Protein AF-A0A8H3CZQ3-F1 (afdb_monomer_lite)

Sequence (768 aa):
MENTSLINVFPQEILVRTLHYCDYVTIIRFSLTCKKAQRVVSCSVSLQLHIELEINGLEIADGSSGGNPNYSLALKELRDHQDAWYNLRLGPMVQQSVGASDIDVPDWDLRNGTYHGEFRASEPDDDDDFHVDHTQIAVLGSSTIPPPTNFEKEFSSCVVDPTQDLAVLVEDEQEVYVTIIRFSLTCKKAYEIVSFSVSLQLHIELEINGLEIANGSSKGSINYSSTLKELKEYQNAWFNMKFSPMIQQPIGDPKVEVPNWDLRSGTYFGDFRVSELEHEEDFLVDHTQIAVLGSSNLPPPINFGKKFNHNAVDPNQDLVILVEDEIEGSEFARFHLRSGTTGQAHPLAEYPVLTVSFDSTFLRKNNLLDASVGAWPEIMGNYFTVKIYWPETSCEISEILLWDWKTGILLSRIYLEHRSARCTFLDKERLLVYSVLPENDTQSTRIALLVYRIPIATIDHEVPPDANSCVPLYPKHDPILIFELPELHPSWEVTGQHFMLGSEPLPGDVVYTKSATLLCSHVTTFCLGFRIWNNPRRQRYVYGSRKGTPTDFHVLVSVHHLLPYLLGRQSDGVTTRIIPWSQWGTVATRWFIEDHSIEHLTDRIYRSQYIRSTTTKSGQAQLISIVDFNAPLIKRYQYTATATSRAKRASADKSEKNAVLEGNGMTEGRLFQTRIGSTRLPVPTIGKALNHEVLTETIGSDMKTIIRAGFKDPVVSCLPYRVVTKVQLMPTHGHWRIHGEYLVGIPRRDWSENIPFSLYKLELSSQE

Structure (mmCIF, N/CA/C/O backbone):
data_AF-A0A8H3CZQ3-F1
#
_entry.id   AF-A0A8H3CZQ3-F1
#
loop_
_atom_site.group_PDB
_atom_site.id
_atom_site.type_symbol
_atom_site.label_atom_id
_atom_site.label_alt_id
_atom_site.label_comp_id
_atom_site.label_asym_id
_atom_site.label_entity_id
_atom_site.label_seq_id
_atom_site.pdbx_PDB_ins_code
_atom_site.Cartn_x
_atom_site.Cartn_y
_atom_site.Cartn_z
_atom_site.occupancy
_atom_site.B_iso_or_equiv
_atom_site.auth_seq_id
_atom_site.auth_comp_id
_atom_site.auth_asym_id
_atom_site.auth_atom_id
_atom_site.pdbx_PDB_model_num
ATOM 1 N N . MET A 1 1 ? -38.952 15.272 69.228 1.00 39.88 1 MET A N 1
ATOM 2 C CA . MET A 1 1 ? -38.883 13.980 68.517 1.00 39.88 1 MET A CA 1
ATOM 3 C C . MET A 1 1 ? -37.447 13.811 68.069 1.00 39.88 1 MET A C 1
ATOM 5 O O . MET A 1 1 ? -36.997 14.577 67.228 1.00 39.88 1 MET A O 1
ATOM 9 N N . GLU A 1 2 ? -36.697 12.934 68.733 1.00 44.03 2 GLU A N 1
ATOM 10 C CA . GLU A 1 2 ? -35.304 12.652 68.376 1.00 44.03 2 GLU A CA 1
ATOM 11 C C . GLU A 1 2 ? -35.256 12.022 66.980 1.00 44.03 2 GLU A C 1
ATOM 13 O O . GLU A 1 2 ? -35.912 11.009 66.733 1.00 44.03 2 GLU A O 1
ATOM 18 N N . ASN A 1 3 ? -34.492 12.638 66.072 1.00 45.66 3 ASN A N 1
ATOM 19 C CA . ASN A 1 3 ? -34.164 12.091 64.757 1.00 45.66 3 ASN A CA 1
ATOM 20 C C . ASN A 1 3 ? -33.323 10.823 64.958 1.00 45.66 3 ASN A C 1
ATOM 22 O O . ASN A 1 3 ? -32.092 10.852 64.985 1.00 45.66 3 ASN A O 1
ATOM 26 N N . THR A 1 4 ? -33.994 9.693 65.148 1.00 53.75 4 THR A N 1
ATOM 27 C CA . THR A 1 4 ? -33.364 8.379 65.135 1.00 53.75 4 THR A CA 1
ATOM 28 C C . THR A 1 4 ? -32.914 8.112 63.703 1.00 53.75 4 THR A C 1
ATOM 30 O O . THR A 1 4 ? -33.721 7.854 62.816 1.00 53.75 4 THR A O 1
ATOM 33 N N . SER A 1 5 ? -31.605 8.239 63.460 1.00 61.78 5 SER A N 1
ATOM 34 C CA . SER A 1 5 ? -30.979 7.856 62.190 1.00 61.78 5 SER A CA 1
ATOM 35 C C . SER A 1 5 ? -31.467 6.464 61.775 1.00 61.78 5 SER A C 1
ATOM 37 O O . SER A 1 5 ? -31.383 5.530 62.572 1.00 61.78 5 SER A O 1
ATOM 39 N N . LEU A 1 6 ? -31.965 6.320 60.541 1.00 64.12 6 LEU A N 1
ATOM 40 C CA . LEU A 1 6 ? -32.483 5.065 59.969 1.00 64.12 6 LEU A CA 1
ATOM 41 C C . LEU A 1 6 ? -31.512 3.882 60.143 1.00 64.12 6 LEU A C 1
ATOM 43 O O . LEU A 1 6 ? -31.937 2.752 60.365 1.00 64.12 6 LEU A O 1
ATOM 47 N N . ILE A 1 7 ? -30.202 4.148 60.151 1.00 68.94 7 ILE A N 1
ATOM 48 C CA . ILE A 1 7 ? -29.140 3.164 60.417 1.00 68.94 7 ILE A CA 1
ATOM 49 C C . ILE A 1 7 ? -29.257 2.515 61.807 1.00 68.94 7 ILE A C 1
ATOM 51 O O . ILE A 1 7 ? -28.788 1.395 62.007 1.00 68.94 7 ILE A O 1
ATOM 55 N N . ASN A 1 8 ? -29.880 3.173 62.787 1.00 70.62 8 ASN A N 1
ATOM 56 C CA . ASN A 1 8 ? -30.071 2.634 64.135 1.00 70.62 8 ASN A CA 1
ATOM 57 C C . ASN A 1 8 ? -31.190 1.591 64.216 1.00 70.62 8 ASN A C 1
ATOM 59 O O . ASN A 1 8 ? -31.192 0.812 65.163 1.00 70.62 8 ASN A O 1
ATOM 63 N N . VAL A 1 9 ? -32.078 1.542 63.220 1.00 78.44 9 VAL A N 1
ATOM 64 C CA . VAL A 1 9 ? -33.231 0.629 63.177 1.00 78.44 9 VAL A CA 1
ATOM 65 C C . VAL A 1 9 ? -32.863 -0.728 62.565 1.00 78.44 9 VAL A C 1
ATOM 67 O O . VAL A 1 9 ? -33.463 -1.741 62.912 1.00 78.44 9 VAL A O 1
ATOM 70 N N . PHE A 1 10 ? -31.854 -0.778 61.688 1.00 78.38 10 PHE A N 1
ATOM 71 C CA . PHE A 1 10 ? -31.468 -2.018 61.010 1.00 78.38 10 PHE A CA 1
ATOM 72 C C . PHE A 1 10 ? -30.529 -2.903 61.855 1.00 78.38 10 PHE A C 1
ATOM 74 O O . PHE A 1 10 ? -29.547 -2.391 62.417 1.00 78.38 10 PHE A O 1
ATOM 81 N N . PRO A 1 11 ? -30.779 -4.231 61.897 1.00 85.75 11 PRO A N 1
ATOM 82 C CA . PRO A 1 11 ? -29.829 -5.217 62.409 1.00 85.75 11 PRO A CA 1
ATOM 83 C C . PRO A 1 11 ? -28.504 -5.185 61.638 1.00 85.75 11 PRO A C 1
ATOM 85 O O . PRO A 1 11 ? -28.474 -4.906 60.435 1.00 85.75 11 PRO A O 1
ATOM 88 N N . GLN A 1 12 ? -27.401 -5.480 62.325 1.00 84.50 12 GLN A N 1
ATOM 89 C CA . GLN A 1 12 ? -26.055 -5.423 61.746 1.00 84.50 12 GLN A CA 1
ATOM 90 C C . GLN A 1 12 ? -25.891 -6.405 60.580 1.00 84.50 12 GLN A C 1
ATOM 92 O O . GLN A 1 12 ? -25.248 -6.079 59.589 1.00 84.50 12 GLN A O 1
ATOM 97 N N . GLU A 1 13 ? -26.518 -7.572 60.665 1.00 85.44 13 GLU A N 1
ATOM 98 C CA . GLU A 1 13 ? -26.483 -8.631 59.659 1.00 85.44 13 GLU A CA 1
ATOM 99 C C . GLU A 1 13 ? -27.101 -8.167 58.336 1.00 85.44 13 GLU A C 1
ATOM 101 O O . GLU A 1 13 ? -26.575 -8.454 57.262 1.00 85.44 13 GLU A O 1
ATOM 106 N N . ILE A 1 14 ? -28.192 -7.397 58.410 1.00 86.38 14 ILE A N 1
ATOM 107 C CA . ILE A 1 14 ? -28.860 -6.833 57.232 1.00 86.38 14 ILE A CA 1
ATOM 108 C C . ILE A 1 14 ? -27.991 -5.751 56.595 1.00 86.38 14 ILE A C 1
ATOM 110 O O . ILE A 1 14 ? -27.865 -5.717 55.372 1.00 86.38 14 ILE A O 1
ATOM 114 N N . LEU A 1 15 ? -27.346 -4.907 57.406 1.00 85.44 15 LEU A N 1
ATOM 115 C CA . LEU A 1 15 ? -26.416 -3.891 56.909 1.00 85.44 15 LEU A CA 1
ATOM 116 C C . LEU A 1 15 ? -25.220 -4.536 56.204 1.00 85.44 15 LEU A C 1
ATOM 118 O O . LEU A 1 15 ? -24.903 -4.153 55.084 1.00 85.44 15 LEU A O 1
ATOM 122 N N . VAL A 1 16 ? -24.608 -5.555 56.813 1.00 87.25 16 VAL A N 1
ATOM 123 C CA . VAL A 1 16 ? -23.496 -6.303 56.212 1.00 87.25 16 VAL A CA 1
ATOM 124 C C . VAL A 1 16 ? -23.917 -6.945 54.893 1.00 87.25 16 VAL A C 1
ATOM 126 O O . VAL A 1 16 ? -23.239 -6.774 53.885 1.00 87.25 16 VAL A O 1
ATOM 129 N N . ARG A 1 17 ? -25.068 -7.624 54.861 1.00 86.56 17 ARG A N 1
ATOM 130 C CA . ARG A 1 17 ? -25.559 -8.276 53.642 1.00 86.56 17 ARG A CA 1
ATOM 131 C C . ARG A 1 17 ? -25.923 -7.281 52.541 1.00 86.56 17 ARG A C 1
ATOM 133 O O . ARG A 1 17 ? -25.702 -7.581 51.379 1.00 86.56 17 ARG A O 1
ATOM 140 N N . THR A 1 18 ? -26.447 -6.109 52.897 1.00 86.31 18 THR A N 1
ATOM 141 C CA . THR A 1 18 ? -26.737 -5.033 51.934 1.00 86.31 18 THR A CA 1
ATOM 142 C C . THR A 1 18 ? -25.447 -4.480 51.335 1.00 86.31 18 THR A C 1
ATOM 144 O O . THR A 1 18 ? -25.366 -4.292 50.128 1.00 86.31 18 THR A O 1
ATOM 147 N N . LEU A 1 19 ? -24.421 -4.274 52.163 1.00 86.50 19 LEU A N 1
ATOM 148 C CA . LEU A 1 19 ? -23.128 -3.751 51.724 1.00 86.50 19 LEU A CA 1
ATOM 149 C C . LEU A 1 19 ? -22.357 -4.721 50.823 1.00 86.50 19 LEU A C 1
ATOM 151 O O . LEU A 1 19 ? -21.559 -4.265 50.022 1.00 86.50 19 LEU A O 1
ATOM 155 N N . HIS A 1 20 ? -22.618 -6.028 50.892 1.00 86.56 20 HIS A N 1
ATOM 156 C CA . HIS A 1 20 ? -22.058 -6.990 49.936 1.00 86.56 20 HIS A CA 1
ATOM 157 C C . HIS A 1 20 ? -22.563 -6.816 48.494 1.00 86.56 20 HIS A C 1
ATOM 159 O O . HIS A 1 20 ? -21.963 -7.381 47.591 1.00 86.56 20 HIS A O 1
ATOM 165 N N . TYR A 1 21 ? -23.627 -6.039 48.265 1.00 87.38 21 TYR A N 1
ATOM 166 C CA . TYR A 1 21 ? -24.091 -5.673 46.919 1.00 87.38 21 TYR A CA 1
ATOM 167 C C . TYR A 1 21 ? -23.529 -4.330 46.429 1.00 87.38 21 TYR A C 1
ATOM 169 O O . TYR A 1 21 ? -23.948 -3.836 45.384 1.00 87.38 21 TYR A O 1
ATOM 177 N N . CYS A 1 22 ? -22.635 -3.712 47.199 1.00 84.88 22 CYS A N 1
ATOM 178 C CA . CYS A 1 22 ? -22.007 -2.440 46.874 1.00 84.88 22 CYS A CA 1
ATOM 179 C C . CYS A 1 22 ? -20.524 -2.650 46.562 1.00 84.88 22 CYS A C 1
ATOM 181 O O . CYS A 1 22 ? -19.898 -3.511 47.174 1.00 84.88 22 CYS A O 1
ATOM 183 N N . ASP A 1 23 ? -19.965 -1.793 45.707 1.00 83.38 23 ASP A N 1
ATOM 184 C CA . ASP A 1 23 ? -18.517 -1.721 45.489 1.00 83.38 23 ASP A CA 1
ATOM 185 C C . ASP A 1 23 ? -17.762 -1.215 46.737 1.00 83.38 23 ASP A C 1
ATOM 187 O O . ASP A 1 23 ? -18.316 -0.535 47.616 1.00 83.38 23 ASP A O 1
ATOM 191 N N . TYR A 1 24 ? -16.464 -1.509 46.812 1.00 87.00 24 TYR A N 1
ATOM 192 C CA . TYR A 1 24 ? -15.598 -1.176 47.940 1.00 87.00 24 TYR A CA 1
ATOM 193 C C . TYR A 1 24 ? -15.544 0.332 48.197 1.00 87.00 24 TYR A C 1
ATOM 195 O O . TYR A 1 24 ? -15.494 0.760 49.353 1.00 87.00 24 TYR A O 1
ATOM 203 N N . VAL A 1 25 ? -15.624 1.159 47.147 1.00 88.44 25 VAL A N 1
ATOM 204 C CA . VAL A 1 25 ? -15.656 2.625 47.258 1.00 88.44 25 VAL A CA 1
ATOM 205 C C . VAL A 1 25 ? -16.894 3.066 48.035 1.00 88.44 25 VAL A C 1
ATOM 207 O O . VAL A 1 25 ? -16.816 3.916 48.926 1.00 88.44 25 VAL A O 1
ATOM 210 N N . THR A 1 26 ? -18.041 2.470 47.739 1.00 89.19 26 THR A N 1
ATOM 211 C CA . THR A 1 26 ? -19.325 2.725 48.384 1.00 89.19 26 THR A CA 1
ATOM 212 C C . THR A 1 26 ? -19.329 2.204 49.816 1.00 89.19 26 THR A C 1
ATOM 214 O O . THR A 1 26 ? -19.799 2.912 50.710 1.00 89.19 26 THR A O 1
ATOM 217 N N . ILE A 1 27 ? -18.741 1.034 50.080 1.00 88.00 27 ILE A N 1
ATOM 218 C CA . ILE A 1 27 ? -18.590 0.491 51.440 1.00 88.00 27 ILE A CA 1
ATOM 219 C C . ILE A 1 27 ? -17.681 1.396 52.292 1.00 88.00 27 ILE A C 1
ATOM 221 O O . ILE A 1 27 ? -18.023 1.724 53.434 1.00 88.00 27 ILE A O 1
ATOM 225 N N . ILE A 1 28 ? -16.555 1.869 51.745 1.00 87.50 28 ILE A N 1
ATOM 226 C CA . ILE A 1 28 ? -15.648 2.802 52.429 1.00 87.50 28 ILE A CA 1
ATOM 227 C C . ILE A 1 28 ? -16.356 4.133 52.682 1.00 87.50 28 ILE A C 1
ATOM 229 O O . ILE A 1 28 ? -16.355 4.613 53.816 1.00 87.50 28 ILE A O 1
ATOM 233 N N . ARG A 1 29 ? -17.030 4.712 51.680 1.00 90.56 29 ARG A N 1
ATOM 234 C CA . ARG A 1 29 ? -17.814 5.948 51.849 1.00 90.56 29 ARG A CA 1
ATOM 235 C C . ARG A 1 29 ? -18.886 5.791 52.920 1.00 90.56 29 ARG A C 1
ATOM 237 O O . ARG A 1 29 ? -19.023 6.675 53.762 1.00 90.56 29 ARG A O 1
ATOM 244 N N . PHE A 1 30 ? -19.589 4.658 52.945 1.00 88.69 30 PHE A N 1
ATOM 245 C CA . PHE A 1 30 ? -20.538 4.324 54.003 1.00 88.69 30 PHE A CA 1
ATOM 246 C C . PHE A 1 30 ? -19.857 4.314 55.378 1.00 88.69 30 PHE A C 1
ATOM 248 O O . PHE A 1 30 ? -20.363 4.944 56.309 1.00 88.69 30 PHE A O 1
ATOM 255 N N . SER A 1 31 ? -18.682 3.688 55.504 1.00 90.62 31 SER A N 1
ATOM 256 C CA . SER A 1 31 ? -17.917 3.629 56.759 1.00 90.62 31 SER A CA 1
ATOM 257 C C . SER A 1 31 ? -17.535 5.013 57.307 1.00 90.62 31 SER A C 1
ATOM 259 O O . SER A 1 31 ? -17.475 5.196 58.522 1.00 90.62 31 SER A O 1
ATOM 261 N N . LEU A 1 32 ? -17.357 6.007 56.429 1.00 91.00 32 LEU A N 1
ATOM 262 C CA . LEU A 1 32 ? -16.999 7.382 56.790 1.00 91.00 32 LEU A CA 1
ATOM 263 C C . LEU A 1 32 ? -18.195 8.223 57.275 1.00 91.00 32 LEU A C 1
ATOM 265 O O . LEU A 1 32 ? -17.996 9.302 57.828 1.00 91.00 32 LEU A O 1
ATOM 269 N N . THR A 1 33 ? -19.436 7.752 57.107 1.00 88.19 33 THR A N 1
ATOM 270 C CA . THR A 1 33 ? -20.638 8.546 57.433 1.00 88.19 33 THR A CA 1
ATOM 271 C C . THR A 1 33 ? -20.889 8.704 58.934 1.00 88.19 33 THR A C 1
ATOM 273 O O . THR A 1 33 ? -21.340 9.758 59.381 1.00 88.19 33 THR A O 1
ATOM 276 N N . CYS A 1 34 ? -20.643 7.660 59.734 1.00 87.06 34 CYS A N 1
ATOM 277 C CA . CYS A 1 34 ? -20.826 7.693 61.186 1.00 87.06 34 CYS A CA 1
ATOM 278 C C . CYS A 1 34 ? -20.082 6.551 61.898 1.00 87.06 34 CYS A C 1
ATOM 280 O O . CYS A 1 34 ? -19.753 5.529 61.301 1.00 87.06 34 CYS A O 1
ATOM 282 N N . LYS A 1 35 ? -19.904 6.670 63.224 1.00 85.81 35 LYS A N 1
ATOM 283 C CA . LYS A 1 35 ? -19.213 5.658 64.053 1.00 85.81 35 LYS A CA 1
ATOM 284 C C . LYS A 1 35 ? -19.846 4.262 63.983 1.00 85.81 35 LYS A C 1
ATOM 286 O O . LYS A 1 35 ? -19.127 3.270 64.057 1.00 85.81 35 LYS A O 1
ATOM 291 N N . LYS A 1 36 ? -21.179 4.163 63.855 1.00 85.88 36 LYS A N 1
ATOM 292 C CA . LYS A 1 36 ? -21.863 2.863 63.716 1.00 85.88 36 LYS A CA 1
ATOM 293 C C . LYS A 1 36 ? -21.519 2.216 62.374 1.00 85.88 36 LYS A C 1
ATOM 295 O O . LYS A 1 36 ? -21.147 1.051 62.366 1.00 85.88 36 LYS A O 1
ATOM 300 N N . ALA A 1 37 ? -21.581 2.968 61.275 1.00 86.06 37 ALA A N 1
ATOM 301 C CA . ALA A 1 37 ? -21.203 2.483 59.949 1.00 86.06 37 ALA A CA 1
ATOM 302 C C . ALA A 1 37 ? -19.727 2.062 59.895 1.00 86.06 37 ALA A C 1
ATOM 304 O O . ALA A 1 37 ? -19.422 0.966 59.430 1.00 86.06 37 ALA A O 1
ATOM 305 N N . GLN A 1 38 ? -18.833 2.871 60.474 1.00 89.38 38 GLN A N 1
ATOM 306 C CA . GLN A 1 38 ? -17.420 2.526 60.615 1.00 89.38 38 GLN A CA 1
ATOM 307 C C . GLN A 1 38 ? -17.238 1.189 61.341 1.00 89.38 38 GLN A C 1
ATOM 309 O O . GLN A 1 38 ? -16.498 0.336 60.868 1.00 89.38 38 GLN A O 1
ATOM 314 N N . ARG A 1 39 ? -17.952 0.984 62.457 1.00 89.88 39 ARG A N 1
ATOM 315 C CA . ARG A 1 39 ? -17.891 -0.254 63.247 1.00 89.88 39 ARG A CA 1
ATOM 316 C C . ARG A 1 39 ? -18.467 -1.461 62.509 1.00 89.88 39 ARG A C 1
ATOM 318 O O . ARG A 1 39 ? -17.934 -2.553 62.641 1.00 89.88 39 ARG A O 1
ATOM 325 N N . VAL A 1 40 ? -19.537 -1.284 61.733 1.00 90.94 40 VAL A N 1
ATOM 326 C CA . VAL A 1 40 ? -20.126 -2.364 60.919 1.00 90.94 40 VAL A CA 1
ATOM 327 C C . VAL A 1 40 ? -19.120 -2.867 59.885 1.00 90.94 40 VAL A C 1
ATOM 329 O O . VAL A 1 40 ? -18.949 -4.075 59.749 1.00 90.94 40 VAL A O 1
ATOM 332 N N . VAL A 1 41 ? -18.422 -1.955 59.204 1.00 89.62 41 VAL A N 1
ATOM 333 C CA . VAL A 1 41 ? -17.401 -2.314 58.210 1.00 89.62 41 VAL A CA 1
ATOM 334 C C . VAL A 1 41 ? -16.146 -2.872 58.889 1.00 89.62 41 VAL A C 1
ATOM 336 O O . VAL A 1 41 ? -15.669 -3.937 58.511 1.00 89.62 41 VAL A O 1
ATOM 339 N N . SER A 1 42 ? -15.641 -2.224 59.943 1.00 87.50 42 SER A N 1
ATOM 340 C CA . SER A 1 42 ? -14.393 -2.633 60.602 1.00 87.50 42 SER A CA 1
ATOM 341 C C . SER A 1 42 ? -14.515 -3.877 61.483 1.00 87.50 42 SER A C 1
ATOM 343 O O . SER A 1 42 ? -13.508 -4.523 61.745 1.00 87.50 42 SER A O 1
ATOM 345 N N . CYS A 1 43 ? -15.708 -4.258 61.940 1.00 89.06 43 CYS A N 1
ATOM 346 C CA . CYS A 1 43 ? -15.906 -5.503 62.690 1.00 89.06 43 CYS A CA 1
ATOM 347 C C . CYS A 1 43 ? -16.369 -6.676 61.812 1.00 89.06 43 CYS A C 1
ATOM 349 O O . CYS A 1 43 ? -16.437 -7.799 62.306 1.00 89.06 43 CYS A O 1
ATOM 351 N N . SER A 1 44 ? -16.695 -6.444 60.536 1.00 91.50 44 SER A N 1
ATOM 352 C CA . SER A 1 44 ? -17.117 -7.501 59.617 1.00 91.50 44 SER A CA 1
ATOM 353 C C . SER A 1 44 ? -15.937 -8.028 58.805 1.00 91.50 44 SER A C 1
ATOM 355 O O . SER A 1 44 ? -15.454 -7.370 57.887 1.00 91.50 44 SER A O 1
ATOM 357 N N . VAL A 1 45 ? -15.504 -9.251 59.114 1.00 89.19 45 VAL A N 1
ATOM 358 C CA . VAL A 1 45 ? -14.447 -9.950 58.363 1.00 89.19 45 VAL A CA 1
ATOM 359 C C . VAL A 1 45 ? -14.839 -10.135 56.895 1.00 89.19 45 VAL A C 1
ATOM 361 O O . VAL A 1 45 ? -13.996 -9.982 56.020 1.00 89.19 45 VAL A O 1
ATOM 364 N N . SER A 1 46 ? -16.118 -10.405 56.613 1.00 88.25 46 SER A N 1
ATOM 365 C CA . SER A 1 46 ? -16.590 -10.598 55.240 1.00 88.25 46 SER A CA 1
ATOM 366 C C . SER A 1 46 ? -16.539 -9.304 54.425 1.00 88.25 46 SER A C 1
ATOM 368 O O . SER A 1 46 ? -16.146 -9.343 53.265 1.00 88.25 46 SER A O 1
ATOM 370 N N . LEU A 1 47 ? -16.877 -8.152 55.020 1.00 88.75 47 LEU A N 1
ATOM 371 C CA . LEU A 1 47 ? -16.764 -6.858 54.334 1.00 88.75 47 LEU A CA 1
ATOM 372 C C . LEU A 1 47 ? -15.311 -6.428 54.166 1.00 88.75 47 LEU A C 1
ATOM 374 O O . LEU A 1 47 ? -14.974 -5.870 53.131 1.00 88.75 47 LEU A O 1
ATOM 378 N N . GLN A 1 48 ? -14.451 -6.691 55.154 1.00 90.25 48 GLN A N 1
ATOM 379 C CA . GLN A 1 48 ? -13.021 -6.425 55.006 1.00 90.25 48 GLN A CA 1
ATOM 380 C C . GLN A 1 48 ? -12.419 -7.249 53.872 1.00 90.25 48 GLN A C 1
ATOM 382 O O . GLN A 1 48 ? -11.736 -6.688 53.029 1.00 90.25 48 GLN A O 1
ATOM 387 N N . LEU A 1 49 ? -12.715 -8.549 53.812 1.00 87.75 49 LEU A N 1
ATOM 388 C CA . LEU A 1 49 ? -12.259 -9.397 52.715 1.00 87.75 49 LEU A CA 1
ATOM 389 C C . LEU A 1 49 ? -12.807 -8.928 51.367 1.00 87.75 49 LEU A C 1
ATOM 391 O O . LEU A 1 49 ? -12.051 -8.868 50.411 1.00 87.75 49 LEU A O 1
ATOM 395 N N . HIS A 1 50 ? -14.085 -8.550 51.298 1.00 84.69 50 HIS A N 1
ATOM 396 C CA . HIS A 1 50 ? -14.684 -8.007 50.079 1.00 84.69 50 HIS A CA 1
ATOM 397 C C . HIS A 1 50 ? -13.942 -6.752 49.588 1.00 84.69 50 HIS A C 1
ATOM 399 O O . HIS A 1 50 ? -13.557 -6.685 48.426 1.00 84.69 50 HIS A O 1
ATOM 405 N N . ILE A 1 51 ? -13.675 -5.796 50.484 1.00 85.19 51 ILE A N 1
ATOM 406 C CA . ILE A 1 51 ? -12.913 -4.583 50.159 1.00 85.19 51 ILE A CA 1
ATOM 407 C C . ILE A 1 51 ? -11.507 -4.936 49.656 1.00 85.19 51 ILE A C 1
ATOM 409 O O . ILE A 1 51 ? -11.068 -4.395 48.649 1.00 85.19 51 ILE A O 1
ATOM 413 N N . GLU A 1 52 ? -10.799 -5.824 50.353 1.00 84.69 52 GLU A N 1
ATOM 414 C CA . GLU A 1 52 ? -9.416 -6.184 50.016 1.00 84.69 52 GLU A CA 1
ATOM 415 C C . GLU A 1 52 ? -9.342 -6.940 48.684 1.00 84.69 52 GLU A C 1
ATOM 417 O O . GLU A 1 52 ? -8.454 -6.675 47.882 1.00 84.69 52 GLU A O 1
ATOM 422 N N . LEU A 1 53 ? -10.297 -7.827 48.400 1.00 84.31 53 LEU A N 1
ATOM 423 C CA . LEU A 1 53 ? -10.391 -8.514 47.113 1.00 84.31 53 LEU A CA 1
ATOM 424 C C . LEU A 1 53 ? -10.642 -7.523 45.970 1.00 84.31 53 LEU A C 1
ATOM 426 O O . LEU A 1 53 ? -9.872 -7.503 45.013 1.00 84.31 53 LEU A O 1
ATOM 430 N N . GLU A 1 54 ? -11.639 -6.642 46.095 1.00 83.75 54 GLU A N 1
ATOM 431 C CA . GLU A 1 54 ? -11.957 -5.669 45.042 1.00 83.75 54 GLU A CA 1
ATOM 432 C C . GLU A 1 54 ? -10.841 -4.640 44.812 1.00 83.75 54 GLU A C 1
ATOM 434 O O . GLU A 1 54 ? -10.531 -4.337 43.661 1.00 83.75 54 GLU A O 1
ATOM 439 N N . ILE A 1 55 ? -10.190 -4.135 45.870 1.00 79.81 55 ILE A N 1
ATOM 440 C CA . ILE A 1 55 ? -9.053 -3.201 45.740 1.00 79.81 55 ILE A CA 1
ATOM 441 C C . ILE A 1 55 ? -7.913 -3.824 44.929 1.00 79.81 55 ILE A C 1
ATOM 443 O O . ILE A 1 55 ? -7.216 -3.116 44.204 1.00 79.81 55 ILE A O 1
ATOM 447 N N . ASN A 1 56 ? -7.719 -5.137 45.054 1.00 75.56 56 ASN A N 1
ATOM 448 C CA . ASN A 1 56 ? -6.638 -5.864 44.396 1.00 75.56 56 ASN A CA 1
ATOM 449 C C . ASN A 1 56 ? -7.085 -6.549 43.092 1.00 75.56 56 ASN A C 1
ATOM 451 O O . ASN A 1 56 ? -6.274 -7.224 42.464 1.00 75.56 56 ASN A O 1
ATOM 455 N N . GLY A 1 57 ? -8.348 -6.384 42.676 1.00 76.31 57 GLY A N 1
ATOM 456 C CA . GLY A 1 57 ? -8.897 -7.030 41.480 1.00 76.31 57 GLY A CA 1
ATOM 457 C C . GLY A 1 57 ? -8.936 -8.560 41.565 1.00 76.31 57 GLY A C 1
ATOM 458 O O . GLY A 1 57 ? -8.772 -9.230 40.549 1.00 76.31 57 GLY A O 1
ATOM 459 N N . LEU A 1 58 ? -9.100 -9.113 42.768 1.00 80.50 58 LEU A N 1
ATOM 460 C CA . LEU A 1 58 ? -9.119 -10.550 43.037 1.00 80.50 58 LEU A CA 1
ATOM 461 C C . LEU A 1 58 ? -10.546 -11.045 43.288 1.00 80.50 58 LEU A C 1
ATOM 463 O O . LEU A 1 58 ? -11.383 -10.325 43.827 1.00 80.50 58 LEU A O 1
ATOM 467 N N . GLU A 1 59 ? -10.797 -12.314 42.983 1.00 81.00 59 GLU A N 1
ATOM 468 C CA . GLU A 1 59 ? -12.036 -13.010 43.330 1.00 81.00 59 GLU A CA 1
ATOM 469 C C . GLU A 1 59 ? -11.741 -14.381 43.947 1.00 81.00 59 GLU A C 1
ATOM 471 O O . GLU A 1 59 ? -10.672 -14.963 43.753 1.00 81.00 59 GLU A O 1
ATOM 476 N N . ILE A 1 60 ? -12.684 -14.899 44.735 1.00 74.31 60 ILE A N 1
ATOM 477 C CA . ILE A 1 60 ? -12.587 -16.256 45.278 1.00 74.31 60 ILE A CA 1
ATOM 478 C C . ILE A 1 60 ? -13.099 -17.211 44.200 1.00 74.31 60 ILE A C 1
ATOM 480 O O . ILE A 1 60 ? -14.282 -17.175 43.876 1.00 74.31 60 ILE A O 1
ATOM 484 N N . ALA A 1 61 ? -12.227 -18.075 43.679 1.00 69.81 61 ALA A N 1
ATOM 485 C CA . ALA A 1 61 ? -12.592 -19.047 42.652 1.00 69.81 61 ALA A CA 1
ATOM 486 C C . ALA A 1 61 ? -13.733 -19.982 43.102 1.00 69.81 61 ALA A C 1
ATOM 488 O O . ALA A 1 61 ? -13.732 -20.495 44.234 1.00 69.81 61 ALA A O 1
ATOM 489 N N . ASP A 1 62 ? -14.674 -20.247 42.192 1.00 55.53 62 ASP A N 1
ATOM 490 C CA . ASP A 1 62 ? -15.776 -21.186 42.397 1.00 55.53 62 ASP A CA 1
ATOM 491 C C . ASP A 1 62 ? -15.243 -22.601 42.687 1.00 55.53 62 ASP A C 1
ATOM 493 O O . ASP A 1 62 ? -14.422 -23.147 41.955 1.00 55.53 62 ASP A O 1
ATOM 497 N N . GLY A 1 63 ? -15.700 -23.207 43.788 1.00 57.09 63 GLY A N 1
ATOM 498 C CA . GLY A 1 63 ? -15.269 -24.548 44.214 1.00 57.09 63 GLY A CA 1
ATOM 499 C C . GLY A 1 63 ? -14.036 -24.594 45.129 1.00 57.09 63 GLY A C 1
ATOM 500 O O . GLY A 1 63 ? -13.701 -25.666 45.627 1.00 57.09 63 GLY A O 1
ATOM 501 N N . SER A 1 64 ? -13.418 -23.451 45.450 1.00 53.91 64 SER A N 1
ATOM 502 C CA . SER A 1 64 ? -12.269 -23.351 46.378 1.00 53.91 64 SER A CA 1
ATOM 503 C C . SER A 1 64 ? -12.560 -23.772 47.828 1.00 53.91 64 SER A C 1
ATOM 505 O O . SER A 1 64 ? -11.639 -23.938 48.626 1.00 53.91 64 SER A O 1
ATOM 507 N N . SER A 1 65 ? -13.828 -23.992 48.190 1.00 46.41 65 SER A N 1
ATOM 508 C CA . SER A 1 65 ? -14.207 -24.510 49.503 1.00 46.41 65 SER A CA 1
ATOM 509 C C . SER A 1 65 ? -15.169 -25.687 49.366 1.00 46.41 65 SER A C 1
ATOM 511 O O . SER A 1 65 ? -16.358 -25.537 49.083 1.00 46.41 65 SER A O 1
ATOM 513 N N . GLY A 1 66 ? -14.662 -26.893 49.621 1.00 47.34 66 GLY A N 1
ATOM 514 C CA . GLY A 1 66 ? -15.498 -28.010 50.051 1.00 47.34 66 GLY A CA 1
ATOM 515 C C . GLY A 1 66 ? -16.090 -27.691 51.428 1.00 47.34 66 GLY A C 1
ATOM 516 O O . GLY A 1 66 ? -15.621 -28.204 52.436 1.00 47.34 66 GLY A O 1
ATOM 517 N N . GLY A 1 67 ? -17.082 -26.798 51.474 1.00 48.16 67 GLY A N 1
ATOM 518 C CA . GLY A 1 67 ? -17.727 -26.307 52.694 1.00 48.16 67 GLY A CA 1
ATOM 519 C C . GLY A 1 67 ? -17.274 -24.905 53.123 1.00 48.16 67 GLY A C 1
ATOM 520 O O . GLY A 1 67 ? -16.090 -24.653 53.282 1.00 48.16 67 GLY A O 1
ATOM 521 N N . ASN A 1 68 ? -18.265 -24.026 53.322 1.00 55.47 68 ASN A N 1
ATOM 522 C CA . ASN A 1 68 ? -18.246 -22.679 53.920 1.00 55.47 68 ASN A CA 1
ATOM 523 C C . ASN A 1 68 ? -16.860 -21.971 53.990 1.00 55.47 68 ASN A C 1
ATOM 525 O O . ASN A 1 68 ? -16.082 -22.258 54.905 1.00 55.47 68 ASN A O 1
ATOM 529 N N . PRO A 1 69 ? -16.550 -21.018 53.088 1.00 62.84 69 PRO A N 1
ATOM 530 C CA . PRO A 1 69 ? -15.235 -20.382 53.025 1.00 62.84 69 PRO A CA 1
ATOM 531 C C . PRO A 1 69 ? -14.908 -19.646 54.330 1.00 62.84 69 PRO A C 1
ATOM 533 O O . PRO A 1 69 ? -15.665 -18.797 54.807 1.00 62.84 69 PRO A O 1
ATOM 536 N N . ASN A 1 70 ? -13.756 -19.963 54.925 1.00 80.19 70 ASN A N 1
ATOM 537 C CA . ASN A 1 70 ? -13.287 -19.295 56.133 1.00 80.19 70 ASN A CA 1
ATOM 538 C C . ASN A 1 70 ? -12.725 -17.910 55.780 1.00 80.19 70 ASN A C 1
ATOM 540 O O . ASN A 1 70 ? -11.520 -17.740 55.597 1.00 80.19 70 ASN A O 1
ATOM 544 N N . TYR A 1 71 ? -13.604 -16.909 55.712 1.00 82.38 71 TYR A N 1
ATOM 545 C CA . TYR A 1 71 ? -13.237 -15.532 55.368 1.00 82.38 71 TYR A CA 1
ATOM 546 C C . TYR A 1 71 ? -12.134 -14.943 56.258 1.00 82.38 71 TYR A C 1
ATOM 548 O O . TYR A 1 71 ? -11.370 -14.097 55.804 1.00 82.38 71 TYR A O 1
ATOM 556 N N . SER A 1 72 ? -12.017 -15.393 57.513 1.00 83.56 72 SER A N 1
ATOM 557 C CA . SER A 1 72 ? -10.954 -14.927 58.409 1.00 83.56 72 SER A CA 1
ATOM 558 C C . SER A 1 72 ? -9.583 -15.454 58.011 1.00 83.56 72 SER A C 1
ATOM 560 O O . SER A 1 72 ? -8.597 -14.745 58.198 1.00 83.56 72 SER A O 1
ATOM 562 N N . LEU A 1 73 ? -9.515 -16.690 57.516 1.00 84.12 73 LEU A N 1
ATOM 563 C CA . LEU A 1 73 ? -8.268 -17.283 57.052 1.00 84.12 73 LEU A CA 1
ATOM 564 C C . LEU A 1 73 ? -7.851 -16.655 55.720 1.00 84.12 73 LEU A C 1
ATOM 566 O O . LEU A 1 73 ? -6.737 -16.160 55.629 1.00 84.12 73 LEU A O 1
ATOM 570 N N . ALA A 1 74 ? -8.776 -16.556 54.760 1.00 84.06 74 ALA A N 1
ATOM 571 C CA . ALA A 1 74 ? -8.512 -15.951 53.453 1.00 84.06 74 ALA A CA 1
ATOM 572 C C . ALA A 1 74 ? -8.037 -14.491 53.564 1.00 84.06 74 ALA A C 1
ATOM 574 O O . ALA A 1 74 ? -7.066 -14.097 52.926 1.00 84.06 74 ALA A O 1
ATOM 575 N N . LEU A 1 75 ? -8.675 -13.689 54.429 1.00 86.12 75 LEU A N 1
ATOM 576 C CA . LEU A 1 75 ? -8.255 -12.306 54.675 1.00 86.12 75 LEU A CA 1
ATOM 577 C C . LEU A 1 75 ? -6.853 -12.228 55.286 1.00 86.12 75 LEU A C 1
ATOM 579 O O . LEU A 1 75 ? -6.085 -11.323 54.964 1.00 86.12 75 LEU A O 1
ATOM 583 N N . LYS A 1 76 ? -6.526 -13.155 56.189 1.00 88.38 76 LYS A N 1
ATOM 584 C CA . LYS A 1 76 ? -5.199 -13.218 56.795 1.00 88.38 76 LYS A CA 1
ATOM 585 C C . LYS A 1 76 ? -4.147 -13.612 55.757 1.00 88.38 76 LYS A C 1
ATOM 587 O O . LYS A 1 76 ? -3.140 -12.928 55.659 1.00 88.38 76 LYS A O 1
ATOM 592 N N . GLU A 1 77 ? -4.398 -14.654 54.971 1.00 86.38 77 GLU A N 1
ATOM 593 C CA . GLU A 1 77 ? -3.487 -15.123 53.921 1.00 86.38 77 GLU A CA 1
ATOM 594 C C . GLU A 1 77 ? -3.233 -14.049 52.862 1.00 86.38 77 GLU A C 1
ATOM 596 O O . GLU A 1 77 ? -2.085 -13.831 52.488 1.00 86.38 77 GLU A O 1
ATOM 601 N N . LEU A 1 78 ? -4.271 -13.318 52.443 1.00 85.38 78 LEU A N 1
ATOM 602 C CA . LEU A 1 78 ? -4.131 -12.198 51.513 1.00 85.38 78 LEU A CA 1
ATOM 603 C C . LEU A 1 78 ? -3.237 -11.089 52.085 1.00 85.38 78 LEU A C 1
ATOM 605 O O . LEU A 1 78 ? -2.346 -10.598 51.396 1.00 85.38 78 LEU A O 1
ATOM 609 N N . ARG A 1 79 ? -3.432 -10.723 53.357 1.00 86.81 79 ARG A N 1
ATOM 610 C CA . ARG A 1 79 ? -2.607 -9.708 54.032 1.00 86.81 79 ARG A CA 1
ATOM 611 C C . ARG A 1 79 ? -1.173 -10.169 54.247 1.00 86.81 79 ARG A C 1
ATOM 613 O O . ARG A 1 79 ? -0.256 -9.385 54.031 1.00 86.81 79 ARG A O 1
ATOM 620 N N . ASP A 1 80 ? -0.974 -11.421 54.643 1.00 86.25 80 ASP A N 1
ATOM 621 C CA . ASP A 1 80 ? 0.354 -12.012 54.814 1.00 86.25 80 ASP A CA 1
ATOM 622 C C . ASP A 1 80 ? 1.086 -12.078 53.457 1.00 86.25 80 ASP A C 1
ATOM 624 O O . ASP A 1 80 ? 2.276 -11.770 53.381 1.00 86.25 80 ASP A O 1
ATOM 628 N N . HIS A 1 81 ? 0.373 -12.400 52.371 1.00 83.50 81 HIS A N 1
ATOM 629 C CA . HIS A 1 81 ? 0.889 -12.379 51.000 1.00 83.50 81 HIS A CA 1
ATOM 630 C C . HIS A 1 81 ? 1.296 -10.968 50.557 1.00 83.50 81 HIS A C 1
ATOM 632 O O . HIS A 1 81 ? 2.398 -10.771 50.043 1.00 83.50 81 HIS A O 1
ATOM 638 N N . GLN A 1 82 ? 0.439 -9.972 50.794 1.00 81.50 82 GLN A N 1
ATOM 639 C CA . GLN A 1 82 ? 0.748 -8.569 50.515 1.00 81.50 82 GLN A CA 1
ATOM 640 C C . GLN A 1 82 ? 1.954 -8.091 51.332 1.00 81.50 82 GLN A C 1
ATOM 642 O O . GLN A 1 82 ? 2.874 -7.506 50.767 1.00 81.50 82 GLN A O 1
ATOM 647 N N . ASP A 1 83 ? 1.992 -8.365 52.639 1.00 83.62 83 ASP A N 1
ATOM 648 C CA . ASP A 1 83 ? 3.111 -8.002 53.519 1.00 83.62 83 ASP A CA 1
ATOM 649 C C . ASP A 1 83 ? 4.420 -8.658 53.062 1.00 83.62 83 ASP A C 1
ATOM 651 O O . ASP A 1 83 ? 5.476 -8.022 53.082 1.00 83.62 83 ASP A O 1
ATOM 655 N N . ALA A 1 84 ? 4.364 -9.910 52.599 1.00 83.81 84 ALA A N 1
ATOM 656 C CA . ALA A 1 84 ? 5.522 -10.599 52.050 1.00 83.81 84 ALA A CA 1
ATOM 657 C C . ALA A 1 84 ? 6.052 -9.914 50.782 1.00 83.81 84 ALA A C 1
ATOM 659 O O . ALA A 1 84 ? 7.260 -9.705 50.683 1.00 83.81 84 ALA A O 1
ATOM 660 N N . TRP A 1 85 ? 5.180 -9.499 49.858 1.00 78.25 85 TRP A N 1
ATOM 661 C CA . TRP A 1 85 ? 5.588 -8.761 48.657 1.00 78.25 85 TRP A CA 1
ATOM 662 C C . TRP A 1 85 ? 6.083 -7.346 48.962 1.00 78.25 85 TRP A C 1
ATOM 664 O O . TRP A 1 85 ? 7.143 -6.960 48.470 1.00 78.25 85 TRP A O 1
ATOM 674 N N . TYR A 1 86 ? 5.385 -6.593 49.818 1.00 75.12 86 TYR A N 1
ATOM 675 C CA . TYR A 1 86 ? 5.789 -5.237 50.210 1.00 75.12 86 TYR A CA 1
ATOM 676 C C . TYR A 1 86 ? 7.154 -5.202 50.901 1.00 75.12 86 TYR A C 1
ATOM 678 O O . TYR A 1 86 ? 7.904 -4.243 50.729 1.00 75.12 86 TYR A O 1
ATOM 686 N N . ASN A 1 87 ? 7.489 -6.245 51.664 1.00 82.81 87 ASN A N 1
ATOM 687 C CA . ASN A 1 87 ? 8.753 -6.337 52.392 1.00 82.81 87 ASN A CA 1
ATOM 688 C C . ASN A 1 87 ? 9.769 -7.288 51.742 1.00 82.81 87 ASN A C 1
ATOM 690 O O . ASN A 1 87 ? 10.777 -7.600 52.377 1.00 82.81 87 ASN A O 1
ATOM 694 N N . LEU A 1 88 ? 9.509 -7.771 50.520 1.00 75.50 88 LEU A N 1
ATOM 695 C CA . LEU A 1 88 ? 10.356 -8.729 49.796 1.00 75.50 88 LEU A CA 1
ATOM 696 C C . LEU A 1 88 ? 10.788 -9.931 50.661 1.00 75.50 88 LEU A C 1
ATOM 698 O O . LEU A 1 88 ? 11.941 -10.366 50.628 1.00 75.50 88 LEU A O 1
ATOM 702 N N . ARG A 1 89 ? 9.864 -10.486 51.453 1.00 81.00 89 ARG A N 1
ATOM 703 C CA . ARG A 1 89 ? 10.092 -11.709 52.238 1.00 81.00 89 ARG A CA 1
ATOM 704 C C . ARG A 1 89 ? 10.000 -12.927 51.325 1.00 81.00 89 ARG A C 1
ATOM 706 O O . ARG A 1 89 ? 9.015 -13.659 51.330 1.00 81.00 89 ARG A O 1
ATOM 713 N N . LEU A 1 90 ? 11.034 -13.106 50.515 1.00 74.06 90 LEU A N 1
ATOM 714 C CA . LEU A 1 90 ? 11.160 -14.234 49.605 1.00 74.06 90 LEU A CA 1
ATOM 715 C C . LEU A 1 90 ? 11.543 -15.502 50.380 1.00 74.06 90 LEU A C 1
ATOM 717 O O . LEU A 1 90 ? 12.335 -15.460 51.325 1.00 74.06 90 LEU A O 1
ATOM 721 N N . GLY A 1 91 ? 10.967 -16.634 49.977 1.00 76.00 91 GLY A N 1
ATOM 722 C CA . GLY A 1 91 ? 11.376 -17.950 50.462 1.00 76.00 91 GLY A CA 1
ATOM 723 C C . GLY A 1 91 ? 12.766 -18.356 49.946 1.00 76.00 91 GLY A C 1
ATOM 724 O O . GLY A 1 91 ? 13.386 -17.625 49.171 1.00 76.00 91 GLY A O 1
ATOM 725 N N . PRO A 1 92 ? 13.278 -19.528 50.357 1.00 74.25 92 PRO A N 1
ATOM 726 C CA . PRO A 1 92 ? 14.507 -20.074 49.790 1.00 74.25 92 PRO A CA 1
ATOM 727 C C . PRO A 1 92 ? 14.366 -20.282 48.276 1.00 74.25 92 PRO A C 1
ATOM 729 O O . PRO A 1 92 ? 13.280 -20.585 47.783 1.00 74.25 92 PRO A O 1
ATOM 732 N N . MET A 1 93 ? 15.477 -20.136 47.548 1.00 66.50 93 MET A N 1
ATOM 733 C CA . MET A 1 93 ? 15.516 -20.376 46.105 1.00 66.50 93 MET A CA 1
ATOM 734 C C . MET A 1 93 ? 15.052 -21.803 45.800 1.00 66.50 93 MET A C 1
ATOM 736 O O . MET A 1 93 ? 15.622 -22.769 46.311 1.00 66.50 93 MET A O 1
ATOM 740 N N . VAL A 1 94 ? 14.035 -21.924 44.951 1.00 67.88 94 VAL A N 1
ATOM 741 C CA . VAL A 1 94 ? 13.588 -23.204 44.404 1.00 67.88 94 VAL A CA 1
ATOM 742 C C . VAL A 1 94 ? 14.225 -23.356 43.031 1.00 67.88 94 VAL A C 1
ATOM 744 O O . VAL A 1 94 ? 13.958 -22.564 42.132 1.00 67.88 94 VAL A O 1
ATOM 747 N N . GLN A 1 95 ? 15.095 -24.352 42.883 1.00 65.00 95 GLN A N 1
ATOM 748 C CA . GLN A 1 95 ? 15.648 -24.732 41.589 1.00 65.00 95 GLN A CA 1
ATOM 749 C C . GLN A 1 95 ? 14.794 -25.856 41.002 1.00 65.00 95 GLN A C 1
ATOM 751 O O . GLN A 1 95 ? 14.641 -26.907 41.623 1.00 65.00 95 GLN A O 1
ATOM 756 N N . GLN A 1 96 ? 14.245 -25.626 39.812 1.00 64.88 96 GLN A N 1
ATOM 757 C CA . GLN A 1 96 ? 13.461 -26.599 39.058 1.00 64.88 96 GLN A CA 1
ATOM 758 C C . GLN A 1 96 ? 14.092 -26.725 37.672 1.00 64.88 96 GLN A C 1
ATOM 760 O O . GLN A 1 96 ? 14.274 -25.723 36.984 1.00 64.88 96 GLN A O 1
ATOM 765 N N . SER A 1 97 ? 14.488 -27.940 37.290 1.00 61.88 97 SER A N 1
ATOM 766 C CA . SER A 1 97 ? 14.867 -28.238 35.910 1.00 61.88 97 SER A CA 1
ATOM 767 C C . SER A 1 97 ? 13.615 -28.250 35.039 1.00 61.88 97 SER A C 1
ATOM 769 O O . SER A 1 97 ? 12.568 -28.730 35.468 1.00 61.88 97 SER A O 1
ATOM 771 N N . VAL A 1 98 ? 13.716 -27.716 33.827 1.00 56.34 98 VAL A N 1
ATOM 772 C CA . VAL A 1 98 ? 12.646 -27.735 32.827 1.00 56.34 98 VAL A CA 1
ATOM 773 C C . VAL A 1 98 ? 13.293 -28.095 31.488 1.00 56.34 98 VAL A C 1
ATOM 775 O O . VAL A 1 98 ? 14.369 -27.584 31.189 1.00 56.34 98 VAL A O 1
ATOM 778 N N . GLY A 1 99 ? 12.684 -29.010 30.730 1.00 55.97 99 GLY A N 1
ATOM 779 C CA . GLY A 1 99 ? 13.266 -29.582 29.509 1.00 55.97 99 GLY A CA 1
ATOM 780 C C . GLY A 1 99 ? 14.201 -30.782 29.741 1.00 55.97 99 GLY A C 1
ATOM 781 O O . GLY A 1 99 ? 14.661 -31.046 30.856 1.00 55.97 99 GLY A O 1
ATOM 782 N N . ALA A 1 100 ? 14.454 -31.544 28.672 1.00 58.00 100 ALA A N 1
ATOM 783 C CA . ALA A 1 100 ? 15.538 -32.526 28.623 1.00 58.00 100 ALA A CA 1
ATOM 784 C C . ALA A 1 100 ? 16.859 -31.807 28.304 1.00 58.00 100 ALA A C 1
ATOM 786 O O . ALA A 1 100 ? 16.858 -30.807 27.596 1.00 58.00 100 ALA A O 1
ATOM 787 N N . SER A 1 101 ? 17.985 -32.315 28.810 1.00 51.81 101 SER A N 1
ATOM 788 C CA . SER A 1 101 ? 19.312 -31.680 28.706 1.00 51.81 101 SER A CA 1
ATOM 789 C C . SER A 1 101 ? 19.842 -31.467 27.280 1.00 51.81 101 SER A C 1
ATOM 791 O O . SER A 1 101 ? 20.828 -30.754 27.130 1.00 51.81 101 SER A O 1
ATOM 793 N N . ASP A 1 102 ? 19.182 -32.045 26.272 1.00 54.97 102 ASP A N 1
ATOM 794 C CA . ASP A 1 102 ? 19.633 -32.081 24.876 1.00 54.97 102 ASP A CA 1
ATOM 795 C C . ASP A 1 102 ? 18.642 -31.424 23.887 1.00 54.97 102 ASP A C 1
ATOM 797 O O . ASP A 1 102 ? 18.788 -31.601 22.682 1.00 54.97 102 ASP A O 1
ATOM 801 N N . ILE A 1 103 ? 17.620 -30.696 24.364 1.00 56.50 103 ILE A N 1
ATOM 802 C CA . ILE A 1 103 ? 16.602 -30.058 23.506 1.00 56.50 103 ILE A CA 1
ATOM 803 C C . ILE A 1 103 ? 16.761 -28.538 23.572 1.00 56.50 103 ILE A C 1
ATOM 805 O O . ILE A 1 103 ? 16.681 -27.956 24.655 1.00 56.50 103 ILE A O 1
ATOM 809 N N . ASP A 1 104 ? 16.977 -27.907 22.417 1.00 50.84 104 ASP A N 1
ATOM 810 C CA . ASP A 1 104 ? 16.969 -26.451 22.280 1.00 50.84 104 ASP A CA 1
ATOM 811 C C . ASP A 1 104 ? 15.511 -25.972 22.326 1.00 50.84 104 ASP A C 1
ATOM 813 O O . ASP A 1 104 ? 14.671 -26.431 21.550 1.00 50.84 104 ASP A O 1
ATOM 817 N N . VAL A 1 105 ? 15.179 -25.117 23.294 1.00 53.19 105 VAL A N 1
ATOM 818 C CA . VAL A 1 105 ? 13.798 -24.672 23.537 1.00 53.19 105 VAL A CA 1
ATOM 819 C C . VAL A 1 105 ? 13.714 -23.179 23.219 1.00 53.19 105 VAL A C 1
ATOM 821 O O . VAL A 1 105 ? 14.167 -22.373 24.041 1.00 53.19 105 VAL A O 1
ATOM 824 N N . PRO A 1 106 ? 13.179 -22.800 22.043 1.00 50.38 106 PRO A N 1
ATOM 825 C CA . PRO A 1 106 ? 13.250 -21.427 21.554 1.00 50.38 106 PRO A CA 1
ATOM 826 C C . PRO A 1 106 ? 12.339 -20.463 22.323 1.00 50.38 106 PRO A C 1
ATOM 828 O O . PRO A 1 106 ? 12.724 -19.310 22.497 1.00 50.38 106 PRO A O 1
ATOM 831 N N . ASP A 1 107 ? 11.200 -20.925 22.857 1.00 56.34 107 ASP A N 1
ATOM 832 C CA . ASP A 1 107 ? 10.220 -20.055 23.515 1.00 56.34 107 ASP A CA 1
ATOM 833 C C . ASP A 1 107 ? 9.569 -20.675 24.763 1.00 56.34 107 ASP A C 1
ATOM 835 O O . ASP A 1 107 ? 9.199 -21.851 24.808 1.00 56.34 107 ASP A O 1
ATOM 839 N N . TRP A 1 108 ? 9.413 -19.842 25.799 1.00 65.19 108 TRP A N 1
ATOM 840 C CA . TRP A 1 108 ? 8.839 -20.217 27.095 1.00 65.19 108 TRP A CA 1
ATOM 841 C C . TRP A 1 108 ? 7.779 -19.207 27.541 1.00 65.19 108 TRP A C 1
ATOM 843 O O . TRP A 1 108 ? 8.012 -17.997 27.499 1.00 65.19 108 TRP A O 1
ATOM 853 N N . ASP A 1 109 ? 6.656 -19.700 28.074 1.00 63.81 109 ASP A N 1
ATOM 854 C CA . ASP A 1 109 ? 5.623 -18.873 28.714 1.00 63.81 109 ASP A CA 1
ATOM 855 C C . ASP A 1 109 ? 5.259 -19.430 30.104 1.00 63.81 109 ASP A C 1
ATOM 857 O O . ASP A 1 109 ? 5.172 -20.643 30.320 1.00 63.81 109 ASP A O 1
ATOM 861 N N . LEU A 1 110 ? 5.052 -18.538 31.076 1.00 60.28 110 LEU A N 1
ATOM 862 C CA . LEU A 1 110 ? 4.653 -18.878 32.442 1.00 60.28 110 LEU A CA 1
ATOM 863 C C . LEU A 1 110 ? 3.279 -18.272 32.731 1.00 60.28 110 LEU A C 1
ATOM 865 O O . LEU A 1 110 ? 3.151 -17.062 32.930 1.00 60.28 110 LEU A O 1
ATOM 869 N N . ARG A 1 111 ? 2.251 -19.120 32.837 1.00 60.06 111 ARG A N 1
ATOM 870 C CA . ARG A 1 111 ? 0.872 -18.688 33.115 1.00 60.06 111 ARG A CA 1
ATOM 871 C C . ARG A 1 111 ? 0.261 -19.470 34.264 1.00 60.06 111 ARG A C 1
ATOM 873 O O . ARG A 1 111 ? 0.347 -20.690 34.312 1.00 60.06 111 ARG A O 1
ATOM 880 N N . ASN A 1 112 ? -0.387 -18.767 35.195 1.00 63.03 112 ASN A N 1
ATOM 881 C CA . ASN A 1 112 ? -1.140 -19.364 36.308 1.00 63.03 112 ASN A CA 1
ATOM 882 C C . ASN A 1 112 ? -0.347 -20.415 37.114 1.00 63.03 112 ASN A C 1
ATOM 884 O O . ASN A 1 112 ? -0.876 -21.463 37.474 1.00 63.03 112 ASN A O 1
ATOM 888 N N . GLY A 1 113 ? 0.943 -20.162 37.364 1.00 62.78 113 GLY A N 1
ATOM 889 C CA . GLY A 1 113 ? 1.809 -21.113 38.070 1.00 62.78 113 GLY A CA 1
ATOM 890 C C . GLY A 1 113 ? 2.099 -22.391 37.279 1.00 62.78 113 GLY A C 1
ATOM 891 O O . GLY A 1 113 ? 2.471 -23.394 37.875 1.00 62.78 113 GLY A O 1
ATOM 892 N N . THR A 1 114 ? 1.926 -22.370 35.958 1.00 64.44 114 THR A N 1
ATOM 893 C CA . THR A 1 114 ? 2.214 -23.481 35.051 1.00 64.44 114 THR A CA 1
ATOM 894 C C . THR A 1 114 ? 3.158 -23.003 33.949 1.00 64.44 114 THR A C 1
ATOM 896 O O . THR A 1 114 ? 2.909 -21.998 33.286 1.00 64.44 114 THR A O 1
ATOM 899 N N . TYR A 1 115 ? 4.266 -23.713 33.794 1.00 68.81 115 TYR A N 1
ATOM 900 C CA . TYR A 1 115 ? 5.217 -23.609 32.701 1.00 68.81 115 TYR A CA 1
ATOM 901 C C . TYR A 1 115 ? 4.639 -24.236 31.439 1.00 68.81 115 TYR A C 1
ATOM 903 O O . TYR A 1 115 ? 4.122 -25.353 31.492 1.00 68.81 115 TYR A O 1
ATOM 911 N N . HIS A 1 116 ? 4.791 -23.539 30.321 1.00 69.69 116 HIS A N 1
ATOM 912 C CA . HIS A 1 116 ? 4.544 -24.050 28.984 1.00 69.69 116 HIS A CA 1
ATOM 913 C C . HIS A 1 116 ? 5.813 -23.879 28.145 1.00 69.69 116 HIS A C 1
ATOM 915 O O . HIS A 1 116 ? 6.350 -22.772 28.060 1.00 69.69 116 HIS A O 1
ATOM 921 N N . GLY A 1 117 ? 6.298 -24.978 27.570 1.00 67.06 117 GLY A N 1
ATOM 922 C CA . GLY A 1 117 ? 7.407 -24.984 26.619 1.00 67.06 117 GLY A CA 1
ATOM 923 C C . GLY A 1 117 ? 6.987 -25.659 25.320 1.00 67.06 117 GLY A C 1
ATOM 924 O O . GLY A 1 117 ? 6.386 -26.737 25.356 1.00 67.06 117 GLY A O 1
ATOM 925 N N . GLU A 1 118 ? 7.310 -25.024 24.200 1.00 68.88 118 GLU A N 1
ATOM 926 C CA . GLU A 1 118 ? 7.147 -25.560 22.848 1.00 68.88 118 GLU A CA 1
ATOM 927 C C . GLU A 1 118 ? 8.525 -25.975 22.332 1.00 68.88 118 GLU A C 1
ATOM 929 O O . GLU A 1 118 ? 9.497 -25.236 22.493 1.00 68.88 118 GLU A O 1
ATOM 934 N N . PHE A 1 119 ? 8.649 -27.174 21.769 1.00 70.06 119 PHE A N 1
ATOM 935 C CA . PHE A 1 119 ? 9.931 -27.640 21.244 1.00 70.06 119 PHE A CA 1
ATOM 936 C C . PHE A 1 119 ? 9.745 -28.598 20.082 1.00 70.06 119 PHE A C 1
ATOM 938 O O . PHE A 1 119 ? 8.710 -29.251 19.925 1.00 70.06 119 PHE A O 1
ATOM 945 N N . ARG A 1 120 ? 10.806 -28.670 19.284 1.00 65.81 120 ARG A N 1
ATOM 946 C CA . ARG A 1 120 ? 10.953 -29.573 18.155 1.00 65.81 120 ARG A CA 1
ATOM 947 C C . ARG A 1 120 ? 11.734 -30.800 18.618 1.00 65.81 120 ARG A C 1
ATOM 949 O O . ARG A 1 120 ? 12.838 -30.660 19.142 1.00 65.81 120 ARG A O 1
ATOM 956 N N . ALA A 1 121 ? 11.158 -31.992 18.492 1.00 62.00 121 ALA A N 1
ATOM 957 C CA . ALA A 1 121 ? 11.863 -33.245 18.793 1.00 62.00 121 ALA A CA 1
ATOM 958 C C . ALA A 1 121 ? 12.338 -33.986 17.530 1.00 62.00 121 ALA A C 1
ATOM 960 O O . ALA A 1 121 ? 13.119 -34.932 17.634 1.00 62.00 121 ALA A O 1
ATOM 961 N N . SER A 1 122 ? 11.858 -33.576 16.357 1.00 61.50 122 SER A N 1
ATOM 962 C CA . SER A 1 122 ? 12.252 -34.073 15.037 1.00 61.50 122 SER A CA 1
ATOM 963 C C . SER A 1 122 ? 13.561 -33.423 14.554 1.00 61.50 122 SER A C 1
ATOM 965 O O . SER A 1 122 ? 13.812 -32.248 14.822 1.00 61.50 122 SER A O 1
ATOM 967 N N . GLU A 1 123 ? 14.421 -34.192 13.869 1.00 57.72 123 GLU A N 1
ATOM 968 C CA . GLU A 1 123 ? 15.629 -33.645 13.225 1.00 57.72 123 GLU A CA 1
ATOM 969 C C . GLU A 1 123 ? 15.216 -32.620 12.150 1.00 57.72 123 GLU A C 1
ATOM 971 O O . GLU A 1 123 ? 14.213 -32.844 11.470 1.00 57.72 123 GLU A O 1
ATOM 976 N N . PRO A 1 124 ? 15.933 -31.491 12.009 1.00 54.56 124 PRO A N 1
ATOM 977 C CA . PRO A 1 124 ? 15.604 -30.493 11.001 1.00 54.56 124 PRO A CA 1
ATOM 978 C C . PRO A 1 124 ? 15.769 -31.095 9.602 1.00 54.56 124 PRO A C 1
ATOM 980 O O . PRO A 1 124 ? 16.880 -31.442 9.203 1.00 54.56 124 PRO A O 1
ATOM 983 N N . ASP A 1 125 ? 14.668 -31.203 8.860 1.00 49.78 125 ASP A N 1
ATOM 984 C CA . ASP A 1 125 ? 14.732 -31.205 7.400 1.00 49.78 125 ASP A CA 1
ATOM 985 C C . ASP A 1 125 ? 15.188 -29.796 6.968 1.00 49.78 125 ASP A C 1
ATOM 987 O O . ASP A 1 125 ? 14.814 -28.821 7.616 1.00 49.78 125 ASP A O 1
ATOM 991 N N . ASP A 1 126 ? 16.047 -29.713 5.945 1.00 51.03 126 ASP A N 1
ATOM 992 C CA . ASP A 1 126 ? 16.905 -28.582 5.512 1.00 51.03 126 ASP A CA 1
ATOM 993 C C . ASP A 1 126 ? 16.228 -27.210 5.192 1.00 51.03 126 ASP A C 1
ATOM 995 O O . ASP A 1 126 ? 16.773 -26.429 4.414 1.00 51.03 126 ASP A O 1
ATOM 999 N N . ASP A 1 127 ? 15.100 -26.848 5.802 1.00 49.94 127 ASP A N 1
ATOM 1000 C CA . ASP A 1 127 ? 14.423 -25.557 5.633 1.00 49.94 127 ASP A CA 1
ATOM 1001 C C . ASP A 1 127 ? 14.205 -24.838 6.986 1.00 49.94 127 ASP A C 1
ATOM 1003 O O . ASP A 1 127 ? 13.941 -25.462 8.017 1.00 49.94 127 ASP A O 1
ATOM 1007 N N . ASP A 1 128 ? 14.318 -23.503 6.966 1.00 46.50 128 ASP A N 1
ATOM 1008 C CA . ASP A 1 128 ? 14.128 -22.529 8.066 1.00 46.50 128 ASP A CA 1
ATOM 1009 C C . ASP A 1 128 ? 12.681 -22.500 8.643 1.00 46.50 128 ASP A C 1
ATOM 1011 O O . ASP A 1 128 ? 12.121 -21.437 8.921 1.00 46.50 128 ASP A O 1
ATOM 1015 N N . ASP A 1 129 ? 12.039 -23.654 8.833 1.00 53.97 129 ASP A N 1
ATOM 1016 C CA . ASP A 1 129 ? 10.697 -23.763 9.403 1.00 53.97 129 ASP A CA 1
ATOM 1017 C C . ASP A 1 129 ? 10.755 -23.805 10.941 1.00 53.97 129 ASP A C 1
ATOM 1019 O O . ASP A 1 129 ? 11.232 -24.764 11.559 1.00 53.97 129 ASP A O 1
ATOM 1023 N N . PHE A 1 130 ? 10.215 -22.759 11.577 1.00 58.03 130 PHE A N 1
ATOM 1024 C CA . PHE A 1 130 ? 10.056 -22.616 13.036 1.00 58.03 130 PHE A CA 1
ATOM 1025 C C . PHE A 1 130 ? 8.891 -23.451 13.605 1.00 58.03 130 PHE A C 1
ATOM 1027 O O . PHE A 1 130 ? 8.333 -23.123 14.652 1.00 58.03 130 PHE A O 1
ATOM 1034 N N . HIS A 1 131 ? 8.491 -24.521 12.922 1.00 59.81 131 HIS A N 1
ATOM 1035 C CA . HIS A 1 131 ? 7.412 -25.385 13.376 1.00 59.81 131 HIS A CA 1
ATOM 1036 C C . HIS A 1 131 ? 7.843 -26.256 14.566 1.00 59.81 131 HIS A C 1
ATOM 1038 O O . HIS A 1 131 ? 8.958 -26.781 14.629 1.00 59.81 131 HIS A O 1
ATOM 1044 N N . VAL A 1 132 ? 6.930 -26.416 15.522 1.00 66.62 132 VAL A N 1
ATOM 1045 C CA . VAL A 1 132 ? 7.084 -27.250 16.718 1.00 66.62 132 VAL A CA 1
ATOM 1046 C C . VAL A 1 132 ? 6.117 -28.431 16.645 1.00 66.62 132 VAL A C 1
ATOM 1048 O O . VAL A 1 132 ? 5.017 -28.321 16.107 1.00 66.62 132 VAL A O 1
ATOM 1051 N N . ASP A 1 133 ? 6.526 -29.582 17.174 1.00 67.38 133 ASP A N 1
ATOM 1052 C CA . ASP A 1 133 ? 5.748 -30.830 17.152 1.00 67.38 133 ASP A CA 1
ATOM 1053 C C . ASP A 1 133 ? 5.403 -31.342 18.565 1.00 67.38 133 ASP A C 1
ATOM 1055 O O . ASP A 1 133 ? 4.547 -32.222 18.729 1.00 67.38 133 ASP A O 1
ATOM 1059 N N . HIS A 1 134 ? 6.015 -30.763 19.606 1.00 72.69 134 HIS A N 1
ATOM 1060 C CA . HIS A 1 134 ? 5.787 -31.132 21.000 1.00 72.69 134 HIS A CA 1
ATOM 1061 C C . HIS A 1 134 ? 5.509 -29.925 21.899 1.00 72.69 134 HIS A C 1
ATOM 1063 O O . HIS A 1 134 ? 6.050 -28.832 21.732 1.00 72.69 134 HIS A O 1
ATOM 1069 N N . THR A 1 135 ? 4.701 -30.163 22.933 1.00 74.25 135 THR A N 1
ATOM 1070 C CA . THR A 1 135 ? 4.526 -29.227 24.054 1.00 74.25 135 THR A CA 1
ATOM 1071 C C . THR A 1 135 ? 4.812 -29.912 25.384 1.00 74.25 135 THR A C 1
ATOM 1073 O O . THR A 1 135 ? 4.596 -31.116 25.545 1.00 74.25 135 THR A O 1
ATOM 1076 N N . GLN A 1 136 ? 5.274 -29.155 26.374 1.00 73.69 136 GLN A N 1
ATOM 1077 C CA . GLN A 1 136 ? 5.406 -29.619 27.753 1.00 73.69 136 GLN A CA 1
ATOM 1078 C C . GLN A 1 136 ? 4.774 -28.613 28.704 1.00 73.69 136 GLN A C 1
ATOM 1080 O O . GLN A 1 136 ? 5.080 -27.423 28.682 1.00 73.69 136 GLN A O 1
ATOM 1085 N N . ILE A 1 137 ? 3.902 -29.125 29.569 1.00 72.19 137 ILE A N 1
ATOM 1086 C CA . ILE A 1 137 ? 3.180 -28.343 30.567 1.00 72.19 137 ILE A CA 1
ATOM 1087 C C . ILE A 1 137 ? 3.662 -28.797 31.944 1.00 72.19 137 ILE A C 1
ATOM 1089 O O . ILE A 1 137 ? 3.437 -29.943 32.316 1.00 72.19 137 ILE A O 1
ATOM 1093 N N . ALA A 1 138 ? 4.314 -27.939 32.724 1.00 70.25 138 ALA A N 1
ATOM 1094 C CA . ALA A 1 138 ? 4.805 -28.300 34.057 1.00 70.25 138 ALA A CA 1
ATOM 1095 C C . ALA A 1 138 ? 4.311 -27.319 35.119 1.00 70.25 138 ALA A C 1
ATOM 1097 O O . ALA A 1 138 ? 4.438 -26.115 34.969 1.00 70.25 138 ALA A O 1
ATOM 1098 N N . VAL A 1 139 ? 3.778 -27.801 36.239 1.00 70.25 139 VAL A N 1
ATOM 1099 C CA . VAL A 1 139 ? 3.354 -26.908 37.331 1.00 70.25 139 VAL A CA 1
ATOM 1100 C C . VAL A 1 139 ? 4.579 -26.391 38.097 1.00 70.25 139 VAL A C 1
ATOM 1102 O O . VAL A 1 139 ? 5.507 -27.140 38.417 1.00 70.25 139 VAL A O 1
ATOM 1105 N N . LEU A 1 140 ? 4.586 -25.097 38.401 1.00 62.50 140 LEU A N 1
ATOM 1106 C CA . LEU A 1 140 ? 5.665 -24.410 39.096 1.00 62.50 140 LEU A CA 1
ATOM 1107 C C . LEU A 1 140 ? 5.771 -24.901 40.543 1.00 62.50 140 LEU A C 1
ATOM 1109 O O . LEU A 1 140 ? 4.799 -24.888 41.295 1.00 62.50 140 LEU A O 1
ATOM 1113 N N . GLY A 1 141 ? 6.955 -25.390 40.919 1.00 64.25 141 GLY A N 1
ATOM 1114 C CA . GLY A 1 141 ? 7.203 -26.048 42.205 1.00 64.25 141 GLY A CA 1
ATOM 1115 C C . GLY A 1 141 ? 6.847 -27.542 42.258 1.00 64.25 141 GLY A C 1
ATOM 1116 O O . GLY A 1 141 ? 7.048 -28.168 43.299 1.00 64.25 141 GLY A O 1
ATOM 1117 N N . SER A 1 142 ? 6.352 -28.137 41.167 1.00 68.44 142 SER A N 1
ATOM 1118 C CA . SER A 1 142 ? 6.151 -29.589 41.067 1.00 68.44 142 SER A CA 1
ATOM 1119 C C . SER A 1 142 ? 7.489 -30.330 40.978 1.00 68.44 142 SER A C 1
ATOM 1121 O O . SER A 1 142 ? 8.344 -29.992 40.162 1.00 68.44 142 SER A O 1
ATOM 1123 N N . SER A 1 143 ? 7.660 -31.393 41.770 1.00 60.56 143 SER A N 1
ATOM 1124 C CA . SER A 1 143 ? 8.820 -32.295 41.668 1.00 60.56 143 SER A CA 1
ATOM 1125 C C . SER A 1 143 ? 8.746 -33.244 40.467 1.00 60.56 143 SER A C 1
ATOM 1127 O O . SER A 1 143 ? 9.729 -33.909 40.145 1.00 60.56 143 SER A O 1
ATOM 1129 N N . THR A 1 144 ? 7.588 -33.320 39.808 1.00 61.00 144 THR A N 1
ATOM 1130 C CA . THR A 1 144 ? 7.340 -34.170 38.643 1.00 61.00 144 THR A CA 1
ATOM 1131 C C . THR A 1 144 ? 7.109 -33.314 37.406 1.00 61.00 144 THR A C 1
ATOM 1133 O O . THR A 1 144 ? 6.180 -32.502 37.380 1.00 61.00 144 THR A O 1
ATOM 1136 N N . ILE A 1 145 ? 7.942 -33.525 36.388 1.00 64.94 145 ILE A N 1
ATOM 1137 C CA . ILE A 1 145 ? 7.794 -32.943 35.054 1.00 64.94 145 ILE A CA 1
ATOM 1138 C C . ILE A 1 145 ? 7.110 -34.008 34.186 1.00 64.94 145 ILE A C 1
ATOM 1140 O O . ILE A 1 145 ? 7.667 -35.101 34.042 1.00 64.94 145 ILE A O 1
ATOM 1144 N N . PRO A 1 146 ? 5.904 -33.760 33.655 1.00 67.75 146 PRO A N 1
ATOM 1145 C CA . PRO A 1 146 ? 5.267 -34.704 32.749 1.00 67.75 146 PRO A CA 1
ATOM 1146 C C . PRO A 1 146 ? 6.027 -34.766 31.414 1.00 67.75 146 PRO A C 1
ATOM 1148 O O . PRO A 1 146 ? 6.692 -33.798 31.027 1.00 67.75 146 PRO A O 1
ATOM 1151 N N . PRO A 1 147 ? 5.973 -35.908 30.712 1.00 70.62 147 PRO A N 1
ATOM 1152 C CA . PRO A 1 147 ? 6.637 -36.046 29.426 1.00 70.62 147 PRO A CA 1
ATOM 1153 C C . PRO A 1 147 ? 6.066 -35.055 28.394 1.00 70.62 147 PRO A C 1
ATOM 1155 O O . PRO A 1 147 ? 4.898 -34.671 28.501 1.00 70.62 147 PRO A O 1
ATOM 1158 N N . PRO A 1 148 ? 6.873 -34.667 27.391 1.00 72.06 148 PRO A N 1
ATOM 1159 C CA . PRO A 1 148 ? 6.398 -34.001 26.184 1.00 72.06 148 PRO A CA 1
ATOM 1160 C C . PRO A 1 148 ? 5.141 -34.658 25.613 1.00 72.06 148 PRO A C 1
ATOM 1162 O O . PRO A 1 148 ? 5.102 -35.878 25.447 1.00 72.06 148 PRO A O 1
ATOM 1165 N N . THR A 1 149 ? 4.133 -33.858 25.285 1.00 75.81 149 THR A N 1
ATOM 1166 C CA . THR A 1 149 ? 2.978 -34.312 24.510 1.00 75.81 149 THR A CA 1
ATOM 1167 C C . THR A 1 149 ? 3.271 -34.075 23.037 1.00 75.81 149 THR A C 1
ATOM 1169 O O . THR A 1 149 ? 3.442 -32.929 22.626 1.00 75.81 149 THR A O 1
ATOM 1172 N N . ASN A 1 150 ? 3.353 -35.163 22.272 1.00 77.81 150 ASN A N 1
ATOM 1173 C CA . ASN A 1 150 ? 3.422 -35.138 20.814 1.00 77.81 150 ASN A CA 1
ATOM 1174 C C . ASN A 1 150 ? 1.995 -35.067 20.259 1.00 77.81 150 ASN A C 1
ATOM 1176 O O . ASN A 1 150 ? 1.152 -35.881 20.645 1.00 77.81 150 ASN A O 1
ATOM 1180 N N . PHE A 1 151 ? 1.723 -34.117 19.368 1.00 70.25 151 PHE A N 1
ATOM 1181 C CA . PHE A 1 151 ? 0.410 -33.972 18.730 1.00 70.25 151 PHE A CA 1
ATOM 1182 C C . PHE A 1 151 ? 0.306 -34.649 17.352 1.00 70.25 151 PHE A C 1
ATOM 1184 O O . PHE A 1 151 ? -0.698 -34.485 16.663 1.00 70.25 151 PHE A O 1
ATOM 1191 N N . GLU A 1 152 ? 1.324 -35.425 16.965 1.00 73.00 152 GLU A N 1
ATOM 1192 C CA . GLU A 1 152 ? 1.481 -36.132 15.682 1.00 73.00 152 GLU A CA 1
ATOM 1193 C C . GLU A 1 152 ? 1.402 -35.211 14.451 1.00 73.00 152 GLU A C 1
ATOM 1195 O O . GLU A 1 152 ? 1.205 -35.669 13.323 1.00 73.00 152 GLU A O 1
ATOM 1200 N N . LYS A 1 153 ? 1.550 -33.902 14.673 1.00 67.44 153 LYS A N 1
ATOM 1201 C CA . LYS A 1 153 ? 1.505 -32.841 13.675 1.00 67.44 153 LYS A CA 1
ATOM 1202 C C . LYS A 1 153 ? 2.367 -31.664 14.107 1.00 67.44 153 LYS A C 1
ATOM 1204 O O . LYS A 1 153 ? 2.425 -31.341 15.291 1.00 67.44 153 LYS A O 1
ATOM 1209 N N . GLU A 1 154 ? 2.951 -31.009 13.116 1.00 67.31 154 GLU A N 1
ATOM 1210 C CA . GLU A 1 154 ? 3.654 -29.740 13.260 1.00 67.31 154 GLU A CA 1
ATOM 1211 C C . GLU A 1 154 ? 2.665 -28.568 13.326 1.00 67.31 154 GLU A C 1
ATOM 1213 O O . GLU A 1 154 ? 1.618 -28.572 12.670 1.00 67.31 154 GLU A O 1
ATOM 1218 N N . PHE A 1 155 ? 2.978 -27.572 14.151 1.00 63.31 155 PHE A N 1
ATOM 1219 C CA . PHE A 1 155 ? 2.201 -26.346 14.320 1.00 63.31 155 PHE A CA 1
ATOM 1220 C C . PHE A 1 155 ? 3.142 -25.146 14.508 1.00 63.31 155 PHE A C 1
ATOM 1222 O O . PHE A 1 155 ? 4.278 -25.297 14.946 1.00 63.31 155 PHE A O 1
ATOM 1229 N N . SER A 1 156 ? 2.699 -23.947 14.127 1.00 60.41 156 SER A N 1
ATOM 1230 C CA . SER A 1 156 ? 3.464 -22.697 14.278 1.00 60.41 156 SER A CA 1
ATOM 1231 C C . SER A 1 156 ? 3.296 -22.048 15.653 1.00 60.41 156 SER A C 1
ATOM 1233 O O . SER A 1 156 ? 4.133 -21.258 16.070 1.00 60.41 156 SER A O 1
ATOM 1235 N N . SER A 1 157 ? 2.207 -22.350 16.367 1.00 60.41 157 SER A N 1
ATOM 1236 C CA . SER A 1 157 ? 1.966 -21.836 17.719 1.00 60.41 157 SER A CA 1
ATOM 1237 C C . SER A 1 157 ? 0.962 -22.701 18.482 1.00 60.41 157 SER A C 1
ATOM 1239 O O . SER A 1 157 ? 0.017 -23.239 17.889 1.00 60.41 157 SER A O 1
ATOM 1241 N N . CYS A 1 158 ? 1.126 -22.804 19.804 1.00 66.06 158 CYS A N 1
ATOM 1242 C CA . CYS A 1 158 ? 0.169 -23.438 20.702 1.00 66.06 158 CYS A CA 1
ATOM 1243 C C . CYS A 1 158 ? -0.298 -22.476 21.810 1.00 66.06 158 CYS A C 1
ATOM 1245 O O . CYS A 1 158 ? 0.474 -21.765 22.449 1.00 66.06 158 CYS A O 1
ATOM 1247 N N . VAL A 1 159 ? -1.602 -22.475 22.100 1.00 65.62 159 VAL A N 1
ATOM 1248 C CA . VAL A 1 159 ? -2.154 -21.806 23.288 1.00 65.62 159 VAL A CA 1
ATOM 1249 C C . VAL A 1 159 ? -2.765 -22.839 24.219 1.00 65.62 159 VAL A C 1
ATOM 1251 O O . VAL A 1 159 ? -3.706 -23.536 23.841 1.00 65.62 159 VAL A O 1
ATOM 1254 N N . VAL A 1 160 ? -2.282 -22.878 25.462 1.00 63.31 160 VAL A N 1
ATOM 1255 C CA . VAL A 1 160 ? -2.750 -23.816 26.489 1.00 63.31 160 VAL A CA 1
ATOM 1256 C C . VAL A 1 160 ? -3.506 -23.093 27.604 1.00 63.31 160 VAL A C 1
ATOM 1258 O O . VAL A 1 160 ? -3.035 -22.098 28.155 1.00 63.31 160 VAL A O 1
ATOM 1261 N N . ASP A 1 161 ? -4.668 -23.630 27.976 1.00 59.41 161 ASP A N 1
ATOM 1262 C CA . ASP A 1 161 ? -5.359 -23.327 29.229 1.00 59.41 161 ASP A CA 1
ATOM 1263 C C . ASP A 1 161 ? -5.314 -24.562 30.152 1.00 59.41 161 ASP A C 1
ATOM 1265 O O . ASP A 1 161 ? -6.137 -25.477 30.010 1.00 59.41 161 ASP A O 1
ATOM 1269 N N . PRO A 1 162 ? -4.380 -24.601 31.122 1.00 59.19 162 PRO A N 1
ATOM 1270 C CA . PRO A 1 162 ? -4.219 -25.746 32.014 1.00 59.19 162 PRO A CA 1
ATOM 1271 C C . PRO A 1 162 ? -5.391 -25.912 32.991 1.00 59.19 162 PRO A C 1
ATOM 1273 O O . PRO A 1 162 ? -5.587 -26.998 33.527 1.00 59.19 162 PRO A O 1
ATOM 1276 N N . THR A 1 163 ? -6.203 -24.873 33.221 1.00 54.81 163 THR A N 1
ATOM 1277 C CA . THR A 1 163 ? -7.384 -24.982 34.097 1.00 54.81 163 THR A CA 1
ATOM 1278 C C . THR A 1 163 ? -8.530 -25.744 33.436 1.00 54.81 163 THR A C 1
ATOM 1280 O O . THR A 1 163 ? -9.398 -26.282 34.123 1.00 54.81 163 THR A O 1
ATOM 1283 N N . GLN A 1 164 ? -8.523 -25.812 32.102 1.00 55.12 164 GLN A N 1
ATOM 1284 C CA . GLN A 1 164 ? -9.565 -26.436 31.291 1.00 55.12 164 GLN A CA 1
ATOM 1285 C C . GLN A 1 164 ? -9.084 -27.659 30.508 1.00 55.12 164 GLN A C 1
ATOM 1287 O O . GLN A 1 164 ? -9.872 -28.185 29.717 1.00 55.12 164 GLN A O 1
ATOM 1292 N N . ASP A 1 165 ? -7.831 -28.077 30.717 1.00 63.69 165 ASP A N 1
ATOM 1293 C CA . ASP A 1 165 ? -7.170 -29.164 29.987 1.00 63.69 165 ASP A CA 1
ATOM 1294 C C . ASP A 1 165 ? -7.317 -29.005 28.461 1.00 63.69 165 ASP A C 1
ATOM 1296 O O . ASP A 1 165 ? -7.813 -29.883 27.755 1.00 63.69 165 ASP A O 1
ATOM 1300 N N . LEU A 1 166 ? -6.997 -27.808 27.955 1.00 60.75 166 LEU A N 1
ATOM 1301 C CA . LEU A 1 166 ? -7.179 -27.454 26.549 1.00 60.75 166 LEU A CA 1
ATOM 1302 C C . LEU A 1 166 ? -5.897 -26.888 25.944 1.00 60.75 166 LEU A C 1
ATOM 1304 O O . LEU A 1 166 ? -5.352 -25.917 26.461 1.00 60.75 166 LEU A O 1
ATOM 1308 N N . ALA A 1 167 ? -5.503 -27.431 24.794 1.00 67.31 167 ALA A N 1
ATOM 1309 C CA . ALA A 1 167 ? -4.488 -26.872 23.908 1.00 67.31 167 ALA A CA 1
ATOM 1310 C C . ALA A 1 167 ? -5.119 -26.541 22.544 1.00 67.31 167 ALA A C 1
ATOM 1312 O O . ALA A 1 167 ? -5.911 -27.324 22.014 1.00 67.31 167 ALA A O 1
ATOM 1313 N N . VAL A 1 168 ? -4.800 -25.372 21.990 1.00 67.25 168 VAL A N 1
ATOM 1314 C CA . VAL A 1 168 ? -5.195 -24.941 20.643 1.00 67.25 168 VAL A CA 1
ATOM 1315 C C . VAL A 1 168 ? -3.934 -24.833 19.799 1.00 67.25 168 VAL A C 1
ATOM 1317 O O . VAL A 1 168 ? -3.082 -24.003 20.099 1.00 67.25 168 VAL A O 1
ATOM 1320 N N . LEU A 1 169 ? -3.844 -25.664 18.760 1.00 67.62 169 LEU A N 1
ATOM 1321 C CA . LEU A 1 169 ? -2.701 -25.753 17.850 1.00 67.62 169 LEU A CA 1
ATOM 1322 C C . LEU A 1 169 ? -3.010 -24.998 16.556 1.00 67.62 169 LEU A C 1
ATOM 1324 O O . LEU A 1 169 ? -4.098 -25.160 15.993 1.00 67.62 169 LEU A O 1
ATOM 1328 N N . VAL A 1 170 ? -2.073 -24.177 16.089 1.00 60.59 170 VAL A N 1
ATOM 1329 C CA . VAL A 1 170 ? -2.186 -23.426 14.833 1.00 60.59 170 VAL A CA 1
ATOM 1330 C C . VAL A 1 170 ? -1.296 -24.094 13.785 1.00 60.59 170 VAL A C 1
ATOM 1332 O O . VAL A 1 170 ? -0.082 -23.999 13.865 1.00 60.59 170 VAL A O 1
ATOM 1335 N N . GLU A 1 171 ? -1.900 -24.806 12.831 1.00 55.91 171 GLU A N 1
ATOM 1336 C CA . GLU A 1 171 ? -1.176 -25.602 11.816 1.00 55.91 171 GLU A CA 1
ATOM 1337 C C . GLU A 1 171 ? -0.658 -24.767 10.621 1.00 55.91 171 GLU A C 1
ATOM 1339 O O . GLU A 1 171 ? 0.175 -25.256 9.872 1.00 55.91 171 GLU A O 1
ATOM 1344 N N . ASP A 1 172 ? -1.148 -23.538 10.407 1.00 50.19 172 ASP A N 1
ATOM 1345 C CA . ASP A 1 172 ? -0.829 -22.733 9.214 1.00 50.19 172 ASP A CA 1
ATOM 1346 C C . ASP A 1 172 ? -0.877 -21.226 9.534 1.00 50.19 172 ASP A C 1
ATOM 1348 O O . ASP A 1 172 ? -1.858 -20.735 10.106 1.00 50.19 172 ASP A O 1
ATOM 1352 N N . GLU A 1 173 ? 0.170 -20.482 9.164 1.00 47.44 173 GLU A N 1
ATOM 1353 C CA . GLU A 1 173 ? 0.232 -19.021 9.317 1.00 47.44 173 GLU A CA 1
ATOM 1354 C C . GLU A 1 173 ? -0.678 -18.276 8.324 1.00 47.44 173 GLU A C 1
ATOM 1356 O O . GLU A 1 173 ? -0.942 -17.085 8.499 1.00 47.44 173 GLU A O 1
ATOM 1361 N N . GLN A 1 174 ? -1.207 -18.944 7.292 1.00 47.28 174 GLN A N 1
ATOM 1362 C CA . GLN A 1 174 ? -1.873 -18.250 6.187 1.00 47.28 174 GLN A CA 1
ATOM 1363 C C . GLN A 1 174 ? -3.360 -17.891 6.395 1.00 47.28 174 GLN A C 1
ATOM 1365 O O . GLN A 1 174 ? -3.928 -17.187 5.564 1.00 47.28 174 GLN A O 1
ATOM 1370 N N . GLU A 1 175 ? -4.006 -18.250 7.509 1.00 55.72 175 GLU A N 1
ATOM 1371 C CA . GLU A 1 175 ? -5.331 -17.705 7.887 1.00 55.72 175 GLU A CA 1
ATOM 1372 C C . GLU A 1 175 ? -5.501 -17.639 9.417 1.00 55.72 175 GLU A C 1
ATOM 1374 O O . GLU A 1 175 ? -6.496 -18.150 9.954 1.00 55.72 175 GLU A O 1
ATOM 1379 N N . VAL A 1 176 ? -4.562 -17.043 10.157 1.00 60.50 176 VAL A N 1
ATOM 1380 C CA . VAL A 1 176 ? -4.608 -17.089 11.630 1.00 60.50 176 VAL A CA 1
ATOM 1381 C C . VAL A 1 176 ? -5.913 -16.458 12.143 1.00 60.50 176 VAL A C 1
ATOM 1383 O O . VAL A 1 176 ? -6.675 -17.110 12.860 1.00 60.50 176 VAL A O 1
ATOM 1386 N N . TYR A 1 177 ? -6.307 -15.262 11.696 1.00 75.75 177 TYR A N 1
ATOM 1387 C CA . TYR A 1 177 ? -7.492 -14.591 12.242 1.00 75.75 177 TYR A CA 1
ATOM 1388 C C . TYR A 1 177 ? -8.812 -15.182 11.750 1.00 75.75 177 TYR A C 1
ATOM 1390 O O . TYR A 1 177 ? -9.755 -15.284 12.536 1.00 75.75 177 TYR A O 1
ATOM 1398 N N . VAL A 1 178 ? -8.930 -15.558 10.469 1.00 71.31 178 VAL A N 1
ATOM 1399 C CA . VAL A 1 178 ? -10.184 -16.125 9.937 1.00 71.31 178 VAL A CA 1
ATOM 1400 C C . VAL A 1 178 ? -10.449 -17.471 10.595 1.00 71.31 178 VAL A C 1
ATOM 1402 O O . VAL A 1 178 ? -11.588 -17.743 10.987 1.00 71.31 178 VAL A O 1
ATOM 1405 N N . THR A 1 179 ? -9.408 -18.281 10.779 1.00 73.06 179 THR A N 1
ATOM 1406 C CA . THR A 1 179 ? -9.492 -19.564 11.476 1.00 73.06 179 THR A CA 1
ATOM 1407 C C . THR A 1 179 ? -9.815 -19.365 12.952 1.00 73.06 179 THR A C 1
ATOM 1409 O O . THR A 1 179 ? -10.764 -19.985 13.435 1.00 73.06 179 THR A O 1
ATOM 1412 N N . ILE A 1 180 ? -9.153 -18.432 13.649 1.00 75.38 180 ILE A N 1
ATOM 1413 C CA . ILE A 1 180 ? -9.476 -18.094 15.047 1.00 75.38 180 ILE A CA 1
ATOM 1414 C C . ILE A 1 180 ? -10.928 -17.604 15.177 1.00 75.38 180 ILE A C 1
ATOM 1416 O O . ILE A 1 180 ? -11.649 -18.019 16.089 1.00 75.38 180 ILE A O 1
ATOM 1420 N N . ILE A 1 181 ? -11.410 -16.754 14.265 1.00 75.25 181 ILE A N 1
ATOM 1421 C CA . ILE A 1 181 ? -12.800 -16.283 14.283 1.00 75.25 181 ILE A CA 1
ATOM 1422 C C . ILE A 1 181 ? -13.757 -17.445 14.009 1.00 75.25 181 ILE A C 1
ATOM 1424 O O . ILE A 1 181 ? -14.726 -17.605 14.749 1.00 75.25 181 ILE A O 1
ATOM 1428 N N . ARG A 1 182 ? -13.507 -18.284 12.998 1.00 74.44 182 ARG A N 1
ATOM 1429 C CA . ARG A 1 182 ? -14.334 -19.473 12.722 1.00 74.44 182 ARG A CA 1
ATOM 1430 C C . ARG A 1 182 ? -14.378 -20.403 13.932 1.00 74.44 182 ARG A C 1
ATOM 1432 O O . ARG A 1 182 ? -15.468 -20.836 14.297 1.00 74.44 182 ARG A O 1
ATOM 1439 N N . PHE A 1 183 ? -13.242 -20.632 14.590 1.00 74.75 183 PHE A N 1
ATOM 1440 C CA . PHE A 1 183 ? -13.154 -21.378 15.843 1.00 74.75 183 PHE A CA 1
ATOM 1441 C C . PHE A 1 183 ? -14.039 -20.750 16.925 1.00 74.75 183 PHE A C 1
ATOM 1443 O O . PHE A 1 183 ? -14.879 -21.445 17.498 1.00 74.75 183 PHE A O 1
ATOM 1450 N N . SER A 1 184 ? -13.960 -19.429 17.124 1.00 77.31 184 SER A N 1
ATOM 1451 C CA . SER A 1 184 ? -14.800 -18.708 18.093 1.00 77.31 184 SER A CA 1
ATOM 1452 C C . SER A 1 184 ? -16.306 -18.863 17.832 1.00 77.31 184 SER A C 1
ATOM 1454 O O . SER A 1 184 ? -17.104 -18.815 18.763 1.00 77.31 184 SER A O 1
ATOM 1456 N N . LEU A 1 185 ? -16.711 -19.092 16.577 1.00 74.31 185 LEU A N 1
ATOM 1457 C CA . LEU A 1 185 ? -18.113 -19.258 16.185 1.00 74.31 185 LEU A CA 1
ATOM 1458 C C . LEU A 1 185 ? -18.648 -20.684 16.390 1.00 74.31 185 LEU A C 1
ATOM 1460 O O . LEU A 1 185 ? -19.853 -20.897 16.257 1.00 74.31 185 LEU A O 1
ATOM 1464 N N . THR A 1 186 ? -17.796 -21.662 16.711 1.00 71.88 186 THR A N 1
ATOM 1465 C CA . THR A 1 186 ? -18.215 -23.070 16.840 1.00 71.88 186 THR A CA 1
ATOM 1466 C C . THR A 1 186 ? -19.051 -23.336 18.093 1.00 71.88 186 THR A C 1
ATOM 1468 O O . THR A 1 186 ? -20.025 -24.087 18.037 1.00 71.88 186 THR A O 1
ATOM 1471 N N . CYS A 1 187 ? -18.696 -22.732 19.232 1.00 68.69 187 CYS A N 1
ATOM 1472 C CA . CYS A 1 187 ? -19.418 -22.880 20.495 1.00 68.69 187 CYS A CA 1
ATOM 1473 C C . CYS A 1 187 ? -19.076 -21.763 21.494 1.00 68.69 187 CYS A C 1
ATOM 1475 O O . CYS A 1 187 ? -18.090 -21.046 21.339 1.00 68.69 187 CYS A O 1
ATOM 1477 N N . LYS A 1 188 ? -19.863 -21.657 22.576 1.00 66.94 188 LYS A N 1
ATOM 1478 C CA . LYS A 1 188 ? -19.653 -20.655 23.638 1.00 66.94 188 LYS A CA 1
ATOM 1479 C C . LYS A 1 188 ? -18.259 -20.748 24.275 1.00 66.94 188 LYS A C 1
ATOM 1481 O O . LYS A 1 188 ? -17.649 -19.718 24.517 1.00 66.94 188 LYS A O 1
ATOM 1486 N N . LYS A 1 189 ? -17.750 -21.965 24.500 1.00 66.50 189 LYS A N 1
ATOM 1487 C CA . LYS A 1 189 ? -16.424 -22.190 25.098 1.00 66.50 189 LYS A CA 1
ATOM 1488 C C . LYS A 1 189 ? -15.310 -21.634 24.203 1.00 66.50 189 LYS A C 1
ATOM 1490 O O . LYS A 1 189 ? -14.463 -20.882 24.667 1.00 66.50 189 LYS A O 1
ATOM 1495 N N . ALA A 1 190 ? -15.352 -21.954 22.909 1.00 64.44 190 ALA A N 1
ATOM 1496 C CA . ALA A 1 190 ? -14.403 -21.438 21.923 1.00 64.44 190 ALA A CA 1
ATOM 1497 C C . ALA A 1 190 ? -14.478 -19.909 21.799 1.00 64.44 190 ALA A C 1
ATOM 1499 O O . ALA A 1 190 ? -13.448 -19.240 21.739 1.00 64.44 190 ALA A O 1
ATOM 1500 N N . TYR A 1 191 ? -15.690 -19.348 21.830 1.00 72.88 191 TYR A N 1
ATOM 1501 C CA . TYR A 1 191 ? -15.883 -17.902 21.894 1.00 72.88 191 TYR A CA 1
ATOM 1502 C C . TYR A 1 191 ? -15.205 -17.289 23.125 1.00 72.88 191 TYR A C 1
ATOM 1504 O O . TYR A 1 191 ? -14.461 -16.321 22.988 1.00 72.88 191 TYR A O 1
ATOM 1512 N N . GLU A 1 192 ? -15.427 -17.859 24.312 1.00 72.62 192 GLU A N 1
ATOM 1513 C CA . GLU A 1 192 ? -14.844 -17.378 25.567 1.00 72.62 192 GLU A CA 1
ATOM 1514 C C . GLU A 1 192 ? -13.311 -17.378 25.498 1.00 72.62 192 GLU A C 1
ATOM 1516 O O . GLU A 1 192 ? -12.706 -16.333 25.736 1.00 72.62 192 GLU A O 1
ATOM 1521 N N . ILE A 1 193 ? -12.694 -18.475 25.045 1.00 76.38 193 ILE A N 1
ATOM 1522 C CA . ILE A 1 193 ? -11.233 -18.589 24.869 1.00 76.38 193 ILE A CA 1
ATOM 1523 C C . ILE A 1 193 ? -10.685 -17.465 23.992 1.00 76.38 193 ILE A C 1
ATOM 1525 O O . ILE A 1 193 ? -9.763 -16.753 24.389 1.00 76.38 193 ILE A O 1
ATOM 1529 N N . VAL A 1 194 ? -11.271 -17.271 22.809 1.00 71.94 194 VAL A N 1
ATOM 1530 C CA . VAL A 1 194 ? -10.818 -16.231 21.880 1.00 71.94 194 VAL A CA 1
ATOM 1531 C C . VAL A 1 194 ? -11.058 -14.840 22.460 1.00 71.94 194 VAL A C 1
ATOM 1533 O O . VAL A 1 194 ? -10.219 -13.959 22.297 1.00 71.94 194 VAL A O 1
ATOM 1536 N N . SER A 1 195 ? -12.182 -14.623 23.143 1.00 75.00 195 SER A N 1
ATOM 1537 C CA . SER A 1 195 ? -12.559 -13.312 23.684 1.00 75.00 195 SER A CA 1
ATOM 1538 C C . SER A 1 195 ? -11.717 -12.871 24.887 1.00 75.00 195 SER A C 1
ATOM 1540 O O . SER A 1 195 ? -11.449 -11.677 25.020 1.00 75.00 195 SER A O 1
ATOM 1542 N N . PHE A 1 196 ? -11.277 -13.810 25.731 1.00 78.44 196 PHE A N 1
ATOM 1543 C CA . PHE A 1 196 ? -10.489 -13.528 26.936 1.00 78.44 196 PHE A CA 1
ATOM 1544 C C . PHE A 1 196 ? -8.977 -13.643 26.714 1.00 78.44 196 PHE A C 1
ATOM 1546 O O . PHE A 1 196 ? -8.201 -13.080 27.486 1.00 78.44 196 PHE A O 1
ATOM 1553 N N . SER A 1 197 ? -8.536 -14.319 25.650 1.00 81.19 197 SER A N 1
ATOM 1554 C CA . SER A 1 197 ? -7.116 -14.422 25.320 1.00 81.19 197 SER A CA 1
ATOM 1555 C C . SER A 1 197 ? -6.588 -13.141 24.671 1.00 81.19 197 SER A C 1
ATOM 1557 O O . SER A 1 197 ? -6.877 -12.828 23.515 1.00 81.19 197 SER A O 1
ATOM 1559 N N . VAL A 1 198 ? -5.748 -12.412 25.407 1.00 79.44 198 VAL A N 1
ATOM 1560 C CA . VAL A 1 198 ? -5.068 -11.200 24.921 1.00 79.44 198 VAL A CA 1
ATOM 1561 C C . VAL A 1 198 ? -4.208 -11.487 23.687 1.00 79.44 198 VAL A C 1
ATOM 1563 O O . VAL A 1 198 ? -4.194 -10.673 22.767 1.00 79.44 198 VAL A O 1
ATOM 1566 N N . SER A 1 199 ? -3.520 -12.633 23.641 1.00 79.00 199 SER A N 1
ATOM 1567 C CA . SER A 1 199 ? -2.670 -12.998 22.502 1.00 79.00 199 SER A CA 1
ATOM 1568 C C . SER A 1 199 ? -3.494 -13.236 21.239 1.00 79.00 199 SER A C 1
ATOM 1570 O O . SER A 1 199 ? -3.170 -12.672 20.198 1.00 79.00 199 SER A O 1
ATOM 1572 N N . LEU A 1 200 ? -4.593 -13.995 21.328 1.00 79.81 200 LEU A N 1
ATOM 1573 C CA . LEU A 1 200 ? -5.471 -14.257 20.180 1.00 79.81 200 LEU A CA 1
ATOM 1574 C C . LEU A 1 200 ? -6.143 -12.970 19.694 1.00 79.81 200 LEU A C 1
ATOM 1576 O O . LEU A 1 200 ? -6.212 -12.721 18.495 1.00 79.81 200 LEU A O 1
ATOM 1580 N N . GLN A 1 201 ? -6.583 -12.112 20.618 1.00 82.38 201 GLN A N 1
ATOM 1581 C CA . GLN A 1 201 ? -7.113 -10.795 20.266 1.00 82.38 201 GLN A CA 1
ATOM 1582 C C . GLN A 1 201 ? -6.063 -9.929 19.560 1.00 82.38 201 GLN A C 1
ATOM 1584 O O . GLN A 1 201 ? -6.397 -9.260 18.588 1.00 82.38 201 GLN A O 1
ATOM 1589 N N . LEU A 1 202 ? -4.808 -9.945 20.015 1.00 84.62 202 LEU A N 1
ATOM 1590 C CA . LEU A 1 202 ? -3.723 -9.210 19.368 1.00 84.62 202 LEU A CA 1
ATOM 1591 C C . LEU A 1 202 ? -3.442 -9.719 17.953 1.00 84.62 202 LEU A C 1
ATOM 1593 O O . LEU A 1 202 ? -3.373 -8.895 17.048 1.00 84.62 202 LEU A O 1
ATOM 1597 N N . HIS A 1 203 ? -3.367 -11.034 17.743 1.00 82.81 203 HIS A N 1
ATOM 1598 C CA . HIS A 1 203 ? -3.175 -11.614 16.408 1.00 82.81 203 HIS A CA 1
ATOM 1599 C C . HIS A 1 203 ? -4.312 -11.231 15.456 1.00 82.81 203 HIS A C 1
ATOM 1601 O O . HIS A 1 203 ? -4.056 -10.742 14.359 1.00 82.81 203 HIS A O 1
ATOM 1607 N N . ILE A 1 204 ? -5.569 -11.335 15.910 1.00 83.12 204 ILE A N 1
ATOM 1608 C CA . ILE A 1 204 ? -6.729 -10.894 15.123 1.00 83.12 204 ILE A CA 1
ATOM 1609 C C . ILE A 1 204 ? -6.603 -9.414 14.744 1.00 83.12 204 ILE A C 1
ATOM 1611 O O . ILE A 1 204 ? -6.849 -9.049 13.595 1.00 83.12 204 ILE A O 1
ATOM 1615 N N . GLU A 1 205 ? -6.259 -8.546 15.702 1.00 87.75 205 GLU A N 1
ATOM 1616 C CA . GLU A 1 205 ? -6.121 -7.117 15.424 1.00 87.75 205 GLU A CA 1
ATOM 1617 C C . GLU A 1 205 ? -4.974 -6.820 14.463 1.00 87.75 205 GLU A C 1
ATOM 1619 O O . GLU A 1 205 ? -5.155 -5.993 13.575 1.00 87.75 205 GLU A O 1
ATOM 1624 N N . LEU A 1 206 ? -3.820 -7.465 14.613 1.00 88.81 206 LEU A N 1
ATOM 1625 C CA . LEU A 1 206 ? -2.675 -7.277 13.728 1.00 88.81 206 LEU A CA 1
ATOM 1626 C C . LEU A 1 206 ? -3.028 -7.682 12.291 1.00 88.81 206 LEU A C 1
ATOM 1628 O O . LEU A 1 206 ? -2.927 -6.859 11.380 1.00 88.81 206 LEU A O 1
ATOM 1632 N N . GLU A 1 207 ? -3.574 -8.879 12.096 1.00 85.75 207 GLU A N 1
ATOM 1633 C CA . GLU A 1 207 ? -3.841 -9.432 10.765 1.00 85.75 207 GLU A CA 1
ATOM 1634 C C . GLU A 1 207 ? -4.992 -8.719 10.037 1.00 85.75 207 GLU A C 1
ATOM 1636 O O . GLU A 1 207 ? -4.857 -8.361 8.868 1.00 85.75 207 GLU A O 1
ATOM 1641 N N . ILE A 1 208 ? -6.089 -8.366 10.728 1.00 85.06 208 ILE A N 1
ATOM 1642 C CA . ILE A 1 208 ? -7.171 -7.538 10.145 1.00 85.06 208 ILE A CA 1
ATOM 1643 C C . ILE A 1 208 ? -6.636 -6.197 9.618 1.00 85.06 208 ILE A C 1
ATOM 1645 O O . ILE A 1 208 ? -7.196 -5.597 8.690 1.00 85.06 208 ILE A O 1
ATOM 1649 N N . ASN A 1 209 ? -5.573 -5.698 10.244 1.00 88.19 209 ASN A N 1
ATOM 1650 C CA . ASN A 1 209 ? -4.962 -4.417 9.943 1.00 88.19 209 ASN A CA 1
ATOM 1651 C C . ASN A 1 209 ? -3.760 -4.518 8.994 1.00 88.19 209 ASN A C 1
ATOM 1653 O O . ASN A 1 209 ? -3.274 -3.451 8.600 1.00 88.19 209 ASN A O 1
ATOM 1657 N N . GLY A 1 210 ? -3.340 -5.732 8.616 1.00 89.00 210 GLY A N 1
ATOM 1658 C CA . GLY A 1 210 ? -2.148 -6.003 7.811 1.00 89.00 210 GLY A CA 1
ATOM 1659 C C . GLY A 1 210 ? -0.854 -5.622 8.515 1.00 89.00 210 GLY A C 1
ATOM 1660 O O . GLY A 1 210 ? 0.039 -5.066 7.886 1.00 89.00 210 GLY A O 1
ATOM 1661 N N . LEU A 1 211 ? -0.779 -5.826 9.830 1.00 91.94 211 LEU A N 1
ATOM 1662 C CA . LEU A 1 211 ? 0.356 -5.439 10.662 1.00 91.94 211 LEU A CA 1
ATOM 1663 C C . LEU A 1 211 ? 1.062 -6.663 11.247 1.00 91.94 211 LEU A C 1
ATOM 1665 O O . LEU A 1 211 ? 0.432 -7.683 11.493 1.00 91.94 211 LEU A O 1
ATOM 1669 N N . GLU A 1 212 ? 2.347 -6.516 11.540 1.00 89.94 212 GLU A N 1
ATOM 1670 C CA . GLU A 1 212 ? 3.160 -7.462 12.309 1.00 89.94 212 GLU A CA 1
ATOM 1671 C C . GLU A 1 212 ? 4.015 -6.706 13.335 1.00 89.94 212 GLU A C 1
ATOM 1673 O O . GLU A 1 212 ? 4.194 -5.489 13.240 1.00 89.94 212 GLU A O 1
ATOM 1678 N N . ILE A 1 213 ? 4.525 -7.409 14.346 1.00 88.00 213 ILE A N 1
ATOM 1679 C CA . ILE A 1 213 ? 5.451 -6.829 15.325 1.00 88.00 213 ILE A CA 1
ATOM 1680 C C . ILE A 1 213 ? 6.878 -7.034 14.813 1.00 88.00 213 ILE A C 1
ATOM 1682 O O . ILE A 1 213 ? 7.234 -8.136 14.415 1.00 88.00 213 ILE A O 1
ATOM 1686 N N . ALA A 1 214 ? 7.703 -5.986 14.835 1.00 84.50 214 ALA A N 1
ATOM 1687 C CA . ALA A 1 214 ? 9.088 -6.081 14.381 1.00 84.50 214 ALA A CA 1
ATOM 1688 C C . ALA A 1 214 ? 9.914 -7.068 15.232 1.00 84.50 214 ALA A C 1
ATOM 1690 O O . ALA A 1 214 ? 9.945 -6.964 16.467 1.00 84.50 214 ALA A O 1
ATOM 1691 N N . ASN A 1 215 ? 10.658 -7.955 14.566 1.00 69.31 215 ASN A N 1
ATOM 1692 C CA . ASN A 1 215 ? 11.623 -8.850 15.210 1.00 69.31 215 ASN A CA 1
ATOM 1693 C C . ASN A 1 215 ? 12.681 -8.032 15.971 1.00 69.31 215 ASN A C 1
ATOM 1695 O O . ASN A 1 215 ? 13.226 -7.058 15.452 1.00 69.31 215 ASN A O 1
ATOM 1699 N N . GLY A 1 216 ? 12.957 -8.397 17.226 1.00 55.00 216 GLY A N 1
ATOM 1700 C CA . GLY A 1 216 ? 13.924 -7.676 18.064 1.00 55.00 216 GLY A CA 1
ATOM 1701 C C . GLY A 1 216 ? 13.419 -6.355 18.664 1.00 55.00 216 GLY A C 1
ATOM 1702 O O . GLY A 1 216 ? 14.217 -5.601 19.219 1.00 55.00 216 GLY A O 1
ATOM 1703 N N . SER A 1 217 ? 12.106 -6.076 18.644 1.00 50.03 217 SER A N 1
ATOM 1704 C CA . SER A 1 217 ? 11.481 -4.917 19.324 1.00 50.03 217 SER A CA 1
ATOM 1705 C C . SER A 1 217 ? 11.688 -4.886 20.859 1.00 50.03 217 SER A C 1
ATOM 1707 O O . SER A 1 217 ? 11.161 -4.010 21.552 1.00 50.03 217 SER A O 1
ATOM 1709 N N . SER A 1 218 ? 12.460 -5.810 21.431 1.00 41.78 218 SER A N 1
ATOM 1710 C CA . SER A 1 218 ? 12.691 -5.948 22.861 1.00 41.78 218 SER A CA 1
ATOM 1711 C C . SER A 1 218 ? 13.717 -4.940 23.397 1.00 41.78 218 SER A C 1
ATOM 1713 O O . SER A 1 218 ? 14.884 -5.258 23.623 1.00 41.78 218 SER A O 1
ATOM 1715 N N . LYS A 1 219 ? 13.241 -3.742 23.752 1.00 44.56 219 LYS A N 1
ATOM 1716 C CA . LYS A 1 219 ? 13.754 -3.044 24.952 1.00 44.56 219 LYS A CA 1
ATOM 1717 C C . LYS A 1 219 ? 13.138 -3.585 26.262 1.00 44.56 219 LYS A C 1
ATOM 1719 O O . LYS A 1 219 ? 13.347 -3.015 27.326 1.00 44.56 219 LYS A O 1
ATOM 1724 N N . GLY A 1 220 ? 12.418 -4.703 26.191 1.00 48.69 220 GLY A N 1
ATOM 1725 C CA . GLY A 1 220 ? 11.822 -5.470 27.286 1.00 48.69 220 GLY A CA 1
ATOM 1726 C C . GLY A 1 220 ? 10.973 -6.603 26.698 1.00 48.69 220 GLY A C 1
ATOM 1727 O O . GLY A 1 220 ? 10.693 -6.577 25.500 1.00 48.69 220 GLY A O 1
ATOM 1728 N N . SER A 1 221 ? 10.580 -7.601 27.496 1.00 55.53 221 SER A N 1
ATOM 1729 C CA . SER A 1 221 ? 9.632 -8.639 27.057 1.00 55.53 221 SER A CA 1
ATOM 1730 C C . SER A 1 221 ? 8.373 -7.977 26.485 1.00 55.53 221 SER A C 1
ATOM 1732 O O . SER A 1 221 ? 7.767 -7.144 27.169 1.00 55.53 221 SER A O 1
ATOM 1734 N N . ILE A 1 222 ? 7.986 -8.306 25.250 1.00 64.19 222 ILE A N 1
ATOM 1735 C CA . ILE A 1 222 ? 6.816 -7.706 24.597 1.00 64.19 222 ILE A CA 1
ATOM 1736 C C . ILE A 1 222 ? 5.581 -8.004 25.452 1.00 64.19 222 ILE A C 1
ATOM 1738 O O . ILE A 1 222 ? 5.186 -9.152 25.629 1.00 64.19 222 ILE A O 1
ATOM 1742 N N . ASN A 1 223 ? 4.950 -6.962 25.989 1.00 79.69 223 ASN A N 1
ATOM 1743 C CA . ASN A 1 223 ? 3.703 -7.112 26.723 1.00 79.69 223 ASN A CA 1
ATOM 1744 C C . ASN A 1 223 ? 2.536 -7.044 25.725 1.00 79.69 223 ASN A C 1
ATOM 1746 O O . ASN A 1 223 ? 2.165 -5.973 25.233 1.00 79.69 223 ASN A O 1
ATOM 1750 N N . TYR A 1 224 ? 1.947 -8.198 25.406 1.00 82.00 224 TYR A N 1
ATOM 1751 C CA . TYR A 1 224 ? 0.813 -8.278 24.479 1.00 82.00 224 TYR A CA 1
ATOM 1752 C C . TYR A 1 224 ? -0.401 -7.473 24.949 1.00 82.00 224 TYR A C 1
ATOM 1754 O O . TYR A 1 224 ? -1.121 -6.923 24.119 1.00 82.00 224 TYR A O 1
ATOM 1762 N N . SER A 1 225 ? -0.611 -7.335 26.261 1.00 83.38 225 SER A N 1
ATOM 1763 C CA . SER A 1 225 ? -1.722 -6.548 26.808 1.00 83.38 225 SER A CA 1
ATOM 1764 C C . SER A 1 225 ? -1.543 -5.057 26.537 1.00 83.38 225 SER A C 1
ATOM 1766 O O . SER A 1 225 ? -2.466 -4.404 26.045 1.00 83.38 225 SER A O 1
ATOM 1768 N N . SER A 1 226 ? -0.341 -4.517 26.772 1.00 85.19 226 SER A N 1
ATOM 1769 C CA . SER A 1 226 ? -0.058 -3.113 26.455 1.00 85.19 226 SER A CA 1
ATOM 1770 C C . SER A 1 226 ? -0.087 -2.863 24.950 1.00 85.19 226 SER A C 1
ATOM 1772 O O . SER A 1 226 ? -0.689 -1.885 24.521 1.00 85.19 226 SER A O 1
ATOM 1774 N N . THR A 1 227 ? 0.471 -3.772 24.147 1.00 85.88 227 THR A N 1
ATOM 1775 C CA . THR A 1 227 ? 0.484 -3.660 22.678 1.00 85.88 227 THR A CA 1
ATOM 1776 C C . THR A 1 227 ? -0.933 -3.682 22.099 1.00 85.88 227 THR A C 1
ATOM 1778 O O . THR A 1 227 ? -1.288 -2.822 21.296 1.00 85.88 227 THR A O 1
ATOM 1781 N N . LEU A 1 228 ? -1.787 -4.604 22.558 1.00 87.81 228 LEU A N 1
ATOM 1782 C CA . LEU A 1 228 ? -3.193 -4.673 22.152 1.00 87.81 228 LEU A CA 1
ATOM 1783 C C . LEU A 1 228 ? -3.966 -3.417 22.558 1.00 87.81 228 LEU A C 1
ATOM 1785 O O . LEU A 1 228 ? -4.761 -2.897 21.771 1.00 87.81 228 LEU A O 1
ATOM 1789 N N . LYS A 1 229 ? -3.751 -2.927 23.785 1.00 89.12 229 LYS A N 1
ATOM 1790 C CA . LYS A 1 229 ? -4.369 -1.688 24.266 1.00 89.12 229 LYS A CA 1
ATOM 1791 C C . LYS A 1 229 ? -3.954 -0.502 23.393 1.00 89.12 229 LYS A C 1
ATOM 1793 O O . LYS A 1 229 ? -4.825 0.229 22.930 1.00 89.12 229 LYS A O 1
ATOM 1798 N N . GLU A 1 230 ? -2.663 -0.353 23.113 1.00 89.38 230 GLU A N 1
ATOM 1799 C CA . GLU A 1 230 ? -2.130 0.720 22.268 1.00 89.38 230 GLU A CA 1
ATOM 1800 C C . GLU A 1 230 ? -2.655 0.656 20.835 1.00 89.38 230 GLU A C 1
ATOM 1802 O O . GLU A 1 230 ? -3.079 1.679 20.302 1.00 89.38 230 GLU A O 1
ATOM 1807 N N . LEU A 1 231 ? -2.701 -0.530 20.223 1.00 89.81 231 LEU A N 1
ATOM 1808 C CA . LEU A 1 231 ? -3.248 -0.707 18.878 1.00 89.81 231 LEU A CA 1
ATOM 1809 C C . LEU A 1 231 ? -4.729 -0.306 18.819 1.00 89.81 231 LEU A C 1
ATOM 1811 O O . LEU A 1 231 ? -5.142 0.420 17.912 1.00 89.81 231 LEU A O 1
ATOM 1815 N N . LYS A 1 232 ? -5.527 -0.708 19.817 1.00 89.06 232 LYS A N 1
ATOM 1816 C CA . LYS A 1 232 ? -6.939 -0.307 19.930 1.00 89.06 232 LYS A CA 1
ATOM 1817 C C . LYS A 1 232 ? -7.091 1.200 20.134 1.00 89.06 232 LYS A C 1
ATOM 1819 O O . LYS A 1 232 ? -7.972 1.810 19.530 1.00 89.06 232 LYS A O 1
ATOM 1824 N N . GLU A 1 233 ? -6.248 1.817 20.958 1.00 89.38 233 GLU A N 1
ATOM 1825 C CA . GLU A 1 233 ? -6.234 3.270 21.163 1.00 89.38 233 GLU A CA 1
ATOM 1826 C C . GLU A 1 233 ? -5.856 4.020 19.882 1.00 89.38 233 GLU A C 1
ATOM 1828 O O . GLU A 1 233 ? -6.533 4.986 19.526 1.00 89.38 233 GLU A O 1
ATOM 1833 N N . TYR A 1 234 ? -4.841 3.544 19.158 1.00 89.81 234 TYR A N 1
ATOM 1834 C CA . TYR A 1 234 ? -4.395 4.084 17.874 1.00 89.81 234 TYR A CA 1
ATOM 1835 C C . TYR A 1 234 ? -5.506 4.031 16.822 1.00 89.81 234 TYR A C 1
ATOM 1837 O O . TYR A 1 234 ? -5.851 5.054 16.223 1.00 89.81 234 TYR A O 1
ATOM 1845 N N . GLN A 1 235 ? -6.144 2.870 16.653 1.00 87.56 235 GLN A N 1
ATOM 1846 C CA . GLN A 1 235 ? -7.302 2.718 15.771 1.00 87.56 235 GLN A CA 1
ATOM 1847 C C . GLN A 1 235 ? -8.433 3.670 16.182 1.00 87.56 235 GLN A C 1
ATOM 1849 O O . GLN A 1 235 ? -8.987 4.391 15.351 1.00 87.56 235 GLN A O 1
ATOM 1854 N N . ASN A 1 236 ? -8.767 3.713 17.474 1.00 86.06 236 ASN A N 1
ATOM 1855 C CA . ASN A 1 236 ? -9.835 4.560 17.997 1.00 86.06 236 ASN A CA 1
ATOM 1856 C C . ASN A 1 236 ? -9.553 6.058 17.787 1.00 86.06 236 ASN A C 1
ATOM 1858 O O . ASN A 1 236 ? -10.484 6.832 17.549 1.00 86.06 236 ASN A O 1
ATOM 1862 N N . ALA A 1 237 ? -8.290 6.481 17.859 1.00 89.50 237 ALA A N 1
ATOM 1863 C CA . ALA A 1 237 ? -7.886 7.859 17.613 1.00 89.50 237 ALA A CA 1
ATOM 1864 C C . ALA A 1 237 ? -8.113 8.256 16.145 1.00 89.50 237 ALA A C 1
ATOM 1866 O O . ALA A 1 237 ? -8.754 9.281 15.899 1.00 89.50 237 ALA A O 1
ATOM 1867 N N . TRP A 1 238 ? -7.720 7.412 15.180 1.00 88.75 238 TRP A N 1
ATOM 1868 C CA . TRP A 1 238 ? -8.049 7.611 13.760 1.00 88.75 238 TRP A CA 1
ATOM 1869 C C . TRP A 1 238 ? -9.560 7.617 13.515 1.00 88.75 238 TRP A C 1
ATOM 1871 O O . TRP A 1 238 ? -10.092 8.528 12.879 1.00 88.75 238 TRP A O 1
ATOM 1881 N N . PHE A 1 239 ? -10.277 6.656 14.099 1.00 83.19 239 PHE A N 1
ATOM 1882 C CA . PHE A 1 239 ? -11.725 6.508 13.939 1.00 83.19 239 PHE A CA 1
ATOM 1883 C C . PHE A 1 239 ? -12.557 7.676 14.466 1.00 83.19 239 PHE A C 1
ATOM 1885 O O . PHE A 1 239 ? -13.731 7.793 14.097 1.00 83.19 239 PHE A O 1
ATOM 1892 N N . ASN A 1 240 ? -11.975 8.509 15.326 1.00 84.12 240 ASN A N 1
ATOM 1893 C CA . ASN A 1 240 ? -12.604 9.702 15.879 1.00 84.12 240 ASN A CA 1
ATOM 1894 C C . ASN A 1 240 ? -11.828 10.985 15.540 1.00 84.12 240 ASN A C 1
ATOM 1896 O O . ASN A 1 240 ? -12.105 12.024 16.132 1.00 84.12 240 ASN A O 1
ATOM 1900 N N . MET A 1 241 ? -10.863 10.929 14.611 1.00 88.00 241 MET A N 1
ATOM 1901 C CA . MET A 1 241 ? -10.020 12.062 14.195 1.00 88.00 241 MET A CA 1
ATOM 1902 C C . MET A 1 241 ? -9.466 12.875 15.385 1.00 88.00 241 MET A C 1
ATOM 1904 O O . MET A 1 241 ? -9.493 14.120 15.387 1.00 88.00 241 MET A O 1
ATOM 1908 N N . LYS A 1 242 ? -8.999 12.155 16.418 1.00 89.06 242 LYS A N 1
ATOM 1909 C CA . LYS A 1 242 ? -8.423 12.734 17.635 1.00 89.06 242 LYS A CA 1
ATOM 1910 C C . LYS A 1 242 ? -7.004 13.188 17.350 1.00 89.06 242 LYS A C 1
ATOM 1912 O O . LYS A 1 242 ? -6.077 12.386 17.371 1.00 89.06 242 LYS A O 1
ATOM 1917 N N . PHE A 1 243 ? -6.862 14.474 17.066 1.00 89.06 243 PHE A N 1
ATOM 1918 C CA . PHE A 1 243 ? -5.591 15.071 16.691 1.00 89.06 243 PHE A CA 1
ATOM 1919 C C . PHE A 1 243 ? -5.147 16.100 17.720 1.00 89.06 243 PHE A C 1
ATOM 1921 O O . PHE A 1 243 ? -5.971 16.864 18.228 1.00 89.06 243 PHE A O 1
ATOM 1928 N N . SER A 1 244 ? -3.840 16.157 17.934 1.00 87.44 244 SER A N 1
ATOM 1929 C CA . SER A 1 244 ? -3.152 17.183 18.696 1.00 87.44 244 SER A CA 1
ATOM 1930 C C . SER A 1 244 ? -3.259 18.543 18.006 1.00 87.44 244 SER A C 1
ATOM 1932 O O . SER A 1 244 ? -3.569 18.620 16.809 1.00 87.44 244 SER A O 1
ATOM 1934 N N . PRO A 1 245 ? -2.938 19.638 18.716 1.00 86.38 245 PRO A N 1
ATOM 1935 C CA . PRO A 1 245 ? -2.710 20.927 18.081 1.00 86.38 245 PRO A CA 1
ATOM 1936 C C . PRO A 1 245 ? -1.735 20.823 16.902 1.00 86.38 245 PRO A C 1
ATOM 1938 O O . PRO A 1 245 ? -0.807 20.011 16.916 1.00 86.38 245 PRO A O 1
ATOM 1941 N N . MET A 1 246 ? -1.955 21.674 15.899 1.00 87.88 246 MET A N 1
ATOM 1942 C CA . MET A 1 246 ? -1.132 21.749 14.692 1.00 87.88 246 MET A CA 1
ATOM 1943 C C . MET A 1 246 ? 0.315 22.126 15.028 1.00 87.88 246 MET A C 1
ATOM 1945 O O . MET A 1 246 ? 0.548 23.126 15.718 1.00 87.88 246 MET A O 1
ATOM 1949 N N . ILE A 1 247 ? 1.259 21.376 14.466 1.00 88.94 247 ILE A N 1
ATOM 1950 C CA . ILE A 1 247 ? 2.699 21.646 14.492 1.00 88.94 247 ILE A CA 1
ATOM 1951 C C . ILE A 1 247 ? 3.135 22.012 13.075 1.00 88.94 247 ILE A C 1
ATOM 1953 O O . ILE A 1 247 ? 2.731 21.359 12.119 1.00 88.94 247 ILE A O 1
ATOM 1957 N N . GLN A 1 248 ? 3.953 23.051 12.931 1.00 87.69 248 GLN A N 1
ATOM 1958 C CA . GLN A 1 248 ? 4.571 23.376 11.648 1.00 87.69 248 GLN A CA 1
ATOM 1959 C C . GLN A 1 248 ? 5.974 22.780 11.582 1.00 87.69 248 GLN A C 1
ATOM 1961 O O . GLN A 1 248 ? 6.771 23.007 12.492 1.00 87.69 248 GLN A O 1
ATOM 1966 N N . GLN A 1 249 ? 6.272 22.045 10.511 1.00 86.62 249 GLN A N 1
ATOM 1967 C CA . GLN A 1 249 ? 7.600 21.488 10.259 1.00 86.62 249 GLN A CA 1
ATOM 1968 C C . GLN A 1 249 ? 8.200 22.080 8.973 1.00 86.62 249 GLN A C 1
ATOM 1970 O O . GLN A 1 249 ? 7.573 21.978 7.914 1.00 86.62 249 GLN A O 1
ATOM 1975 N N . PRO A 1 250 ? 9.397 22.694 9.036 1.00 82.19 250 PRO A N 1
ATOM 1976 C CA . PRO A 1 250 ? 10.119 23.109 7.840 1.00 82.19 250 PRO A CA 1
ATOM 1977 C C . PRO A 1 250 ? 10.613 21.884 7.058 1.00 82.19 250 PRO A C 1
ATOM 1979 O O . PRO A 1 250 ? 11.018 20.886 7.652 1.00 82.19 250 PRO A O 1
ATOM 1982 N N . ILE A 1 251 ? 10.591 21.978 5.728 1.00 75.94 251 ILE A N 1
ATOM 1983 C CA . ILE A 1 251 ? 10.889 20.865 4.807 1.00 75.94 251 ILE A CA 1
ATOM 1984 C C . ILE A 1 251 ? 12.097 21.120 3.890 1.00 75.94 251 ILE A C 1
ATOM 1986 O O . ILE A 1 251 ? 12.340 20.340 2.976 1.00 75.94 251 ILE A O 1
ATOM 1990 N N . GLY A 1 252 ? 12.858 22.195 4.121 1.00 75.44 252 GLY A N 1
ATOM 1991 C CA . GLY A 1 252 ? 14.017 22.572 3.303 1.00 75.44 252 GLY A CA 1
ATOM 1992 C C . GLY A 1 252 ? 14.246 24.086 3.243 1.00 75.44 252 GLY A C 1
ATOM 1993 O O . GLY A 1 252 ? 13.577 24.847 3.951 1.00 75.44 252 GLY A O 1
ATOM 1994 N N . ASP A 1 253 ? 15.189 24.518 2.395 1.00 71.19 253 ASP A N 1
ATOM 1995 C CA . ASP A 1 253 ? 15.400 25.938 2.075 1.00 71.19 253 ASP A CA 1
ATOM 1996 C C . ASP A 1 253 ? 14.209 26.472 1.254 1.00 71.19 253 ASP A C 1
ATOM 1998 O O . ASP A 1 253 ? 13.906 25.935 0.185 1.00 71.19 253 ASP A O 1
ATOM 2002 N N . PRO A 1 254 ? 13.539 27.548 1.705 1.00 64.50 254 PRO A N 1
ATOM 2003 C CA . PRO A 1 254 ? 12.369 28.094 1.034 1.00 64.50 254 PRO A CA 1
ATOM 2004 C C . PRO A 1 254 ? 12.637 28.658 -0.371 1.00 64.50 254 PRO A C 1
ATOM 2006 O O . PRO A 1 254 ? 11.680 28.957 -1.082 1.00 64.50 254 PRO A O 1
ATOM 2009 N N . LYS A 1 255 ? 13.892 28.843 -0.785 1.00 66.81 255 LYS A N 1
ATOM 2010 C CA . LYS A 1 255 ? 14.248 29.365 -2.114 1.00 66.81 255 LYS A CA 1
ATOM 2011 C C . LYS A 1 255 ? 14.436 28.282 -3.170 1.00 66.81 255 LYS A C 1
ATOM 2013 O O . LYS A 1 255 ? 14.693 28.620 -4.322 1.00 66.81 255 LYS A O 1
ATOM 2018 N N . VAL A 1 256 ? 14.347 27.014 -2.780 1.00 72.12 256 VAL A N 1
ATOM 2019 C CA . VAL A 1 256 ? 14.689 25.886 -3.638 1.00 72.12 256 VAL A CA 1
ATOM 2020 C C . VAL A 1 256 ? 13.428 25.133 -4.053 1.00 72.12 256 VAL A C 1
ATOM 2022 O O . VAL A 1 256 ? 12.550 24.857 -3.234 1.00 72.12 256 VAL A O 1
ATOM 2025 N N . GLU A 1 257 ? 13.326 24.825 -5.344 1.00 73.38 257 GLU A N 1
ATOM 2026 C CA . GLU A 1 257 ? 12.226 24.035 -5.891 1.00 73.38 257 GLU A CA 1
ATOM 2027 C C . GLU A 1 257 ? 12.448 22.547 -5.606 1.00 73.38 257 GLU A C 1
ATOM 2029 O O . GLU A 1 257 ? 13.516 22.007 -5.884 1.00 73.38 257 GLU A O 1
ATOM 2034 N N . VAL A 1 258 ? 11.419 21.890 -5.064 1.00 76.94 258 VAL A N 1
ATOM 2035 C CA . VAL A 1 258 ? 11.421 20.457 -4.738 1.00 76.94 258 VAL A CA 1
ATOM 2036 C C . VAL A 1 258 ? 10.480 19.737 -5.713 1.00 76.94 258 VAL A C 1
ATOM 2038 O O . VAL A 1 258 ? 9.283 19.591 -5.413 1.00 76.94 258 VAL A O 1
ATOM 2041 N N . PRO A 1 259 ? 10.954 19.360 -6.917 1.00 72.06 259 PRO A N 1
ATOM 2042 C CA . PRO A 1 259 ? 10.121 18.724 -7.936 1.00 72.06 259 PRO A CA 1
ATOM 2043 C C . PRO A 1 259 ? 9.549 17.384 -7.464 1.00 72.06 259 PRO A C 1
ATOM 2045 O O . PRO A 1 259 ? 8.345 17.156 -7.635 1.00 72.06 259 PRO A O 1
ATOM 2048 N N . ASN A 1 260 ? 10.368 16.568 -6.791 1.00 77.69 260 ASN A N 1
ATOM 2049 C CA . ASN A 1 260 ? 10.024 15.224 -6.334 1.00 77.69 260 ASN A CA 1
ATOM 2050 C C . ASN A 1 260 ? 10.055 15.150 -4.807 1.00 77.69 260 ASN A C 1
ATOM 2052 O O . ASN A 1 260 ? 10.978 15.656 -4.174 1.00 77.69 260 ASN A O 1
ATOM 2056 N N . TRP A 1 261 ? 9.050 14.518 -4.209 1.00 83.69 261 TRP A N 1
ATOM 2057 C CA . TRP A 1 261 ? 9.035 14.248 -2.776 1.00 83.69 261 TRP A CA 1
ATOM 2058 C C . TRP A 1 261 ? 8.202 13.006 -2.466 1.00 83.69 261 TRP A C 1
ATOM 2060 O O . TRP A 1 261 ? 7.273 12.679 -3.210 1.00 83.69 261 TRP A O 1
ATOM 2070 N N . ASP A 1 262 ? 8.499 12.352 -1.346 1.00 85.44 262 ASP A N 1
ATOM 2071 C CA . ASP A 1 262 ? 7.670 11.268 -0.819 1.00 85.44 262 ASP A CA 1
ATOM 2072 C C . ASP A 1 262 ? 7.719 11.183 0.716 1.00 85.44 262 ASP A C 1
ATOM 2074 O O . ASP A 1 262 ? 8.534 11.836 1.380 1.00 85.44 262 ASP A O 1
ATOM 2078 N N . LEU A 1 263 ? 6.815 10.385 1.288 1.00 87.88 263 LEU A N 1
ATOM 2079 C CA . LEU A 1 263 ? 6.768 10.056 2.712 1.00 87.88 263 LEU A CA 1
ATOM 2080 C C . LEU A 1 263 ? 6.844 8.540 2.889 1.00 87.88 263 LEU A C 1
ATOM 2082 O O . LEU A 1 263 ? 6.010 7.813 2.361 1.00 87.88 263 LEU A O 1
ATOM 2086 N N . ARG A 1 264 ? 7.789 8.054 3.696 1.00 89.25 264 ARG A N 1
ATOM 2087 C CA . ARG A 1 264 ? 7.916 6.622 4.008 1.00 89.25 264 ARG A CA 1
ATOM 2088 C C . ARG A 1 264 ? 8.389 6.411 5.438 1.00 89.25 264 ARG A C 1
ATOM 2090 O O . ARG A 1 264 ? 9.283 7.109 5.902 1.00 89.25 264 ARG A O 1
ATOM 2097 N N . SER A 1 265 ? 7.748 5.491 6.164 1.00 88.06 265 SER A N 1
ATOM 2098 C CA . SER A 1 265 ? 8.089 5.140 7.559 1.00 88.06 265 SER A CA 1
ATOM 2099 C C . SER A 1 265 ? 8.370 6.343 8.486 1.00 88.06 265 SER A C 1
ATOM 2101 O O . SER A 1 265 ? 9.365 6.381 9.201 1.00 88.06 265 SER A O 1
ATOM 2103 N N . GLY A 1 266 ? 7.515 7.374 8.454 1.00 88.94 266 GLY A N 1
ATOM 2104 C CA . GLY A 1 266 ? 7.653 8.566 9.297 1.00 88.94 266 GLY A CA 1
ATOM 2105 C C . GLY A 1 266 ? 8.719 9.558 8.831 1.00 88.94 266 GLY A C 1
ATOM 2106 O O . GLY A 1 266 ? 8.997 10.511 9.553 1.00 88.94 266 GLY A O 1
ATOM 2107 N N . THR A 1 267 ? 9.299 9.365 7.648 1.00 90.38 267 THR A N 1
ATOM 2108 C CA . THR A 1 267 ? 10.372 10.196 7.097 1.00 90.38 267 THR A CA 1
ATOM 2109 C C . THR A 1 267 ? 9.930 10.845 5.790 1.00 90.38 267 THR A C 1
ATOM 2111 O O . THR A 1 267 ? 9.299 10.211 4.948 1.00 90.38 267 THR A O 1
ATOM 2114 N N . TYR A 1 268 ? 10.244 12.128 5.650 1.00 90.62 268 TYR A N 1
ATOM 2115 C CA . TYR A 1 268 ? 10.100 12.922 4.440 1.00 90.62 268 TYR A CA 1
ATOM 2116 C C . TYR A 1 268 ? 11.385 12.912 3.628 1.00 90.62 268 TYR A C 1
ATOM 2118 O O . TYR A 1 268 ? 12.470 13.065 4.192 1.00 90.62 268 TYR A O 1
ATOM 2126 N N . PHE A 1 269 ? 11.218 12.806 2.313 1.00 88.81 269 PHE A N 1
ATOM 2127 C CA . PHE A 1 269 ? 12.267 12.911 1.310 1.00 88.81 269 PHE A CA 1
ATOM 2128 C C . PHE A 1 269 ? 11.834 13.962 0.298 1.00 88.81 269 PHE A C 1
ATOM 2130 O O . PHE A 1 269 ? 10.730 13.873 -0.234 1.00 88.81 269 PHE A O 1
ATOM 2137 N N . GLY A 1 270 ? 12.672 14.962 0.055 1.00 88.62 270 GLY A N 1
ATOM 2138 C CA . GLY A 1 270 ? 12.434 15.976 -0.965 1.00 88.62 270 GLY A CA 1
ATOM 2139 C C . GLY A 1 270 ? 13.674 16.160 -1.811 1.00 88.62 270 GLY A C 1
ATOM 2140 O O . GLY A 1 270 ? 14.698 16.598 -1.287 1.00 88.62 270 GLY A O 1
ATOM 2141 N N . ASP A 1 271 ? 13.580 15.848 -3.096 1.00 88.06 271 ASP A N 1
ATOM 2142 C CA . ASP A 1 271 ? 14.687 15.996 -4.028 1.00 88.06 271 ASP A CA 1
ATOM 2143 C C . ASP A 1 271 ? 14.633 17.347 -4.707 1.00 88.06 271 ASP A C 1
ATOM 2145 O O . ASP A 1 271 ? 13.567 17.824 -5.104 1.00 88.06 271 ASP A O 1
ATOM 2149 N N . PHE A 1 272 ? 15.799 17.951 -4.861 1.00 86.56 272 PHE A N 1
ATOM 2150 C CA . PHE A 1 272 ? 15.931 19.268 -5.441 1.00 86.56 272 PHE A CA 1
ATOM 2151 C C . PHE A 1 272 ? 17.294 19.471 -6.084 1.00 86.56 272 PHE A C 1
ATOM 2153 O O . PHE A 1 272 ? 18.214 18.657 -5.959 1.00 86.56 272 PHE A O 1
ATOM 2160 N N . ARG A 1 273 ? 17.409 20.595 -6.789 1.00 84.81 273 ARG A N 1
ATOM 2161 C CA . ARG A 1 273 ? 18.645 21.016 -7.432 1.00 84.81 273 ARG A CA 1
ATOM 2162 C C . ARG A 1 273 ? 19.319 22.147 -6.670 1.00 84.81 273 ARG A C 1
ATOM 2164 O O . ARG A 1 273 ? 18.670 23.129 -6.311 1.00 84.81 273 ARG A O 1
ATOM 2171 N N . VAL A 1 274 ? 20.636 22.039 -6.512 1.00 83.00 274 VAL A N 1
ATOM 2172 C CA . VAL A 1 274 ? 21.507 23.146 -6.080 1.00 83.00 274 VAL A CA 1
ATOM 2173 C C . VAL A 1 274 ? 22.487 23.567 -7.174 1.00 83.00 274 VAL A C 1
ATOM 2175 O O . VAL A 1 274 ? 22.820 24.748 -7.257 1.00 83.00 274 VAL A O 1
ATOM 2178 N N . SER A 1 275 ? 22.965 22.634 -8.002 1.00 77.56 275 SER A N 1
ATOM 2179 C CA . SER A 1 275 ? 23.920 22.945 -9.074 1.00 77.56 275 SER A CA 1
ATOM 2180 C C . SER A 1 275 ? 23.328 23.817 -10.193 1.00 77.56 275 SER A C 1
ATOM 2182 O O . SER A 1 275 ? 22.116 23.864 -10.407 1.00 77.56 275 SER A O 1
ATOM 2184 N N . GLU A 1 276 ? 24.204 24.547 -10.895 1.00 73.69 276 GLU A N 1
ATOM 2185 C CA . GLU A 1 276 ? 23.817 25.377 -12.041 1.00 73.69 276 GLU A CA 1
ATOM 2186 C C . GLU A 1 276 ? 23.273 24.518 -13.196 1.00 73.69 276 GLU A C 1
ATOM 2188 O O . GLU A 1 276 ? 23.638 23.349 -13.361 1.00 73.69 276 GLU A O 1
ATOM 2193 N N . LEU A 1 277 ? 22.388 25.116 -13.998 1.00 69.62 277 LEU A N 1
ATOM 2194 C CA . LEU A 1 277 ? 21.869 24.507 -15.220 1.00 69.62 277 LEU A CA 1
ATOM 2195 C C . LEU A 1 277 ? 23.021 24.259 -16.195 1.00 69.62 277 LEU A C 1
ATOM 2197 O O . LEU A 1 277 ? 23.689 25.205 -16.610 1.00 69.62 277 LEU A O 1
ATOM 2201 N N . GLU A 1 278 ? 23.219 23.006 -16.597 1.00 64.81 278 GLU A N 1
ATOM 2202 C CA . GLU A 1 278 ? 24.141 22.697 -17.696 1.00 64.81 278 GLU A CA 1
ATOM 2203 C C . GLU A 1 278 ? 23.534 23.115 -19.045 1.00 64.81 278 GLU A C 1
ATOM 2205 O O . GLU A 1 278 ? 24.241 23.628 -19.909 1.00 64.81 278 GLU A O 1
ATOM 2210 N N . HIS A 1 279 ? 22.212 22.967 -19.191 1.00 66.62 279 HIS A N 1
ATOM 2211 C CA . HIS A 1 279 ? 21.421 23.353 -20.363 1.00 66.62 279 HIS A CA 1
ATOM 2212 C C . HIS A 1 279 ? 20.022 23.830 -19.923 1.00 66.62 279 HIS A C 1
ATOM 2214 O O . HIS A 1 279 ? 19.588 23.518 -18.815 1.00 66.62 279 HIS A O 1
ATOM 2220 N N . GLU A 1 280 ? 19.297 24.570 -20.776 1.00 57.50 280 GLU A N 1
ATOM 2221 C CA . GLU A 1 280 ? 17.961 25.122 -20.447 1.00 57.50 280 GLU A CA 1
ATOM 2222 C C . GLU A 1 280 ? 16.906 24.050 -20.097 1.00 57.50 280 GLU A C 1
ATOM 2224 O O . GLU A 1 280 ? 15.941 24.356 -19.401 1.00 57.50 280 GLU A O 1
ATOM 2229 N N . GLU A 1 281 ? 17.107 22.801 -20.530 1.00 63.16 281 GLU A N 1
ATOM 2230 C CA . GLU A 1 281 ? 16.192 21.664 -20.328 1.00 63.16 281 GLU A CA 1
ATOM 2231 C C . GLU A 1 281 ? 16.707 20.634 -19.304 1.00 63.16 281 GLU A C 1
ATOM 2233 O O . GLU A 1 281 ? 16.195 19.521 -19.222 1.00 63.16 281 GLU A O 1
ATOM 2238 N N . ASP A 1 282 ? 17.725 20.969 -18.505 1.00 69.50 282 ASP A N 1
ATOM 2239 C CA . ASP A 1 282 ? 18.139 20.094 -17.407 1.00 69.50 282 ASP A CA 1
ATOM 2240 C C . ASP A 1 282 ? 17.042 20.108 -16.328 1.00 69.50 282 ASP A C 1
ATOM 2242 O O . ASP A 1 282 ? 16.818 21.136 -15.683 1.00 69.50 282 ASP A O 1
ATOM 2246 N N . PHE A 1 283 ? 16.363 18.976 -16.097 1.00 73.44 283 PHE A N 1
ATOM 2247 C CA . PHE A 1 283 ? 15.352 18.761 -15.038 1.00 73.44 283 PHE A CA 1
ATOM 2248 C C . PHE A 1 283 ? 15.826 17.805 -13.922 1.00 73.44 283 PHE A C 1
ATOM 2250 O O . PHE A 1 283 ? 15.062 17.485 -13.013 1.00 73.44 283 PHE A O 1
ATOM 2257 N N . LEU A 1 284 ? 17.101 17.398 -13.939 1.00 82.25 284 LEU A N 1
ATOM 2258 C CA . LEU A 1 284 ? 17.687 16.486 -12.960 1.00 82.25 284 LEU A CA 1
ATOM 2259 C C . LEU A 1 284 ? 17.968 17.139 -11.599 1.00 82.25 284 LEU A C 1
ATOM 2261 O O . LEU A 1 284 ? 18.377 18.297 -11.502 1.00 82.25 284 LEU A O 1
ATOM 2265 N N . VAL A 1 285 ? 17.799 16.370 -10.536 1.00 87.44 285 VAL A N 1
ATOM 2266 C CA . VAL A 1 285 ? 18.075 16.765 -9.149 1.00 87.44 285 VAL A CA 1
ATOM 2267 C C . VAL A 1 285 ? 19.418 16.193 -8.697 1.00 87.44 285 VAL A C 1
ATOM 2269 O O . VAL A 1 285 ? 19.887 15.201 -9.248 1.00 87.44 285 VAL A O 1
ATOM 2272 N N . ASP A 1 286 ? 20.067 16.828 -7.723 1.00 87.31 286 ASP A N 1
ATOM 2273 C CA . ASP A 1 286 ? 21.393 16.422 -7.222 1.00 87.31 286 ASP A CA 1
ATOM 2274 C C . ASP A 1 286 ? 21.478 16.351 -5.689 1.00 87.31 286 ASP A C 1
ATOM 2276 O O . ASP A 1 286 ? 22.453 15.823 -5.145 1.00 87.31 286 ASP A O 1
ATOM 2280 N N . HIS A 1 287 ? 20.450 16.843 -4.990 1.00 89.75 287 HIS A N 1
ATOM 2281 C CA . HIS A 1 287 ? 20.353 16.801 -3.537 1.00 89.75 287 HIS A CA 1
ATOM 2282 C C . HIS A 1 287 ? 19.014 16.233 -3.073 1.00 89.75 287 HIS A C 1
ATOM 2284 O O . HIS A 1 287 ? 17.982 16.441 -3.710 1.00 89.75 287 HIS A O 1
ATOM 2290 N N . THR A 1 288 ? 19.027 15.601 -1.899 1.00 91.00 288 THR A N 1
ATOM 2291 C CA . THR A 1 288 ? 17.813 15.163 -1.199 1.00 91.00 288 THR A CA 1
ATOM 2292 C C . THR A 1 288 ? 17.808 15.688 0.233 1.00 91.00 288 THR A C 1
ATOM 2294 O O . THR A 1 288 ? 18.764 15.508 0.992 1.00 91.00 288 THR A O 1
ATOM 2297 N N . GLN A 1 289 ? 16.709 16.329 0.629 1.00 90.12 289 GLN A N 1
ATOM 2298 C CA . GLN A 1 289 ? 16.401 16.640 2.020 1.00 90.12 289 GLN A CA 1
ATOM 2299 C C . GLN A 1 289 ? 15.710 15.439 2.655 1.00 90.12 289 GLN A C 1
ATOM 2301 O O . GLN A 1 289 ? 14.638 15.042 2.208 1.00 90.12 289 GLN A O 1
ATOM 2306 N N . ILE A 1 290 ? 16.279 14.927 3.745 1.00 90.12 290 ILE A N 1
ATOM 2307 C CA . ILE A 1 290 ? 15.670 13.867 4.553 1.00 90.12 290 ILE A CA 1
ATOM 2308 C C . ILE A 1 290 ? 15.293 14.441 5.914 1.00 90.12 290 ILE A C 1
ATOM 2310 O O . ILE A 1 290 ? 16.114 15.106 6.549 1.00 90.12 290 ILE A O 1
ATOM 2314 N N . ALA A 1 291 ? 14.053 14.237 6.360 1.00 88.88 291 ALA A N 1
ATOM 2315 C CA . ALA A 1 291 ? 13.579 14.754 7.643 1.00 88.88 291 ALA A CA 1
ATOM 2316 C C . ALA A 1 291 ? 12.539 13.837 8.292 1.00 88.88 291 ALA A C 1
ATOM 2318 O O . ALA A 1 291 ? 11.533 13.493 7.682 1.00 88.88 291 ALA A O 1
ATOM 2319 N N . VAL A 1 292 ? 12.729 13.492 9.565 1.00 90.62 292 VAL A N 1
ATOM 2320 C CA . VAL A 1 292 ? 11.733 12.724 10.330 1.00 90.62 292 VAL A CA 1
ATOM 2321 C C . VAL A 1 292 ? 10.542 13.623 10.678 1.00 90.62 292 VAL A C 1
ATOM 2323 O O . VAL A 1 292 ? 10.719 14.761 11.120 1.00 90.62 292 VAL A O 1
ATOM 2326 N N . LEU A 1 293 ? 9.320 13.132 10.489 1.00 89.44 293 LEU A N 1
ATOM 2327 C CA . LEU A 1 293 ? 8.096 13.858 10.823 1.00 89.44 293 LEU A CA 1
ATOM 2328 C C . LEU A 1 293 ? 7.985 14.099 12.333 1.00 89.44 293 LEU A C 1
ATOM 2330 O O . LEU A 1 293 ? 8.247 13.224 13.155 1.00 89.44 293 LEU A O 1
ATOM 2334 N N . GLY A 1 294 ? 7.578 15.309 12.706 1.00 86.06 294 GLY A N 1
ATOM 2335 C CA . GLY A 1 294 ? 7.492 15.761 14.092 1.00 86.06 294 GLY A CA 1
ATOM 2336 C C . GLY A 1 294 ? 8.838 16.122 14.728 1.00 86.06 294 GLY A C 1
ATOM 2337 O O . GLY A 1 294 ? 8.847 16.588 15.867 1.00 86.06 294 GLY A O 1
ATOM 2338 N N . SER A 1 295 ? 9.961 15.947 14.023 1.00 85.81 295 SER A N 1
ATOM 2339 C CA . SER A 1 295 ? 11.274 16.402 14.481 1.00 85.81 295 SER A CA 1
ATOM 2340 C C . SER A 1 295 ? 11.426 17.910 14.281 1.00 85.81 295 SER A C 1
ATOM 2342 O O . SER A 1 295 ? 11.120 18.445 13.217 1.00 85.81 295 SER A O 1
ATOM 2344 N N . SER A 1 296 ? 11.960 18.603 15.289 1.00 77.38 296 SER A N 1
ATOM 2345 C CA . SER A 1 296 ? 12.380 20.005 15.158 1.00 77.38 296 SER A CA 1
ATOM 2346 C C . SER A 1 296 ? 13.708 20.165 14.415 1.00 77.38 296 SER A C 1
ATOM 2348 O O . SER A 1 296 ? 14.058 21.272 14.015 1.00 77.38 296 SER A O 1
ATOM 2350 N N . ASN A 1 297 ? 14.468 19.077 14.274 1.00 81.31 297 ASN A N 1
ATOM 2351 C CA . ASN A 1 297 ? 15.782 19.087 13.649 1.00 81.31 297 ASN A CA 1
ATOM 2352 C C . ASN A 1 297 ? 15.638 18.777 12.162 1.00 81.31 297 ASN A C 1
ATOM 2354 O O . ASN A 1 297 ? 15.165 17.695 11.811 1.00 81.31 297 ASN A O 1
ATOM 2358 N N . LEU A 1 298 ? 16.089 19.711 11.323 1.00 84.25 298 LEU A N 1
ATOM 2359 C CA . LEU A 1 298 ? 16.239 19.531 9.884 1.00 84.25 298 LEU A CA 1
ATOM 2360 C C . LEU A 1 298 ? 17.717 19.218 9.581 1.00 84.25 298 LEU A C 1
ATOM 2362 O O . LEU A 1 298 ? 18.556 20.111 9.737 1.00 84.25 298 LEU A O 1
ATOM 2366 N N . PRO A 1 299 ? 18.065 17.969 9.220 1.00 86.75 299 PRO A N 1
ATOM 2367 C CA . PRO A 1 299 ? 19.422 17.605 8.820 1.00 86.75 299 PRO A CA 1
ATOM 2368 C C . PRO A 1 299 ? 19.880 18.386 7.580 1.00 86.75 299 PRO A C 1
ATOM 2370 O O . PRO A 1 299 ? 19.032 18.821 6.798 1.00 86.75 299 PRO A O 1
ATOM 2373 N N . PRO A 1 300 ? 21.196 18.552 7.357 1.00 88.38 300 PRO A N 1
ATOM 2374 C CA . PRO A 1 300 ? 21.682 19.096 6.096 1.00 88.38 300 PRO A CA 1
ATOM 2375 C C . PRO A 1 300 ? 21.258 18.192 4.921 1.00 88.38 300 PRO A C 1
ATOM 2377 O O . PRO A 1 300 ? 21.251 16.968 5.077 1.00 88.38 300 PRO A O 1
ATOM 2380 N N . PRO A 1 301 ? 20.927 18.768 3.753 1.00 89.88 301 PRO A N 1
ATOM 2381 C CA . PRO A 1 301 ? 20.662 17.993 2.549 1.00 89.88 301 PRO A CA 1
ATOM 2382 C C . PRO A 1 301 ? 21.867 17.161 2.123 1.00 89.88 301 PRO A C 1
ATOM 2384 O O . PRO A 1 301 ? 23.017 17.574 2.294 1.00 89.88 301 PRO A O 1
ATOM 2387 N N . ILE A 1 302 ? 21.596 16.011 1.519 1.00 91.31 302 ILE A N 1
ATOM 2388 C CA . ILE A 1 302 ? 22.625 15.077 1.071 1.00 91.31 302 ILE A CA 1
ATOM 2389 C C . ILE A 1 302 ? 22.893 15.308 -0.403 1.00 91.31 302 ILE A C 1
ATOM 2391 O O . ILE A 1 302 ? 21.964 15.320 -1.202 1.00 91.31 302 ILE A O 1
ATOM 2395 N N . ASN A 1 303 ? 24.170 15.465 -0.741 1.00 90.75 303 ASN A N 1
ATOM 2396 C CA . ASN A 1 303 ? 24.657 15.488 -2.111 1.00 90.75 303 ASN A CA 1
ATOM 2397 C C . ASN A 1 303 ? 25.190 14.097 -2.467 1.00 90.75 303 ASN A C 1
ATOM 2399 O O . ASN A 1 303 ? 26.123 13.611 -1.823 1.00 90.75 303 ASN A O 1
ATOM 2403 N N . PHE A 1 304 ? 24.629 13.470 -3.497 1.00 86.56 304 PHE A N 1
ATOM 2404 C CA . PHE A 1 304 ? 25.057 12.140 -3.943 1.00 86.56 304 PHE A CA 1
ATOM 2405 C C . PHE A 1 304 ? 26.225 12.166 -4.941 1.00 86.56 304 PHE A C 1
ATOM 2407 O O . PHE A 1 304 ? 26.676 11.119 -5.406 1.00 86.56 304 PHE A O 1
ATOM 2414 N N . GLY A 1 305 ? 26.723 13.356 -5.285 1.00 84.69 305 GLY A N 1
ATOM 2415 C CA . GLY A 1 305 ? 27.794 13.573 -6.255 1.00 84.69 305 GLY A CA 1
ATOM 2416 C C . GLY A 1 305 ? 27.375 13.308 -7.701 1.00 84.69 305 GLY A C 1
ATOM 2417 O O . GLY A 1 305 ? 28.240 13.219 -8.571 1.00 84.69 305 GLY A O 1
ATOM 2418 N N . LYS A 1 306 ? 26.072 13.140 -7.958 1.00 83.00 306 LYS A N 1
ATOM 2419 C CA . LYS A 1 306 ? 25.519 12.814 -9.272 1.00 83.00 306 LYS A CA 1
ATOM 2420 C C . LYS A 1 306 ? 24.092 13.337 -9.420 1.00 83.00 306 LYS A C 1
ATOM 2422 O O . LYS A 1 306 ? 23.350 13.376 -8.441 1.00 83.00 306 LYS A O 1
ATOM 2427 N N . LYS A 1 307 ? 23.731 13.706 -10.649 1.00 87.19 307 LYS A N 1
ATOM 2428 C CA . LYS A 1 307 ? 22.371 14.084 -11.036 1.00 87.19 307 LYS A CA 1
ATOM 2429 C C . LYS A 1 307 ? 21.506 12.841 -11.284 1.00 87.19 307 LYS A C 1
ATOM 2431 O O . LYS A 1 307 ? 22.009 11.832 -11.775 1.00 87.19 307 LYS A O 1
ATOM 2436 N N . PHE A 1 308 ? 20.226 12.908 -10.935 1.00 88.38 308 PHE A N 1
ATOM 2437 C CA . PHE A 1 308 ? 19.254 11.821 -11.087 1.00 88.38 308 PHE A CA 1
ATOM 2438 C C . PHE A 1 308 ? 17.852 12.374 -11.388 1.00 88.38 308 PHE A C 1
ATOM 2440 O O . PHE A 1 308 ? 17.580 13.546 -11.126 1.00 88.38 308 PHE A O 1
ATOM 2447 N N . ASN A 1 309 ? 16.960 11.552 -11.953 1.00 84.50 309 ASN A N 1
ATOM 2448 C CA . ASN A 1 309 ? 15.583 11.965 -12.281 1.00 84.50 309 ASN A CA 1
ATOM 2449 C C . ASN A 1 309 ? 14.545 11.490 -11.247 1.00 84.50 309 ASN A C 1
ATOM 2451 O O . ASN A 1 309 ? 13.591 12.208 -10.941 1.00 84.50 309 ASN A O 1
ATOM 2455 N N . HIS A 1 310 ? 14.760 10.309 -10.671 1.00 85.62 310 HIS A N 1
ATOM 2456 C CA . HIS A 1 310 ? 13.898 9.663 -9.691 1.00 85.62 310 HIS A CA 1
ATOM 2457 C C . HIS A 1 310 ? 14.735 8.925 -8.648 1.00 85.62 310 HIS A C 1
ATOM 2459 O O . HIS A 1 310 ? 15.863 8.502 -8.915 1.00 85.62 310 HIS A O 1
ATOM 2465 N N . ASN A 1 311 ? 14.160 8.720 -7.467 1.00 90.12 311 ASN A N 1
ATOM 2466 C CA . ASN A 1 311 ? 14.727 7.838 -6.464 1.00 90.12 311 ASN A CA 1
ATOM 2467 C C . ASN A 1 311 ? 13.659 6.941 -5.831 1.00 90.12 311 ASN A C 1
ATOM 2469 O O . ASN A 1 311 ? 12.456 7.167 -5.961 1.00 90.12 311 ASN A O 1
ATOM 2473 N N . ALA A 1 312 ? 14.131 5.898 -5.159 1.00 91.50 312 ALA A N 1
ATOM 2474 C CA . ALA A 1 312 ? 13.369 5.164 -4.164 1.00 91.50 312 ALA A CA 1
ATOM 2475 C C . ALA A 1 312 ? 14.180 5.133 -2.872 1.00 91.50 312 ALA A C 1
ATOM 2477 O O . ALA A 1 312 ? 15.401 4.966 -2.903 1.00 91.50 312 ALA A O 1
ATOM 2478 N N . VAL A 1 313 ? 13.504 5.291 -1.737 1.00 91.56 313 VAL A N 1
ATOM 2479 C CA . VAL A 1 313 ? 14.157 5.357 -0.429 1.00 91.56 313 VAL A CA 1
ATOM 2480 C C . VAL A 1 313 ? 13.547 4.328 0.512 1.00 91.56 313 VAL A C 1
ATOM 2482 O O . VAL A 1 313 ? 12.327 4.159 0.546 1.00 91.56 313 VAL A O 1
ATOM 2485 N N . ASP A 1 314 ? 14.393 3.650 1.281 1.00 93.19 314 ASP A N 1
ATOM 2486 C CA . ASP A 1 314 ? 14.014 2.852 2.444 1.00 93.19 314 ASP A CA 1
ATOM 2487 C C . ASP A 1 314 ? 14.818 3.331 3.668 1.00 93.19 314 ASP A C 1
ATOM 2489 O O . ASP A 1 314 ? 15.983 2.953 3.843 1.00 93.19 314 ASP A O 1
ATOM 2493 N N . PRO A 1 315 ? 14.219 4.172 4.535 1.00 91.06 315 PRO A N 1
ATOM 2494 C CA . PRO A 1 315 ? 14.917 4.714 5.697 1.00 91.06 315 PRO A CA 1
ATOM 2495 C C . PRO A 1 315 ? 15.268 3.649 6.739 1.00 91.06 315 PRO A C 1
ATOM 2497 O O . PRO A 1 315 ? 16.194 3.861 7.518 1.00 91.06 315 PRO A O 1
ATOM 2500 N N . ASN A 1 316 ? 14.567 2.509 6.772 1.00 88.94 316 ASN A N 1
ATOM 2501 C CA . ASN A 1 316 ? 14.816 1.467 7.773 1.00 88.94 316 ASN A CA 1
ATOM 2502 C C . ASN A 1 316 ? 16.142 0.741 7.516 1.00 88.94 316 ASN A C 1
ATOM 2504 O O . ASN A 1 316 ? 16.724 0.173 8.437 1.00 88.94 316 ASN A O 1
ATOM 2508 N N . GLN A 1 317 ? 16.617 0.778 6.271 1.00 92.31 317 GLN A N 1
ATOM 2509 C CA . GLN A 1 317 ? 17.868 0.162 5.842 1.00 92.31 317 GLN A CA 1
ATOM 2510 C C . GLN A 1 317 ? 18.953 1.189 5.499 1.00 92.31 317 GLN A C 1
ATOM 2512 O O . GLN A 1 317 ? 20.023 0.784 5.069 1.00 92.31 317 GLN A O 1
ATOM 2517 N N . ASP A 1 318 ? 18.698 2.489 5.696 1.00 93.88 318 ASP A N 1
ATOM 2518 C CA . ASP A 1 318 ? 19.562 3.579 5.220 1.00 93.88 318 ASP A CA 1
ATOM 2519 C C . ASP A 1 318 ? 19.828 3.518 3.701 1.00 93.88 318 ASP A C 1
ATOM 2521 O O . ASP A 1 318 ? 20.902 3.890 3.241 1.00 93.88 318 ASP A O 1
ATOM 2525 N N . LEU A 1 319 ? 18.860 3.065 2.897 1.00 95.25 319 LEU A N 1
ATOM 2526 C CA . LEU A 1 319 ? 19.039 2.837 1.461 1.00 95.25 319 LEU A CA 1
ATOM 2527 C C . LEU A 1 319 ? 18.344 3.906 0.615 1.00 95.25 319 LEU A C 1
ATOM 2529 O O . LEU A 1 319 ? 17.151 4.159 0.767 1.00 95.25 319 LEU A O 1
ATOM 2533 N N . VAL A 1 320 ? 19.076 4.463 -0.347 1.00 94.75 320 VAL A N 1
ATOM 2534 C CA . VAL A 1 320 ? 18.562 5.310 -1.428 1.00 94.75 320 VAL A CA 1
ATOM 2535 C C . VAL A 1 320 ? 19.020 4.721 -2.758 1.00 94.75 320 VAL A C 1
ATOM 2537 O O . VAL A 1 320 ? 20.217 4.541 -2.974 1.00 94.75 320 VAL A O 1
ATOM 2540 N N . ILE A 1 321 ? 18.085 4.443 -3.662 1.00 95.25 321 ILE A N 1
ATOM 2541 C CA . ILE A 1 321 ? 18.382 4.021 -5.033 1.00 95.25 321 ILE A CA 1
ATOM 2542 C C . ILE A 1 321 ? 18.106 5.192 -5.967 1.00 95.25 321 ILE A C 1
ATOM 2544 O O . ILE A 1 321 ? 16.967 5.647 -6.062 1.00 95.25 321 ILE A O 1
ATOM 2548 N N . LEU A 1 322 ? 19.142 5.672 -6.652 1.00 94.06 322 LEU A N 1
ATOM 2549 C CA . LEU A 1 322 ? 19.057 6.784 -7.599 1.00 94.06 322 LEU A CA 1
ATOM 2550 C C . LEU A 1 322 ? 18.966 6.245 -9.024 1.00 94.06 322 LEU A C 1
ATOM 2552 O O . LEU A 1 322 ? 19.797 5.427 -9.427 1.00 94.06 322 LEU A O 1
ATOM 2556 N N . VAL A 1 323 ? 17.993 6.733 -9.785 1.00 91.69 323 VAL A N 1
ATOM 2557 C CA . VAL A 1 323 ? 17.859 6.447 -11.213 1.00 91.69 323 VAL A CA 1
ATOM 2558 C C . VAL A 1 323 ? 18.687 7.462 -11.982 1.00 91.69 323 VAL A C 1
ATOM 2560 O O . VAL A 1 323 ? 18.397 8.660 -11.989 1.00 91.69 323 VAL A O 1
ATOM 2563 N N . GLU A 1 324 ? 19.745 6.974 -12.613 1.00 87.12 324 GLU A N 1
ATOM 2564 C CA . GLU A 1 324 ? 20.565 7.805 -13.470 1.00 87.12 324 GLU A CA 1
ATOM 2565 C C . GLU A 1 324 ? 19.885 8.046 -14.817 1.00 87.12 324 GLU A C 1
ATOM 2567 O O . GLU A 1 324 ? 19.416 7.107 -15.459 1.00 87.12 324 GLU A O 1
ATOM 2572 N N . ASP A 1 325 ? 19.903 9.303 -15.247 1.00 71.31 325 ASP A N 1
ATOM 2573 C CA . ASP A 1 325 ? 19.448 9.732 -16.562 1.00 71.31 325 ASP A CA 1
ATOM 2574 C C . ASP A 1 325 ? 20.680 10.160 -17.372 1.00 71.31 325 ASP A C 1
ATOM 2576 O O . ASP A 1 325 ? 21.200 11.264 -17.188 1.00 71.31 325 ASP A O 1
ATOM 2580 N N . GLU A 1 326 ? 21.231 9.262 -18.193 1.00 59.38 326 GLU A N 1
ATOM 2581 C CA . GLU A 1 326 ? 22.222 9.669 -19.192 1.00 59.38 326 GLU A CA 1
ATOM 2582 C C . GLU A 1 326 ? 21.484 10.063 -20.470 1.00 59.38 326 GLU A C 1
ATOM 2584 O O . GLU A 1 326 ? 20.879 9.238 -21.147 1.00 59.38 326 GLU A O 1
ATOM 2589 N N . ILE A 1 327 ? 21.580 11.351 -20.808 1.00 53.34 327 ILE A N 1
ATOM 2590 C CA . ILE A 1 327 ? 21.027 11.967 -22.025 1.00 53.34 327 ILE A CA 1
ATOM 2591 C C . ILE A 1 327 ? 21.605 11.312 -23.305 1.00 53.34 327 ILE A C 1
ATOM 2593 O O . ILE A 1 327 ? 21.038 11.443 -24.389 1.00 53.34 327 ILE A O 1
ATOM 2597 N N . GLU A 1 328 ? 22.710 10.565 -23.200 1.00 50.56 328 GLU A N 1
ATOM 2598 C CA . GLU A 1 328 ? 23.415 9.943 -24.324 1.00 50.56 328 GLU A CA 1
ATOM 2599 C C . GLU A 1 328 ? 23.293 8.406 -24.319 1.00 50.56 328 GLU A C 1
ATOM 2601 O O . GLU A 1 328 ? 24.215 7.689 -23.937 1.00 50.56 328 GLU A O 1
ATOM 2606 N N . GLY A 1 329 ? 22.162 7.896 -24.821 1.00 55.81 329 GLY A N 1
ATOM 2607 C CA . GLY A 1 329 ? 22.016 6.505 -25.271 1.00 55.81 329 GLY A CA 1
ATOM 2608 C C . GLY A 1 329 ? 20.857 5.735 -24.632 1.00 55.81 329 GLY A C 1
ATOM 2609 O O . GLY A 1 329 ? 20.817 5.513 -23.431 1.00 55.81 329 GLY A O 1
ATOM 2610 N N . SER A 1 330 ? 19.944 5.226 -25.466 1.00 62.28 330 SER A N 1
ATOM 2611 C CA . SER A 1 330 ? 18.796 4.385 -25.065 1.00 62.28 330 SER A CA 1
ATOM 2612 C C . SER A 1 330 ? 19.167 2.956 -24.634 1.00 62.28 330 SER A C 1
ATOM 2614 O O . SER A 1 330 ? 18.296 2.130 -24.340 1.00 62.28 330 SER A O 1
ATOM 2616 N N . GLU A 1 331 ? 20.459 2.627 -24.674 1.00 75.44 331 GLU A N 1
ATOM 2617 C CA . GLU A 1 331 ? 20.945 1.251 -24.617 1.00 75.44 331 GLU A CA 1
ATOM 2618 C C . GLU A 1 331 ? 21.010 0.701 -23.193 1.00 75.44 331 GLU A C 1
ATOM 2620 O O . GLU A 1 331 ? 21.007 -0.522 -23.021 1.00 75.44 331 GLU A O 1
ATOM 2625 N N . PHE A 1 332 ? 21.038 1.566 -22.175 1.00 83.56 332 PHE A N 1
ATOM 2626 C CA . PHE A 1 332 ? 21.121 1.134 -20.787 1.00 83.56 332 PHE A CA 1
ATOM 2627 C C . PHE A 1 332 ? 20.467 2.098 -19.788 1.00 83.56 332 PHE A C 1
ATOM 2629 O O . PHE A 1 332 ? 20.250 3.271 -20.065 1.00 83.56 332 PHE A O 1
ATOM 2636 N N . ALA A 1 333 ? 20.169 1.580 -18.598 1.00 88.50 333 ALA A N 1
ATOM 2637 C CA . ALA A 1 333 ? 19.769 2.341 -17.418 1.00 88.50 333 ALA A CA 1
ATOM 2638 C C . ALA A 1 333 ? 20.653 1.931 -16.233 1.00 88.50 333 ALA A C 1
ATOM 2640 O O . ALA A 1 333 ? 21.001 0.754 -16.100 1.00 88.50 333 ALA A O 1
ATOM 2641 N N . ARG A 1 334 ? 21.020 2.887 -15.369 1.00 91.31 334 ARG A N 1
ATOM 2642 C CA . ARG A 1 334 ? 21.855 2.630 -14.185 1.00 91.31 334 ARG A CA 1
ATOM 2643 C C . ARG A 1 334 ? 21.150 3.045 -12.904 1.00 91.31 334 ARG A C 1
ATOM 2645 O O . ARG A 1 334 ? 20.577 4.129 -12.813 1.00 91.31 334 ARG A O 1
ATOM 2652 N N . PHE A 1 335 ? 21.260 2.191 -11.897 1.00 94.62 335 PHE A N 1
ATOM 2653 C CA . PHE A 1 335 ? 20.688 2.399 -10.574 1.00 94.62 335 PHE A CA 1
ATOM 2654 C C . PHE A 1 335 ? 21.816 2.447 -9.549 1.00 94.62 335 PHE A C 1
ATOM 2656 O O . PHE A 1 335 ? 22.564 1.481 -9.418 1.00 94.62 335 PHE A O 1
ATOM 2663 N N . HIS A 1 336 ? 21.961 3.566 -8.838 1.00 94.81 336 HIS A N 1
ATOM 2664 C CA . HIS A 1 336 ? 23.016 3.750 -7.833 1.00 94.81 336 HIS A CA 1
ATOM 2665 C C . HIS A 1 336 ? 22.465 3.489 -6.441 1.00 94.81 336 HIS A C 1
ATOM 2667 O O . HIS A 1 336 ? 21.571 4.206 -6.000 1.00 94.81 336 HIS A O 1
ATOM 2673 N N . LEU A 1 337 ? 23.038 2.518 -5.737 1.00 96.44 337 LEU A N 1
ATOM 2674 C CA . LEU A 1 337 ? 22.651 2.137 -4.385 1.00 96.44 337 LEU A CA 1
ATOM 2675 C C . LEU A 1 337 ? 23.522 2.909 -3.391 1.00 96.44 337 LEU A C 1
ATOM 2677 O O . LEU A 1 337 ? 24.732 2.685 -3.275 1.00 96.44 337 LEU A O 1
ATOM 2681 N N . ARG A 1 338 ? 22.912 3.860 -2.686 1.00 95.69 338 ARG A N 1
ATOM 2682 C CA . ARG A 1 338 ? 23.584 4.807 -1.792 1.00 95.69 338 ARG A CA 1
ATOM 2683 C C . ARG A 1 338 ? 23.042 4.726 -0.373 1.00 95.69 338 ARG A C 1
ATOM 2685 O O . ARG A 1 338 ? 21.899 4.345 -0.150 1.00 95.69 338 ARG A O 1
ATOM 2692 N N . SER A 1 339 ? 23.874 5.121 0.583 1.00 94.38 339 SER A N 1
ATOM 2693 C CA . SER A 1 339 ? 23.459 5.351 1.962 1.00 94.38 339 SER A CA 1
ATOM 2694 C C . SER A 1 339 ? 22.686 6.666 2.059 1.00 94.38 339 SER A C 1
ATOM 2696 O O . SER A 1 339 ? 23.185 7.721 1.654 1.00 94.38 339 SER A O 1
ATOM 2698 N N . GLY A 1 340 ? 21.483 6.603 2.621 1.00 89.69 340 GLY A N 1
ATOM 2699 C CA . GLY A 1 340 ? 20.617 7.750 2.874 1.00 89.69 340 GLY A CA 1
ATOM 2700 C C . GLY A 1 340 ? 21.123 8.680 3.971 1.00 89.69 340 GLY A C 1
ATOM 2701 O O . GLY A 1 340 ? 20.564 9.746 4.143 1.00 89.69 340 GLY A O 1
ATOM 2702 N N . THR A 1 341 ? 22.177 8.324 4.700 1.00 89.56 341 THR A N 1
ATOM 2703 C CA . THR A 1 341 ? 22.764 9.159 5.756 1.00 89.56 341 THR A CA 1
ATOM 2704 C C . THR A 1 341 ? 24.103 9.745 5.321 1.00 89.56 341 THR A C 1
ATOM 2706 O O . THR A 1 341 ? 24.441 10.870 5.685 1.00 89.56 341 THR A O 1
ATOM 2709 N N . THR A 1 342 ? 24.886 8.997 4.538 1.00 91.00 342 THR A N 1
ATOM 2710 C CA . THR A 1 342 ? 26.255 9.389 4.157 1.00 91.00 342 THR A CA 1
ATOM 2711 C C . THR A 1 342 ? 26.394 9.828 2.699 1.00 91.00 342 THR A C 1
ATOM 2713 O O . THR A 1 342 ? 27.412 10.422 2.340 1.00 91.00 342 THR A O 1
ATOM 2716 N N . GLY A 1 343 ? 25.424 9.501 1.840 1.00 91.06 343 GLY A N 1
ATOM 2717 C CA . GLY A 1 343 ? 25.497 9.697 0.388 1.00 91.06 343 GLY A CA 1
ATOM 2718 C C . GLY A 1 343 ? 26.507 8.788 -0.331 1.00 91.06 343 GLY A C 1
ATOM 2719 O O . GLY A 1 343 ? 26.616 8.835 -1.556 1.00 91.06 343 GLY A O 1
ATOM 2720 N N . GLN A 1 344 ? 27.259 7.954 0.397 1.00 94.19 344 GLN A N 1
ATOM 2721 C CA . GLN A 1 344 ? 28.255 7.038 -0.171 1.00 94.19 344 GLN A CA 1
ATOM 2722 C C . GLN A 1 344 ? 27.608 5.759 -0.711 1.00 94.19 344 GLN A C 1
ATOM 2724 O O . GLN A 1 344 ? 26.412 5.547 -0.534 1.00 94.19 344 GLN A O 1
ATOM 2729 N N . ALA A 1 345 ? 28.385 4.913 -1.397 1.00 95.62 345 ALA A N 1
ATOM 2730 C CA . ALA A 1 345 ? 27.937 3.576 -1.797 1.00 95.62 345 ALA A CA 1
ATOM 2731 C C . ALA A 1 345 ? 27.379 2.807 -0.588 1.00 95.62 345 ALA A C 1
ATOM 2733 O O . ALA A 1 345 ? 27.966 2.848 0.496 1.00 95.62 345 ALA A O 1
ATOM 2734 N N . HIS A 1 346 ? 26.237 2.142 -0.765 1.00 96.56 346 HIS A N 1
ATOM 2735 C CA . HIS A 1 346 ? 25.584 1.444 0.335 1.00 96.56 346 HIS A CA 1
ATOM 2736 C C . HIS A 1 346 ? 26.439 0.249 0.805 1.00 96.56 346 HIS A C 1
ATOM 2738 O O . HIS A 1 346 ? 26.787 -0.597 -0.015 1.00 96.56 346 HIS A O 1
ATOM 2744 N N . PRO A 1 347 ? 26.764 0.122 2.105 1.00 95.88 347 PRO A N 1
ATOM 2745 C CA . PRO A 1 347 ? 27.725 -0.877 2.587 1.00 95.88 347 PRO A CA 1
ATOM 2746 C C . PRO A 1 347 ? 27.236 -2.328 2.478 1.00 95.88 347 PRO A C 1
ATOM 2748 O O . PRO A 1 347 ? 28.053 -3.240 2.462 1.00 95.88 347 PRO A O 1
ATOM 2751 N N . LEU A 1 348 ? 25.916 -2.542 2.431 1.00 96.25 348 LEU A N 1
ATOM 2752 C CA . LEU A 1 348 ? 25.317 -3.875 2.262 1.00 96.25 348 LEU A CA 1
ATOM 2753 C C . LEU A 1 348 ? 25.112 -4.280 0.795 1.00 96.25 348 LEU A C 1
ATOM 2755 O O . LEU A 1 348 ? 24.641 -5.384 0.553 1.00 96.25 348 LEU A O 1
ATOM 2759 N N . ALA A 1 349 ? 25.390 -3.390 -0.161 1.00 96.00 349 ALA A N 1
ATOM 2760 C CA . ALA A 1 349 ? 25.287 -3.718 -1.575 1.00 96.00 349 ALA A CA 1
ATOM 2761 C C . ALA A 1 349 ? 26.632 -4.272 -2.056 1.00 96.00 349 ALA A C 1
ATOM 2763 O O . ALA A 1 349 ? 27.633 -3.554 -2.044 1.00 96.00 349 ALA A O 1
ATOM 2764 N N . GLU A 1 350 ? 26.652 -5.525 -2.505 1.00 94.31 350 GLU A N 1
ATOM 2765 C CA . GLU A 1 350 ? 27.824 -6.125 -3.152 1.00 94.31 350 GLU A CA 1
ATOM 2766 C C . GLU A 1 350 ? 28.192 -5.356 -4.428 1.00 94.31 350 GLU A C 1
ATOM 2768 O O . GLU A 1 350 ? 29.365 -5.084 -4.691 1.00 94.31 350 GLU A O 1
ATOM 2773 N N . TYR A 1 351 ? 27.166 -4.904 -5.155 1.00 94.81 351 TYR A N 1
ATOM 2774 C CA . TYR A 1 351 ? 27.285 -4.076 -6.348 1.00 94.81 351 TYR A CA 1
ATOM 2775 C C . TYR A 1 351 ? 26.617 -2.713 -6.115 1.00 94.81 351 TYR A C 1
ATOM 2777 O O . TYR A 1 351 ? 25.392 -2.600 -6.165 1.00 94.81 351 TYR A O 1
ATOM 2785 N N . PRO A 1 352 ? 27.398 -1.638 -5.895 1.00 94.31 352 PRO A N 1
ATOM 2786 C CA . PRO A 1 352 ? 26.856 -0.294 -5.671 1.00 94.31 352 PRO A CA 1
ATOM 2787 C C . PRO A 1 352 ? 26.104 0.304 -6.865 1.00 94.31 352 PRO A C 1
ATOM 2789 O O . PRO A 1 352 ? 25.444 1.335 -6.721 1.00 94.31 352 PRO A O 1
ATOM 2792 N N . VAL A 1 353 ? 26.249 -0.292 -8.050 1.00 94.44 353 VAL A N 1
ATOM 2793 C CA . VAL A 1 353 ? 25.579 0.128 -9.280 1.00 94.44 353 VAL A CA 1
ATOM 2794 C C . VAL A 1 353 ? 25.022 -1.107 -9.972 1.00 94.44 353 VAL A C 1
ATOM 2796 O O . VAL A 1 353 ? 25.777 -2.022 -10.289 1.00 94.44 353 VAL A O 1
ATOM 2799 N N . LEU A 1 354 ? 23.718 -1.106 -10.238 1.00 94.62 354 LEU A N 1
ATOM 2800 C CA . LEU A 1 354 ? 23.065 -2.109 -11.078 1.00 94.62 354 LEU A CA 1
ATOM 2801 C C . LEU A 1 354 ? 22.842 -1.509 -12.462 1.00 94.62 354 LEU A C 1
ATOM 2803 O O . LEU A 1 354 ? 22.282 -0.415 -12.580 1.00 94.62 354 LEU A O 1
ATOM 2807 N N . THR A 1 355 ? 23.281 -2.213 -13.503 1.00 92.38 355 THR A N 1
ATOM 2808 C CA . THR A 1 355 ? 23.141 -1.757 -14.890 1.00 92.38 355 THR A CA 1
ATOM 2809 C C . THR A 1 355 ? 22.190 -2.673 -15.637 1.00 92.38 355 THR A C 1
ATOM 2811 O O . THR A 1 355 ? 22.301 -3.896 -15.591 1.00 92.38 355 THR A O 1
ATOM 2814 N N . VAL A 1 356 ? 21.256 -2.074 -16.358 1.00 90.94 356 VAL A N 1
ATOM 2815 C CA . VAL A 1 356 ? 20.342 -2.774 -17.253 1.00 90.94 356 VAL A CA 1
ATOM 2816 C C . VAL A 1 356 ? 20.686 -2.383 -18.668 1.00 90.94 356 VAL A C 1
ATOM 2818 O O . VAL A 1 356 ? 20.741 -1.194 -18.946 1.00 90.94 356 VAL A O 1
ATOM 2821 N N . SER A 1 357 ? 20.875 -3.354 -19.555 1.00 89.94 357 SER A N 1
ATOM 2822 C CA . SER A 1 357 ? 21.106 -3.103 -20.976 1.00 89.94 357 SER A CA 1
ATOM 2823 C C . SER A 1 357 ? 20.055 -3.770 -21.859 1.00 89.94 357 SER A C 1
ATOM 2825 O O . SER A 1 357 ? 19.525 -4.845 -21.557 1.00 89.94 357 SER A O 1
ATOM 2827 N N . PHE A 1 358 ? 19.759 -3.125 -22.983 1.00 87.81 358 PHE A N 1
ATOM 2828 C CA . PHE A 1 358 ? 18.863 -3.631 -24.016 1.00 87.81 358 PHE A CA 1
ATOM 2829 C C . PHE A 1 358 ? 19.667 -3.945 -25.271 1.00 87.81 358 PHE A C 1
ATOM 2831 O O . PHE A 1 358 ? 20.423 -3.111 -25.763 1.00 87.81 358 PHE A O 1
ATOM 2838 N N . ASP A 1 359 ? 19.511 -5.156 -25.809 1.00 86.00 359 ASP A N 1
ATOM 2839 C CA . ASP A 1 359 ? 20.246 -5.518 -27.014 1.00 86.00 359 ASP A CA 1
ATOM 2840 C C . ASP A 1 359 ? 19.772 -4.702 -28.238 1.00 86.00 359 ASP A C 1
ATOM 2842 O O . ASP A 1 359 ? 18.608 -4.303 -28.364 1.00 86.00 359 ASP A O 1
ATOM 2846 N N . SER A 1 360 ? 20.684 -4.476 -29.186 1.00 84.06 360 SER A N 1
ATOM 2847 C CA . SER A 1 360 ? 20.397 -3.681 -30.390 1.00 84.06 360 SER A CA 1
ATOM 2848 C C . SER A 1 360 ? 19.276 -4.257 -31.267 1.00 84.06 360 SER A C 1
ATOM 2850 O O . SER A 1 360 ? 18.643 -3.517 -32.026 1.00 84.06 360 SER A O 1
ATOM 2852 N N . THR A 1 361 ? 18.999 -5.563 -31.185 1.00 85.88 361 THR A N 1
ATOM 2853 C CA . THR A 1 361 ? 17.911 -6.204 -31.933 1.00 85.88 361 THR A CA 1
ATOM 2854 C C . THR A 1 361 ? 16.554 -5.870 -31.324 1.00 85.88 361 THR A C 1
ATOM 2856 O O . THR A 1 361 ? 15.630 -5.532 -32.066 1.00 85.88 361 THR A O 1
ATOM 2859 N N . PHE A 1 362 ? 16.448 -5.863 -29.993 1.00 86.00 362 PHE A N 1
ATOM 2860 C CA . PHE A 1 362 ? 15.279 -5.412 -29.249 1.00 86.00 362 PHE A CA 1
ATOM 2861 C C . PHE A 1 362 ? 14.995 -3.937 -29.534 1.00 86.00 362 PHE A C 1
ATOM 2863 O O . PHE A 1 362 ? 13.869 -3.588 -29.898 1.00 86.00 362 PHE A O 1
ATOM 2870 N N . LEU A 1 363 ? 16.018 -3.082 -29.451 1.00 85.94 363 LEU A N 1
ATOM 2871 C CA . LEU A 1 363 ? 15.861 -1.646 -29.690 1.00 85.94 363 LEU A CA 1
ATOM 2872 C C . LEU A 1 363 ? 15.424 -1.355 -31.131 1.00 85.94 363 LEU A C 1
ATOM 2874 O O . LEU A 1 363 ? 14.484 -0.594 -31.351 1.00 85.94 363 LEU A O 1
ATOM 2878 N N . ARG A 1 364 ? 16.034 -2.012 -32.128 1.00 86.12 364 ARG A N 1
ATOM 2879 C CA . ARG A 1 364 ? 15.639 -1.864 -33.541 1.00 86.12 364 ARG A CA 1
ATOM 2880 C C . ARG A 1 364 ? 14.232 -2.368 -33.816 1.00 86.12 364 ARG A C 1
ATOM 2882 O O . ARG A 1 364 ? 13.484 -1.698 -34.517 1.00 86.12 364 ARG A O 1
ATOM 2889 N N . LYS A 1 365 ? 13.864 -3.534 -33.275 1.00 86.44 365 LYS A N 1
ATOM 2890 C CA . LYS A 1 365 ? 12.536 -4.128 -33.482 1.00 86.44 365 LYS A CA 1
ATOM 2891 C C . LYS A 1 365 ? 11.417 -3.203 -32.997 1.00 86.44 365 LYS A C 1
ATOM 2893 O O . LYS A 1 365 ? 10.346 -3.195 -33.594 1.00 86.44 365 LYS A O 1
ATOM 2898 N N . ASN A 1 366 ? 11.682 -2.431 -31.945 1.00 83.56 366 ASN A N 1
ATOM 2899 C CA . ASN A 1 366 ? 10.699 -1.569 -31.295 1.00 83.56 366 ASN A CA 1
ATOM 2900 C C . ASN A 1 366 ? 10.879 -0.069 -31.606 1.00 83.56 366 ASN A C 1
ATOM 2902 O O . ASN A 1 366 ? 10.155 0.747 -31.044 1.00 83.56 366 ASN A O 1
ATOM 2906 N N . ASN A 1 367 ? 11.796 0.301 -32.513 1.00 84.25 367 ASN A N 1
ATOM 2907 C CA . ASN A 1 367 ? 12.136 1.690 -32.862 1.00 84.25 367 ASN A CA 1
ATOM 2908 C C . ASN A 1 367 ? 12.567 2.551 -31.653 1.00 84.25 367 ASN A C 1
ATOM 2910 O O . ASN A 1 367 ? 12.090 3.670 -31.485 1.00 84.25 367 ASN A O 1
ATOM 2914 N N . LEU A 1 368 ? 13.460 2.018 -30.813 1.00 83.88 368 LEU A N 1
ATOM 2915 C CA . LEU A 1 368 ? 13.870 2.622 -29.537 1.00 83.88 368 LEU A CA 1
ATOM 2916 C C . LEU A 1 368 ? 15.312 3.152 -29.506 1.00 83.88 368 LEU A C 1
ATOM 2918 O O . LEU A 1 368 ? 15.732 3.621 -28.462 1.00 83.88 368 LEU A O 1
ATOM 2922 N N . LEU A 1 369 ? 16.073 3.085 -30.607 1.00 80.81 369 LEU A N 1
ATOM 2923 C CA . LEU A 1 369 ? 17.516 3.397 -30.609 1.00 80.81 369 LEU A CA 1
ATOM 2924 C C . LEU A 1 369 ? 17.872 4.807 -30.094 1.00 80.81 369 LEU A C 1
ATOM 2926 O O . LEU A 1 369 ? 18.912 4.963 -29.463 1.00 80.81 369 LEU A O 1
ATOM 2930 N N . ASP A 1 370 ? 16.997 5.792 -30.291 1.00 77.62 370 ASP A N 1
ATOM 2931 C CA . ASP A 1 370 ? 17.209 7.182 -29.855 1.00 77.62 370 ASP A CA 1
ATOM 2932 C C . ASP A 1 370 ? 16.196 7.614 -28.775 1.00 77.62 370 ASP A C 1
ATOM 2934 O O . ASP A 1 370 ? 15.960 8.800 -28.568 1.00 77.62 370 ASP A O 1
ATOM 2938 N N . ALA A 1 371 ? 15.523 6.655 -28.132 1.00 80.12 371 ALA A N 1
ATOM 2939 C CA . ALA A 1 371 ? 14.446 6.934 -27.190 1.00 80.12 371 ALA A CA 1
ATOM 2940 C C . ALA A 1 371 ? 14.951 7.073 -25.750 1.00 80.12 371 ALA A C 1
ATOM 2942 O O . ALA A 1 371 ? 15.710 6.226 -25.279 1.00 80.12 371 ALA A O 1
ATOM 2943 N N . SER A 1 372 ? 14.444 8.068 -25.019 1.00 80.12 372 SER A N 1
ATOM 2944 C CA . SER A 1 372 ? 14.682 8.170 -23.579 1.00 80.12 372 SER A CA 1
ATOM 2945 C C . SER A 1 372 ? 14.046 6.997 -22.826 1.00 80.12 372 SER A C 1
ATOM 2947 O O . SER A 1 372 ? 12.971 6.495 -23.184 1.00 80.12 372 SER A O 1
ATOM 2949 N N . VAL A 1 373 ? 14.736 6.539 -21.782 1.00 83.75 373 VAL A N 1
ATOM 2950 C CA . VAL A 1 373 ? 14.292 5.445 -20.916 1.00 83.75 373 VAL A CA 1
ATOM 2951 C C . VAL A 1 373 ? 13.734 6.043 -19.629 1.00 83.75 373 VAL A C 1
ATOM 2953 O O . VAL A 1 373 ? 14.440 6.681 -18.859 1.00 83.75 373 VAL A O 1
ATOM 2956 N N . GLY A 1 374 ? 12.453 5.813 -19.364 1.00 85.12 374 GLY A N 1
ATOM 2957 C CA . GLY A 1 374 ? 11.827 6.115 -18.084 1.00 85.12 374 GLY A CA 1
ATOM 2958 C C . GLY A 1 374 ? 11.918 4.922 -17.136 1.00 85.12 374 GLY A C 1
ATOM 2959 O O . GLY A 1 374 ? 11.646 3.787 -17.534 1.00 85.12 374 GLY A O 1
ATOM 2960 N N . ALA A 1 375 ? 12.224 5.177 -15.864 1.00 89.19 375 ALA A N 1
ATOM 2961 C CA . ALA A 1 375 ? 12.308 4.148 -14.830 1.00 89.19 375 ALA A CA 1
ATOM 2962 C C . ALA A 1 375 ? 11.564 4.562 -13.554 1.00 89.19 375 ALA A C 1
ATOM 2964 O O . ALA A 1 375 ? 11.673 5.699 -13.100 1.00 89.19 375 ALA A O 1
ATOM 2965 N N . TRP A 1 376 ? 10.755 3.653 -13.007 1.00 88.38 376 TRP A N 1
ATOM 2966 C CA . TRP A 1 376 ? 9.962 3.860 -11.788 1.00 88.38 376 TRP A CA 1
ATOM 2967 C C . TRP A 1 376 ? 10.376 2.823 -10.734 1.00 88.38 376 TRP A C 1
ATOM 2969 O O . TRP A 1 376 ? 9.956 1.668 -10.859 1.00 88.38 376 TRP A O 1
ATOM 2979 N N . PRO A 1 377 ? 11.225 3.204 -9.762 1.00 92.19 377 PRO A N 1
ATOM 2980 C CA . PRO A 1 377 ? 11.768 2.296 -8.753 1.00 92.19 377 PRO A CA 1
ATOM 2981 C C . PRO A 1 377 ? 10.839 2.127 -7.536 1.00 92.19 377 PRO A C 1
ATOM 2983 O O . PRO A 1 377 ? 10.139 3.059 -7.146 1.00 92.19 377 PRO A O 1
ATOM 2986 N N . GLU A 1 378 ? 10.882 0.961 -6.891 1.00 92.06 378 GLU A N 1
ATOM 2987 C CA . GLU A 1 378 ? 10.216 0.662 -5.613 1.00 92.06 378 GLU A CA 1
ATOM 2988 C C . GLU A 1 378 ? 11.049 -0.374 -4.828 1.00 92.06 378 GLU A C 1
ATOM 2990 O O . GLU A 1 378 ? 11.743 -1.204 -5.419 1.00 92.06 378 GLU A O 1
ATOM 2995 N N . ILE A 1 379 ? 11.028 -0.313 -3.491 1.00 93.88 379 ILE A N 1
ATOM 2996 C CA . ILE A 1 379 ? 11.894 -1.126 -2.614 1.00 93.88 379 ILE A CA 1
ATOM 2997 C C . ILE A 1 379 ? 11.051 -1.788 -1.524 1.00 93.88 379 ILE A C 1
ATOM 2999 O O . ILE A 1 379 ? 10.290 -1.094 -0.848 1.00 93.88 379 ILE A O 1
ATOM 3003 N N . MET A 1 380 ? 11.252 -3.085 -1.291 1.00 93.56 380 MET A N 1
ATOM 3004 C CA . MET A 1 380 ? 10.679 -3.837 -0.170 1.00 93.56 380 MET A CA 1
ATOM 3005 C C . MET A 1 380 ? 11.727 -4.788 0.420 1.00 93.56 380 MET A C 1
ATOM 3007 O O . MET A 1 380 ? 12.036 -5.823 -0.169 1.00 93.56 380 MET A O 1
ATOM 3011 N N . GLY A 1 381 ? 12.263 -4.472 1.602 1.00 91.06 381 GLY A N 1
ATOM 3012 C CA . GLY A 1 381 ? 13.282 -5.311 2.239 1.00 91.06 381 GLY A CA 1
ATOM 3013 C C . GLY A 1 381 ? 14.511 -5.475 1.338 1.00 91.06 381 GLY A C 1
ATOM 3014 O O . GLY A 1 381 ? 15.109 -4.484 0.919 1.00 91.06 381 GLY A O 1
ATOM 3015 N N . ASN A 1 382 ? 14.881 -6.714 1.011 1.00 93.38 382 ASN A N 1
ATOM 3016 C CA . ASN A 1 382 ? 15.994 -7.004 0.094 1.00 93.38 382 ASN A CA 1
ATOM 3017 C C . ASN A 1 382 ? 15.619 -6.842 -1.388 1.00 93.38 382 ASN A C 1
ATOM 3019 O O . ASN A 1 382 ? 16.487 -6.909 -2.253 1.00 93.38 382 ASN A O 1
ATOM 3023 N N . TYR A 1 383 ? 14.344 -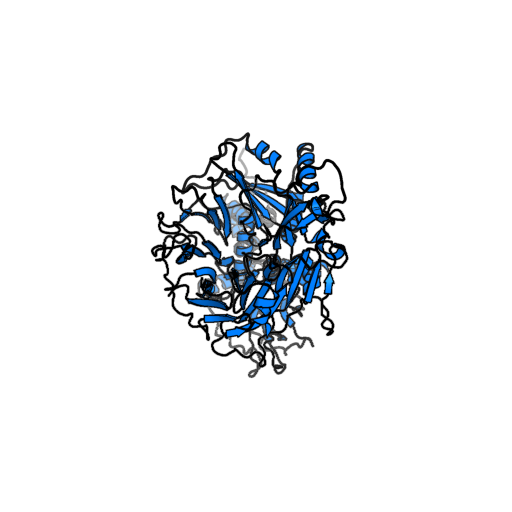6.620 -1.701 1.00 95.69 383 TYR A N 1
ATOM 3024 C CA . TYR A 1 383 ? 13.868 -6.590 -3.072 1.00 95.69 383 TYR A CA 1
ATOM 3025 C C . TYR A 1 383 ? 13.827 -5.173 -3.631 1.00 95.69 383 TYR A C 1
ATOM 3027 O O . TYR A 1 383 ? 13.244 -4.262 -3.038 1.00 95.69 383 TYR A O 1
ATOM 3035 N N . PHE A 1 384 ? 14.411 -5.005 -4.811 1.00 96.00 384 PHE A N 1
ATOM 3036 C CA . PHE A 1 384 ? 14.341 -3.789 -5.610 1.00 96.00 384 PHE A CA 1
ATOM 3037 C C . PHE A 1 384 ? 13.608 -4.096 -6.911 1.00 96.00 384 PHE A C 1
ATOM 3039 O O . PHE A 1 384 ? 14.036 -4.963 -7.668 1.00 96.00 384 PHE A O 1
ATOM 3046 N N . THR A 1 385 ? 12.508 -3.394 -7.176 1.00 95.88 385 THR A N 1
ATOM 3047 C CA . THR A 1 385 ? 11.783 -3.497 -8.444 1.00 95.88 385 THR A CA 1
ATOM 3048 C C . THR A 1 385 ? 11.864 -2.191 -9.216 1.00 95.88 385 THR A C 1
ATOM 3050 O O . THR A 1 385 ? 11.817 -1.104 -8.635 1.00 95.88 385 THR A O 1
ATOM 3053 N N . VAL A 1 386 ? 11.965 -2.282 -10.538 1.00 94.88 386 VAL A N 1
ATOM 3054 C CA . VAL A 1 386 ? 11.873 -1.119 -11.417 1.00 94.88 386 VAL A CA 1
ATOM 3055 C C . VAL A 1 386 ? 11.008 -1.427 -12.624 1.00 94.88 386 VAL A C 1
ATOM 3057 O O . VAL A 1 386 ? 11.200 -2.428 -13.316 1.00 94.88 386 VAL A O 1
ATOM 3060 N N . LYS A 1 387 ? 10.064 -0.531 -12.914 1.00 93.19 387 LYS A N 1
ATOM 3061 C CA . LYS A 1 387 ? 9.378 -0.517 -14.205 1.00 93.19 387 LYS A CA 1
ATOM 3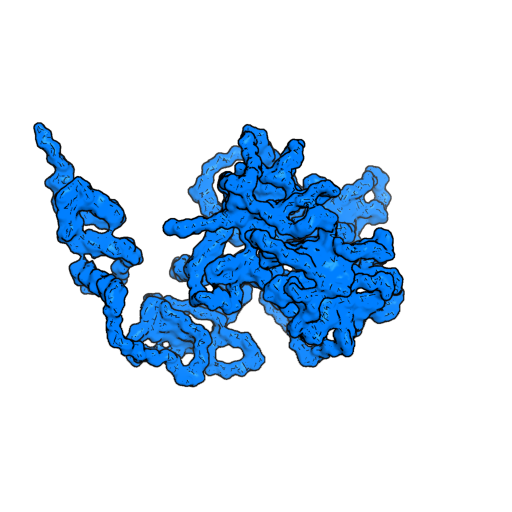062 C C . LYS A 1 387 ? 10.157 0.354 -15.182 1.00 93.19 387 LYS A C 1
ATOM 3064 O O . LYS A 1 387 ? 10.276 1.555 -14.952 1.00 93.19 387 LYS A O 1
ATOM 3069 N N . ILE A 1 388 ? 10.564 -0.226 -16.302 1.00 90.69 388 ILE A N 1
ATOM 3070 C CA . ILE A 1 388 ? 11.194 0.452 -17.433 1.00 90.69 388 ILE A CA 1
ATOM 3071 C C . ILE A 1 388 ? 10.175 0.647 -18.564 1.00 90.69 388 ILE A C 1
ATOM 3073 O O . ILE A 1 388 ? 9.409 -0.262 -18.901 1.00 90.69 388 ILE A O 1
ATOM 3077 N N . TYR A 1 389 ? 10.139 1.850 -19.136 1.00 87.19 389 TYR A N 1
ATOM 3078 C CA . TYR A 1 389 ? 9.254 2.238 -20.238 1.00 87.19 389 TYR A CA 1
ATOM 3079 C C . TYR A 1 389 ? 9.880 3.364 -21.077 1.00 87.19 389 TYR A C 1
ATOM 3081 O O . TYR A 1 389 ? 10.834 3.994 -20.644 1.00 87.19 389 TYR A O 1
ATOM 3089 N N . TRP A 1 390 ? 9.329 3.650 -22.260 1.00 86.12 390 TRP A N 1
ATOM 3090 C CA . TRP A 1 390 ? 9.873 4.657 -23.187 1.00 86.12 390 TRP A CA 1
ATOM 3091 C C . TRP A 1 390 ? 8.868 5.798 -23.427 1.00 86.12 390 TRP A C 1
ATOM 3093 O O . TRP A 1 390 ? 8.038 5.687 -24.338 1.00 86.12 390 TRP A O 1
ATOM 3103 N N . PRO A 1 391 ? 8.884 6.870 -22.605 1.00 76.50 391 PRO A N 1
ATOM 3104 C CA . PRO A 1 391 ? 7.826 7.888 -22.557 1.00 76.50 391 PRO A CA 1
ATOM 3105 C C . PRO A 1 391 ? 7.608 8.641 -23.873 1.00 76.50 391 PRO A C 1
ATOM 3107 O O . PRO A 1 391 ? 6.468 8.967 -24.207 1.00 76.50 391 PRO A O 1
ATOM 3110 N N . GLU A 1 392 ? 8.677 8.904 -24.620 1.00 76.12 392 GLU A N 1
ATOM 3111 C CA . GLU A 1 392 ? 8.655 9.741 -25.829 1.00 76.12 392 GLU A CA 1
ATOM 3112 C C . GLU A 1 392 ? 8.290 8.974 -27.105 1.00 76.12 392 GLU A C 1
ATOM 3114 O O . GLU A 1 392 ? 8.224 9.541 -28.196 1.00 76.12 392 GLU A O 1
ATOM 3119 N N . THR A 1 393 ? 8.014 7.676 -26.984 1.00 77.31 393 THR A N 1
ATOM 3120 C CA . THR A 1 393 ? 7.768 6.802 -28.131 1.00 77.31 393 THR A CA 1
ATOM 3121 C C . THR A 1 393 ? 6.325 6.320 -28.191 1.00 77.31 393 THR A C 1
ATOM 3123 O O . THR A 1 393 ? 5.576 6.326 -27.212 1.00 77.31 393 THR A O 1
ATOM 3126 N N . SER A 1 394 ? 5.927 5.828 -29.365 1.00 74.44 394 SER A N 1
ATOM 3127 C CA . SER A 1 394 ? 4.697 5.048 -29.520 1.00 74.44 394 SER A CA 1
ATOM 3128 C C . SER A 1 394 ? 4.863 3.589 -29.078 1.00 74.44 394 SER A C 1
ATOM 3130 O O . SER A 1 394 ? 4.010 2.770 -29.406 1.00 74.44 394 SER A O 1
ATOM 3132 N N . CYS A 1 395 ? 5.965 3.235 -28.409 1.00 78.81 395 CYS A N 1
ATOM 3133 C CA . CYS A 1 395 ? 6.202 1.877 -27.951 1.00 78.81 395 CYS A CA 1
ATOM 3134 C C . CYS A 1 395 ? 5.197 1.520 -26.853 1.00 78.81 395 CYS A C 1
ATOM 3136 O O . CYS A 1 395 ? 5.044 2.230 -25.857 1.00 78.81 395 CYS A O 1
ATOM 3138 N N . GLU A 1 396 ? 4.511 0.399 -27.042 1.00 80.94 396 GLU A N 1
ATOM 3139 C CA . GLU A 1 396 ? 3.549 -0.119 -26.076 1.00 80.94 396 GLU A CA 1
ATOM 3140 C C . GLU A 1 396 ? 4.189 -1.132 -25.126 1.00 80.94 396 GLU A C 1
ATOM 3142 O O . GLU A 1 396 ? 3.479 -1.827 -24.430 1.00 80.94 396 GLU A O 1
ATOM 3147 N N . ILE A 1 397 ? 5.513 -1.232 -25.044 1.00 85.56 397 ILE A N 1
ATOM 3148 C CA . ILE A 1 397 ? 6.167 -2.234 -24.192 1.00 85.56 397 ILE A CA 1
ATOM 3149 C C . ILE A 1 397 ? 6.529 -1.634 -22.831 1.00 85.56 397 ILE A C 1
ATOM 3151 O O . ILE A 1 397 ? 6.860 -0.453 -22.699 1.00 85.56 397 ILE A O 1
ATOM 3155 N N . SER A 1 398 ? 6.472 -2.461 -21.792 1.00 89.62 398 SER A N 1
ATOM 3156 C CA . SER A 1 398 ? 7.090 -2.186 -20.496 1.00 89.62 398 SER A CA 1
ATOM 3157 C C . SER A 1 398 ? 7.764 -3.440 -19.956 1.00 89.62 398 SER A C 1
ATOM 3159 O O . SER A 1 398 ? 7.259 -4.548 -20.127 1.00 89.62 398 SER A O 1
ATOM 3161 N N . GLU A 1 399 ? 8.893 -3.249 -19.288 1.00 92.88 399 GLU A N 1
ATOM 3162 C CA . GLU A 1 399 ? 9.616 -4.304 -18.575 1.00 92.88 399 GLU A CA 1
ATOM 3163 C C . GLU A 1 399 ? 9.560 -3.982 -17.084 1.00 92.88 399 GLU A C 1
ATOM 3165 O O . GLU A 1 399 ? 9.740 -2.829 -16.694 1.00 92.88 399 GLU A O 1
ATOM 3170 N N . ILE A 1 400 ? 9.293 -4.976 -16.245 1.00 95.62 400 ILE A N 1
ATOM 3171 C CA . ILE A 1 400 ? 9.414 -4.850 -14.792 1.00 95.62 400 ILE A CA 1
ATOM 3172 C C . ILE A 1 400 ? 10.468 -5.853 -14.346 1.00 95.62 400 ILE A C 1
ATOM 3174 O O . ILE A 1 400 ? 10.347 -7.050 -14.614 1.00 95.62 400 ILE A O 1
ATOM 3178 N N . LEU A 1 401 ? 11.515 -5.351 -13.707 1.00 95.88 401 LEU A N 1
ATOM 3179 C CA . LEU A 1 401 ? 12.674 -6.129 -13.287 1.00 95.88 401 LEU A CA 1
ATOM 3180 C C . LEU A 1 401 ? 12.747 -6.128 -11.766 1.00 95.88 401 LEU A C 1
ATOM 3182 O O . LEU A 1 401 ? 12.512 -5.089 -11.154 1.00 95.88 401 LEU A O 1
ATOM 3186 N N . LEU A 1 402 ? 13.058 -7.281 -11.180 1.00 96.00 402 LEU A N 1
ATOM 3187 C CA . LEU A 1 402 ? 13.109 -7.493 -9.735 1.00 96.00 402 LEU A CA 1
ATOM 3188 C C . LEU A 1 402 ? 14.464 -8.080 -9.343 1.00 96.00 402 LEU A C 1
ATOM 3190 O O . LEU A 1 402 ? 14.777 -9.195 -9.754 1.00 96.00 402 LEU A O 1
ATOM 3194 N N . TRP A 1 403 ? 15.223 -7.375 -8.513 1.00 95.19 403 TRP A N 1
ATOM 3195 C CA . TRP A 1 403 ? 16.493 -7.840 -7.957 1.00 95.19 403 TRP A CA 1
ATOM 3196 C C . TRP A 1 403 ? 16.393 -8.123 -6.467 1.00 95.19 403 TRP A C 1
ATOM 3198 O O . TRP A 1 403 ? 15.611 -7.485 -5.760 1.00 95.19 403 TRP A O 1
ATOM 3208 N N . ASP A 1 404 ? 17.277 -8.992 -5.990 1.00 94.31 404 ASP A N 1
ATOM 3209 C CA . ASP A 1 404 ? 17.851 -8.827 -4.659 1.00 94.31 404 ASP A CA 1
ATOM 3210 C C . ASP A 1 404 ? 18.968 -7.780 -4.758 1.00 94.31 404 ASP A C 1
ATOM 3212 O O . ASP A 1 404 ? 19.993 -7.990 -5.408 1.00 94.31 404 ASP A O 1
ATOM 3216 N N . TRP A 1 405 ? 18.756 -6.615 -4.151 1.00 95.06 405 TRP A N 1
ATOM 3217 C CA . TRP A 1 405 ? 19.682 -5.494 -4.294 1.00 95.06 405 TRP A CA 1
ATOM 3218 C C . TRP A 1 405 ? 20.982 -5.686 -3.509 1.00 95.06 405 TRP A C 1
ATOM 3220 O O . TRP A 1 405 ? 21.983 -5.049 -3.842 1.00 95.06 405 TRP A O 1
ATOM 3230 N N . LYS A 1 406 ? 20.992 -6.539 -2.475 1.00 94.50 406 LYS A N 1
ATOM 3231 C CA . LYS A 1 406 ? 22.196 -6.787 -1.667 1.00 94.50 406 LYS A CA 1
ATOM 3232 C C . LYS A 1 406 ? 23.206 -7.606 -2.452 1.00 94.50 406 LYS A C 1
ATOM 3234 O O . LYS A 1 406 ? 24.383 -7.260 -2.464 1.00 94.50 406 LYS A O 1
ATOM 3239 N N . THR A 1 407 ? 22.728 -8.646 -3.127 1.00 92.69 407 THR A N 1
ATOM 3240 C CA . THR A 1 407 ? 23.547 -9.556 -3.940 1.00 92.69 407 THR A CA 1
ATOM 3241 C C . THR A 1 407 ? 23.710 -9.077 -5.384 1.00 92.69 407 THR A C 1
ATOM 3243 O O . THR A 1 407 ? 24.674 -9.431 -6.048 1.00 92.69 407 THR A O 1
ATOM 3246 N N . GLY A 1 408 ? 22.786 -8.257 -5.896 1.00 92.12 408 GLY A N 1
ATOM 3247 C CA . GLY A 1 408 ? 22.756 -7.830 -7.299 1.00 92.12 408 GLY A CA 1
ATOM 3248 C C . GLY A 1 408 ? 22.137 -8.861 -8.250 1.00 92.12 408 GLY A C 1
ATOM 3249 O O . GLY A 1 408 ? 22.143 -8.660 -9.466 1.00 92.12 408 GLY A O 1
ATOM 3250 N N . ILE A 1 409 ? 21.577 -9.951 -7.719 1.00 91.81 409 ILE A N 1
ATOM 3251 C CA . ILE A 1 409 ? 20.938 -11.009 -8.503 1.00 91.81 409 ILE A CA 1
ATOM 3252 C C . ILE A 1 409 ? 19.612 -10.510 -9.091 1.00 91.81 409 ILE A C 1
ATOM 3254 O O . ILE A 1 409 ? 18.723 -10.076 -8.358 1.00 91.81 409 ILE A O 1
ATOM 3258 N N . LEU A 1 410 ? 19.449 -10.622 -10.415 1.00 93.06 410 LEU A N 1
ATOM 3259 C CA . LEU A 1 410 ? 18.171 -10.395 -11.100 1.00 93.06 410 LEU A CA 1
ATOM 3260 C C . LEU A 1 410 ? 17.282 -11.636 -10.943 1.00 93.06 410 LEU A C 1
ATOM 3262 O O . LEU A 1 410 ? 17.508 -12.654 -11.593 1.00 93.06 410 LEU A O 1
ATOM 3266 N N . LEU A 1 411 ? 16.266 -11.536 -10.088 1.00 92.44 411 LEU A N 1
ATOM 3267 C CA . LEU A 1 411 ? 15.365 -12.634 -9.731 1.00 92.44 411 LEU A CA 1
ATOM 3268 C C . LEU A 1 411 ? 14.271 -12.856 -10.774 1.00 92.44 411 LEU A C 1
ATOM 3270 O O . LEU A 1 411 ? 13.846 -13.982 -11.010 1.00 92.44 411 LEU A O 1
ATOM 3274 N N . SER A 1 412 ? 13.746 -11.783 -11.372 1.00 92.88 412 SER A N 1
ATOM 3275 C CA . SER A 1 412 ? 12.585 -11.894 -12.257 1.00 92.88 412 SER A CA 1
ATOM 3276 C C . SER A 1 412 ? 12.519 -10.787 -13.299 1.00 92.88 412 SER A C 1
ATOM 3278 O O . SER A 1 412 ? 12.785 -9.619 -13.012 1.00 92.88 412 SER A O 1
ATOM 3280 N N . ARG A 1 413 ? 12.057 -11.164 -14.497 1.00 94.44 413 ARG A N 1
ATOM 3281 C CA . ARG A 1 413 ? 11.693 -10.266 -15.594 1.00 94.44 413 ARG A CA 1
ATOM 3282 C C . ARG A 1 413 ? 10.228 -10.466 -15.965 1.00 94.44 413 ARG A C 1
ATOM 3284 O O . ARG A 1 413 ? 9.834 -11.539 -16.414 1.00 94.44 413 ARG A O 1
ATOM 3291 N N . ILE A 1 414 ? 9.437 -9.408 -15.858 1.00 95.00 414 ILE A N 1
ATOM 3292 C CA . ILE A 1 414 ? 8.035 -9.382 -16.275 1.00 95.00 414 ILE A CA 1
ATOM 3293 C C . ILE A 1 414 ? 7.923 -8.512 -17.526 1.00 95.00 414 ILE A C 1
ATOM 3295 O O . ILE A 1 414 ? 8.118 -7.297 -17.480 1.00 95.00 414 ILE A O 1
ATOM 3299 N N . TYR A 1 415 ? 7.582 -9.155 -18.639 1.00 92.69 415 TYR A N 1
ATOM 3300 C CA . TYR A 1 415 ? 7.405 -8.511 -19.936 1.00 92.69 415 TYR A CA 1
ATOM 3301 C C . TYR A 1 415 ? 5.932 -8.191 -20.181 1.00 92.69 415 TYR A C 1
ATOM 3303 O O . TYR A 1 415 ? 5.092 -9.092 -20.149 1.00 92.69 415 TYR A O 1
ATOM 3311 N N . LEU A 1 416 ? 5.621 -6.932 -20.485 1.00 89.94 416 LEU A N 1
ATOM 3312 C CA . LEU A 1 416 ? 4.260 -6.479 -20.760 1.00 89.94 416 LEU A CA 1
ATOM 3313 C C . LEU A 1 416 ? 4.172 -5.846 -22.148 1.00 89.94 416 LEU A C 1
ATOM 3315 O O . LEU A 1 416 ? 4.923 -4.931 -22.483 1.00 89.94 416 LEU A O 1
ATOM 3319 N N . GLU A 1 417 ? 3.183 -6.286 -22.922 1.00 86.06 417 GLU A N 1
ATOM 3320 C CA . GLU A 1 417 ? 2.835 -5.739 -24.243 1.00 86.06 417 GLU A CA 1
ATOM 3321 C C . GLU A 1 417 ? 1.916 -4.509 -24.141 1.00 86.06 417 GLU A C 1
ATOM 3323 O O . GLU A 1 417 ? 1.159 -4.209 -25.060 1.00 86.06 417 GLU A O 1
ATOM 3328 N N . HIS A 1 418 ? 1.943 -3.809 -23.002 1.00 84.19 418 HIS A N 1
ATOM 3329 C CA . HIS A 1 418 ? 1.262 -2.529 -22.851 1.00 84.19 418 HIS A CA 1
ATOM 3330 C C . HIS A 1 418 ? 2.044 -1.563 -21.943 1.00 84.19 418 HIS A C 1
ATOM 3332 O O . HIS A 1 418 ? 2.478 -1.921 -20.846 1.00 84.19 418 HIS A O 1
ATOM 3338 N N . ARG A 1 419 ? 2.161 -0.290 -22.356 1.00 78.81 419 ARG A N 1
ATOM 3339 C CA . ARG A 1 419 ? 2.920 0.743 -21.615 1.00 78.81 419 ARG A CA 1
ATOM 3340 C C . ARG A 1 419 ? 2.286 1.129 -20.276 1.00 78.81 419 ARG A C 1
ATOM 3342 O O . ARG A 1 419 ? 2.954 1.580 -19.338 1.00 78.81 419 ARG A O 1
ATOM 3349 N N . SER A 1 420 ? 0.962 1.008 -20.182 1.00 85.75 420 SER A N 1
ATOM 3350 C CA . SER A 1 420 ? 0.207 1.279 -18.956 1.00 85.75 420 SER A CA 1
ATOM 3351 C C . SER A 1 420 ? 0.249 0.059 -18.056 1.00 85.75 420 SER A C 1
ATOM 3353 O O . SER A 1 420 ? -0.585 -0.839 -18.149 1.00 85.75 420 SER A O 1
ATOM 3355 N N . ALA A 1 421 ? 1.258 0.063 -17.198 1.00 90.19 421 ALA A N 1
ATOM 3356 C CA . ALA A 1 421 ? 1.434 -0.889 -16.123 1.00 90.19 421 ALA A CA 1
ATOM 3357 C C . ALA A 1 421 ? 1.941 -0.176 -14.867 1.00 90.19 421 ALA A C 1
ATOM 3359 O O . ALA A 1 421 ? 2.668 0.823 -14.963 1.00 90.19 421 ALA A O 1
ATOM 3360 N N . ARG A 1 422 ? 1.567 -0.692 -13.702 1.00 91.50 422 ARG A N 1
ATOM 3361 C CA . ARG A 1 422 ? 2.116 -0.332 -12.392 1.00 91.50 422 ARG A CA 1
ATOM 3362 C C . ARG A 1 422 ? 2.333 -1.610 -11.599 1.00 91.50 422 ARG A C 1
ATOM 3364 O O . ARG A 1 422 ? 1.546 -2.540 -11.751 1.00 91.50 422 ARG A O 1
ATOM 3371 N N . CYS A 1 423 ? 3.360 -1.640 -10.766 1.00 93.69 423 CYS A N 1
ATOM 3372 C CA . CYS A 1 423 ? 3.582 -2.724 -9.820 1.00 93.69 423 CYS A CA 1
ATOM 3373 C C . CYS A 1 423 ? 3.569 -2.205 -8.388 1.00 93.69 423 CYS A C 1
ATOM 3375 O O . CYS A 1 423 ? 3.701 -1.003 -8.178 1.00 93.69 423 CYS A O 1
ATOM 3377 N N . THR A 1 424 ? 3.356 -3.121 -7.451 1.00 93.75 424 THR A N 1
ATOM 3378 C CA . THR A 1 424 ? 3.633 -2.950 -6.025 1.00 93.75 424 THR A CA 1
ATOM 3379 C C . THR A 1 424 ? 3.724 -4.319 -5.356 1.00 93.75 424 THR A C 1
ATOM 3381 O O . THR A 1 424 ? 3.299 -5.329 -5.929 1.00 93.75 424 THR A O 1
ATOM 3384 N N . PHE A 1 425 ? 4.251 -4.368 -4.141 1.00 94.56 425 PHE A N 1
ATOM 3385 C CA . PHE A 1 425 ? 4.318 -5.582 -3.335 1.00 94.56 425 PHE A CA 1
ATOM 3386 C C . PHE A 1 425 ? 3.006 -5.802 -2.571 1.00 94.56 425 PHE A C 1
ATOM 3388 O O . PHE A 1 425 ? 2.487 -4.877 -1.949 1.00 94.56 425 PHE A O 1
ATOM 3395 N N . LEU A 1 426 ? 2.453 -7.019 -2.617 1.00 92.81 426 LEU A N 1
ATOM 3396 C CA . LEU A 1 426 ? 1.283 -7.382 -1.800 1.00 92.81 426 LEU A CA 1
ATOM 3397 C C . LEU A 1 426 ? 1.698 -7.804 -0.398 1.00 92.81 426 LEU A C 1
ATOM 3399 O O . LEU A 1 426 ? 1.073 -7.407 0.581 1.00 92.81 426 LEU A O 1
ATOM 3403 N N . ASP A 1 427 ? 2.731 -8.629 -0.341 1.00 91.00 427 ASP A N 1
ATOM 3404 C CA . ASP A 1 427 ? 3.308 -9.250 0.840 1.00 91.00 427 ASP A CA 1
ATOM 3405 C C . ASP A 1 427 ? 4.781 -9.588 0.526 1.00 91.00 427 ASP A C 1
ATOM 3407 O O . ASP A 1 427 ? 5.303 -9.217 -0.531 1.00 91.00 427 ASP A O 1
ATOM 3411 N N . LYS A 1 428 ? 5.460 -10.287 1.440 1.00 89.50 428 LYS A N 1
ATOM 3412 C CA . LYS A 1 428 ? 6.877 -10.664 1.295 1.00 89.50 428 LYS A CA 1
ATOM 3413 C C . LYS A 1 428 ? 7.144 -11.668 0.160 1.00 89.50 428 LYS A C 1
ATOM 3415 O O . LYS A 1 428 ? 8.297 -11.831 -0.231 1.00 89.50 428 LYS A O 1
ATOM 3420 N N . GLU A 1 429 ? 6.111 -12.314 -0.378 1.00 90.38 429 GLU A N 1
ATOM 3421 C CA . GLU A 1 429 ? 6.206 -13.413 -1.344 1.00 90.38 429 GLU A CA 1
ATOM 3422 C C . GLU A 1 429 ? 5.581 -13.094 -2.708 1.00 90.38 429 GLU A C 1
ATOM 3424 O O . GLU A 1 429 ? 5.748 -13.868 -3.655 1.00 90.38 429 GLU A O 1
ATOM 3429 N N . ARG A 1 430 ? 4.811 -12.007 -2.835 1.00 93.06 430 ARG A N 1
ATOM 3430 C CA . ARG A 1 430 ? 3.978 -11.751 -4.016 1.00 93.06 430 ARG A CA 1
ATOM 3431 C C . ARG A 1 430 ? 4.056 -10.308 -4.501 1.00 93.06 430 ARG A C 1
ATOM 3433 O O . ARG A 1 430 ? 3.863 -9.348 -3.753 1.00 93.06 430 ARG A O 1
ATOM 3440 N N . LEU A 1 431 ? 4.217 -10.168 -5.815 1.00 95.38 431 LEU A N 1
ATOM 3441 C CA . LEU A 1 431 ? 4.151 -8.899 -6.536 1.00 95.38 431 LEU A CA 1
ATOM 3442 C C . LEU A 1 431 ? 2.803 -8.775 -7.260 1.00 95.38 431 LEU A C 1
ATOM 3444 O O . LEU A 1 431 ? 2.359 -9.705 -7.935 1.00 95.38 431 LEU A O 1
ATOM 3448 N N . LEU A 1 432 ? 2.166 -7.610 -7.164 1.00 96.19 432 LEU A N 1
ATOM 3449 C CA . LEU A 1 432 ? 0.976 -7.249 -7.929 1.00 96.19 432 LEU A CA 1
ATOM 3450 C C . LEU A 1 432 ? 1.363 -6.341 -9.088 1.00 96.19 432 LEU A C 1
ATOM 3452 O O . LEU A 1 432 ? 1.981 -5.300 -8.888 1.00 96.19 432 LEU A O 1
ATOM 3456 N N . VAL A 1 433 ? 0.911 -6.682 -10.289 1.00 96.12 433 VAL A N 1
ATOM 3457 C CA . VAL A 1 433 ? 1.018 -5.844 -11.481 1.00 96.12 433 VAL A CA 1
ATOM 3458 C C . VAL A 1 433 ? -0.382 -5.497 -11.971 1.00 96.12 433 VAL A C 1
ATOM 3460 O O . VAL A 1 433 ? -1.162 -6.358 -12.363 1.00 96.12 433 VAL A O 1
ATOM 3463 N N . TYR A 1 434 ? -0.702 -4.212 -11.978 1.00 95.00 434 TYR A N 1
ATOM 3464 C CA . TYR A 1 434 ? -1.898 -3.665 -12.601 1.00 95.00 434 TYR A CA 1
ATOM 3465 C C . TYR A 1 434 ? -1.561 -3.278 -14.039 1.00 95.00 434 TYR A C 1
ATOM 3467 O O . TYR A 1 434 ? -0.650 -2.477 -14.252 1.00 95.00 434 TYR A O 1
ATOM 3475 N N . SER A 1 435 ? -2.249 -3.848 -15.031 1.00 93.75 435 SER A N 1
ATOM 3476 C CA . SER A 1 435 ? -1.934 -3.606 -16.443 1.00 93.75 435 SER A CA 1
ATOM 3477 C C . SER A 1 435 ? -3.153 -3.743 -17.357 1.00 93.75 435 SER A C 1
ATOM 3479 O O . SER A 1 435 ? -4.174 -4.338 -17.001 1.00 93.75 435 SER A O 1
ATOM 3481 N N . VAL A 1 436 ? -3.036 -3.169 -18.551 1.00 90.38 436 VAL A N 1
ATOM 3482 C CA . VAL A 1 436 ? -3.939 -3.429 -19.673 1.00 90.38 436 VAL A CA 1
ATOM 3483 C C . VAL A 1 436 ? -3.410 -4.653 -20.419 1.00 90.38 436 VAL A C 1
ATOM 3485 O O . VAL A 1 436 ? -2.249 -4.690 -20.812 1.00 90.38 436 VAL A O 1
ATOM 3488 N N . LEU A 1 437 ? -4.257 -5.661 -20.594 1.00 85.75 437 LEU A N 1
ATOM 3489 C CA . LEU A 1 437 ? -3.919 -6.863 -21.346 1.00 85.75 437 LEU A CA 1
ATOM 3490 C C . LEU A 1 437 ? -3.959 -6.574 -22.857 1.00 85.75 437 LEU A C 1
ATOM 3492 O O . LEU A 1 437 ? -4.786 -5.761 -23.287 1.00 85.75 437 LEU A O 1
ATOM 3496 N N . PRO A 1 438 ? -3.119 -7.252 -23.662 1.00 73.69 438 PRO A N 1
ATOM 3497 C CA . PRO A 1 438 ? -3.107 -7.082 -25.112 1.00 73.69 438 PRO A CA 1
ATOM 3498 C C . PRO A 1 438 ? -4.486 -7.359 -25.732 1.00 73.69 438 PRO A C 1
ATOM 3500 O O . PRO A 1 438 ? -5.261 -8.188 -25.242 1.00 73.69 438 PRO A O 1
ATOM 3503 N N . GLU A 1 439 ? -4.812 -6.634 -26.807 1.00 66.94 439 GLU A N 1
ATOM 3504 C CA . GLU A 1 439 ? -6.059 -6.844 -27.547 1.00 66.94 439 GLU A CA 1
ATOM 3505 C C . GLU A 1 439 ? -6.041 -8.238 -28.200 1.00 66.94 439 GLU A C 1
ATOM 3507 O O . GLU A 1 439 ? -5.210 -8.531 -29.055 1.00 66.94 439 GLU A O 1
ATOM 3512 N N . ASN A 1 440 ? -6.991 -9.097 -27.822 1.00 61.12 440 ASN A N 1
ATOM 3513 C CA . ASN A 1 440 ? -7.291 -10.313 -28.582 1.00 61.12 440 ASN A CA 1
ATOM 3514 C C . ASN A 1 440 ? -8.062 -9.948 -29.873 1.00 61.12 440 ASN A C 1
ATOM 3516 O O . ASN A 1 440 ? -8.497 -8.806 -30.042 1.00 61.12 440 ASN A O 1
ATOM 3520 N N . ASP A 1 441 ? -8.345 -10.936 -30.734 1.00 52.72 441 ASP A N 1
ATOM 3521 C CA . ASP A 1 441 ? -9.132 -10.805 -31.984 1.00 52.72 441 ASP A CA 1
ATOM 3522 C C . ASP A 1 441 ? -10.471 -10.028 -31.852 1.00 52.72 441 ASP A C 1
ATOM 3524 O O . ASP A 1 441 ? -11.071 -9.628 -32.850 1.00 52.72 441 ASP A O 1
ATOM 3528 N N . THR A 1 442 ? -10.966 -9.800 -30.628 1.00 52.97 442 THR A N 1
ATOM 3529 C CA . THR A 1 442 ? -12.226 -9.118 -30.306 1.00 52.97 442 THR A CA 1
ATOM 3530 C C . THR A 1 442 ? -12.163 -7.581 -30.230 1.00 52.97 442 THR A C 1
ATOM 3532 O O . THR A 1 442 ? -13.212 -6.980 -30.012 1.00 52.97 442 THR A O 1
ATOM 3535 N N . GLN A 1 443 ? -11.005 -6.920 -30.412 1.00 61.75 443 GLN A N 1
ATOM 3536 C CA . GLN A 1 443 ? -10.817 -5.443 -30.327 1.00 61.75 443 GLN A CA 1
ATOM 3537 C C . GLN A 1 443 ? -11.241 -4.780 -28.993 1.00 61.75 443 GLN A C 1
ATOM 3539 O O . GLN A 1 443 ? -11.285 -3.551 -28.892 1.00 61.75 443 GLN A O 1
ATOM 3544 N N . SER A 1 444 ? -11.573 -5.565 -27.964 1.00 66.38 444 SER A N 1
ATOM 3545 C CA . SER A 1 444 ? -11.948 -5.053 -26.643 1.00 66.38 444 SER A CA 1
ATOM 3546 C C . SER A 1 444 ? -10.720 -4.934 -25.747 1.00 66.38 444 SER A C 1
ATOM 3548 O O . SER A 1 444 ? -10.052 -5.931 -25.472 1.00 66.38 444 SER A O 1
ATOM 3550 N N . THR A 1 445 ? -10.463 -3.736 -25.228 1.00 80.81 445 THR A N 1
ATOM 3551 C CA . THR A 1 445 ? -9.429 -3.501 -24.216 1.00 80.81 445 THR A CA 1
ATOM 3552 C C . THR A 1 445 ? -9.833 -4.137 -22.882 1.00 80.81 445 THR A C 1
ATOM 3554 O O . THR A 1 445 ? -10.951 -3.936 -22.393 1.00 80.81 445 THR A O 1
ATOM 3557 N N . ARG A 1 446 ? -8.917 -4.895 -22.271 1.00 86.44 446 ARG A N 1
ATOM 3558 C CA . ARG A 1 446 ? -9.134 -5.579 -20.989 1.00 86.44 446 ARG A CA 1
ATOM 3559 C C . ARG A 1 446 ? -8.120 -5.081 -19.975 1.00 86.44 446 ARG A C 1
ATOM 3561 O O . ARG A 1 446 ? -6.948 -4.940 -20.292 1.00 86.44 446 ARG A O 1
ATOM 3568 N N . ILE A 1 447 ? -8.572 -4.830 -18.757 1.00 92.75 447 ILE A N 1
ATOM 3569 C CA . ILE A 1 447 ? -7.712 -4.421 -17.647 1.00 92.75 447 ILE A CA 1
ATOM 3570 C C . ILE A 1 447 ? -7.648 -5.593 -16.666 1.00 92.75 447 ILE A C 1
ATOM 3572 O O . ILE A 1 447 ? -8.643 -6.303 -16.491 1.00 92.75 447 ILE A O 1
ATOM 3576 N N . ALA A 1 448 ? -6.499 -5.828 -16.041 1.00 95.25 448 ALA A N 1
ATOM 3577 C CA . ALA A 1 448 ? -6.345 -6.915 -15.087 1.00 95.25 448 ALA A CA 1
ATOM 3578 C C . ALA A 1 448 ? -5.343 -6.598 -13.975 1.00 95.25 448 ALA A C 1
ATOM 3580 O O . ALA A 1 448 ? -4.499 -5.705 -14.086 1.00 95.25 448 ALA A O 1
ATOM 3581 N N . LEU A 1 449 ? -5.451 -7.383 -12.908 1.00 96.88 449 LEU A N 1
ATOM 3582 C CA . LEU A 1 449 ? -4.452 -7.499 -11.860 1.00 96.88 449 LEU A CA 1
ATOM 3583 C C . LEU A 1 449 ? -3.750 -8.845 -12.013 1.00 96.88 449 LEU A C 1
ATOM 3585 O O . LEU A 1 449 ? -4.395 -9.890 -11.963 1.00 96.88 449 LEU A O 1
ATOM 3589 N N . LEU A 1 450 ? -2.443 -8.814 -12.211 1.00 96.12 450 LEU A N 1
ATOM 3590 C CA . LEU A 1 450 ? -1.595 -9.975 -12.402 1.00 96.12 450 LEU A CA 1
ATOM 3591 C C . LEU A 1 450 ? -0.778 -10.167 -11.124 1.00 96.12 450 LEU A C 1
ATOM 3593 O O . LEU A 1 450 ? -0.105 -9.239 -10.682 1.00 96.12 450 LEU A O 1
ATOM 3597 N N . VAL A 1 451 ? -0.854 -11.345 -10.518 1.00 95.75 451 VAL A N 1
ATOM 3598 C CA . VAL A 1 451 ? -0.089 -11.681 -9.312 1.00 95.75 451 VAL A CA 1
ATOM 3599 C C . VAL A 1 451 ? 1.065 -12.581 -9.713 1.00 95.75 451 VAL A C 1
ATOM 3601 O O . VAL A 1 451 ? 0.847 -13.595 -10.375 1.00 95.75 451 VAL A O 1
ATOM 3604 N N . TYR A 1 452 ? 2.270 -12.227 -9.287 1.00 94.69 452 TYR A N 1
ATOM 3605 C CA . TYR A 1 452 ? 3.495 -12.992 -9.488 1.00 94.69 452 TYR A CA 1
ATOM 3606 C C . TYR A 1 452 ? 4.016 -13.465 -8.138 1.00 94.69 452 TYR A C 1
ATOM 3608 O O . TYR A 1 452 ? 3.912 -12.740 -7.148 1.00 94.69 452 TYR A O 1
ATOM 3616 N N . ARG A 1 453 ? 4.588 -14.669 -8.101 1.00 92.44 453 ARG A N 1
ATOM 3617 C CA . ARG A 1 453 ? 5.372 -15.118 -6.949 1.00 92.44 453 ARG A CA 1
ATOM 3618 C C . ARG A 1 453 ? 6.750 -14.467 -7.029 1.00 92.44 453 ARG A C 1
ATOM 3620 O O . ARG A 1 453 ? 7.289 -14.339 -8.120 1.00 92.44 453 ARG A O 1
ATOM 3627 N N . ILE A 1 454 ? 7.315 -14.043 -5.913 1.00 92.19 454 ILE A N 1
ATOM 3628 C CA . ILE A 1 454 ? 8.697 -13.571 -5.851 1.00 92.19 454 ILE A CA 1
ATOM 3629 C C . ILE A 1 454 ? 9.602 -14.813 -5.841 1.00 92.19 454 ILE A C 1
ATOM 3631 O O . ILE A 1 454 ? 9.422 -15.668 -4.972 1.00 92.19 454 ILE A O 1
ATOM 3635 N N . PRO A 1 455 ? 10.519 -14.974 -6.814 1.00 88.88 455 PRO A N 1
ATOM 3636 C CA . PRO A 1 455 ? 11.443 -16.102 -6.817 1.00 88.88 455 PRO A CA 1
ATOM 3637 C C . PRO A 1 455 ? 12.412 -16.029 -5.640 1.00 88.88 455 PRO A C 1
ATOM 3639 O O . PRO A 1 455 ? 12.887 -14.950 -5.287 1.00 88.88 455 PRO A O 1
ATOM 3642 N N . ILE A 1 456 ? 12.740 -17.190 -5.081 1.00 81.62 456 ILE A N 1
ATOM 3643 C CA . ILE A 1 456 ? 13.843 -17.330 -4.131 1.00 81.62 456 ILE A CA 1
ATOM 3644 C C . ILE A 1 456 ? 15.137 -17.403 -4.946 1.00 81.62 456 ILE A C 1
ATOM 3646 O O . ILE A 1 456 ? 15.179 -18.083 -5.974 1.00 81.62 456 ILE A O 1
ATOM 3650 N N . ALA A 1 457 ? 16.184 -16.704 -4.505 1.00 77.00 457 ALA A N 1
ATOM 3651 C CA . ALA A 1 457 ? 17.497 -16.800 -5.130 1.00 77.00 457 ALA A CA 1
ATOM 3652 C C . ALA A 1 457 ? 18.002 -18.252 -5.045 1.00 77.00 457 ALA A C 1
ATOM 3654 O O . ALA A 1 457 ? 18.245 -18.772 -3.959 1.00 77.00 457 ALA A O 1
ATOM 3655 N N . THR A 1 458 ? 18.136 -18.918 -6.191 1.00 72.62 458 THR A N 1
ATOM 3656 C CA . THR A 1 458 ? 18.732 -20.260 -6.293 1.00 72.62 458 THR A CA 1
ATOM 3657 C C . THR A 1 458 ? 20.172 -20.177 -6.794 1.00 72.62 458 THR A C 1
ATOM 3659 O O . THR A 1 458 ? 20.572 -19.165 -7.365 1.00 72.62 458 THR A O 1
ATOM 3662 N N . ILE A 1 459 ? 20.931 -21.267 -6.648 1.00 61.78 459 ILE A N 1
ATOM 3663 C CA . ILE A 1 459 ? 22.326 -21.388 -7.119 1.00 61.78 459 ILE A CA 1
ATOM 3664 C C . ILE A 1 459 ? 22.464 -21.085 -8.626 1.00 61.78 459 ILE A C 1
ATOM 3666 O O . ILE A 1 459 ? 23.513 -20.623 -9.060 1.00 61.78 459 ILE A O 1
ATOM 3670 N N . ASP A 1 460 ? 21.407 -21.295 -9.417 1.00 64.06 460 ASP A N 1
ATOM 3671 C CA . ASP A 1 460 ? 21.404 -21.032 -10.864 1.00 64.06 460 ASP A CA 1
ATOM 3672 C C . ASP A 1 460 ? 21.372 -19.535 -11.221 1.00 64.06 460 ASP A C 1
ATOM 3674 O O . ASP A 1 460 ? 21.565 -19.165 -12.382 1.00 64.06 460 ASP A O 1
ATOM 3678 N N . HIS A 1 461 ? 21.100 -18.659 -10.250 1.00 74.12 461 HIS A N 1
ATOM 3679 C CA . HIS A 1 461 ? 21.100 -17.222 -10.470 1.00 74.12 461 HIS A CA 1
ATOM 3680 C C . HIS A 1 461 ? 22.520 -16.667 -10.316 1.00 74.12 461 HIS A C 1
ATOM 3682 O O . HIS A 1 461 ? 22.982 -16.386 -9.213 1.00 74.12 461 HIS A O 1
ATOM 3688 N N . GLU A 1 462 ? 23.208 -16.472 -11.438 1.00 78.44 462 GLU A N 1
ATOM 3689 C CA . GLU A 1 462 ? 24.512 -15.808 -11.455 1.00 78.44 462 GLU A CA 1
ATOM 3690 C C . GLU A 1 462 ? 24.366 -14.298 -11.680 1.00 78.44 462 GLU A C 1
ATOM 3692 O O . GLU A 1 462 ? 23.583 -13.839 -12.522 1.00 78.44 462 GLU A O 1
ATOM 3697 N N . VAL A 1 463 ? 25.158 -13.509 -10.949 1.00 80.75 463 VAL A N 1
ATOM 3698 C CA . VAL A 1 463 ? 25.290 -12.075 -11.218 1.00 80.75 463 VAL A CA 1
ATOM 3699 C C . VAL A 1 463 ? 26.187 -11.899 -12.448 1.00 80.75 463 VAL A C 1
ATOM 3701 O O . VAL A 1 463 ? 27.318 -12.395 -12.454 1.00 80.75 463 VAL A O 1
ATOM 3704 N N . PRO A 1 464 ? 25.728 -11.207 -13.504 1.00 82.25 464 PRO A N 1
ATOM 3705 C CA . PRO A 1 464 ? 26.557 -10.966 -14.677 1.00 82.25 464 PRO A CA 1
ATOM 3706 C C . PRO A 1 464 ? 27.763 -10.073 -14.329 1.00 82.25 464 PRO A C 1
ATOM 3708 O O . PRO A 1 464 ? 27.699 -9.295 -13.372 1.00 82.25 464 PRO A O 1
ATOM 3711 N N . PRO A 1 465 ? 28.856 -10.120 -15.118 1.00 79.06 465 PRO A N 1
ATOM 3712 C CA . PRO A 1 465 ? 29.995 -9.224 -14.940 1.00 79.06 465 PRO A CA 1
ATOM 3713 C C . PRO A 1 465 ? 29.557 -7.757 -14.828 1.00 79.06 465 PRO A C 1
ATOM 3715 O O . PRO A 1 465 ? 28.695 -7.301 -15.584 1.00 79.06 465 PRO A O 1
ATOM 3718 N N . ASP A 1 466 ? 30.135 -7.041 -13.861 1.00 77.69 466 ASP A N 1
ATOM 3719 C CA . ASP A 1 466 ? 29.819 -5.640 -13.541 1.00 77.69 466 ASP A CA 1
ATOM 3720 C C . ASP A 1 466 ? 28.333 -5.370 -13.209 1.00 77.69 466 ASP A C 1
ATOM 3722 O O . ASP A 1 466 ? 27.863 -4.240 -13.344 1.00 77.69 466 ASP A O 1
ATOM 3726 N N . ALA A 1 467 ? 27.579 -6.402 -12.802 1.00 85.69 467 ALA A N 1
ATOM 3727 C CA . ALA A 1 467 ? 26.133 -6.344 -12.571 1.00 85.69 467 ALA A CA 1
ATOM 3728 C C . ALA A 1 467 ? 25.348 -5.758 -13.765 1.00 85.69 467 ALA A C 1
ATOM 3730 O O . ALA A 1 467 ? 24.337 -5.070 -13.595 1.00 85.69 467 ALA A O 1
ATOM 3731 N N . ASN A 1 468 ? 25.817 -6.030 -14.991 1.00 88.38 468 ASN A N 1
ATOM 3732 C CA . ASN A 1 468 ? 25.163 -5.613 -16.228 1.00 88.38 468 ASN A CA 1
ATOM 3733 C C . ASN A 1 468 ? 24.204 -6.694 -16.744 1.00 88.38 468 ASN A C 1
ATOM 3735 O O . ASN A 1 468 ? 24.601 -7.664 -17.389 1.00 88.38 468 ASN A O 1
ATOM 3739 N N . SER A 1 469 ? 22.917 -6.502 -16.474 1.00 88.88 469 SER A N 1
ATOM 3740 C CA . SER A 1 469 ? 21.849 -7.410 -16.880 1.00 88.88 469 SER A CA 1
ATOM 3741 C C . SER A 1 469 ? 21.317 -7.042 -18.266 1.00 88.88 469 SER A C 1
ATOM 3743 O O . SER A 1 469 ? 20.627 -6.035 -18.431 1.00 88.88 469 SER A O 1
ATOM 3745 N N . CYS A 1 470 ? 21.589 -7.881 -19.270 1.00 88.25 470 CYS A N 1
ATOM 3746 C CA . CYS A 1 470 ? 20.991 -7.734 -20.598 1.00 88.25 470 CYS A CA 1
ATOM 3747 C C . CYS A 1 470 ? 19.571 -8.325 -20.607 1.00 88.25 470 CYS A C 1
ATOM 3749 O O . CYS A 1 470 ? 19.398 -9.543 -20.684 1.00 88.25 470 CYS A O 1
ATOM 3751 N N . VAL A 1 471 ? 18.548 -7.467 -20.527 1.00 87.19 471 VAL A N 1
ATOM 3752 C CA . VAL A 1 471 ? 17.141 -7.857 -20.278 1.00 87.19 471 VAL A CA 1
ATOM 3753 C C . VAL A 1 471 ? 16.631 -8.959 -21.210 1.00 87.19 471 VAL A C 1
ATOM 3755 O O . VAL A 1 471 ? 16.027 -9.912 -20.714 1.00 87.19 471 VAL A O 1
ATOM 3758 N N . PRO A 1 472 ? 16.864 -8.902 -22.538 1.00 85.75 472 PRO A N 1
ATOM 3759 C CA . PRO A 1 472 ? 16.324 -9.897 -23.460 1.00 85.75 472 PRO A CA 1
ATOM 3760 C C . PRO A 1 472 ? 16.807 -11.333 -23.216 1.00 85.75 472 PRO A C 1
ATOM 3762 O O . PRO A 1 472 ? 16.110 -12.254 -23.642 1.00 85.75 472 PRO A O 1
ATOM 3765 N N . LEU A 1 473 ? 17.936 -11.524 -22.520 1.00 85.88 473 LEU A N 1
ATOM 3766 C CA . LEU A 1 473 ? 18.504 -12.840 -22.203 1.00 85.88 473 LEU A CA 1
ATOM 3767 C C . LEU A 1 473 ? 17.799 -13.549 -21.039 1.00 85.88 473 LEU A C 1
ATOM 3769 O O . LEU A 1 473 ? 17.922 -14.766 -20.913 1.00 85.88 473 LEU A O 1
ATOM 3773 N N . TYR A 1 474 ? 17.048 -12.818 -20.211 1.00 87.75 474 TYR A N 1
ATOM 3774 C CA . TYR A 1 474 ? 16.343 -13.390 -19.066 1.00 87.75 474 TYR A CA 1
ATOM 3775 C C . TYR A 1 474 ? 14.962 -13.919 -19.481 1.00 87.75 474 TYR A C 1
ATOM 3777 O O . TYR A 1 474 ? 14.253 -13.248 -20.250 1.00 87.75 474 TYR A O 1
ATOM 3785 N N . PRO A 1 475 ? 14.551 -15.102 -18.984 1.00 89.25 475 PRO A N 1
ATOM 3786 C CA . PRO A 1 475 ? 13.241 -15.666 -19.278 1.00 89.25 475 PRO A CA 1
ATOM 3787 C C . PRO A 1 475 ? 12.123 -14.776 -18.729 1.00 89.25 475 PRO A C 1
ATOM 3789 O O . PRO A 1 475 ? 12.287 -14.072 -17.733 1.00 89.25 475 PRO A O 1
ATOM 3792 N N . LYS A 1 476 ? 10.968 -14.813 -19.396 1.00 91.50 476 LYS A N 1
ATOM 3793 C CA . LYS A 1 476 ? 9.768 -14.123 -18.922 1.00 91.50 476 LYS A CA 1
ATOM 3794 C C . LYS A 1 476 ? 9.188 -14.898 -17.746 1.00 91.50 476 LYS A C 1
ATOM 3796 O O . LYS A 1 476 ? 9.003 -16.108 -17.843 1.00 91.50 476 LYS A O 1
ATOM 3801 N N . HIS A 1 477 ? 8.884 -14.192 -16.671 1.00 90.94 477 HIS A N 1
ATOM 3802 C CA . HIS A 1 477 ? 8.133 -14.733 -15.556 1.00 90.94 477 HIS A CA 1
ATOM 3803 C C . HIS A 1 477 ? 6.642 -14.601 -15.859 1.00 90.94 477 HIS A C 1
ATOM 3805 O O . HIS A 1 477 ? 6.178 -13.504 -16.168 1.00 90.94 477 HIS A O 1
ATOM 3811 N N . ASP A 1 478 ? 5.909 -15.709 -15.779 1.00 91.31 478 ASP A N 1
ATOM 3812 C CA . ASP A 1 478 ? 4.459 -15.734 -15.942 1.00 91.31 478 ASP A CA 1
ATOM 3813 C C . ASP A 1 478 ? 3.730 -15.497 -14.607 1.00 91.31 478 ASP A C 1
ATOM 3815 O O . ASP A 1 478 ? 4.210 -15.904 -13.545 1.00 91.31 478 ASP A O 1
ATOM 3819 N N . PRO A 1 479 ? 2.550 -14.855 -14.627 1.00 93.69 479 PRO A N 1
ATOM 3820 C CA . PRO A 1 479 ? 1.759 -14.649 -13.422 1.00 93.69 479 PRO A CA 1
ATOM 3821 C C . PRO A 1 479 ? 1.164 -15.966 -12.917 1.00 93.69 479 PRO A C 1
ATOM 3823 O O . PRO A 1 479 ? 0.724 -16.817 -13.693 1.00 93.69 479 PRO A O 1
ATOM 3826 N N . ILE A 1 480 ? 1.037 -16.096 -11.599 1.00 92.62 480 ILE A N 1
ATOM 3827 C CA . ILE A 1 480 ? 0.332 -17.217 -10.968 1.00 92.62 480 ILE A CA 1
ATOM 3828 C C . ILE A 1 480 ? -1.191 -17.049 -11.040 1.00 92.62 480 ILE A C 1
ATOM 3830 O O . ILE A 1 480 ? -1.925 -18.021 -11.227 1.00 92.62 480 ILE A O 1
ATOM 3834 N N . LEU A 1 481 ? -1.676 -15.810 -10.928 1.00 94.00 481 LEU A N 1
ATOM 3835 C CA . LEU A 1 481 ? -3.097 -15.470 -10.947 1.00 94.00 481 LEU A CA 1
ATOM 3836 C C . LEU A 1 481 ? -3.335 -14.224 -11.797 1.00 94.00 481 LEU A C 1
ATOM 3838 O O . LEU A 1 481 ? -2.551 -13.277 -11.758 1.00 94.00 481 LEU A O 1
ATOM 3842 N N . ILE A 1 482 ? -4.461 -14.194 -12.506 1.00 95.12 482 ILE A N 1
ATOM 3843 C CA . ILE A 1 482 ? -4.949 -13.006 -13.211 1.00 95.12 482 ILE A CA 1
ATOM 3844 C C . ILE A 1 482 ? -6.378 -12.728 -12.757 1.00 95.12 482 ILE A C 1
ATOM 3846 O O . ILE A 1 482 ? -7.283 -13.511 -13.036 1.00 95.12 482 ILE A O 1
ATOM 3850 N N . PHE A 1 483 ? -6.602 -11.599 -12.093 1.00 96.38 483 PHE A N 1
ATOM 3851 C CA . PHE A 1 483 ? -7.935 -11.108 -11.763 1.00 96.38 483 PHE A CA 1
ATOM 3852 C C . PHE A 1 483 ? -8.403 -10.126 -12.831 1.00 96.38 483 PHE A C 1
ATOM 3854 O O . PHE A 1 483 ? -7.865 -9.027 -12.980 1.00 96.38 483 PHE A O 1
ATOM 3861 N N . GLU A 1 484 ? -9.428 -10.517 -13.578 1.00 94.38 484 GLU A N 1
ATOM 3862 C CA . GLU A 1 484 ? -9.942 -9.700 -14.673 1.00 94.38 484 GLU A CA 1
ATOM 3863 C C . GLU A 1 484 ? -10.859 -8.593 -14.153 1.00 94.38 484 GLU A C 1
ATOM 3865 O O . GLU A 1 484 ? -11.773 -8.853 -13.360 1.00 94.38 484 GLU A O 1
ATOM 3870 N N . LEU A 1 485 ? -10.645 -7.367 -14.636 1.00 94.94 485 LEU A N 1
ATOM 3871 C CA . LEU A 1 485 ? -11.601 -6.272 -14.501 1.00 94.94 485 LEU A CA 1
ATOM 3872 C C . LEU A 1 485 ? -12.657 -6.345 -15.626 1.00 94.94 485 LEU A C 1
ATOM 3874 O O . LEU A 1 485 ? -12.484 -7.083 -16.601 1.00 94.94 485 LEU A O 1
ATOM 3878 N N . PRO A 1 486 ? -13.771 -5.597 -15.509 1.00 93.56 486 PRO A N 1
ATOM 3879 C CA . PRO A 1 486 ? -14.819 -5.588 -16.522 1.00 93.56 486 PRO A CA 1
ATOM 3880 C C . PRO A 1 486 ? -14.311 -5.175 -17.909 1.00 93.56 486 PRO A C 1
ATOM 3882 O O . PRO A 1 486 ? -13.518 -4.244 -18.048 1.00 93.56 486 PRO A O 1
ATOM 3885 N N . GLU A 1 487 ? -14.814 -5.853 -18.941 1.00 91.44 487 GLU A N 1
ATOM 3886 C CA . GLU A 1 487 ? -14.461 -5.598 -20.340 1.00 91.44 487 GLU A CA 1
ATOM 3887 C C . GLU A 1 487 ? -14.991 -4.229 -20.802 1.00 91.44 487 GLU A C 1
ATOM 3889 O O . GLU A 1 487 ? -16.173 -3.903 -20.613 1.00 91.44 487 GLU A O 1
ATOM 3894 N N . LEU A 1 488 ? -14.128 -3.429 -21.436 1.00 89.50 488 LEU A N 1
ATOM 3895 C CA . LEU A 1 488 ? -14.543 -2.163 -22.034 1.00 89.50 488 LEU A CA 1
ATOM 3896 C C . LEU A 1 488 ? -15.396 -2.402 -23.280 1.00 89.50 488 LEU A C 1
ATOM 3898 O O . LEU A 1 488 ? -15.189 -3.346 -24.041 1.00 89.50 488 LEU A O 1
ATOM 3902 N N . HIS A 1 489 ? -16.369 -1.522 -23.504 1.00 87.81 489 HIS A N 1
ATOM 3903 C CA . HIS A 1 489 ? -17.120 -1.536 -24.751 1.00 87.81 489 HIS A CA 1
ATOM 3904 C C . HIS A 1 489 ? -16.183 -1.123 -25.907 1.00 87.81 489 HIS A C 1
ATOM 3906 O O . HIS A 1 489 ? -15.452 -0.150 -25.736 1.00 87.81 489 HIS A O 1
ATOM 3912 N N . PRO A 1 490 ? -16.238 -1.746 -27.103 1.00 85.56 490 PRO A N 1
ATOM 3913 C CA . PRO A 1 490 ? -15.262 -1.517 -28.188 1.00 85.56 490 PRO A CA 1
ATOM 3914 C C . PRO A 1 490 ? -15.114 -0.066 -28.685 1.00 85.56 490 PRO A C 1
ATOM 3916 O O . PRO A 1 490 ? -14.159 0.274 -29.378 1.00 85.56 490 PRO A O 1
ATOM 3919 N N . SER A 1 491 ? -16.072 0.808 -28.360 1.00 84.31 491 SER A N 1
ATOM 3920 C CA . SER A 1 491 ? -16.003 2.248 -28.654 1.00 84.31 491 SER A CA 1
ATOM 3921 C C . SER A 1 491 ? -15.179 3.054 -27.642 1.00 84.31 491 SER A C 1
ATOM 3923 O O . SER A 1 491 ? -15.081 4.271 -27.782 1.00 84.31 491 SER A O 1
ATOM 3925 N N . TRP A 1 492 ? -14.680 2.422 -26.585 1.00 86.56 492 TRP A N 1
ATOM 3926 C CA . TRP A 1 492 ? -13.918 3.044 -25.510 1.00 86.56 492 TRP A CA 1
ATOM 3927 C C . TRP A 1 492 ? -12.534 2.423 -25.430 1.00 86.56 492 TRP A C 1
ATOM 3929 O O . TRP A 1 492 ? -12.360 1.237 -25.691 1.00 86.56 492 TRP A O 1
ATOM 3939 N N . GLU A 1 493 ? -11.563 3.232 -25.034 1.00 85.44 493 GLU A N 1
ATOM 3940 C CA . GLU A 1 493 ? -10.199 2.780 -24.789 1.00 85.44 493 GLU A CA 1
ATOM 3941 C C . GLU A 1 493 ? -9.643 3.433 -23.522 1.00 85.44 493 GLU A C 1
ATOM 3943 O O . GLU A 1 493 ? -10.110 4.495 -23.087 1.00 85.44 493 GLU A O 1
ATOM 3948 N N . VAL A 1 494 ? -8.646 2.782 -22.928 1.00 85.62 494 VAL A N 1
ATOM 3949 C CA . VAL A 1 494 ? -7.901 3.311 -21.783 1.00 85.62 494 VAL A CA 1
ATOM 3950 C C . VAL A 1 494 ? -6.891 4.327 -22.297 1.00 85.62 494 VAL A C 1
ATOM 3952 O O . VAL A 1 494 ? -6.108 4.036 -23.199 1.00 85.62 494 VAL A O 1
ATOM 3955 N N . THR A 1 495 ? -6.869 5.524 -21.720 1.00 78.12 495 THR A N 1
ATOM 3956 C CA . THR A 1 495 ? -5.765 6.451 -21.977 1.00 78.12 495 THR A CA 1
ATOM 3957 C C . THR A 1 495 ? -4.580 6.076 -21.098 1.00 78.12 495 THR A C 1
ATOM 3959 O O . THR A 1 495 ? -4.766 5.742 -19.933 1.00 78.12 495 THR A O 1
ATOM 3962 N N . GLY A 1 496 ? -3.351 6.228 -21.599 1.00 66.94 496 GLY A N 1
ATOM 3963 C CA . GLY A 1 496 ? -2.157 6.044 -20.762 1.00 66.94 496 GLY A CA 1
ATOM 3964 C C . GLY A 1 496 ? -2.030 7.057 -19.612 1.00 66.94 496 GLY A C 1
ATOM 3965 O O . GLY A 1 496 ? -1.246 6.843 -18.691 1.00 66.94 496 GLY A O 1
ATOM 3966 N N . GLN A 1 497 ? -2.811 8.140 -19.648 1.00 67.44 497 GLN A N 1
ATOM 3967 C CA . GLN A 1 497 ? -2.914 9.125 -18.575 1.00 67.44 497 GLN A CA 1
ATOM 3968 C C . GLN A 1 497 ? -3.732 8.572 -17.397 1.00 67.44 497 GLN A C 1
ATOM 3970 O O . GLN A 1 497 ? -4.700 7.843 -17.597 1.00 67.44 497 GLN A O 1
ATOM 3975 N N . HIS A 1 498 ? -3.349 8.950 -16.174 1.00 72.94 498 HIS A N 1
ATOM 3976 C CA . HIS A 1 498 ? -4.024 8.566 -14.922 1.00 72.94 498 HIS A CA 1
ATOM 3977 C C . HIS A 1 498 ? -4.084 7.057 -14.639 1.00 72.94 498 HIS A C 1
ATOM 3979 O O . HIS A 1 498 ? -4.916 6.616 -13.854 1.00 72.94 498 HIS A O 1
ATOM 3985 N N . PHE A 1 499 ? -3.191 6.257 -15.231 1.00 85.88 499 PHE A N 1
ATOM 3986 C CA . PHE A 1 499 ? -3.057 4.844 -14.879 1.00 85.88 499 PHE A CA 1
ATOM 3987 C C . PHE A 1 499 ? -2.225 4.696 -13.593 1.00 85.88 499 PHE A C 1
ATOM 3989 O O . PHE A 1 499 ? -0.999 4.877 -13.603 1.00 85.88 499 PHE A O 1
ATOM 3996 N N . MET A 1 500 ? -2.903 4.429 -12.477 1.00 87.62 500 MET A N 1
ATOM 3997 C CA . MET A 1 500 ? -2.351 4.518 -11.121 1.00 87.62 500 MET A CA 1
ATOM 3998 C C . MET A 1 500 ? -2.621 3.250 -10.311 1.00 87.62 500 MET A C 1
ATOM 4000 O O . MET A 1 500 ? -3.658 2.610 -10.472 1.00 87.62 500 MET A O 1
ATOM 4004 N N . LEU A 1 501 ? -1.685 2.934 -9.420 1.00 90.69 501 LEU A N 1
ATOM 4005 C CA . LEU A 1 501 ? -1.788 1.907 -8.389 1.00 90.69 501 LEU A CA 1
ATOM 4006 C C . LEU A 1 501 ? -1.216 2.514 -7.105 1.00 90.69 501 LEU A C 1
ATOM 4008 O O . LEU A 1 501 ? -0.101 3.028 -7.134 1.00 90.69 501 LEU A O 1
ATOM 4012 N N . GLY A 1 502 ? -1.988 2.507 -6.021 1.00 86.62 502 GLY A N 1
ATOM 4013 C CA . GLY A 1 502 ? -1.556 2.994 -4.709 1.00 86.62 502 GLY A CA 1
ATOM 4014 C C . GLY A 1 502 ? -1.811 1.956 -3.621 1.00 86.62 502 GLY A C 1
ATOM 4015 O O . GLY A 1 502 ? -2.901 1.385 -3.575 1.00 86.62 502 GLY A O 1
ATOM 4016 N N . SER A 1 503 ? -0.821 1.728 -2.763 1.00 86.69 503 SER A N 1
ATOM 4017 C CA . SER A 1 503 ? -0.760 0.585 -1.834 1.00 86.69 503 SER A CA 1
ATOM 4018 C C . SER A 1 503 ? 0.068 0.873 -0.573 1.00 86.69 503 SER A C 1
ATOM 4020 O O . SER A 1 503 ? 0.553 -0.052 0.067 1.00 86.69 503 SER A O 1
ATOM 4022 N N . GLU A 1 504 ? 0.246 2.138 -0.188 1.00 87.25 504 GLU A N 1
ATOM 4023 C CA . GLU A 1 504 ? 1.034 2.464 1.006 1.00 87.25 504 GLU A CA 1
ATOM 4024 C C . GLU A 1 504 ? 0.304 2.064 2.290 1.00 87.25 504 GLU A C 1
ATOM 4026 O O . GLU A 1 504 ? -0.926 2.120 2.331 1.00 87.25 504 GLU A O 1
ATOM 4031 N N . PRO A 1 505 ? 1.017 1.741 3.380 1.00 91.38 505 PRO A N 1
ATOM 4032 C CA . PRO A 1 505 ? 2.456 1.490 3.463 1.00 91.38 505 PRO A CA 1
ATOM 4033 C C . PRO A 1 505 ? 2.839 0.153 2.806 1.00 91.38 505 PRO A C 1
ATOM 4035 O O . PRO A 1 505 ? 2.034 -0.779 2.783 1.00 91.38 505 PRO A O 1
ATOM 4038 N N . LEU A 1 506 ? 4.074 0.047 2.314 1.00 90.94 506 LEU A N 1
ATOM 4039 C CA . LEU A 1 506 ? 4.584 -1.190 1.718 1.00 90.94 506 LEU A CA 1
ATOM 4040 C C . LEU A 1 506 ? 4.934 -2.217 2.804 1.00 90.94 506 LEU A C 1
ATOM 4042 O O . LEU A 1 506 ? 5.248 -1.815 3.928 1.00 90.94 506 LEU A O 1
ATOM 4046 N N . PRO A 1 507 ? 4.917 -3.530 2.508 1.00 92.25 507 PRO A N 1
ATOM 4047 C CA . PRO A 1 507 ? 5.362 -4.534 3.468 1.00 92.25 507 PRO A CA 1
ATOM 4048 C C . PRO A 1 507 ? 6.772 -4.227 4.011 1.00 92.25 507 PRO A C 1
ATOM 4050 O O . PRO A 1 507 ? 7.673 -3.837 3.271 1.00 92.25 507 PRO A O 1
ATOM 4053 N N . GLY A 1 508 ? 6.956 -4.369 5.322 1.00 90.62 508 GLY A N 1
ATOM 4054 C CA . GLY A 1 508 ? 8.162 -3.987 6.062 1.00 90.62 508 GLY A CA 1
ATOM 4055 C C . GLY A 1 508 ? 8.201 -2.529 6.540 1.00 90.62 508 GLY A C 1
ATOM 4056 O O . GLY A 1 508 ? 8.979 -2.214 7.439 1.00 90.62 508 GLY A O 1
ATOM 4057 N N . ASP A 1 509 ? 7.353 -1.636 6.020 1.00 91.81 509 ASP A N 1
ATOM 4058 C CA . ASP A 1 509 ? 7.339 -0.239 6.457 1.00 91.81 509 ASP A CA 1
ATOM 4059 C C . ASP A 1 509 ? 6.829 -0.101 7.897 1.00 91.81 509 ASP A C 1
ATOM 4061 O O . ASP A 1 509 ? 5.793 -0.652 8.276 1.00 91.81 509 ASP A O 1
ATOM 4065 N N . VAL A 1 510 ? 7.500 0.742 8.684 1.00 91.50 510 VAL A N 1
ATOM 4066 C CA . VAL A 1 510 ? 7.040 1.118 10.026 1.00 91.50 510 VAL A CA 1
ATOM 4067 C C . VAL A 1 510 ? 5.757 1.948 9.946 1.00 91.50 510 VAL A C 1
ATOM 4069 O O . VAL A 1 510 ? 5.734 3.029 9.350 1.00 91.50 510 VAL A O 1
ATOM 4072 N N . VAL A 1 511 ? 4.701 1.470 10.608 1.00 90.75 511 VAL A N 1
ATOM 4073 C CA . VAL A 1 511 ? 3.397 2.146 10.696 1.00 90.75 511 VAL A CA 1
ATOM 4074 C C . VAL A 1 511 ? 3.248 2.896 12.013 1.00 90.75 511 VAL A C 1
ATOM 4076 O O . VAL A 1 511 ? 2.711 4.004 12.042 1.00 90.75 511 VAL A O 1
ATOM 4079 N N . TYR A 1 512 ? 3.690 2.292 13.114 1.00 88.25 512 TYR A N 1
ATOM 4080 C CA . TYR A 1 512 ? 3.524 2.844 14.453 1.00 88.25 512 TYR A CA 1
ATOM 4081 C C . TYR A 1 512 ? 4.601 2.310 15.394 1.00 88.25 512 TYR A C 1
ATOM 4083 O O . TYR A 1 512 ? 4.882 1.116 15.382 1.00 88.25 512 TYR A O 1
ATOM 4091 N N . THR A 1 513 ? 5.156 3.173 16.245 1.00 85.25 513 THR A N 1
ATOM 4092 C CA . THR A 1 513 ? 6.202 2.787 17.200 1.00 85.25 513 THR A CA 1
ATOM 4093 C C . THR A 1 513 ? 5.909 3.375 18.571 1.00 85.25 513 THR A C 1
ATOM 4095 O O . THR A 1 513 ? 5.908 4.596 18.740 1.00 85.25 513 THR A O 1
ATOM 4098 N N . LYS A 1 514 ? 5.682 2.506 19.563 1.00 84.06 514 LYS A N 1
ATOM 4099 C CA . LYS A 1 514 ? 5.588 2.891 20.980 1.00 84.06 514 LYS A CA 1
ATOM 4100 C C . LYS A 1 514 ? 6.067 1.767 21.903 1.00 84.06 514 LYS A C 1
ATOM 4102 O O . LYS A 1 514 ? 7.277 1.623 22.048 1.00 84.06 514 LYS A O 1
ATOM 4107 N N . SER A 1 515 ? 5.171 0.980 22.515 1.00 80.00 515 SER A N 1
ATOM 4108 C CA . SER A 1 515 ? 5.580 -0.182 23.325 1.00 80.00 515 SER A CA 1
ATOM 4109 C C . SER A 1 515 ? 6.142 -1.307 22.458 1.00 80.00 515 SER A C 1
ATOM 4111 O O . SER A 1 515 ? 7.022 -2.041 22.897 1.00 80.00 515 SER A O 1
ATOM 4113 N N . ALA A 1 516 ? 5.649 -1.410 21.224 1.00 83.88 516 ALA A N 1
ATOM 4114 C CA . ALA A 1 516 ? 6.191 -2.253 20.171 1.00 83.88 516 ALA A CA 1
ATOM 4115 C C . ALA A 1 516 ? 6.283 -1.447 18.868 1.00 83.88 516 ALA A C 1
ATOM 4117 O O . ALA A 1 516 ? 5.539 -0.476 18.674 1.00 83.88 516 ALA A O 1
ATOM 4118 N N . THR A 1 517 ? 7.190 -1.853 17.984 1.00 88.56 517 THR A N 1
ATOM 4119 C CA . THR A 1 517 ? 7.229 -1.370 16.599 1.00 88.56 517 THR A CA 1
ATOM 4120 C C . THR A 1 517 ? 6.310 -2.242 15.753 1.00 88.56 517 THR A C 1
ATOM 4122 O O . THR A 1 517 ? 6.515 -3.452 15.666 1.00 88.56 517 THR A O 1
ATOM 4125 N N . LEU A 1 518 ? 5.302 -1.628 15.138 1.00 91.19 518 LEU A N 1
ATOM 4126 C CA . LEU A 1 518 ? 4.362 -2.273 14.229 1.00 91.19 518 LEU A CA 1
ATOM 4127 C C . LEU A 1 518 ? 4.766 -1.982 12.783 1.00 91.19 518 LEU A C 1
ATOM 4129 O O . LEU A 1 518 ? 4.841 -0.816 12.376 1.00 91.19 518 LEU A O 1
ATOM 4133 N N . LEU A 1 519 ? 4.995 -3.044 12.020 1.00 91.94 519 LEU A N 1
ATOM 4134 C CA . LEU A 1 519 ? 5.329 -3.004 10.600 1.00 91.94 519 LEU A CA 1
ATOM 4135 C C . LEU A 1 519 ? 4.103 -3.367 9.765 1.00 91.94 519 LEU A C 1
ATOM 4137 O O . LEU A 1 519 ? 3.220 -4.085 10.231 1.00 91.94 519 LEU A O 1
ATOM 4141 N N . CYS A 1 520 ? 4.046 -2.887 8.528 1.00 93.31 520 CYS A N 1
ATOM 4142 C CA . CYS A 1 520 ? 3.121 -3.415 7.534 1.00 93.31 520 CYS A CA 1
ATOM 4143 C C . CYS A 1 520 ? 3.561 -4.837 7.165 1.00 93.31 520 CYS A C 1
ATOM 4145 O O . CYS A 1 520 ? 4.682 -5.031 6.713 1.00 93.31 520 CYS A O 1
ATOM 4147 N N . SER A 1 521 ? 2.705 -5.832 7.363 1.00 91.75 521 SER A N 1
ATOM 4148 C CA . SER A 1 521 ? 2.992 -7.218 6.972 1.00 91.75 521 SER A CA 1
ATOM 4149 C C . SER A 1 521 ? 2.561 -7.480 5.527 1.00 91.75 521 SER A C 1
ATOM 4151 O O . SER A 1 521 ? 3.290 -8.080 4.740 1.00 91.75 521 SER A O 1
ATOM 4153 N N . HIS A 1 522 ? 1.384 -6.969 5.162 1.00 90.62 522 HIS A N 1
ATOM 4154 C CA . HIS A 1 522 ? 0.812 -7.084 3.827 1.00 90.62 522 HIS A CA 1
ATOM 4155 C C . HIS A 1 522 ? -0.168 -5.937 3.550 1.00 90.62 522 HIS A C 1
ATOM 4157 O O . HIS A 1 522 ? -0.783 -5.363 4.457 1.00 90.62 522 HIS A O 1
ATOM 4163 N N . VAL A 1 523 ? -0.368 -5.632 2.271 1.00 91.50 523 VAL A N 1
ATOM 4164 C CA . VAL A 1 523 ? -1.330 -4.626 1.815 1.00 91.50 523 VAL A CA 1
ATOM 4165 C C . VAL A 1 523 ? -2.751 -5.131 2.071 1.00 91.50 523 VAL A C 1
ATOM 4167 O O . VAL A 1 523 ? -3.144 -6.195 1.606 1.00 91.50 523 VAL A O 1
ATOM 4170 N N . THR A 1 524 ? -3.567 -4.352 2.784 1.00 90.62 524 THR A N 1
ATOM 4171 C CA . THR A 1 524 ? -4.971 -4.725 3.067 1.00 90.62 524 THR A CA 1
ATOM 4172 C C . THR A 1 524 ? -5.956 -4.181 2.039 1.00 90.62 524 THR A C 1
ATOM 4174 O O . THR A 1 524 ? -7.014 -4.772 1.796 1.00 90.62 524 THR A O 1
ATOM 4177 N N . THR A 1 525 ? -5.643 -3.025 1.454 1.00 92.62 525 THR A N 1
ATOM 4178 C CA . THR A 1 525 ? -6.440 -2.346 0.430 1.00 92.62 525 THR A CA 1
ATOM 4179 C C . THR A 1 525 ? -5.494 -1.624 -0.518 1.00 92.62 525 THR A C 1
ATOM 4181 O O . THR A 1 525 ? -4.528 -1.015 -0.075 1.00 92.62 525 THR A O 1
ATOM 4184 N N . PHE A 1 526 ? -5.789 -1.653 -1.811 1.00 92.31 526 PHE A N 1
ATOM 4185 C CA . PHE A 1 526 ? -5.101 -0.826 -2.797 1.00 92.31 526 PHE A CA 1
ATOM 4186 C C . PHE A 1 526 ? -6.107 -0.048 -3.646 1.00 92.31 526 PHE A C 1
ATOM 4188 O O . PHE A 1 526 ? -7.285 -0.406 -3.753 1.00 92.31 526 PHE A O 1
ATOM 4195 N N . CYS A 1 527 ? -5.641 1.050 -4.228 1.00 91.75 527 CYS A N 1
ATOM 4196 C CA . CYS A 1 527 ? -6.416 1.929 -5.091 1.00 91.75 527 CYS A CA 1
ATOM 4197 C C . CYS A 1 527 ? -5.924 1.808 -6.534 1.00 91.75 527 CYS A C 1
ATOM 4199 O O . CYS A 1 527 ? -4.722 1.876 -6.787 1.00 91.75 527 CYS A O 1
ATOM 4201 N N . LEU A 1 528 ? -6.854 1.657 -7.474 1.00 92.75 528 LEU A N 1
ATOM 4202 C CA . LEU A 1 528 ? -6.604 1.676 -8.910 1.00 92.75 528 LEU A CA 1
ATOM 4203 C C . LEU A 1 528 ? -7.181 2.960 -9.500 1.00 92.75 528 LEU A C 1
ATOM 4205 O O . LEU A 1 528 ? -8.334 3.301 -9.232 1.00 92.75 528 LEU A O 1
ATOM 4209 N N . GLY A 1 529 ? -6.400 3.629 -10.339 1.00 90.06 529 GLY A N 1
ATOM 4210 C CA . GLY A 1 529 ? -6.841 4.767 -11.139 1.00 90.06 529 GLY A CA 1
ATOM 4211 C C . GLY A 1 529 ? -6.696 4.457 -12.621 1.00 90.06 529 GLY A C 1
ATOM 4212 O O . GLY A 1 529 ? -5.704 3.847 -13.032 1.00 90.06 529 GLY A O 1
ATOM 4213 N N . PHE A 1 530 ? -7.679 4.843 -13.430 1.00 89.75 530 PHE A N 1
ATOM 4214 C CA . PHE A 1 530 ? -7.536 4.870 -14.885 1.00 89.75 530 PHE A CA 1
ATOM 4215 C C . PHE A 1 530 ? -8.568 5.784 -15.532 1.00 89.75 530 PHE A C 1
ATOM 4217 O O . PHE A 1 530 ? -9.687 5.949 -15.045 1.00 89.75 530 PHE A O 1
ATOM 4224 N N . ARG A 1 531 ? -8.199 6.332 -16.687 1.00 88.75 531 ARG A N 1
ATOM 4225 C CA . ARG A 1 531 ? -9.076 7.142 -17.523 1.00 88.75 531 ARG A CA 1
ATOM 4226 C C . ARG A 1 531 ? -9.480 6.369 -18.763 1.00 88.75 531 ARG A C 1
ATOM 4228 O O . ARG A 1 531 ? -8.630 5.803 -19.454 1.00 88.75 531 ARG A O 1
ATOM 4235 N N . ILE A 1 532 ? -10.765 6.414 -19.085 1.00 87.69 532 ILE A N 1
ATOM 4236 C CA . ILE A 1 532 ? -11.275 5.951 -20.374 1.00 87.69 532 ILE A CA 1
ATOM 4237 C C . ILE A 1 532 ? -11.744 7.128 -21.212 1.00 87.69 532 ILE A C 1
ATOM 4239 O O . ILE A 1 532 ? -12.179 8.161 -20.697 1.00 87.69 532 ILE A O 1
ATOM 4243 N N . TRP A 1 533 ? -11.714 6.958 -22.525 1.00 85.50 533 TRP A N 1
ATOM 4244 C CA . TRP A 1 533 ? -12.324 7.912 -23.436 1.00 85.50 533 TRP A CA 1
ATOM 4245 C C . TRP A 1 533 ? -13.001 7.199 -24.598 1.00 85.50 533 TRP A C 1
ATOM 4247 O O . TRP A 1 533 ? -12.625 6.096 -24.994 1.00 85.50 533 TRP A O 1
ATOM 4257 N N . ASN A 1 534 ? -14.057 7.823 -25.113 1.00 84.06 534 ASN A N 1
ATOM 4258 C CA . ASN A 1 534 ? -14.805 7.291 -26.242 1.00 84.06 534 ASN A CA 1
ATOM 4259 C C . ASN A 1 534 ? -14.066 7.654 -27.529 1.00 84.06 534 ASN A C 1
ATOM 4261 O O . ASN A 1 534 ? -14.018 8.836 -27.884 1.00 84.06 534 ASN A O 1
ATOM 4265 N N . ASN A 1 535 ? -13.498 6.658 -28.211 1.00 74.75 535 ASN A N 1
ATOM 4266 C CA . ASN A 1 535 ? -12.732 6.862 -29.431 1.00 74.75 535 ASN A CA 1
ATOM 4267 C C . ASN A 1 535 ? -13.684 7.012 -30.637 1.00 74.75 535 ASN A C 1
ATOM 4269 O O . ASN A 1 535 ? -14.277 6.024 -31.089 1.00 74.75 535 ASN A O 1
ATOM 4273 N N . PRO A 1 536 ? -13.797 8.212 -31.245 1.00 67.25 536 PRO A N 1
ATOM 4274 C CA . PRO A 1 536 ? -14.700 8.441 -32.371 1.00 67.25 536 PRO A CA 1
ATOM 4275 C C . PRO A 1 536 ? -14.313 7.640 -33.621 1.00 67.25 536 PRO A C 1
ATOM 4277 O O . PRO A 1 536 ? -15.163 7.384 -34.468 1.00 67.25 536 PRO A O 1
ATOM 4280 N N . ARG A 1 537 ? -13.040 7.234 -33.752 1.00 65.75 537 ARG A N 1
ATOM 4281 C CA . ARG A 1 537 ? -12.537 6.457 -34.899 1.00 65.75 537 ARG A CA 1
ATOM 4282 C C . ARG A 1 537 ? -12.996 5.000 -34.868 1.00 65.75 537 ARG A C 1
ATOM 4284 O O . ARG A 1 537 ? -13.071 4.380 -35.923 1.00 65.75 537 ARG A O 1
ATOM 4291 N N . ARG A 1 538 ? -13.327 4.470 -33.684 1.00 66.62 538 ARG A N 1
ATOM 4292 C CA . ARG A 1 538 ? -13.873 3.114 -33.507 1.00 66.62 538 ARG A CA 1
ATOM 4293 C C . ARG A 1 538 ? -15.401 3.065 -33.696 1.00 66.62 538 ARG A C 1
ATOM 4295 O O . ARG A 1 538 ? -15.994 1.991 -33.650 1.00 66.62 538 ARG A O 1
ATOM 4302 N N . GLN A 1 539 ? -16.062 4.201 -33.962 1.00 61.59 539 GLN A N 1
ATOM 4303 C CA . GLN A 1 539 ? -17.488 4.235 -34.305 1.00 61.59 539 GLN A CA 1
ATOM 4304 C C . GLN A 1 539 ? -17.716 4.047 -35.814 1.00 61.59 539 GLN A C 1
ATOM 4306 O O . GLN A 1 539 ? -17.205 4.800 -36.642 1.00 61.59 539 GLN A O 1
ATOM 4311 N N . ARG A 1 540 ? -18.582 3.096 -36.190 1.00 51.56 540 ARG A N 1
ATOM 4312 C CA . ARG A 1 540 ? -19.194 3.075 -37.529 1.00 51.56 540 ARG A CA 1
ATOM 4313 C C . ARG A 1 540 ? -20.214 4.216 -37.615 1.00 51.56 540 ARG A C 1
ATOM 4315 O O . ARG A 1 540 ? -21.293 4.087 -37.055 1.00 51.56 540 ARG A O 1
ATOM 4322 N N . TYR A 1 541 ? -19.840 5.316 -38.279 1.00 44.81 541 TYR A N 1
ATOM 4323 C CA . TYR A 1 541 ? -20.691 6.433 -38.731 1.00 44.81 541 TYR A CA 1
ATOM 4324 C C . TYR A 1 541 ? -22.013 6.620 -37.959 1.00 44.81 541 TYR A C 1
ATOM 4326 O O . TYR A 1 541 ? -23.083 6.243 -38.436 1.00 44.81 541 TYR A O 1
ATOM 4334 N N . VAL A 1 542 ? -21.958 7.286 -36.802 1.00 40.19 542 VAL A N 1
ATOM 4335 C CA . VAL A 1 542 ? -23.144 7.931 -36.222 1.00 40.19 542 VAL A CA 1
ATOM 4336 C C . VAL A 1 542 ? -22.960 9.436 -36.352 1.00 40.19 542 VAL A C 1
ATOM 4338 O O . VAL A 1 542 ? -22.130 10.056 -35.690 1.00 40.19 542 VAL A O 1
ATOM 4341 N N . TYR A 1 543 ? -23.722 10.022 -37.270 1.00 36.47 543 TYR A N 1
ATOM 4342 C CA . TYR A 1 543 ? -23.763 11.460 -37.495 1.00 36.47 543 TYR A CA 1
ATOM 4343 C C . TYR A 1 543 ? -24.339 12.136 -36.238 1.00 36.47 543 TYR A C 1
ATOM 4345 O O . TYR A 1 543 ? -25.524 11.981 -35.951 1.00 36.47 543 TYR A O 1
ATOM 4353 N N . GLY A 1 544 ? -23.511 12.869 -35.480 1.00 39.47 544 GLY A N 1
ATOM 4354 C CA . GLY A 1 544 ? -23.997 13.828 -34.476 1.00 39.47 544 GLY A CA 1
ATOM 4355 C C . GLY A 1 544 ? -23.555 13.687 -33.012 1.00 39.47 544 GLY A C 1
ATOM 4356 O O . GLY A 1 544 ? -24.182 14.331 -32.175 1.00 39.47 544 GLY A O 1
ATOM 4357 N N . SER A 1 545 ? -22.502 12.939 -32.655 1.00 38.28 545 SER A N 1
ATOM 4358 C CA . SER A 1 545 ? -21.995 12.950 -31.266 1.00 38.28 545 SER A CA 1
ATOM 4359 C C . SER A 1 545 ? -20.752 13.831 -31.095 1.00 38.28 545 SER A C 1
ATOM 4361 O O . SER A 1 545 ? -19.764 13.696 -31.815 1.00 38.28 545 SER A O 1
ATOM 4363 N N . ARG A 1 546 ? -20.832 14.760 -30.136 1.00 43.84 546 ARG A N 1
ATOM 4364 C CA . ARG A 1 546 ? -19.754 15.648 -29.670 1.00 43.84 546 ARG A CA 1
ATOM 4365 C C . ARG A 1 546 ? -18.531 14.829 -29.221 1.00 43.84 546 ARG A C 1
ATOM 4367 O O . ARG A 1 546 ? -18.687 13.689 -28.799 1.00 43.84 546 ARG A O 1
ATOM 4374 N N . LYS A 1 547 ? -17.333 15.439 -29.272 1.00 49.41 547 LYS A N 1
ATOM 4375 C CA . LYS A 1 547 ? -16.089 14.952 -28.632 1.00 49.41 547 LYS A CA 1
ATOM 4376 C C . LYS A 1 547 ? -16.419 14.201 -27.330 1.00 49.41 547 LYS A C 1
ATOM 4378 O O . LYS A 1 547 ? -17.039 14.798 -26.452 1.00 49.41 547 LYS A O 1
ATOM 4383 N N . GLY A 1 548 ? -16.055 12.920 -27.230 1.00 57.03 548 GLY A N 1
ATOM 4384 C CA . GLY A 1 548 ? -16.314 12.124 -26.031 1.00 57.03 548 GLY A CA 1
ATOM 4385 C C . GLY A 1 548 ? -15.638 12.756 -24.817 1.00 57.03 548 GLY A C 1
ATOM 4386 O O . GLY A 1 548 ? -14.447 13.057 -24.870 1.00 57.03 548 GLY A O 1
ATOM 4387 N N . THR A 1 549 ? -16.392 13.001 -23.749 1.00 69.50 549 THR A N 1
ATOM 4388 C CA . THR A 1 549 ? -15.832 13.447 -22.471 1.00 69.50 549 THR A CA 1
ATOM 4389 C C . THR A 1 549 ? -15.056 12.283 -21.850 1.00 69.50 549 THR A C 1
ATOM 4391 O O . THR A 1 549 ? -15.646 11.207 -21.707 1.00 69.50 549 THR A O 1
ATOM 4394 N N . PRO A 1 550 ? -13.761 12.443 -21.518 1.00 82.56 550 PRO A N 1
ATOM 4395 C CA . PRO A 1 550 ? -13.030 11.422 -20.777 1.00 82.56 550 PRO A CA 1
ATOM 4396 C C . PRO A 1 550 ? -13.715 11.165 -19.432 1.00 82.56 550 PRO A C 1
ATOM 4398 O O . PRO A 1 550 ? -14.359 12.053 -18.874 1.00 82.56 550 PRO A O 1
ATOM 4401 N N . THR A 1 551 ? -13.617 9.937 -18.937 1.00 86.19 551 THR A N 1
ATOM 4402 C CA . THR A 1 551 ? -14.158 9.539 -17.634 1.00 86.19 551 THR A CA 1
ATOM 4403 C C . THR A 1 551 ? -13.040 8.914 -16.821 1.00 86.19 551 THR A C 1
ATOM 4405 O O . THR A 1 551 ? -12.417 7.947 -17.261 1.00 86.19 551 THR A O 1
ATOM 4408 N N . ASP A 1 552 ? -12.779 9.502 -15.661 1.00 86.69 552 ASP A N 1
ATOM 4409 C CA . ASP A 1 552 ? -11.775 9.059 -14.704 1.00 86.69 552 ASP A CA 1
ATOM 4410 C C . ASP A 1 552 ? -12.434 8.139 -13.665 1.00 86.69 552 ASP A C 1
ATOM 4412 O O . ASP A 1 552 ? -13.480 8.467 -13.093 1.00 86.69 552 ASP A O 1
ATOM 4416 N N . PHE A 1 553 ? -11.834 6.971 -13.437 1.00 89.31 553 PHE A N 1
ATOM 4417 C CA . PHE A 1 553 ? -12.283 6.004 -12.442 1.00 89.31 553 PHE A CA 1
ATOM 4418 C C . PHE A 1 553 ? -11.266 5.845 -11.326 1.00 89.31 553 PHE A C 1
ATOM 4420 O O . PHE A 1 553 ? -10.070 5.706 -11.579 1.00 89.31 553 PHE A O 1
ATOM 4427 N N . HIS A 1 554 ? -11.792 5.759 -10.107 1.00 88.81 554 HIS A N 1
ATOM 4428 C CA . HIS A 1 554 ? -11.064 5.340 -8.917 1.00 88.81 554 HIS A CA 1
ATOM 4429 C C . HIS A 1 554 ? -11.718 4.094 -8.332 1.00 88.81 554 HIS A C 1
ATOM 4431 O O . HIS A 1 554 ? -12.922 4.077 -8.060 1.00 88.81 554 HIS A O 1
ATOM 4437 N N . VAL A 1 555 ? -10.934 3.037 -8.148 1.00 92.81 555 VAL A N 1
ATOM 4438 C CA . VAL A 1 555 ? -11.417 1.737 -7.684 1.00 92.81 555 VAL A CA 1
ATOM 4439 C C . VAL A 1 555 ? -10.632 1.316 -6.456 1.00 92.81 555 VAL A C 1
ATOM 4441 O O . VAL A 1 555 ? -9.427 1.102 -6.521 1.00 92.81 555 VAL A O 1
ATOM 4444 N N . LEU A 1 556 ? -11.328 1.161 -5.337 1.00 93.94 556 LEU A N 1
ATOM 4445 C CA . LEU A 1 556 ? -10.752 0.640 -4.103 1.00 93.94 556 LEU A CA 1
ATOM 4446 C C . LEU A 1 556 ? -10.954 -0.866 -4.086 1.00 93.94 556 LEU A C 1
ATOM 4448 O O . LEU A 1 556 ? -12.072 -1.326 -4.324 1.00 93.94 556 LEU A O 1
ATOM 4452 N N . VAL A 1 557 ? -9.894 -1.620 -3.808 1.00 95.12 557 VAL A N 1
ATOM 4453 C CA . VAL A 1 557 ? -9.892 -3.084 -3.826 1.00 95.12 557 VAL A CA 1
ATOM 4454 C C . VAL A 1 557 ? -9.390 -3.608 -2.490 1.00 95.12 557 VAL A C 1
ATOM 4456 O O . VAL A 1 557 ? -8.291 -3.272 -2.064 1.00 95.12 557 VAL A O 1
ATOM 4459 N N . SER A 1 558 ? -10.186 -4.447 -1.833 1.00 93.25 558 SER A N 1
ATOM 4460 C CA . SER A 1 558 ? -9.808 -5.090 -0.577 1.00 93.25 558 SER A CA 1
ATOM 4461 C C . SER A 1 558 ? -9.129 -6.434 -0.828 1.00 93.25 558 SER A C 1
ATOM 4463 O O . SER A 1 558 ? -9.723 -7.336 -1.425 1.00 93.25 558 SER A O 1
ATOM 4465 N N . VAL A 1 559 ? -7.911 -6.587 -0.304 1.00 90.94 559 VAL A N 1
ATOM 4466 C CA . VAL A 1 559 ? -7.117 -7.821 -0.405 1.00 90.94 559 VAL A CA 1
ATOM 4467 C C . VAL A 1 559 ? -7.747 -8.958 0.394 1.00 90.94 559 VAL A C 1
ATOM 4469 O O . VAL A 1 559 ? -7.671 -10.102 -0.036 1.00 90.94 559 VAL A O 1
ATOM 4472 N N . HIS A 1 560 ? -8.496 -8.657 1.462 1.00 84.75 560 HIS A N 1
ATOM 4473 C CA . HIS A 1 560 ? -9.251 -9.652 2.244 1.00 84.75 560 HIS A CA 1
ATOM 4474 C C . HIS A 1 560 ? -10.167 -10.535 1.385 1.00 84.75 560 HIS A C 1
ATOM 4476 O O . HIS A 1 560 ? -10.388 -11.701 1.698 1.00 84.75 560 HIS A O 1
ATOM 4482 N N . HIS A 1 561 ? -10.700 -9.997 0.285 1.00 83.75 561 HIS A N 1
ATOM 4483 C CA . HIS A 1 561 ? -11.536 -10.752 -0.653 1.00 83.75 561 HIS A CA 1
ATOM 4484 C C . HIS A 1 561 ? -10.737 -11.507 -1.729 1.00 83.75 561 HIS A C 1
ATOM 4486 O O . HIS A 1 561 ? -11.310 -12.337 -2.436 1.00 83.75 561 HIS A O 1
ATOM 4492 N N . LEU A 1 562 ? -9.439 -11.227 -1.855 1.00 88.12 562 LEU A N 1
ATOM 4493 C CA . LEU A 1 562 ? -8.507 -11.899 -2.760 1.00 88.12 562 LEU A CA 1
ATOM 4494 C C . LEU A 1 562 ? -7.751 -13.040 -2.069 1.00 88.12 562 LEU A C 1
ATOM 4496 O O . LEU A 1 562 ? -7.413 -14.009 -2.745 1.00 88.12 562 LEU A O 1
ATOM 4500 N N . LEU A 1 563 ? -7.545 -12.962 -0.746 1.00 82.50 563 LEU A N 1
ATOM 4501 C CA . LEU A 1 563 ? -6.835 -13.970 0.057 1.00 82.50 563 LEU A CA 1
ATOM 4502 C C . LEU A 1 563 ? -7.232 -15.420 -0.280 1.00 82.50 563 LEU A C 1
ATOM 4504 O O . LEU A 1 563 ? -6.334 -16.196 -0.595 1.00 82.50 563 LEU A O 1
ATOM 4508 N N . PRO A 1 564 ? -8.525 -15.803 -0.384 1.00 82.50 564 PRO A N 1
ATOM 4509 C CA . PRO A 1 564 ? -8.886 -17.196 -0.680 1.00 82.50 564 PRO A CA 1
ATOM 4510 C C . PRO A 1 564 ? -8.325 -17.730 -2.009 1.00 82.50 564 PRO A C 1
ATOM 4512 O O . PRO A 1 564 ? -8.207 -18.938 -2.201 1.00 82.50 564 PRO A O 1
ATOM 4515 N N . TYR A 1 565 ? -8.011 -16.840 -2.953 1.00 86.12 565 TYR A N 1
ATOM 4516 C CA . TYR A 1 565 ? -7.386 -17.187 -4.227 1.00 86.12 565 TYR A CA 1
ATOM 4517 C C . TYR A 1 565 ? -5.858 -17.187 -4.137 1.00 86.12 565 TYR A C 1
ATOM 4519 O O . TYR A 1 565 ? -5.234 -18.028 -4.777 1.00 86.12 565 TYR A O 1
ATOM 4527 N N . LEU A 1 566 ? -5.276 -16.267 -3.359 1.00 83.31 566 LEU A N 1
ATOM 4528 C CA . LEU A 1 566 ? -3.828 -16.156 -3.139 1.00 83.31 566 LEU A CA 1
ATOM 4529 C C . LEU A 1 566 ? -3.260 -17.374 -2.393 1.00 83.31 566 LEU A C 1
ATOM 4531 O O . LEU A 1 566 ? -2.122 -17.764 -2.644 1.00 83.31 566 LEU A O 1
ATOM 4535 N N . LEU A 1 567 ? -4.069 -17.968 -1.513 1.00 72.75 567 LEU A N 1
ATOM 4536 C CA . LEU A 1 567 ? -3.702 -19.086 -0.637 1.00 72.75 567 LEU A CA 1
ATOM 4537 C C . LEU A 1 567 ? -4.049 -20.468 -1.211 1.00 72.75 567 LEU A C 1
ATOM 4539 O O . LEU A 1 567 ? -3.660 -21.498 -0.667 1.00 72.75 567 LEU A O 1
ATOM 4543 N N . GLY A 1 568 ? -4.823 -20.531 -2.297 1.00 64.50 568 GLY A N 1
ATOM 4544 C CA . GLY A 1 568 ? -5.222 -21.814 -2.870 1.00 64.50 568 GLY A CA 1
ATOM 4545 C C . GLY A 1 568 ? -4.002 -22.608 -3.343 1.00 64.50 568 GLY A C 1
ATOM 4546 O O . GLY A 1 568 ? -3.280 -22.122 -4.215 1.00 64.50 568 GLY A O 1
ATOM 4547 N N . ARG A 1 569 ? -3.801 -23.833 -2.819 1.00 54.88 569 ARG A N 1
ATOM 4548 C CA . ARG A 1 569 ? -2.751 -24.757 -3.292 1.00 54.88 569 ARG A CA 1
ATOM 4549 C C . ARG A 1 569 ? -2.807 -24.854 -4.813 1.00 54.88 569 ARG A C 1
ATOM 4551 O O . ARG A 1 569 ? -3.804 -25.313 -5.379 1.00 54.88 569 ARG A O 1
ATOM 4558 N N . GLN A 1 570 ? -1.730 -24.431 -5.464 1.00 55.47 570 GLN A N 1
ATOM 4559 C CA . GLN A 1 570 ? -1.532 -24.734 -6.869 1.00 55.47 570 GLN A CA 1
ATOM 4560 C C . GLN A 1 570 ? -1.254 -26.232 -6.967 1.00 55.47 570 GLN A C 1
ATOM 4562 O O . GLN A 1 570 ? -0.358 -26.749 -6.312 1.00 55.47 570 GLN A O 1
ATOM 4567 N N . SER A 1 571 ? -2.056 -26.947 -7.748 1.00 49.84 571 SER A N 1
ATOM 4568 C CA . SER A 1 571 ? -1.629 -28.240 -8.278 1.00 49.84 571 SER A CA 1
ATOM 4569 C C . SER A 1 571 ? -0.384 -28.004 -9.134 1.00 49.84 571 SER A C 1
ATOM 4571 O O . SER A 1 571 ? -0.413 -27.055 -9.915 1.00 49.84 571 SER A O 1
ATOM 4573 N N . ASP A 1 572 ? 0.636 -28.860 -9.024 1.00 48.22 572 ASP A N 1
ATOM 4574 C CA . ASP A 1 572 ? 1.980 -28.794 -9.649 1.00 48.22 572 ASP A CA 1
ATOM 4575 C C . ASP A 1 572 ? 2.039 -28.635 -11.195 1.00 48.22 572 ASP A C 1
ATOM 4577 O O . ASP A 1 572 ? 3.076 -28.835 -11.824 1.00 48.22 572 ASP A O 1
ATOM 4581 N N . GLY A 1 573 ? 0.937 -28.274 -11.855 1.00 52.00 573 GLY A N 1
ATOM 4582 C CA . GLY A 1 573 ? 0.894 -27.819 -13.239 1.00 52.00 573 GLY A CA 1
ATOM 4583 C C . GLY A 1 573 ? 0.939 -26.292 -13.326 1.00 52.00 573 GLY A C 1
ATOM 4584 O O . GLY A 1 573 ? -0.058 -25.632 -13.036 1.00 52.00 573 GLY A O 1
ATOM 4585 N N . VAL A 1 574 ? 2.079 -25.769 -13.790 1.00 59.94 574 VAL A N 1
ATOM 4586 C CA . VAL A 1 574 ? 2.450 -24.362 -14.076 1.00 59.94 574 VAL A CA 1
ATOM 4587 C C . VAL A 1 574 ? 1.471 -23.661 -15.039 1.00 59.94 574 VAL A C 1
ATOM 4589 O O . VAL A 1 574 ? 1.808 -23.312 -16.165 1.00 59.94 574 VAL A O 1
ATOM 4592 N N . THR A 1 575 ? 0.212 -23.492 -14.652 1.00 76.75 575 THR A N 1
ATOM 4593 C CA . THR A 1 575 ? -0.792 -22.803 -15.469 1.00 76.75 575 THR A CA 1
ATOM 4594 C C . THR A 1 575 ? -1.370 -21.633 -14.699 1.00 76.75 575 THR A C 1
ATOM 4596 O O . THR A 1 575 ? -2.005 -21.804 -13.660 1.00 76.75 575 THR A O 1
ATOM 4599 N N . THR A 1 576 ? -1.157 -20.430 -15.237 1.00 88.88 576 THR A N 1
ATOM 4600 C CA . THR A 1 576 ? -1.766 -19.191 -14.757 1.00 88.88 576 THR A CA 1
ATOM 4601 C C . THR A 1 576 ? -3.273 -19.361 -14.620 1.00 88.88 576 THR A C 1
ATOM 4603 O O . THR A 1 576 ? -3.976 -19.659 -15.592 1.00 88.88 576 THR A O 1
ATOM 4606 N N . ARG A 1 577 ? -3.804 -19.122 -13.421 1.00 91.69 577 ARG A N 1
ATOM 4607 C CA . ARG A 1 577 ? -5.244 -19.210 -13.177 1.00 91.69 577 ARG A CA 1
ATOM 4608 C C . ARG A 1 577 ? -5.907 -17.851 -13.380 1.00 91.69 577 ARG A C 1
ATOM 4610 O O . ARG A 1 577 ? -5.583 -16.871 -12.714 1.00 91.69 577 ARG A O 1
ATOM 4617 N N . ILE A 1 578 ? -6.895 -17.814 -14.266 1.00 92.44 578 ILE A N 1
ATOM 4618 C CA . ILE A 1 578 ? -7.682 -16.615 -14.560 1.00 92.44 578 ILE A CA 1
ATOM 4619 C C . ILE A 1 578 ? -8.953 -16.611 -13.702 1.00 92.44 578 ILE A C 1
ATOM 4621 O O . ILE A 1 578 ? -9.741 -17.558 -13.735 1.00 92.44 578 ILE A O 1
ATOM 4625 N N . ILE A 1 579 ? -9.165 -15.535 -12.946 1.00 94.31 579 ILE A N 1
ATOM 4626 C CA . ILE A 1 579 ? -10.334 -15.311 -12.096 1.00 94.31 579 ILE A CA 1
ATOM 4627 C C . ILE A 1 579 ? -11.198 -14.206 -12.731 1.00 94.31 579 ILE A C 1
ATOM 4629 O O . ILE A 1 579 ? -10.825 -13.027 -12.703 1.00 94.31 579 ILE A O 1
ATOM 4633 N N . PRO A 1 580 ? -12.367 -14.545 -13.305 1.00 93.75 580 PRO A N 1
ATOM 4634 C CA . PRO A 1 580 ? -13.220 -13.566 -13.967 1.00 93.75 580 PRO A CA 1
ATOM 4635 C C . PRO A 1 580 ? -13.874 -12.619 -12.955 1.00 93.75 580 PRO A C 1
ATOM 4637 O O . PRO A 1 580 ? -14.208 -13.024 -11.839 1.00 93.75 580 PRO A O 1
ATOM 4640 N N . TRP A 1 581 ? -14.166 -11.385 -13.382 1.00 94.38 581 TRP A N 1
ATOM 4641 C CA . TRP A 1 581 ? -14.791 -10.333 -12.561 1.00 94.38 581 TRP A CA 1
ATOM 4642 C C . TRP A 1 581 ? -15.963 -10.819 -11.693 1.00 94.38 581 TRP A C 1
ATOM 4644 O O . TRP A 1 581 ? -16.062 -10.476 -10.516 1.00 94.38 581 TRP A O 1
ATOM 4654 N N . SER A 1 582 ? -16.838 -11.656 -12.260 1.00 93.00 582 SER A N 1
ATOM 4655 C CA . SER A 1 582 ? -18.034 -12.183 -11.586 1.00 93.00 582 SER A CA 1
ATOM 4656 C C . SER A 1 582 ? -17.762 -12.984 -10.303 1.00 93.00 582 SER A C 1
ATOM 4658 O O . SER A 1 582 ? -18.661 -13.092 -9.472 1.00 93.00 582 SER A O 1
ATOM 4660 N N . GLN A 1 583 ? -16.552 -13.527 -10.119 1.00 92.25 583 GLN A N 1
ATOM 4661 C CA . GLN A 1 583 ? -16.194 -14.348 -8.955 1.00 92.25 583 GLN A CA 1
ATOM 4662 C C . GLN A 1 583 ? -15.641 -13.536 -7.777 1.00 92.25 583 GLN A C 1
ATOM 4664 O O . GLN A 1 583 ? -15.769 -13.961 -6.631 1.00 92.25 583 GLN A O 1
ATOM 4669 N N . TRP A 1 584 ? -15.033 -12.377 -8.036 1.00 93.19 584 TRP A N 1
ATOM 4670 C CA . TRP A 1 584 ? -14.293 -11.628 -7.011 1.00 93.19 584 TRP A CA 1
ATOM 4671 C C . TRP A 1 584 ? -14.678 -10.143 -6.953 1.00 93.19 584 TRP A C 1
ATOM 4673 O O . TRP A 1 584 ? -14.823 -9.572 -5.872 1.00 93.19 584 TRP A O 1
ATOM 4683 N N . GLY A 1 585 ? -14.904 -9.516 -8.109 1.00 94.50 585 GLY A N 1
ATOM 4684 C CA . GLY A 1 585 ? -14.890 -8.065 -8.262 1.00 94.50 585 GLY A CA 1
ATOM 4685 C C . GLY A 1 585 ? -16.008 -7.334 -7.529 1.00 94.50 585 GLY A C 1
ATOM 4686 O O . GLY A 1 585 ? -15.764 -6.311 -6.891 1.00 94.50 585 GLY A O 1
ATOM 4687 N N . THR A 1 586 ? -17.239 -7.854 -7.556 1.00 94.06 586 THR A N 1
ATOM 4688 C CA . THR A 1 586 ? -18.387 -7.138 -6.975 1.00 94.06 586 THR A CA 1
ATOM 4689 C C . THR A 1 586 ? -18.235 -6.889 -5.477 1.00 94.06 586 THR A C 1
ATOM 4691 O O . THR A 1 586 ? -18.515 -5.784 -5.023 1.00 94.06 586 THR A O 1
ATOM 4694 N N . VAL A 1 587 ? -17.782 -7.881 -4.710 1.00 90.75 587 VAL A N 1
ATOM 4695 C CA . VAL A 1 587 ? -17.633 -7.754 -3.250 1.00 90.75 587 VAL A CA 1
ATOM 4696 C C . VAL A 1 587 ? -16.285 -7.168 -2.845 1.00 90.75 587 VAL A C 1
ATOM 4698 O O . VAL A 1 587 ? -16.219 -6.456 -1.847 1.00 90.75 587 VAL A O 1
ATOM 4701 N N . ALA A 1 588 ? -15.236 -7.424 -3.631 1.00 94.25 588 ALA A N 1
ATOM 4702 C CA . ALA A 1 588 ? -13.885 -6.969 -3.333 1.00 94.25 588 ALA A CA 1
ATOM 4703 C C . ALA A 1 588 ? -13.666 -5.483 -3.623 1.00 94.25 588 ALA A C 1
ATOM 4705 O O . ALA A 1 588 ? -12.705 -4.916 -3.112 1.00 94.25 588 ALA A O 1
ATOM 4706 N N . THR A 1 589 ? -14.515 -4.858 -4.448 1.00 96.25 589 THR A N 1
ATOM 4707 C CA . THR A 1 589 ? -14.254 -3.508 -4.959 1.00 96.25 589 THR A CA 1
ATOM 4708 C C . THR A 1 589 ? -15.327 -2.481 -4.613 1.00 96.25 589 THR A C 1
ATOM 4710 O O . THR A 1 589 ? -16.496 -2.817 -4.392 1.00 96.25 589 THR A O 1
ATOM 4713 N N . ARG A 1 590 ? -14.940 -1.201 -4.615 1.00 94.31 590 ARG A N 1
ATOM 4714 C CA . ARG A 1 590 ? -15.843 -0.044 -4.683 1.00 94.31 590 ARG A CA 1
ATOM 4715 C C . ARG A 1 590 ? -15.363 0.916 -5.766 1.00 94.31 590 ARG A C 1
ATOM 4717 O O . ARG A 1 590 ? -14.210 1.330 -5.748 1.00 94.31 590 ARG A O 1
ATOM 4724 N N . TRP A 1 591 ? -16.260 1.265 -6.684 1.00 93.31 591 TRP A N 1
ATOM 4725 C CA . TRP A 1 591 ? -15.966 2.132 -7.825 1.00 93.31 591 TRP A CA 1
ATOM 4726 C C . TRP A 1 591 ? -16.479 3.547 -7.603 1.00 93.31 591 TRP A C 1
ATOM 4728 O O . TRP A 1 591 ? -17.585 3.738 -7.095 1.00 93.31 591 TRP A O 1
ATOM 4738 N N . PHE A 1 592 ? -15.700 4.519 -8.058 1.00 89.56 592 PHE A N 1
ATOM 4739 C CA . PHE A 1 592 ? -16.037 5.932 -8.031 1.00 89.56 592 PHE A CA 1
ATOM 4740 C C . PHE A 1 592 ? -15.753 6.576 -9.389 1.00 89.56 592 PHE A C 1
ATOM 4742 O O . PHE A 1 592 ? -14.771 6.229 -10.049 1.00 89.56 592 PHE A O 1
ATOM 4749 N N . ILE A 1 593 ? -16.620 7.506 -9.792 1.00 86.94 593 ILE A N 1
ATOM 4750 C CA . ILE A 1 593 ? -16.408 8.393 -10.938 1.00 86.94 593 ILE A CA 1
ATOM 4751 C C . ILE A 1 593 ? -15.863 9.709 -10.395 1.00 86.94 593 ILE A C 1
ATOM 4753 O O . ILE A 1 593 ? -16.455 10.316 -9.498 1.00 86.94 593 ILE A O 1
ATOM 4757 N N . GLU A 1 594 ? -14.725 10.138 -10.922 1.00 74.06 594 GLU A N 1
ATOM 4758 C CA . GLU A 1 594 ? -14.127 11.417 -10.566 1.00 74.06 594 GLU A CA 1
ATOM 4759 C C . GLU A 1 594 ? -14.715 12.551 -11.423 1.00 74.06 594 GLU A C 1
ATOM 4761 O O . GLU A 1 594 ? -14.910 12.408 -12.631 1.00 74.06 594 GLU A O 1
ATOM 4766 N N . ASP A 1 595 ? -15.004 13.686 -10.780 1.00 63.09 595 ASP A N 1
ATOM 4767 C CA . ASP A 1 595 ? -15.339 14.950 -11.444 1.00 63.09 595 ASP A CA 1
ATOM 4768 C C . ASP A 1 595 ? -14.123 15.883 -11.356 1.00 63.09 595 ASP A C 1
ATOM 4770 O O . ASP A 1 595 ? -13.384 15.852 -10.369 1.00 63.09 595 ASP A O 1
ATOM 4774 N N . HIS A 1 596 ? -13.960 16.762 -12.346 1.00 48.47 596 HIS A N 1
ATOM 4775 C CA . HIS A 1 596 ? -12.869 17.731 -12.521 1.00 48.47 596 HIS A CA 1
ATOM 4776 C C . HIS A 1 596 ? -12.638 18.682 -11.323 1.00 48.47 596 HIS A C 1
ATOM 4778 O O . HIS A 1 596 ? -11.747 19.526 -11.370 1.00 48.47 596 HIS A O 1
ATOM 4784 N N . SER A 1 597 ? -13.451 18.588 -10.266 1.00 43.34 597 SER A N 1
ATOM 4785 C CA . SER A 1 597 ? -13.3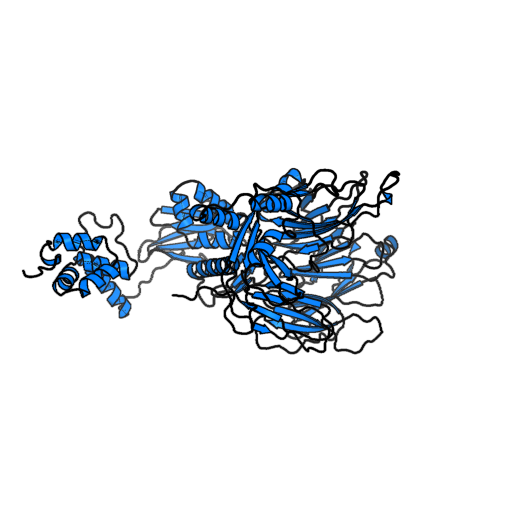23 19.325 -9.008 1.00 43.34 597 SER A CA 1
ATOM 4786 C C . SER A 1 597 ? -12.409 18.672 -7.962 1.00 43.34 597 SER A C 1
ATOM 4788 O O . SER A 1 597 ? -12.216 19.272 -6.904 1.00 43.34 597 SER A O 1
ATOM 4790 N N . ILE A 1 598 ? -11.896 17.458 -8.196 1.00 47.62 598 ILE A N 1
ATOM 4791 C CA . ILE A 1 598 ? -10.882 16.851 -7.323 1.00 47.62 598 ILE A CA 1
ATOM 4792 C C . ILE A 1 598 ? -9.504 17.281 -7.841 1.00 47.62 598 ILE A C 1
ATOM 4794 O O . ILE A 1 598 ? -9.049 16.846 -8.894 1.00 47.62 598 ILE A O 1
ATOM 4798 N N . GLU A 1 599 ? -8.863 18.213 -7.134 1.00 41.31 599 GLU A N 1
ATOM 4799 C CA . GLU A 1 599 ? -7.477 18.604 -7.406 1.00 41.31 599 GLU A CA 1
ATOM 4800 C C . GLU A 1 599 ? -6.576 17.365 -7.247 1.00 41.31 599 GLU A C 1
ATOM 4802 O O . GLU A 1 599 ? -6.531 16.781 -6.170 1.00 41.31 599 GLU A O 1
ATOM 4807 N N . HIS A 1 600 ? -5.923 16.961 -8.344 1.00 45.00 600 HIS A N 1
ATOM 4808 C CA . HIS A 1 600 ? -4.859 15.955 -8.470 1.00 45.00 600 HIS A CA 1
ATOM 4809 C C . HIS A 1 600 ? -4.874 14.822 -7.422 1.00 45.00 600 HIS A C 1
ATOM 4811 O O . HIS A 1 600 ? -4.263 14.924 -6.361 1.00 45.00 600 HIS A O 1
ATOM 4817 N N . LEU A 1 601 ? -5.490 13.691 -7.782 1.00 48.19 601 LEU A N 1
ATOM 4818 C CA . LEU A 1 601 ? -5.490 12.404 -7.061 1.00 48.19 601 LEU A CA 1
ATOM 4819 C C . LEU A 1 601 ? -4.111 11.713 -6.948 1.00 48.19 601 LEU A C 1
ATOM 4821 O O . LEU A 1 601 ? -4.009 10.491 -6.910 1.00 48.19 601 LEU A O 1
ATOM 4825 N N . THR A 1 602 ? -3.035 12.485 -6.803 1.00 47.53 602 THR A N 1
ATOM 4826 C CA . THR A 1 602 ? -1.717 12.005 -6.355 1.00 47.53 602 THR A CA 1
ATOM 4827 C C . THR A 1 602 ? -1.712 11.510 -4.899 1.00 47.53 602 THR A C 1
ATOM 4829 O O . THR A 1 602 ? -0.669 11.081 -4.402 1.00 47.53 602 THR A O 1
ATOM 4832 N N . ASP A 1 603 ? -2.853 11.550 -4.206 1.00 53.62 603 ASP A N 1
ATOM 4833 C CA . ASP A 1 603 ? -2.966 11.219 -2.789 1.00 53.62 603 ASP A CA 1
ATOM 4834 C C . ASP A 1 603 ? -3.214 9.718 -2.597 1.00 53.62 603 ASP A C 1
ATOM 4836 O O . ASP A 1 603 ? -4.325 9.193 -2.722 1.00 53.62 603 ASP A O 1
ATOM 4840 N N . ARG A 1 604 ? -2.100 9.031 -2.328 1.00 66.62 604 ARG A N 1
ATOM 4841 C CA . ARG A 1 604 ? -2.002 7.600 -2.055 1.00 66.62 604 ARG A CA 1
ATOM 4842 C C . ARG A 1 604 ? -2.903 7.229 -0.872 1.00 66.62 604 ARG A C 1
ATOM 4844 O O . ARG A 1 604 ? -2.937 7.908 0.153 1.00 66.62 604 ARG A O 1
ATOM 4851 N N . ILE A 1 605 ? -3.660 6.146 -1.042 1.00 84.69 605 ILE A N 1
ATOM 4852 C CA . ILE A 1 605 ? -4.307 5.451 0.073 1.00 84.69 605 ILE A CA 1
ATOM 4853 C C . ILE A 1 605 ? -3.232 5.089 1.104 1.00 84.69 605 ILE A C 1
ATOM 4855 O O . ILE A 1 605 ? -2.151 4.655 0.718 1.00 84.69 605 ILE A O 1
ATOM 4859 N N . TYR A 1 606 ? -3.535 5.257 2.390 1.00 88.88 606 TYR A N 1
ATOM 4860 C CA . TYR A 1 606 ? -2.689 4.763 3.471 1.00 88.88 606 TYR A CA 1
ATOM 4861 C C . TYR A 1 606 ? -3.440 3.659 4.215 1.00 88.88 606 TYR A C 1
ATOM 4863 O O . TYR A 1 606 ? -4.457 3.899 4.872 1.00 88.88 606 TYR A O 1
ATOM 4871 N N . ARG A 1 607 ? -2.955 2.426 4.099 1.00 89.31 607 A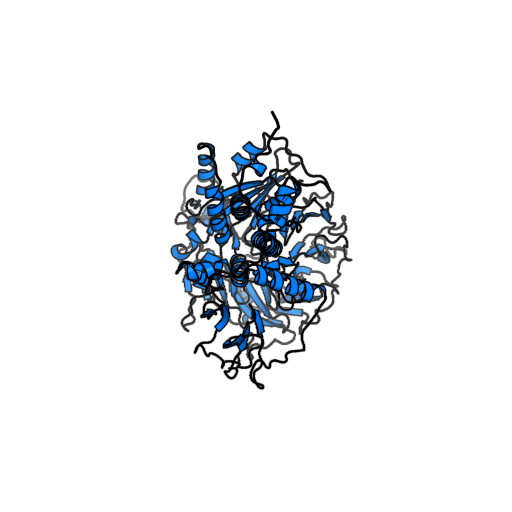RG A N 1
ATOM 4872 C CA . ARG A 1 607 ? -3.601 1.187 4.539 1.00 89.31 607 ARG A CA 1
ATOM 4873 C C . ARG A 1 607 ? -4.963 1.016 3.863 1.00 89.31 607 ARG A C 1
ATOM 4875 O O . ARG A 1 607 ? -5.043 0.730 2.678 1.00 89.31 607 ARG A O 1
ATOM 4882 N N . SER A 1 608 ? -6.046 1.205 4.608 1.00 90.19 608 SER A N 1
ATOM 4883 C CA . SER A 1 608 ? -7.425 1.169 4.114 1.00 90.19 608 SER A CA 1
ATOM 4884 C C . SER A 1 608 ? -8.072 2.552 4.056 1.00 90.19 608 SER A C 1
ATOM 4886 O O . SER A 1 608 ? -9.276 2.652 3.826 1.00 90.19 608 SER A O 1
ATOM 4888 N N . GLN A 1 609 ? -7.306 3.615 4.314 1.00 90.81 609 GLN A N 1
ATOM 4889 C CA . GLN A 1 609 ? -7.814 4.960 4.547 1.00 90.81 609 GLN A CA 1
ATOM 4890 C C . GLN A 1 609 ? -7.462 5.895 3.396 1.00 90.81 609 GLN A C 1
ATOM 4892 O O . GLN A 1 609 ? -6.318 5.996 2.962 1.00 90.81 609 GLN A O 1
ATOM 4897 N N . TYR A 1 610 ? -8.473 6.618 2.939 1.00 87.06 610 TYR A N 1
ATOM 4898 C CA . TYR A 1 610 ? -8.377 7.646 1.917 1.00 87.06 610 TYR A CA 1
ATOM 4899 C C . TYR A 1 610 ? -8.812 8.995 2.496 1.00 87.06 610 TYR A C 1
ATOM 4901 O O . TYR A 1 610 ? -9.769 9.063 3.273 1.00 87.06 610 TYR A O 1
ATOM 4909 N N . ILE A 1 611 ? -8.139 10.081 2.116 1.00 85.81 611 ILE A N 1
ATOM 4910 C CA . ILE A 1 611 ? -8.494 11.426 2.577 1.00 85.81 611 ILE A CA 1
ATOM 4911 C C . ILE A 1 611 ? -9.297 12.140 1.508 1.00 85.81 611 ILE A C 1
ATOM 4913 O O . ILE A 1 611 ? -8.863 12.308 0.376 1.00 85.81 611 ILE A O 1
ATOM 4917 N N . ARG A 1 612 ? -10.449 12.657 1.919 1.00 82.81 612 ARG A N 1
ATOM 4918 C CA . ARG A 1 612 ? -11.241 13.588 1.130 1.00 82.81 612 ARG A CA 1
ATOM 4919 C C . ARG A 1 612 ? -11.137 14.975 1.743 1.00 82.81 612 ARG A C 1
ATOM 4921 O O . ARG A 1 612 ? -11.627 15.200 2.853 1.00 82.81 612 ARG A O 1
ATOM 4928 N N . SER A 1 613 ? -10.564 15.913 0.999 1.00 80.81 613 SER A N 1
ATOM 4929 C CA . SER A 1 613 ? -10.591 17.336 1.327 1.00 80.81 613 SER A CA 1
ATOM 4930 C C . SER A 1 613 ? -11.646 18.048 0.476 1.00 80.81 613 SER A C 1
ATOM 4932 O O . SER A 1 613 ? -11.949 17.659 -0.651 1.00 80.81 613 SER A O 1
ATOM 4934 N N . THR A 1 614 ? -12.296 19.070 1.025 1.00 77.81 614 THR A N 1
ATOM 4935 C CA . THR A 1 614 ? -13.207 19.905 0.240 1.00 77.81 614 THR A CA 1
ATOM 4936 C C . THR A 1 614 ? -13.056 21.363 0.606 1.00 77.81 614 THR A C 1
ATOM 4938 O O . THR A 1 614 ? -13.349 21.769 1.733 1.00 77.81 614 THR A O 1
ATOM 4941 N N . THR A 1 615 ? -12.618 22.157 -0.363 1.00 77.56 615 THR A N 1
ATOM 4942 C CA . THR A 1 615 ? -12.403 23.590 -0.194 1.00 77.56 615 THR A CA 1
ATOM 4943 C C . THR A 1 615 ? -13.735 24.327 -0.052 1.00 77.56 615 THR A C 1
ATOM 4945 O O . THR A 1 615 ? -14.711 24.075 -0.759 1.00 77.56 615 THR A O 1
ATOM 4948 N N . THR A 1 616 ? -13.794 25.238 0.914 1.00 74.75 616 THR A N 1
ATOM 4949 C CA . THR A 1 616 ? -14.954 26.107 1.145 1.00 74.75 616 THR A CA 1
ATOM 4950 C C . THR A 1 616 ? -15.128 27.115 0.007 1.00 74.75 616 THR A C 1
ATOM 4952 O O . THR A 1 616 ? -14.185 27.428 -0.713 1.00 74.75 616 THR A O 1
ATOM 4955 N N . LYS A 1 617 ? -16.328 27.699 -0.131 1.00 73.56 617 LYS A N 1
ATOM 4956 C CA . LYS A 1 617 ? -16.613 28.702 -1.180 1.00 73.56 617 LYS A CA 1
ATOM 4957 C C . LYS A 1 617 ? -15.681 29.920 -1.157 1.00 73.56 617 LYS A C 1
ATOM 4959 O O . LYS A 1 617 ? -15.520 30.559 -2.187 1.00 73.56 617 LYS A O 1
ATOM 4964 N N . SER A 1 618 ? -15.118 30.270 0.003 1.00 73.00 618 SER A N 1
ATOM 4965 C CA . SER A 1 618 ? -14.171 31.383 0.128 1.00 73.00 618 SER A CA 1
ATOM 4966 C C . SER A 1 618 ? -12.746 31.017 -0.290 1.00 73.00 618 SER A C 1
ATOM 4968 O O . SER A 1 618 ? -11.914 31.911 -0.376 1.00 73.00 618 SER A O 1
ATOM 4970 N N . GLY A 1 619 ? -12.437 29.731 -0.497 1.00 74.31 619 GLY A N 1
ATOM 4971 C CA . GLY A 1 619 ? -11.082 29.261 -0.797 1.00 74.31 619 GLY A CA 1
ATOM 4972 C C . GLY A 1 619 ? -10.117 29.287 0.393 1.00 74.31 619 GLY A C 1
ATOM 4973 O O . GLY A 1 619 ? -8.969 28.901 0.240 1.00 74.31 619 GLY A O 1
ATOM 4974 N N . GLN A 1 620 ? -10.556 29.749 1.571 1.00 76.31 620 GLN A N 1
ATOM 4975 C CA . GLN A 1 620 ? -9.666 30.017 2.711 1.00 76.31 620 GLN A CA 1
ATOM 4976 C C . GLN A 1 620 ? -9.504 28.833 3.667 1.00 76.31 620 GLN A C 1
ATOM 4978 O O . GLN A 1 620 ? -8.536 28.782 4.424 1.00 76.31 620 GLN A O 1
ATOM 4983 N N . ALA A 1 621 ? -10.429 27.876 3.638 1.00 81.31 621 ALA A N 1
ATOM 4984 C CA . ALA A 1 621 ? -10.386 26.697 4.494 1.00 81.31 621 ALA A CA 1
ATOM 4985 C C . ALA A 1 621 ? -10.930 25.452 3.786 1.00 81.31 621 ALA A C 1
ATOM 4987 O O . ALA A 1 621 ? -11.699 25.564 2.823 1.00 81.31 621 ALA A O 1
ATOM 4988 N N . GLN A 1 622 ? -10.592 24.278 4.317 1.00 83.06 622 GLN A N 1
ATOM 4989 C CA . GLN A 1 622 ? -11.003 22.968 3.818 1.00 83.06 622 GLN A CA 1
ATOM 4990 C C . GLN A 1 622 ? -11.729 22.155 4.894 1.00 83.06 622 GLN A C 1
ATOM 4992 O O . GLN A 1 622 ? -11.418 22.225 6.080 1.00 83.06 622 GLN A O 1
ATOM 4997 N N . LEU A 1 623 ? -12.708 21.357 4.478 1.00 82.56 623 LEU A N 1
ATOM 4998 C CA . LEU A 1 623 ? -13.304 20.312 5.304 1.00 82.56 623 LEU A CA 1
ATOM 4999 C C . LEU A 1 623 ? -12.589 18.990 5.020 1.00 82.56 623 LEU A C 1
ATOM 5001 O O . LEU A 1 623 ? -12.472 18.613 3.857 1.00 82.56 623 LEU A O 1
ATOM 5005 N N . ILE A 1 624 ? -12.156 18.281 6.064 1.00 85.81 624 ILE A N 1
ATOM 5006 C CA . ILE A 1 624 ? -11.420 17.015 5.931 1.00 85.81 624 ILE A CA 1
ATOM 5007 C C . ILE A 1 624 ? -12.287 15.842 6.381 1.00 85.81 624 ILE A C 1
ATOM 5009 O O . ILE A 1 624 ? -12.914 15.878 7.445 1.00 85.81 624 ILE A O 1
ATOM 5013 N N . SER A 1 625 ? -12.324 14.798 5.556 1.00 86.12 625 SER A N 1
ATOM 5014 C CA . SER A 1 625 ? -12.924 13.504 5.873 1.00 86.12 625 SER A CA 1
ATOM 5015 C C . SER A 1 625 ? -11.933 12.373 5.619 1.00 86.12 625 SER A C 1
ATOM 5017 O O . SER A 1 625 ? -11.194 12.418 4.641 1.00 86.12 625 SER A O 1
ATOM 5019 N N . ILE A 1 626 ? -11.970 11.344 6.458 1.00 88.69 626 ILE A N 1
ATOM 5020 C CA . ILE A 1 626 ? -11.285 10.070 6.235 1.00 88.69 626 ILE A CA 1
ATOM 5021 C C . ILE A 1 626 ? -12.334 9.053 5.792 1.00 88.69 626 ILE A C 1
ATOM 5023 O O . ILE A 1 626 ? -13.369 8.895 6.445 1.00 88.69 626 ILE A O 1
ATOM 5027 N N . VAL A 1 627 ? -12.081 8.393 4.668 1.00 88.38 627 VAL A N 1
ATOM 5028 C CA . VAL A 1 627 ? -12.895 7.312 4.114 1.00 88.38 627 VAL A CA 1
ATOM 5029 C C . VAL A 1 627 ? -12.126 6.011 4.308 1.00 88.38 627 VAL A C 1
ATOM 5031 O O . VAL A 1 627 ? -11.077 5.823 3.705 1.00 88.38 627 VAL A O 1
ATOM 5034 N N . ASP A 1 628 ? -12.624 5.135 5.173 1.00 91.06 628 ASP A N 1
ATOM 5035 C CA . ASP A 1 628 ? -11.986 3.862 5.515 1.00 91.06 628 ASP A CA 1
ATOM 5036 C C . ASP A 1 628 ? -12.719 2.700 4.836 1.00 91.06 628 ASP A C 1
ATOM 5038 O O . ASP A 1 628 ? -13.951 2.634 4.881 1.00 91.06 628 ASP A O 1
ATOM 5042 N N . PHE A 1 629 ? -11.962 1.791 4.223 1.00 90.69 629 PHE A N 1
ATOM 5043 C CA . PHE A 1 629 ? -12.429 0.619 3.480 1.00 90.69 629 PHE A CA 1
ATOM 5044 C C . PHE A 1 629 ? -12.121 -0.712 4.192 1.00 90.69 629 PHE A C 1
ATOM 5046 O O . PHE A 1 629 ? -12.311 -1.781 3.608 1.00 90.69 629 PHE A O 1
ATOM 5053 N N . ASN A 1 630 ? -11.681 -0.693 5.459 1.00 88.81 630 ASN A N 1
ATOM 5054 C CA . ASN A 1 630 ? -11.447 -1.914 6.237 1.00 88.81 630 ASN A CA 1
ATOM 5055 C C . ASN A 1 630 ? -12.777 -2.596 6.611 1.00 88.81 630 ASN A C 1
ATOM 5057 O O . ASN A 1 630 ? -13.374 -2.335 7.660 1.00 88.81 630 ASN A O 1
ATOM 5061 N N . ALA A 1 631 ? -13.260 -3.476 5.732 1.00 82.56 631 ALA A N 1
ATOM 5062 C CA . ALA A 1 631 ? -14.554 -4.138 5.872 1.00 82.56 631 ALA A CA 1
ATOM 5063 C C . ALA A 1 631 ? -14.737 -4.904 7.205 1.00 82.56 631 ALA A C 1
ATOM 5065 O O . ALA A 1 631 ? -15.806 -4.746 7.810 1.00 82.56 631 ALA A O 1
ATOM 5066 N N . PRO A 1 632 ? -13.756 -5.689 7.707 1.00 80.69 632 PRO A N 1
ATOM 5067 C CA . PRO A 1 632 ? -13.856 -6.313 9.029 1.00 80.69 632 PRO A CA 1
ATOM 5068 C C . PRO A 1 632 ? -14.091 -5.311 10.169 1.00 80.69 632 PRO A C 1
ATOM 5070 O O . PRO A 1 632 ? -15.009 -5.502 10.975 1.00 80.69 632 PRO A O 1
ATOM 5073 N N . LEU A 1 633 ? -13.330 -4.211 10.215 1.00 80.38 633 LEU A N 1
ATOM 5074 C CA . LEU A 1 633 ? -13.494 -3.190 11.254 1.00 80.38 633 LEU A CA 1
ATOM 5075 C C . LEU A 1 633 ? -14.846 -2.481 11.132 1.00 80.38 633 LEU A C 1
ATOM 5077 O O . LEU A 1 633 ? -15.550 -2.317 12.129 1.00 80.38 633 LEU A O 1
ATOM 5081 N N . ILE A 1 634 ? -15.265 -2.119 9.917 1.00 78.38 634 ILE A N 1
ATOM 5082 C CA . ILE A 1 634 ? -16.554 -1.453 9.677 1.00 78.38 634 ILE A CA 1
ATOM 5083 C C . ILE A 1 634 ? -17.716 -2.299 10.203 1.00 78.38 634 ILE A C 1
ATOM 5085 O O . ILE A 1 634 ? -18.590 -1.769 10.894 1.00 78.38 634 ILE A O 1
ATOM 5089 N N . LYS A 1 635 ? -17.712 -3.611 9.932 1.00 73.81 635 LYS A N 1
ATOM 5090 C CA . LYS A 1 635 ? -18.733 -4.533 10.451 1.00 73.81 635 LYS A CA 1
ATOM 5091 C C . LYS A 1 635 ? -18.789 -4.495 11.975 1.00 73.81 635 LYS A C 1
ATOM 5093 O O . LYS A 1 635 ? -19.875 -4.360 12.533 1.00 73.81 635 LYS A O 1
ATOM 5098 N N . ARG A 1 636 ? -17.636 -4.543 12.653 1.00 70.50 636 ARG A N 1
ATOM 5099 C CA . ARG A 1 636 ? -17.561 -4.484 14.121 1.00 70.50 636 ARG A CA 1
ATOM 5100 C C . ARG A 1 636 ? -18.219 -3.216 14.682 1.00 70.50 636 ARG A C 1
ATOM 5102 O O . ARG A 1 636 ? -18.984 -3.302 15.638 1.00 70.50 636 ARG A O 1
ATOM 5109 N N . TYR A 1 637 ? -17.989 -2.055 14.068 1.00 64.75 637 TYR A N 1
ATOM 5110 C CA . TYR A 1 637 ? -18.572 -0.786 14.529 1.00 64.75 637 TYR A CA 1
ATOM 5111 C C . TYR A 1 637 ? -20.053 -0.607 14.177 1.00 64.75 637 TYR A C 1
ATOM 5113 O O . TYR A 1 637 ? -20.771 0.062 14.924 1.00 64.75 637 TYR A O 1
ATOM 5121 N N . GLN A 1 638 ? -20.537 -1.207 13.084 1.00 60.97 638 GLN A N 1
ATOM 5122 C CA . GLN A 1 638 ? -21.966 -1.202 12.756 1.00 60.97 638 GLN A CA 1
ATOM 5123 C C . GLN A 1 638 ? -22.797 -1.845 13.873 1.00 60.97 638 GLN A C 1
ATOM 5125 O O . GLN A 1 638 ? -23.799 -1.256 14.278 1.00 60.97 638 GLN A O 1
ATOM 5130 N N . TYR A 1 639 ? -22.342 -2.974 14.432 1.00 54.50 639 TYR A N 1
ATOM 5131 C CA . TYR A 1 639 ? -23.004 -3.637 15.564 1.00 54.50 639 TYR A CA 1
ATOM 5132 C C . TYR A 1 639 ? -23.091 -2.735 16.808 1.00 54.50 639 TYR A C 1
ATOM 5134 O O . TYR A 1 639 ? -24.151 -2.636 17.433 1.00 54.50 639 TYR A O 1
ATOM 5142 N N . THR A 1 640 ? -22.019 -2.009 17.133 1.00 50.00 640 THR A N 1
ATOM 5143 C CA . THR A 1 640 ? -21.975 -1.089 18.284 1.00 50.00 640 THR A CA 1
ATOM 5144 C C . THR A 1 640 ? -22.877 0.140 18.090 1.00 50.00 640 THR A C 1
ATOM 5146 O O . THR A 1 640 ? -23.532 0.596 19.030 1.00 50.00 640 THR A O 1
ATOM 5149 N N . ALA A 1 641 ? -22.969 0.666 16.864 1.00 49.31 641 ALA A N 1
ATOM 5150 C CA . ALA A 1 641 ? -23.794 1.832 16.536 1.00 49.31 641 ALA A CA 1
ATOM 5151 C C . ALA A 1 641 ? -25.303 1.515 16.495 1.00 49.31 641 ALA A C 1
ATOM 5153 O O . ALA A 1 641 ? -26.125 2.347 16.893 1.00 49.31 641 ALA A O 1
ATOM 5154 N N . THR A 1 642 ? -25.695 0.306 16.071 1.00 47.03 642 THR A N 1
ATOM 5155 C CA . THR A 1 642 ? -27.102 -0.134 16.119 1.00 47.03 642 THR A CA 1
ATOM 5156 C C . THR A 1 642 ? -27.661 -0.204 17.539 1.00 47.03 642 THR A C 1
ATOM 5158 O O . THR A 1 642 ? -28.858 0.001 17.721 1.00 47.03 642 THR A O 1
ATOM 5161 N N . ALA A 1 643 ? -26.810 -0.391 18.553 1.00 36.28 643 ALA A N 1
ATOM 5162 C CA . ALA A 1 643 ? -27.215 -0.344 19.957 1.00 36.28 643 ALA A CA 1
ATOM 5163 C C . ALA A 1 643 ? -27.487 1.087 20.478 1.00 36.28 643 ALA A C 1
ATOM 5165 O O . ALA A 1 643 ? -28.084 1.245 21.540 1.00 36.28 643 ALA A O 1
ATOM 5166 N N . THR A 1 644 ? -27.072 2.135 19.751 1.00 38.69 644 THR A N 1
ATOM 5167 C CA . THR A 1 644 ? -27.055 3.527 20.248 1.00 38.69 644 THR A CA 1
ATOM 5168 C C . THR A 1 644 ? -27.802 4.557 19.386 1.00 38.69 644 THR A C 1
ATOM 5170 O O . THR A 1 644 ? -27.980 5.693 19.830 1.00 38.69 644 THR A O 1
ATOM 5173 N N . SER A 1 645 ? -28.291 4.230 18.182 1.00 36.50 645 SER A N 1
ATOM 5174 C CA . SER A 1 645 ? -28.823 5.268 17.275 1.00 36.50 645 SER A CA 1
ATOM 5175 C C . SER A 1 645 ? -30.330 5.584 17.422 1.00 36.50 645 SER A C 1
ATOM 5177 O O . SER A 1 645 ? -31.192 4.714 17.303 1.00 36.50 645 SER A O 1
ATOM 5179 N N . ARG A 1 646 ? -30.644 6.878 17.620 1.00 36.78 646 ARG A N 1
ATOM 5180 C CA . ARG A 1 646 ? -31.968 7.510 17.415 1.00 36.78 646 ARG A CA 1
ATOM 5181 C C . ARG A 1 646 ? -32.218 7.814 15.926 1.00 36.78 646 ARG A C 1
ATOM 5183 O O . ARG A 1 646 ? -31.291 8.087 15.171 1.00 36.78 646 ARG A O 1
ATOM 5190 N N . ALA A 1 647 ? -33.501 7.836 15.555 1.00 37.69 647 ALA A N 1
ATOM 5191 C CA . ALA A 1 647 ? -34.055 8.014 14.207 1.00 37.69 647 ALA A CA 1
ATOM 5192 C C . ALA A 1 647 ? -33.432 9.148 13.352 1.00 37.69 647 ALA A C 1
ATOM 5194 O O . ALA A 1 647 ? -33.473 10.322 13.727 1.00 37.69 647 ALA A O 1
ATOM 5195 N N . LYS A 1 648 ? -32.938 8.807 12.148 1.00 47.31 648 LYS A N 1
ATOM 5196 C CA . LYS A 1 648 ? -32.539 9.754 11.082 1.00 47.31 648 LYS A CA 1
ATOM 5197 C C . LYS A 1 648 ? -33.740 10.098 10.169 1.00 47.31 648 LYS A C 1
ATOM 5199 O O . LYS A 1 648 ? -34.587 9.250 9.910 1.00 47.31 648 LYS A O 1
ATOM 5204 N N . ARG A 1 649 ? -33.832 11.352 9.686 1.00 41.03 649 ARG A N 1
ATOM 5205 C CA . ARG A 1 649 ? -34.903 11.855 8.781 1.00 41.03 649 ARG A CA 1
ATOM 5206 C C . ARG A 1 649 ? -34.755 11.324 7.341 1.00 41.03 649 ARG A C 1
ATOM 5208 O O . ARG A 1 649 ? -33.654 11.314 6.807 1.00 41.03 649 ARG A O 1
ATOM 5215 N N . ALA A 1 650 ? -35.882 11.013 6.692 1.00 44.06 650 ALA A N 1
ATOM 5216 C CA . ALA A 1 650 ? -35.969 10.233 5.448 1.00 44.06 650 ALA A CA 1
ATOM 5217 C C . ALA A 1 650 ? -35.649 10.943 4.106 1.00 44.06 650 ALA A C 1
ATOM 5219 O O . ALA A 1 650 ? -35.415 10.257 3.117 1.00 44.06 650 ALA A O 1
ATOM 5220 N N . SER A 1 651 ? -35.655 12.281 4.002 1.00 43.50 651 SER A N 1
ATOM 5221 C CA . SER A 1 651 ? -35.502 12.955 2.689 1.00 43.50 651 SER A CA 1
ATOM 5222 C C . SER A 1 651 ? -34.050 13.208 2.265 1.00 43.50 651 SER A C 1
ATOM 5224 O O . SER A 1 651 ? -33.760 13.182 1.072 1.00 43.50 651 SER A O 1
ATOM 5226 N N . ALA A 1 652 ? -33.141 13.418 3.225 1.00 47.69 652 ALA A N 1
ATOM 5227 C CA . ALA A 1 652 ? -31.705 13.593 2.975 1.00 47.69 652 ALA A CA 1
ATOM 5228 C C . ALA A 1 652 ? -31.035 12.284 2.504 1.00 47.69 652 ALA A C 1
ATOM 5230 O O . ALA A 1 652 ? -30.042 12.312 1.797 1.00 47.69 652 ALA A O 1
ATOM 5231 N N . ASP A 1 653 ? -31.640 11.146 2.831 1.00 62.34 653 ASP A N 1
ATOM 5232 C CA . ASP A 1 653 ? -31.162 9.801 2.506 1.00 62.34 653 ASP A CA 1
ATOM 5233 C C . ASP A 1 653 ? -31.241 9.491 0.991 1.00 62.34 653 ASP A C 1
ATOM 5235 O O . ASP A 1 653 ? -30.488 8.680 0.467 1.00 62.34 653 ASP A O 1
ATOM 5239 N N . LYS A 1 654 ? -32.127 10.159 0.232 1.00 69.94 654 LYS A N 1
ATOM 5240 C CA . LYS A 1 654 ? -32.380 9.801 -1.178 1.00 69.94 654 LYS A CA 1
ATOM 5241 C C . LYS A 1 654 ? -31.299 10.279 -2.155 1.00 69.94 654 LYS A C 1
ATOM 5243 O O . LYS A 1 654 ? -30.934 9.526 -3.050 1.00 69.94 654 LYS A O 1
ATOM 5248 N N . SER A 1 655 ? -30.809 11.515 -2.031 1.00 69.38 655 SER A N 1
ATOM 5249 C CA . SER A 1 655 ? -29.779 12.033 -2.951 1.00 69.38 655 SER A CA 1
ATOM 5250 C C . SER A 1 655 ? -28.417 11.391 -2.705 1.00 69.38 655 SER A C 1
ATOM 5252 O O . SER A 1 655 ? -27.699 11.118 -3.654 1.00 69.38 655 SER A O 1
ATOM 5254 N N . GLU A 1 656 ? -28.094 11.110 -1.443 1.00 69.62 656 GLU A N 1
ATOM 5255 C CA . GLU A 1 656 ? -26.885 10.392 -1.029 1.00 69.62 656 GLU A CA 1
ATOM 5256 C C . GLU A 1 656 ? -26.886 8.954 -1.552 1.00 69.62 656 GLU A C 1
ATOM 5258 O O . GLU A 1 656 ? -25.931 8.528 -2.200 1.00 69.62 656 GLU A O 1
ATOM 5263 N N . LYS A 1 657 ? -28.016 8.250 -1.405 1.00 76.31 657 LYS A N 1
ATOM 5264 C CA . LYS A 1 657 ? -28.223 6.947 -2.044 1.00 76.31 657 LYS A CA 1
ATOM 5265 C C . LYS A 1 657 ? -28.018 7.014 -3.553 1.00 76.31 657 LYS A C 1
ATOM 5267 O O . LYS A 1 657 ? -27.279 6.199 -4.089 1.00 76.31 657 LYS A O 1
ATOM 5272 N N . ASN A 1 658 ? -28.621 7.987 -4.236 1.00 82.25 658 ASN A N 1
ATOM 5273 C CA . ASN A 1 658 ? -28.443 8.140 -5.682 1.00 82.25 658 ASN A CA 1
ATOM 5274 C C . ASN A 1 658 ? -26.975 8.392 -6.062 1.00 82.25 658 ASN A C 1
ATOM 5276 O O . ASN A 1 658 ? -26.476 7.742 -6.975 1.00 82.25 658 ASN A O 1
ATOM 5280 N N . ALA A 1 659 ? -26.266 9.255 -5.330 1.00 82.12 659 ALA A N 1
ATOM 5281 C CA . ALA A 1 659 ? -24.853 9.523 -5.578 1.00 82.12 659 ALA A CA 1
ATOM 5282 C C . ALA A 1 659 ? -23.996 8.256 -5.429 1.00 82.12 659 ALA A C 1
ATOM 5284 O O . ALA A 1 659 ? -23.178 7.964 -6.297 1.00 82.12 659 ALA A O 1
ATOM 5285 N N . VAL A 1 660 ? -24.207 7.451 -4.381 1.00 84.50 660 VAL A N 1
ATOM 5286 C CA . VAL A 1 660 ? -23.480 6.179 -4.211 1.00 84.50 660 VAL A CA 1
ATOM 5287 C C . VAL A 1 660 ? -23.824 5.174 -5.315 1.00 84.50 660 VAL A C 1
ATOM 5289 O O . VAL A 1 660 ? -22.920 4.515 -5.840 1.00 84.50 660 VAL A O 1
ATOM 5292 N N . LEU A 1 661 ? -25.104 5.066 -5.692 1.00 87.12 661 LEU A N 1
ATOM 5293 C CA . LEU A 1 661 ? -25.564 4.185 -6.773 1.00 87.12 661 LEU A CA 1
ATOM 5294 C C . LEU A 1 661 ? -24.901 4.538 -8.116 1.00 87.12 661 LEU A C 1
ATOM 5296 O O . LEU A 1 661 ? -24.568 3.634 -8.880 1.00 87.12 661 LEU A O 1
ATOM 5300 N N . GLU A 1 662 ? -24.688 5.827 -8.383 1.00 87.31 662 GLU A N 1
ATOM 5301 C CA . GLU A 1 662 ? -24.125 6.354 -9.635 1.00 87.31 662 GLU A CA 1
ATOM 5302 C C . GLU A 1 662 ? -22.589 6.474 -9.627 1.00 87.31 662 GLU A C 1
ATOM 5304 O O . GLU A 1 662 ? -22.004 6.873 -10.628 1.00 87.31 662 GLU A O 1
ATOM 5309 N N . GLY A 1 663 ? -21.918 6.105 -8.528 1.00 84.62 663 GLY A N 1
ATOM 5310 C CA . GLY A 1 663 ? -20.455 6.187 -8.401 1.00 84.62 663 GLY A CA 1
ATOM 5311 C C . GLY A 1 663 ? -19.930 7.559 -7.969 1.00 84.62 663 GLY A C 1
ATOM 5312 O O . GLY A 1 663 ? -18.726 7.747 -7.841 1.00 84.62 663 GLY A O 1
ATOM 5313 N N . ASN A 1 664 ? -20.817 8.496 -7.650 1.00 83.25 664 ASN A N 1
ATOM 5314 C CA . ASN A 1 664 ? -20.498 9.845 -7.182 1.00 83.25 664 ASN A CA 1
ATOM 5315 C C . ASN A 1 664 ? -20.394 9.942 -5.647 1.00 83.25 664 ASN A C 1
ATOM 5317 O O . ASN A 1 664 ? -20.330 11.032 -5.081 1.00 83.25 664 ASN A O 1
ATOM 5321 N N . GLY A 1 665 ? -20.388 8.806 -4.937 1.00 73.19 665 GLY A N 1
ATOM 5322 C CA . GLY A 1 665 ? -20.358 8.763 -3.469 1.00 73.19 665 GLY A CA 1
ATOM 5323 C C . GLY A 1 665 ? -19.118 9.417 -2.841 1.00 73.19 665 GLY A C 1
ATOM 5324 O O . GLY A 1 665 ? -19.178 9.865 -1.695 1.00 73.19 665 GLY A O 1
ATOM 5325 N N . MET A 1 666 ? -18.010 9.512 -3.586 1.00 72.25 666 MET A N 1
ATOM 5326 C CA . MET A 1 666 ? -16.792 10.189 -3.127 1.00 72.25 666 MET A CA 1
ATOM 5327 C C . MET A 1 666 ? -16.896 11.719 -3.264 1.00 72.25 666 MET A C 1
ATOM 5329 O O . MET A 1 666 ? -16.480 12.441 -2.356 1.00 72.25 666 MET A O 1
ATOM 5333 N N . THR A 1 667 ? -17.493 12.209 -4.357 1.00 62.34 667 THR A N 1
ATOM 5334 C CA . THR A 1 667 ? -17.520 13.620 -4.795 1.00 62.34 667 THR A CA 1
ATOM 5335 C C . THR A 1 667 ? -18.743 14.398 -4.297 1.00 62.34 667 THR A C 1
ATOM 5337 O O . THR A 1 667 ? -18.628 15.550 -3.879 1.00 62.34 667 THR A O 1
ATOM 5340 N N . GLU A 1 668 ? -19.931 13.790 -4.277 1.00 53.00 668 GLU A N 1
ATOM 5341 C CA . GLU A 1 668 ? -21.208 14.482 -4.044 1.00 53.00 668 GLU A CA 1
ATOM 5342 C C . GLU A 1 668 ? -21.678 14.506 -2.581 1.00 53.00 668 GLU A C 1
ATOM 5344 O O . GLU A 1 668 ? -22.873 14.457 -2.278 1.00 53.00 668 GLU A O 1
ATOM 5349 N N . GLY A 1 669 ? -20.760 14.729 -1.639 1.00 50.41 669 GLY A N 1
ATOM 5350 C CA . GLY A 1 669 ? -21.075 15.010 -0.227 1.00 50.41 669 GLY A CA 1
ATOM 5351 C C . GLY A 1 669 ? -21.837 16.333 0.026 1.00 50.41 669 GLY A C 1
ATOM 5352 O O . GLY A 1 669 ? -21.677 16.945 1.086 1.00 50.41 669 GLY A O 1
ATOM 5353 N N . ARG A 1 670 ? -22.655 16.817 -0.925 1.00 50.22 670 ARG A N 1
ATOM 5354 C CA . ARG A 1 670 ? -23.343 18.126 -0.923 1.00 50.22 670 ARG A CA 1
ATOM 5355 C C . ARG A 1 670 ? -24.211 18.346 0.320 1.00 50.22 670 ARG A C 1
ATOM 5357 O O . ARG A 1 670 ? -24.314 19.469 0.815 1.00 50.22 670 ARG A O 1
ATOM 5364 N N . LEU A 1 671 ? -24.812 17.298 0.884 1.00 46.88 671 LEU A N 1
ATOM 5365 C CA . LEU A 1 671 ? -25.646 17.427 2.086 1.00 46.88 671 LEU A CA 1
ATOM 5366 C C . LEU A 1 671 ? -24.836 17.751 3.352 1.00 46.88 671 LEU A C 1
ATOM 5368 O O . LEU A 1 671 ? -25.331 18.490 4.207 1.00 46.88 671 LEU A O 1
ATOM 5372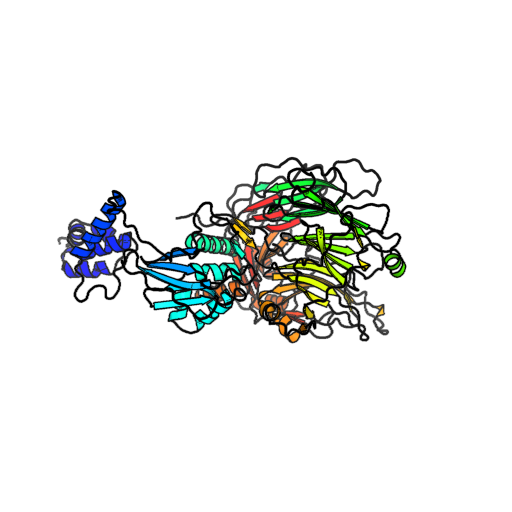 N N . PHE A 1 672 ? -23.587 17.287 3.463 1.00 52.12 672 PHE A N 1
ATOM 5373 C CA . PHE A 1 672 ? -22.714 17.583 4.607 1.00 52.12 672 PHE A CA 1
ATOM 5374 C C . PHE A 1 672 ? -22.237 19.031 4.604 1.00 52.12 672 PHE A C 1
ATOM 5376 O O . PHE A 1 672 ? -22.316 19.701 5.634 1.00 52.12 672 PHE A O 1
ATOM 5383 N N . GLN A 1 673 ? -21.861 19.550 3.432 1.00 51.22 673 GLN A N 1
ATOM 5384 C CA . GLN A 1 673 ? -21.574 20.977 3.246 1.00 51.22 673 GLN A CA 1
ATOM 5385 C C . GLN A 1 673 ? -22.774 21.850 3.631 1.00 51.22 673 GLN A C 1
ATOM 5387 O O . GLN A 1 673 ? -22.602 22.937 4.174 1.00 51.22 673 GLN A O 1
ATOM 5392 N N . THR A 1 674 ? -23.996 21.359 3.404 1.00 47.09 674 THR A N 1
ATOM 5393 C CA . THR A 1 674 ? -25.226 22.077 3.761 1.00 47.09 674 THR A CA 1
ATOM 5394 C C . THR A 1 674 ? -25.520 22.014 5.269 1.00 47.09 674 THR A C 1
ATOM 5396 O O . THR A 1 674 ? -25.962 23.010 5.838 1.00 47.09 674 THR A O 1
ATOM 5399 N N . ARG A 1 675 ? -25.238 20.885 5.948 1.00 49.91 675 ARG A N 1
ATOM 5400 C CA . ARG A 1 675 ? -25.362 20.758 7.420 1.00 49.91 675 ARG A CA 1
ATOM 5401 C C . ARG A 1 675 ? -24.333 21.604 8.172 1.00 49.91 675 ARG A C 1
ATOM 5403 O O . ARG A 1 675 ? -24.668 22.179 9.199 1.00 49.91 675 ARG A O 1
ATOM 5410 N N . ILE A 1 676 ? -23.108 21.681 7.654 1.00 51.22 676 ILE A N 1
ATOM 5411 C CA . ILE A 1 676 ? -21.992 22.415 8.265 1.00 51.22 676 ILE A CA 1
ATOM 5412 C C . ILE A 1 676 ? -22.012 23.905 7.889 1.00 51.22 676 ILE A C 1
ATOM 5414 O O . ILE A 1 676 ? -21.664 24.753 8.702 1.00 51.22 676 ILE A O 1
ATOM 5418 N N . GLY A 1 677 ? -22.482 24.256 6.688 1.00 47.88 677 GLY A N 1
ATOM 5419 C CA . GLY A 1 677 ? -22.530 25.639 6.201 1.00 47.88 677 GLY A CA 1
ATOM 5420 C C . GLY A 1 677 ? -23.451 26.580 6.990 1.00 47.88 677 GLY A C 1
ATOM 5421 O O . GLY A 1 677 ? -23.389 27.790 6.788 1.00 47.88 677 GLY A O 1
ATOM 5422 N N . SER A 1 678 ? -24.287 26.053 7.893 1.00 45.19 678 SER A N 1
ATOM 5423 C CA . SER A 1 678 ? -25.129 26.849 8.798 1.00 45.19 678 SER A CA 1
ATOM 5424 C C . SER A 1 678 ? -24.434 27.228 10.115 1.00 45.19 678 SER A C 1
ATOM 5426 O O . SER A 1 678 ? -24.963 28.060 10.855 1.00 45.19 678 SER A O 1
ATOM 5428 N N . THR A 1 679 ? -23.278 26.642 10.434 1.00 50.25 679 THR A N 1
ATOM 5429 C CA . THR A 1 679 ? -22.548 26.847 11.693 1.00 50.25 679 THR A CA 1
ATOM 5430 C C . THR A 1 679 ? -21.241 27.591 11.417 1.00 50.25 679 THR A C 1
ATOM 5432 O O . THR A 1 679 ? -20.464 27.202 10.550 1.00 50.25 679 THR A O 1
ATOM 5435 N N . ARG A 1 680 ? -20.960 28.673 12.159 1.00 56.16 680 ARG A N 1
ATOM 5436 C CA . ARG A 1 680 ? -19.638 29.326 12.129 1.00 56.16 680 ARG A CA 1
ATOM 5437 C C . ARG A 1 680 ? -18.612 28.389 12.774 1.00 56.16 680 ARG A C 1
ATOM 5439 O O . ARG A 1 680 ? -18.415 28.447 13.983 1.00 56.16 680 ARG A O 1
ATOM 5446 N N . LEU A 1 681 ? -17.998 27.511 11.985 1.00 64.19 681 LEU A N 1
ATOM 5447 C CA . LEU A 1 681 ? -16.920 26.651 12.464 1.00 64.19 681 LEU A CA 1
ATOM 5448 C C . LEU A 1 681 ? -15.600 27.440 12.537 1.00 64.19 681 LEU A C 1
ATOM 5450 O O . LEU A 1 681 ? -15.251 28.123 11.572 1.00 64.19 681 LEU A O 1
ATOM 5454 N N . PRO A 1 682 ? -14.857 27.366 13.654 1.00 60.38 682 PRO A N 1
ATOM 5455 C CA . PRO A 1 682 ? -13.555 28.011 13.776 1.00 60.38 682 PRO A CA 1
ATOM 5456 C C . PRO A 1 682 ? -12.487 27.273 12.952 1.00 60.38 682 PRO A C 1
ATOM 5458 O O . PRO A 1 682 ? -12.500 26.044 12.873 1.00 60.38 682 PRO A O 1
ATOM 5461 N N . VAL A 1 683 ? -11.531 28.021 12.391 1.00 61.16 683 VAL A N 1
ATOM 5462 C CA . VAL A 1 683 ? -10.297 27.475 11.796 1.00 61.16 683 VAL A CA 1
ATOM 5463 C C . VAL A 1 683 ? -9.222 27.411 12.890 1.00 61.16 683 VAL A C 1
ATOM 5465 O O . VAL A 1 683 ? -9.058 28.397 13.619 1.00 61.16 683 VAL A O 1
ATOM 5468 N N . PRO A 1 684 ? -8.513 26.285 13.076 1.00 60.41 684 PRO A N 1
ATOM 5469 C CA . PRO A 1 684 ? -7.472 26.188 14.082 1.00 60.41 684 PRO A CA 1
ATOM 5470 C C . PRO A 1 684 ? -6.278 27.079 13.744 1.00 60.41 684 PRO A C 1
ATOM 5472 O O . PRO A 1 684 ? -5.869 27.207 12.595 1.00 60.41 684 PRO A O 1
ATOM 5475 N N . THR A 1 685 ? -5.702 27.670 14.786 1.00 65.50 685 THR A N 1
ATOM 5476 C CA . THR A 1 685 ? -4.418 28.382 14.752 1.00 65.50 685 THR A CA 1
ATOM 5477 C C . THR A 1 685 ? -3.367 27.572 15.503 1.00 65.50 685 THR A C 1
ATOM 5479 O O . THR A 1 685 ? -3.724 26.799 16.395 1.00 65.50 685 THR A O 1
ATOM 5482 N N . ILE A 1 686 ? -2.089 27.787 15.175 1.00 60.09 686 ILE A N 1
ATOM 5483 C CA . ILE A 1 686 ? -0.927 27.121 15.792 1.00 60.09 686 ILE A CA 1
ATOM 5484 C C . ILE A 1 686 ? -1.086 27.039 17.320 1.00 60.09 686 ILE A C 1
ATOM 5486 O O . ILE A 1 686 ? -1.420 28.032 17.971 1.00 60.09 686 ILE A O 1
ATOM 5490 N N . GLY A 1 687 ? -0.877 25.843 17.880 1.00 58.34 687 GLY A N 1
ATOM 5491 C CA . GLY A 1 687 ? -0.875 25.600 19.327 1.00 58.34 687 GLY A CA 1
ATOM 5492 C C . GLY A 1 687 ? -2.240 25.590 20.034 1.00 58.34 687 GLY A C 1
ATOM 5493 O O . GLY A 1 687 ? -2.272 25.400 21.247 1.00 58.34 687 GLY A O 1
ATOM 5494 N N . LYS A 1 688 ? -3.373 25.768 19.335 1.00 68.94 688 LYS A N 1
ATOM 5495 C CA . LYS A 1 688 ? -4.711 25.648 19.953 1.00 68.94 688 LYS A CA 1
ATOM 5496 C C . LYS A 1 688 ? -5.263 24.225 19.881 1.00 68.94 688 LYS A C 1
ATOM 5498 O O . LYS A 1 688 ? -5.125 23.556 18.859 1.00 68.94 688 LYS A O 1
ATOM 5503 N N . ALA A 1 689 ? -5.951 23.812 20.948 1.00 62.16 689 ALA A N 1
ATOM 5504 C CA . ALA A 1 689 ? -6.690 22.554 21.003 1.00 62.16 689 ALA A CA 1
ATOM 5505 C C . ALA A 1 689 ? -7.747 22.473 19.888 1.00 62.16 689 ALA A C 1
ATOM 5507 O O . ALA A 1 689 ? -8.407 23.467 19.563 1.00 62.16 689 ALA A O 1
ATOM 5508 N N . LEU A 1 690 ? -7.885 21.287 19.297 1.00 68.81 690 LEU A N 1
ATOM 5509 C CA . LEU A 1 690 ? -8.850 21.016 18.236 1.00 68.81 690 LEU A CA 1
ATOM 5510 C C . LEU A 1 690 ? -10.201 20.594 18.812 1.00 68.81 690 LEU A C 1
ATOM 5512 O O . LEU A 1 690 ? -10.286 20.115 19.937 1.00 68.81 690 LEU A O 1
ATOM 5516 N N . ASN A 1 691 ? -11.259 20.757 18.015 1.00 69.25 691 ASN A N 1
ATOM 5517 C CA . ASN A 1 691 ? -12.529 20.101 18.302 1.00 69.25 691 ASN A CA 1
ATOM 5518 C C . ASN A 1 691 ? -12.396 18.609 17.950 1.00 69.25 691 ASN A C 1
ATOM 5520 O O . ASN A 1 691 ? -11.916 18.272 16.863 1.00 69.25 691 ASN A O 1
ATOM 5524 N N . HIS A 1 692 ? -12.829 17.725 18.847 1.00 71.44 692 HIS A N 1
ATOM 5525 C CA . HIS A 1 692 ? -12.861 16.272 18.626 1.00 71.44 692 HIS A CA 1
ATOM 5526 C C . HIS A 1 692 ? -14.239 15.776 18.166 1.00 71.44 692 HIS A C 1
ATOM 5528 O O . HIS A 1 692 ? -14.443 14.575 18.011 1.00 71.44 692 HIS A O 1
ATOM 5534 N N . GLU A 1 693 ? -15.197 16.678 17.939 1.00 77.81 693 GLU A N 1
ATOM 5535 C CA . GLU A 1 693 ? -16.489 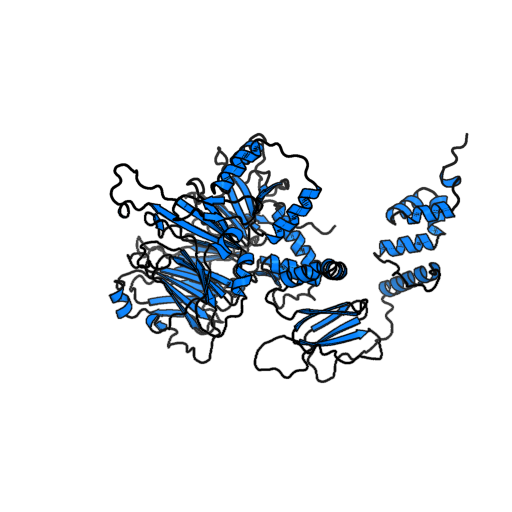16.324 17.359 1.00 77.81 693 GLU A CA 1
ATOM 5536 C C . GLU A 1 693 ? -16.329 15.859 15.903 1.00 77.81 693 GLU A C 1
ATOM 5538 O O . GLU A 1 693 ? -15.739 16.539 15.053 1.00 77.81 693 GLU A O 1
ATOM 5543 N N . VAL A 1 694 ? -16.898 14.689 15.614 1.00 80.62 694 VAL A N 1
ATOM 5544 C CA . VAL A 1 694 ? -16.888 14.070 14.290 1.00 80.62 694 VAL A CA 1
ATOM 5545 C C . VAL A 1 694 ? -18.287 13.652 13.865 1.00 80.62 694 VAL A C 1
ATOM 5547 O O . VAL A 1 694 ? -19.119 13.239 14.673 1.00 80.62 694 VAL A O 1
ATOM 5550 N N . LEU A 1 695 ? -18.532 13.703 12.561 1.00 76.81 695 LEU A N 1
ATOM 5551 C CA . LEU A 1 695 ? -19.692 13.082 11.936 1.00 76.81 695 LEU A CA 1
ATOM 5552 C C . LEU A 1 695 ? -19.268 11.757 11.321 1.00 76.81 695 LEU A C 1
ATOM 5554 O O . LEU A 1 695 ? -18.252 11.686 10.637 1.00 76.81 695 LEU A O 1
ATOM 5558 N N . THR A 1 696 ? -20.058 10.715 11.563 1.00 78.31 696 THR A N 1
ATOM 5559 C CA . THR A 1 696 ? -19.811 9.382 11.015 1.00 78.31 696 THR A CA 1
ATOM 5560 C C . THR A 1 696 ? -20.955 8.940 10.116 1.00 78.31 696 THR A C 1
ATOM 5562 O O . THR A 1 696 ? -22.135 9.041 10.471 1.00 78.31 696 THR A O 1
ATOM 5565 N N . GLU A 1 697 ? -20.583 8.370 8.980 1.00 78.06 697 GLU A N 1
ATOM 5566 C CA . GLU A 1 697 ? -21.469 7.670 8.068 1.00 78.06 697 GLU A CA 1
ATOM 5567 C C . GLU A 1 697 ? -20.884 6.307 7.705 1.00 78.06 697 GLU A C 1
ATOM 5569 O O . GLU A 1 697 ? -19.671 6.100 7.728 1.00 78.06 697 GLU A O 1
ATOM 5574 N N . THR A 1 698 ? -21.748 5.348 7.399 1.00 82.38 698 THR A N 1
ATOM 5575 C CA . THR A 1 698 ? -21.323 4.032 6.941 1.00 82.38 698 THR A CA 1
ATOM 5576 C C . THR A 1 698 ? -22.185 3.599 5.777 1.00 82.38 698 THR A C 1
ATOM 5578 O O . THR A 1 698 ? -23.408 3.541 5.896 1.00 82.38 698 THR A O 1
ATOM 5581 N N . ILE A 1 699 ? -21.522 3.271 4.675 1.00 85.00 699 ILE A N 1
ATOM 5582 C CA . ILE A 1 699 ? -22.125 2.690 3.489 1.00 85.00 699 ILE A CA 1
ATOM 5583 C C . ILE A 1 699 ? -21.876 1.188 3.537 1.00 85.00 699 ILE A C 1
ATOM 5585 O O . ILE A 1 699 ? -20.738 0.725 3.437 1.00 85.00 699 ILE A O 1
ATOM 5589 N N . GLY A 1 700 ? -22.949 0.430 3.750 1.00 82.88 700 GLY A N 1
ATOM 5590 C CA . GLY A 1 700 ? -22.899 -1.024 3.810 1.00 82.88 700 GLY A CA 1
ATOM 5591 C C . GLY A 1 700 ? -22.712 -1.677 2.439 1.00 82.88 700 GLY A C 1
ATOM 5592 O O . GLY A 1 700 ? -22.770 -1.039 1.384 1.00 82.88 700 GLY A O 1
ATOM 5593 N N . SER A 1 701 ? -22.500 -2.991 2.460 1.00 85.25 701 SER A N 1
ATOM 5594 C CA . SER A 1 701 ? -22.414 -3.815 1.250 1.00 85.25 701 SER A CA 1
ATOM 5595 C C . SER A 1 701 ? -23.766 -4.034 0.564 1.00 85.25 701 SER A C 1
ATOM 5597 O O . SER A 1 701 ? -23.825 -4.487 -0.575 1.00 85.25 701 SER A O 1
ATOM 5599 N N . ASP A 1 702 ? -24.864 -3.730 1.251 1.00 83.12 702 ASP A N 1
ATOM 5600 C CA . ASP A 1 702 ? -26.223 -3.737 0.714 1.00 83.12 702 ASP A CA 1
ATOM 5601 C C . ASP A 1 702 ? -26.449 -2.616 -0.315 1.00 83.12 702 ASP A C 1
ATOM 5603 O O . ASP A 1 702 ? -27.212 -2.796 -1.268 1.00 83.12 702 ASP A O 1
ATOM 5607 N N . MET A 1 703 ? -25.738 -1.491 -0.182 1.00 86.06 703 MET A N 1
ATOM 5608 C CA . MET A 1 703 ? -25.781 -0.398 -1.148 1.00 86.06 703 MET A CA 1
ATOM 5609 C C . MET A 1 703 ? -24.724 -0.581 -2.244 1.00 86.06 703 MET A C 1
ATOM 5611 O O . MET A 1 703 ? -23.527 -0.369 -2.038 1.00 86.06 703 MET A O 1
ATOM 5615 N N . LYS A 1 704 ? -25.182 -0.968 -3.438 1.00 91.62 704 LYS A N 1
ATOM 5616 C CA . LYS A 1 704 ? -24.339 -1.247 -4.610 1.00 91.62 704 LYS A CA 1
ATOM 5617 C C . LYS A 1 704 ? -24.086 0.006 -5.442 1.00 91.62 704 LYS A C 1
ATOM 5619 O O . LYS A 1 704 ? -24.995 0.794 -5.654 1.00 91.62 704 LYS A O 1
ATOM 5624 N N . THR A 1 705 ? -22.894 0.131 -5.997 1.00 93.12 705 THR A N 1
ATOM 5625 C CA . THR A 1 705 ? -22.594 1.099 -7.056 1.00 93.12 705 THR A CA 1
ATOM 5626 C C . THR A 1 705 ? -22.737 0.411 -8.410 1.00 93.12 705 THR A C 1
ATOM 5628 O O . THR A 1 705 ? -22.304 -0.734 -8.554 1.00 93.12 705 THR A O 1
ATOM 5631 N N . ILE A 1 706 ? -23.364 1.076 -9.386 1.00 93.81 706 ILE A N 1
ATOM 5632 C CA . ILE A 1 706 ? -23.609 0.539 -10.730 1.00 93.81 706 ILE A CA 1
ATOM 5633 C C . ILE A 1 706 ? -23.099 1.528 -11.783 1.00 93.81 706 ILE A C 1
ATOM 5635 O O . ILE A 1 706 ? -23.777 2.499 -12.120 1.00 93.81 706 ILE A O 1
ATOM 5639 N N . ILE A 1 707 ? -21.932 1.243 -12.359 1.00 91.88 707 ILE A N 1
ATOM 5640 C CA . ILE A 1 707 ? -21.348 2.036 -13.446 1.00 91.88 707 ILE A CA 1
ATOM 5641 C C . ILE A 1 707 ? -21.854 1.500 -14.784 1.00 91.88 707 ILE A C 1
ATOM 5643 O O . ILE A 1 707 ? -21.681 0.326 -15.104 1.00 91.88 707 ILE A O 1
ATOM 5647 N N . ARG A 1 708 ? -22.496 2.363 -15.577 1.00 85.12 708 ARG A N 1
ATOM 5648 C CA . ARG A 1 708 ? -23.069 1.999 -16.889 1.00 85.12 708 ARG A CA 1
ATOM 5649 C C . ARG A 1 708 ? -22.292 2.555 -18.080 1.00 85.12 708 ARG A C 1
ATOM 5651 O O . ARG A 1 708 ? -22.530 2.129 -19.203 1.00 85.12 708 ARG A O 1
ATOM 5658 N N . ALA A 1 709 ? -21.418 3.530 -17.853 1.00 83.12 709 ALA A N 1
ATOM 5659 C CA . ALA A 1 709 ? -20.650 4.174 -18.909 1.00 83.12 709 ALA A CA 1
ATOM 5660 C C . ALA A 1 709 ? -19.330 3.428 -19.149 1.00 83.12 709 ALA A C 1
ATOM 5662 O O . ALA A 1 709 ? -18.677 3.030 -18.191 1.00 83.12 709 ALA A O 1
ATOM 5663 N N . GLY A 1 710 ? -18.933 3.264 -20.414 1.00 87.00 710 GLY A N 1
ATOM 5664 C CA . GLY A 1 710 ? -17.607 2.758 -20.795 1.00 87.00 710 GLY A CA 1
ATOM 5665 C C . GLY A 1 710 ? -17.468 1.247 -20.977 1.00 87.00 710 GLY A C 1
ATOM 5666 O O . GLY A 1 710 ? -16.656 0.807 -21.787 1.00 87.00 710 GLY A O 1
ATOM 5667 N N . PHE A 1 711 ? -18.275 0.453 -20.276 1.00 90.62 711 PHE A N 1
ATOM 5668 C CA . PHE A 1 711 ? -18.139 -1.006 -20.215 1.00 90.62 711 PHE A CA 1
ATOM 5669 C C . PHE A 1 711 ? -19.186 -1.733 -21.056 1.00 90.62 711 PHE A C 1
ATOM 5671 O O . PHE A 1 711 ? -20.253 -1.192 -21.351 1.00 90.62 711 PHE A O 1
ATOM 5678 N N . LYS A 1 712 ? -18.868 -2.970 -21.448 1.00 90.06 712 LYS A N 1
ATOM 5679 C CA . LYS A 1 712 ? -19.770 -3.850 -22.203 1.00 90.06 712 LYS A CA 1
ATOM 5680 C C . LYS A 1 712 ? -21.013 -4.222 -21.395 1.00 90.06 712 LYS A C 1
ATOM 5682 O O . LYS A 1 712 ? -22.126 -4.129 -21.906 1.00 90.06 712 LYS A O 1
ATOM 5687 N N . ASP A 1 713 ? -20.804 -4.563 -20.128 1.00 90.75 713 ASP A N 1
ATOM 5688 C CA . ASP A 1 713 ? -21.844 -4.853 -19.147 1.00 90.75 713 ASP A CA 1
ATOM 5689 C C . ASP A 1 713 ? -21.754 -3.861 -17.974 1.00 90.75 713 ASP A C 1
ATOM 5691 O O . ASP A 1 713 ? -20.657 -3.395 -17.651 1.00 90.75 713 ASP A O 1
ATOM 5695 N N . PRO A 1 714 ? -22.874 -3.522 -17.303 1.00 93.12 714 PRO A N 1
ATOM 5696 C CA . PRO A 1 714 ? -22.838 -2.660 -16.128 1.00 93.12 714 PRO A CA 1
ATOM 5697 C C . PRO A 1 714 ? -21.932 -3.223 -15.025 1.00 93.12 714 PRO A C 1
ATOM 5699 O O . PRO A 1 714 ? -22.108 -4.359 -14.580 1.00 93.12 714 PRO A O 1
ATOM 5702 N N . VAL A 1 715 ? -21.009 -2.402 -14.527 1.00 95.00 715 VAL A N 1
ATOM 5703 C CA . VAL A 1 715 ? -20.092 -2.787 -13.450 1.00 95.00 715 VAL A CA 1
ATOM 5704 C C . VAL A 1 715 ? -20.776 -2.589 -12.110 1.00 95.00 715 VAL A C 1
ATOM 5706 O O . VAL A 1 715 ? -21.172 -1.477 -11.763 1.00 95.00 715 VAL A O 1
ATOM 5709 N N . VAL A 1 716 ? -20.894 -3.670 -11.342 1.00 95.50 716 VAL A N 1
ATOM 5710 C CA . VAL A 1 716 ? -21.485 -3.657 -10.001 1.00 95.50 716 VAL A CA 1
ATOM 5711 C C . VAL A 1 716 ? -20.394 -3.853 -8.956 1.00 95.50 716 VAL A C 1
ATOM 5713 O O . VAL A 1 716 ? -19.646 -4.828 -9.038 1.00 95.50 716 VAL A O 1
ATOM 5716 N N . SER A 1 717 ? -20.346 -2.970 -7.957 1.00 96.06 717 SER A N 1
ATOM 5717 C CA . SER A 1 717 ? -19.390 -3.022 -6.842 1.00 96.06 717 SER A CA 1
ATOM 5718 C C . SER A 1 717 ? -20.056 -2.685 -5.500 1.00 96.06 717 SER A C 1
ATOM 5720 O O . SER A 1 717 ? -21.038 -1.935 -5.463 1.00 96.06 717 SER A O 1
ATOM 5722 N N . CYS A 1 718 ? -19.596 -3.280 -4.395 1.00 93.06 718 CYS A N 1
ATOM 5723 C CA . CYS A 1 718 ? -20.245 -3.153 -3.087 1.00 93.06 718 CYS A CA 1
ATOM 5724 C C . CYS A 1 718 ? -19.326 -3.285 -1.855 1.00 93.06 718 CYS A C 1
ATOM 5726 O O . CYS A 1 718 ? -19.826 -3.565 -0.765 1.00 93.06 718 CYS A O 1
ATOM 5728 N N . LEU A 1 719 ? -18.013 -3.061 -1.970 1.00 93.06 719 LEU A N 1
ATOM 5729 C CA . LEU A 1 719 ? -17.114 -3.030 -0.806 1.00 93.06 719 LEU A CA 1
ATOM 5730 C C . LEU A 1 719 ? -17.568 -1.933 0.187 1.00 93.06 719 LEU A C 1
ATOM 5732 O O . LEU A 1 719 ? -17.723 -0.776 -0.222 1.00 93.06 719 LEU A O 1
ATOM 5736 N N . PRO A 1 720 ? -17.868 -2.251 1.461 1.00 90.31 720 PRO A N 1
ATOM 5737 C CA . PRO A 1 720 ? -18.374 -1.266 2.412 1.00 90.31 720 PRO A CA 1
ATOM 5738 C C . PRO A 1 720 ? -17.298 -0.242 2.777 1.00 90.31 720 PRO A C 1
ATOM 5740 O O . PRO A 1 720 ? -16.109 -0.551 2.765 1.00 90.31 720 PRO A O 1
ATOM 5743 N N . TYR A 1 721 ? -17.723 0.964 3.143 1.00 89.56 721 TYR A N 1
ATOM 5744 C CA . TYR A 1 721 ? -16.813 2.002 3.622 1.00 89.56 721 TYR A CA 1
ATOM 5745 C C . TYR A 1 721 ? -17.453 2.863 4.709 1.00 89.56 721 TYR A C 1
ATOM 5747 O O . TYR A 1 721 ? -18.678 3.012 4.789 1.00 89.56 721 TYR A O 1
ATOM 5755 N N . ARG A 1 722 ? -16.613 3.439 5.565 1.00 87.00 722 ARG A N 1
ATOM 5756 C CA . ARG A 1 722 ? -17.008 4.369 6.623 1.00 87.00 722 ARG A CA 1
ATOM 5757 C C . ARG A 1 722 ? -16.394 5.730 6.345 1.00 87.00 722 ARG A C 1
ATOM 5759 O O . ARG A 1 722 ? -15.203 5.827 6.088 1.00 87.00 722 ARG A O 1
ATOM 5766 N N . VAL A 1 723 ? -17.197 6.782 6.446 1.00 85.12 723 VAL A N 1
ATOM 5767 C CA . VAL A 1 723 ? -16.732 8.165 6.320 1.00 85.12 723 VAL A CA 1
ATOM 5768 C C . VAL A 1 723 ? -16.759 8.813 7.695 1.00 85.12 723 VAL A C 1
ATOM 5770 O O . VAL A 1 723 ? -17.792 8.801 8.370 1.00 85.12 723 VAL A O 1
ATOM 5773 N N . VAL A 1 724 ? -15.634 9.387 8.106 1.00 84.88 724 VAL A N 1
ATOM 5774 C CA . VAL A 1 724 ? -15.516 10.198 9.319 1.00 84.88 724 VAL A CA 1
ATOM 5775 C C . VAL A 1 724 ? -15.109 11.603 8.908 1.00 84.88 724 VAL A C 1
ATOM 5777 O O . VAL A 1 724 ? -14.073 11.792 8.282 1.00 84.88 724 VAL A O 1
ATOM 5780 N N . THR A 1 725 ? -15.933 12.592 9.232 1.00 83.12 725 THR A N 1
ATOM 5781 C CA . THR A 1 725 ? -15.699 13.997 8.884 1.00 83.12 725 THR A CA 1
ATOM 5782 C C . THR A 1 725 ? -15.483 14.810 10.145 1.00 83.12 725 THR A C 1
ATOM 5784 O O . THR A 1 725 ? -16.306 14.773 11.064 1.00 83.12 725 THR A O 1
ATOM 5787 N N . LYS A 1 726 ? -14.405 15.592 10.172 1.00 82.94 726 LYS A N 1
ATOM 5788 C CA . LYS A 1 726 ? -14.097 16.480 11.292 1.00 82.94 726 LYS A CA 1
ATOM 5789 C C . LYS A 1 726 ? -15.031 17.690 11.289 1.00 82.94 726 LYS A C 1
ATOM 5791 O O . LYS A 1 726 ? -15.143 18.378 10.276 1.00 82.94 726 LYS A O 1
ATOM 5796 N N . VAL A 1 727 ? -15.682 17.989 12.417 1.00 80.50 727 VAL A N 1
ATOM 5797 C CA . VAL A 1 727 ? -16.569 19.165 12.567 1.00 80.50 727 VAL A CA 1
ATOM 5798 C C . VAL A 1 727 ? -15.739 20.404 12.920 1.00 80.50 727 VAL A C 1
ATOM 5800 O O . VAL A 1 727 ? -15.922 21.074 13.937 1.00 80.50 727 VAL A O 1
ATOM 5803 N N . GLN A 1 728 ? -14.757 20.684 12.070 1.00 81.00 728 GLN A N 1
ATOM 5804 C CA . GLN A 1 728 ? -13.864 21.828 12.162 1.00 81.00 728 GLN A CA 1
ATOM 5805 C C . GLN A 1 728 ? -13.289 22.108 10.775 1.00 81.00 728 GLN A C 1
ATOM 5807 O O . GLN A 1 728 ? -12.939 21.180 10.047 1.00 81.00 728 GLN A O 1
ATOM 5812 N N . LEU A 1 729 ? -13.193 23.385 10.412 1.00 81.12 729 LEU A N 1
ATOM 5813 C CA . LEU A 1 729 ? -12.527 23.789 9.179 1.00 81.12 729 LEU A CA 1
ATOM 5814 C C . LEU A 1 729 ? -11.017 23.735 9.382 1.00 81.12 729 LEU A C 1
ATOM 5816 O O . LEU A 1 729 ? -10.532 24.245 10.383 1.00 81.12 729 LEU A O 1
ATOM 5820 N N . MET A 1 730 ? -10.286 23.153 8.442 1.00 83.62 730 MET A N 1
ATOM 5821 C CA . MET A 1 730 ? -8.825 23.112 8.430 1.00 83.62 730 MET A CA 1
ATOM 5822 C C . MET A 1 730 ? -8.255 24.209 7.526 1.00 83.62 730 MET A C 1
ATOM 5824 O O . MET A 1 730 ? -8.961 24.674 6.625 1.00 83.62 730 MET A O 1
ATOM 5828 N N . PRO A 1 731 ? -7.000 24.640 7.744 1.00 84.44 731 PRO A N 1
ATOM 5829 C CA . PRO A 1 731 ? -6.294 25.502 6.803 1.00 84.44 731 PRO A CA 1
ATOM 5830 C C . PRO A 1 731 ? -6.289 24.902 5.394 1.00 84.44 731 PRO A C 1
ATOM 5832 O O . PRO A 1 731 ? -6.406 23.689 5.221 1.00 84.44 731 PRO A O 1
ATOM 5835 N N . THR A 1 732 ? -6.182 25.758 4.382 1.00 83.50 732 THR A N 1
ATOM 5836 C CA . THR A 1 732 ? -6.131 25.289 2.995 1.00 83.50 732 THR A CA 1
ATOM 5837 C C . THR A 1 732 ? -4.739 24.772 2.675 1.00 83.50 732 THR A C 1
ATOM 5839 O O . THR A 1 732 ? -3.756 25.496 2.806 1.00 83.50 732 THR A O 1
ATOM 5842 N N . HIS A 1 733 ? -4.686 23.529 2.222 1.00 83.12 733 HIS A N 1
ATOM 5843 C CA . HIS A 1 733 ? -3.491 22.846 1.752 1.00 83.12 733 HIS A CA 1
ATOM 5844 C C . HIS A 1 733 ? -3.705 22.389 0.303 1.00 83.12 733 HIS A C 1
ATOM 5846 O O . HIS A 1 733 ? -4.844 22.300 -0.167 1.00 83.12 733 HIS A O 1
ATOM 5852 N N . GLY A 1 734 ? -2.616 22.163 -0.430 1.00 78.12 734 GLY A N 1
ATOM 5853 C CA . GLY A 1 734 ? -2.668 21.588 -1.774 1.00 78.12 734 GLY A CA 1
ATOM 5854 C C . GLY A 1 734 ? -3.063 20.124 -1.712 1.00 78.12 734 GLY A C 1
ATOM 5855 O O . GLY A 1 734 ? -3.962 19.707 -2.429 1.00 78.12 734 GLY A O 1
ATOM 5856 N N . HIS A 1 735 ? -2.464 19.396 -0.771 1.00 80.69 735 HIS A N 1
ATOM 5857 C CA . HIS A 1 735 ? -2.695 17.969 -0.576 1.00 80.69 735 HIS A CA 1
ATOM 5858 C C . HIS A 1 735 ? -2.756 17.618 0.904 1.00 80.69 735 HIS A C 1
ATOM 5860 O O . HIS A 1 735 ? -2.241 18.346 1.760 1.00 80.69 735 HIS A O 1
ATOM 5866 N N . TRP A 1 736 ? -3.379 16.483 1.202 1.00 86.56 736 TRP A N 1
ATOM 5867 C CA . TRP A 1 736 ? -3.393 15.909 2.541 1.00 86.56 736 TRP A CA 1
ATOM 5868 C C . TRP A 1 736 ? -2.938 14.456 2.472 1.00 86.56 736 TRP A C 1
ATOM 5870 O O . TRP A 1 736 ? -3.414 13.705 1.627 1.00 86.56 736 TRP A O 1
ATOM 5880 N N . ARG A 1 737 ? -2.076 14.034 3.402 1.00 87.75 737 ARG A N 1
ATOM 5881 C CA . ARG A 1 737 ? -1.654 12.631 3.538 1.00 87.75 737 ARG A CA 1
ATOM 5882 C C . ARG A 1 737 ? -1.805 12.115 4.965 1.00 87.75 737 ARG A C 1
ATOM 5884 O O . ARG A 1 737 ? -1.686 12.869 5.927 1.00 87.75 737 ARG A O 1
ATOM 5891 N N . ILE A 1 738 ? -2.083 10.821 5.092 1.00 90.06 738 ILE A N 1
ATOM 5892 C CA . ILE A 1 738 ? -1.993 10.082 6.352 1.00 90.06 738 ILE A CA 1
ATOM 5893 C C . ILE A 1 738 ? -0.636 9.397 6.322 1.00 90.06 738 ILE A C 1
ATOM 5895 O O . ILE A 1 738 ? -0.316 8.741 5.338 1.00 90.06 738 ILE A O 1
ATOM 5899 N N . HIS A 1 739 ? 0.147 9.546 7.387 1.00 90.31 739 HIS A N 1
ATOM 5900 C CA . HIS A 1 739 ? 1.414 8.839 7.522 1.00 90.31 739 HIS A CA 1
ATOM 5901 C C . HIS A 1 739 ? 1.666 8.463 8.975 1.00 90.31 739 HIS A C 1
ATOM 5903 O O . HIS A 1 739 ? 1.852 9.331 9.831 1.00 90.31 739 HIS A O 1
ATOM 5909 N N . GLY A 1 740 ? 1.663 7.165 9.269 1.00 88.44 740 GLY A N 1
ATOM 5910 C CA . GLY A 1 740 ? 1.818 6.633 10.621 1.00 88.44 740 GLY A CA 1
ATOM 5911 C C . GLY A 1 740 ? 0.797 7.198 11.612 1.00 88.44 740 GLY A C 1
ATOM 5912 O O . GLY A 1 740 ? -0.380 6.838 11.586 1.00 88.44 740 GLY A O 1
ATOM 5913 N N . GLU A 1 741 ? 1.244 8.073 12.510 1.00 90.31 741 GLU A N 1
ATOM 5914 C CA . GLU A 1 741 ? 0.412 8.754 13.513 1.00 90.31 741 GLU A CA 1
ATOM 5915 C C . GLU A 1 741 ? 0.088 10.218 13.167 1.00 90.31 741 GLU A C 1
ATOM 5917 O O . GLU A 1 741 ? -0.454 10.940 14.004 1.00 90.31 741 GLU A O 1
ATOM 5922 N N . TYR A 1 742 ? 0.417 10.668 11.954 1.00 92.19 742 TYR A N 1
ATOM 5923 C CA . TYR A 1 742 ? 0.252 12.050 11.515 1.00 92.19 742 TYR A CA 1
ATOM 5924 C C . TYR A 1 742 ? -0.758 12.172 10.375 1.00 92.19 742 TYR A C 1
ATOM 5926 O O . TYR A 1 742 ? -0.725 11.428 9.396 1.00 92.19 742 TYR A O 1
ATOM 5934 N N . LEU A 1 743 ? -1.623 13.179 10.473 1.00 92.31 743 LEU A N 1
ATOM 5935 C CA . LEU A 1 743 ? -2.266 13.799 9.321 1.00 92.31 743 LEU A CA 1
ATOM 5936 C C . LEU A 1 743 ? -1.386 14.977 8.874 1.00 92.31 743 LEU A C 1
ATOM 5938 O O . LEU A 1 743 ? -1.096 15.878 9.665 1.00 92.31 743 LEU A O 1
ATOM 5942 N N . VAL A 1 744 ? -0.955 14.954 7.617 1.00 91.12 744 VAL A N 1
ATOM 5943 C CA . VAL A 1 744 ? 0.013 15.883 7.024 1.00 91.12 744 VAL A CA 1
ATOM 5944 C C . VAL A 1 744 ? -0.703 16.780 6.019 1.00 91.12 744 VAL A C 1
ATOM 5946 O O . VAL A 1 744 ? -1.195 16.306 4.998 1.00 91.12 744 VAL A O 1
ATOM 5949 N N . GLY A 1 745 ? -0.772 18.077 6.311 1.00 89.38 745 GLY A N 1
ATOM 5950 C CA . GLY A 1 745 ? -1.228 19.118 5.395 1.00 89.38 745 GLY A CA 1
ATOM 5951 C C . GLY A 1 745 ? -0.057 19.672 4.591 1.00 89.38 745 GLY A C 1
ATOM 5952 O O . GLY A 1 745 ? 0.853 20.291 5.153 1.00 89.38 745 GLY A O 1
ATOM 5953 N N . ILE A 1 746 ? -0.092 19.459 3.278 1.00 84.25 746 ILE A N 1
ATOM 5954 C CA . ILE A 1 746 ? 0.965 19.827 2.334 1.00 84.25 746 ILE A CA 1
ATOM 5955 C C . ILE A 1 746 ? 0.560 21.126 1.642 1.00 84.25 746 ILE A C 1
ATOM 5957 O O . ILE A 1 746 ? -0.519 21.194 1.054 1.00 84.25 746 ILE A O 1
ATOM 5961 N N . PRO A 1 747 ? 1.360 22.191 1.714 1.00 77.38 747 PRO A N 1
ATOM 5962 C CA . PRO A 1 747 ? 0.961 23.481 1.172 1.00 77.38 747 PRO A CA 1
ATOM 5963 C C . PRO A 1 747 ? 0.785 23.472 -0.349 1.00 77.38 747 PRO A C 1
ATOM 5965 O O . PRO A 1 747 ? 1.349 22.640 -1.056 1.00 77.38 747 PRO A O 1
ATOM 5968 N N . ARG A 1 748 ? -0.026 24.409 -0.855 1.00 72.44 748 ARG A N 1
ATOM 5969 C CA . ARG A 1 748 ? -0.168 24.626 -2.301 1.00 72.44 748 ARG A CA 1
ATOM 5970 C C . ARG A 1 748 ? 1.147 25.165 -2.860 1.00 72.44 748 ARG A C 1
ATOM 5972 O O . ARG A 1 748 ? 1.718 26.080 -2.273 1.00 72.44 748 ARG A O 1
ATOM 5979 N N . ARG A 1 749 ? 1.590 24.630 -4.002 1.00 61.31 749 ARG A N 1
ATOM 5980 C CA . ARG A 1 749 ? 2.703 25.181 -4.795 1.00 61.31 749 ARG A CA 1
ATOM 5981 C C . ARG A 1 749 ? 2.252 26.475 -5.496 1.00 61.31 749 ARG A C 1
ATOM 5983 O O . ARG A 1 749 ? 2.152 26.519 -6.717 1.00 61.31 749 ARG A O 1
ATOM 5990 N N . ASP A 1 750 ? 1.932 27.517 -4.731 1.00 54.19 750 ASP A N 1
ATOM 5991 C CA . ASP A 1 750 ? 1.858 28.874 -5.273 1.00 54.19 750 ASP A CA 1
ATOM 5992 C C . ASP A 1 750 ? 3.279 29.452 -5.233 1.00 54.19 750 ASP A C 1
ATOM 5994 O O . ASP A 1 750 ? 3.930 29.457 -4.191 1.00 54.19 750 ASP A O 1
ATOM 5998 N N . TRP A 1 751 ? 3.775 29.890 -6.392 1.00 42.06 751 TRP A N 1
ATOM 5999 C CA . TRP A 1 751 ? 5.182 30.154 -6.740 1.00 42.06 751 TRP A CA 1
ATOM 6000 C C . TRP A 1 751 ? 5.864 31.301 -5.956 1.00 42.06 751 TRP A C 1
ATOM 6002 O O . TRP A 1 751 ? 6.875 31.843 -6.398 1.00 42.06 751 TRP A O 1
ATOM 6012 N N . SER A 1 752 ? 5.314 31.720 -4.815 1.00 41.34 752 SER A N 1
ATOM 6013 C CA . SER A 1 752 ? 5.758 32.901 -4.073 1.00 41.34 752 SER A CA 1
ATOM 6014 C C . SER A 1 752 ? 6.051 32.682 -2.588 1.00 41.34 752 SER A C 1
ATOM 6016 O O . SER A 1 752 ? 6.766 33.505 -2.023 1.00 41.34 752 SER A O 1
ATOM 6018 N N . GLU A 1 753 ? 5.550 31.626 -1.934 1.00 50.25 753 GLU A N 1
ATOM 6019 C CA . GLU A 1 753 ? 5.760 31.427 -0.488 1.00 50.25 753 GLU A CA 1
ATOM 6020 C C . GLU A 1 753 ? 5.910 29.939 -0.128 1.00 50.25 753 GLU A C 1
ATOM 6022 O O . GLU A 1 753 ? 4.980 29.150 -0.279 1.00 50.25 753 GLU A O 1
ATOM 6027 N N . ASN A 1 754 ? 7.083 29.548 0.383 1.00 55.84 754 ASN A N 1
ATOM 6028 C CA . ASN A 1 754 ? 7.334 28.184 0.851 1.00 55.84 754 ASN A CA 1
ATOM 6029 C C . ASN A 1 754 ? 6.782 28.013 2.278 1.00 55.84 754 ASN A C 1
ATOM 6031 O O . ASN A 1 754 ? 7.360 28.487 3.259 1.00 55.84 754 ASN A O 1
ATOM 6035 N N . ILE A 1 755 ? 5.617 27.377 2.383 1.00 67.75 755 ILE A N 1
ATOM 6036 C CA . ILE A 1 755 ? 4.882 27.164 3.636 1.00 67.75 755 ILE A CA 1
ATOM 6037 C C . ILE A 1 755 ? 5.349 25.826 4.259 1.00 67.75 755 ILE A C 1
ATOM 6039 O O . ILE A 1 755 ? 5.557 24.856 3.532 1.00 67.75 755 ILE A O 1
ATOM 6043 N N . PRO A 1 756 ? 5.539 25.724 5.589 1.00 81.25 756 PRO A N 1
ATOM 6044 C CA . PRO A 1 756 ? 5.891 24.463 6.251 1.00 81.25 756 PRO A CA 1
ATOM 6045 C C . PRO A 1 756 ? 4.763 23.423 6.166 1.00 81.25 756 PRO A C 1
ATOM 6047 O O . PRO A 1 756 ? 3.583 23.768 6.043 1.00 81.25 756 PRO A O 1
ATOM 6050 N N . PHE A 1 757 ? 5.104 22.142 6.332 1.00 87.44 757 PHE A N 1
ATOM 6051 C CA . PHE A 1 757 ? 4.093 21.107 6.556 1.00 87.44 757 PHE A CA 1
ATOM 6052 C C . PHE A 1 757 ? 3.296 21.410 7.816 1.00 87.44 757 PHE A C 1
ATOM 6054 O O . PHE A 1 757 ? 3.853 21.813 8.838 1.00 87.44 757 PHE A O 1
ATOM 6061 N N . SER A 1 758 ? 1.986 21.187 7.748 1.00 89.69 758 SER A N 1
ATOM 6062 C CA . SER A 1 758 ? 1.105 21.241 8.913 1.00 89.69 758 SER A CA 1
ATOM 6063 C C . SER A 1 758 ? 0.838 19.828 9.403 1.00 89.69 758 SER A C 1
ATOM 6065 O O . SER A 1 758 ? 0.155 19.049 8.747 1.00 89.69 758 SER A O 1
ATOM 6067 N N . LEU A 1 759 ? 1.410 19.486 10.550 1.00 91.88 759 LEU A N 1
ATOM 6068 C CA . LEU A 1 759 ? 1.347 18.159 11.140 1.00 91.88 759 LEU A CA 1
ATOM 6069 C C . LEU A 1 759 ? 0.328 18.126 12.274 1.00 91.88 759 LEU A C 1
ATOM 6071 O O . LEU A 1 759 ? 0.357 18.950 13.191 1.00 91.88 759 LEU A O 1
ATOM 6075 N N . TYR A 1 760 ? -0.542 17.127 12.225 1.00 91.62 760 TYR A N 1
ATOM 6076 C CA . TYR A 1 760 ? -1.551 16.842 13.233 1.00 91.62 760 TYR A CA 1
ATOM 6077 C C . TYR A 1 760 ? -1.322 15.420 13.742 1.00 91.62 760 TYR A C 1
ATOM 6079 O O . TYR A 1 760 ? -1.659 14.455 13.057 1.00 91.62 760 TYR A O 1
ATOM 6087 N N . LYS A 1 761 ? -0.710 15.285 14.920 1.00 92.25 761 LYS A N 1
ATOM 6088 C CA . LYS A 1 761 ? -0.397 13.983 15.523 1.00 92.25 761 LYS A CA 1
ATOM 6089 C C . LYS A 1 761 ? -1.645 13.392 16.173 1.00 92.25 761 LYS A C 1
ATOM 6091 O O . LYS A 1 761 ? -2.476 14.141 16.677 1.00 92.25 761 LYS A O 1
ATOM 6096 N N . LEU A 1 762 ? -1.794 12.075 16.209 1.00 90.44 762 LEU A N 1
ATOM 6097 C CA . LEU A 1 762 ? -2.867 11.442 16.971 1.00 90.44 762 LEU A CA 1
ATOM 6098 C C . LEU A 1 762 ? -2.716 11.652 18.485 1.00 90.44 762 LEU A C 1
ATOM 6100 O O . LEU A 1 762 ? -1.640 11.482 19.054 1.00 90.44 762 LEU A O 1
ATOM 6104 N N . GLU A 1 763 ? -3.831 11.955 19.147 1.00 87.00 763 GLU A N 1
ATOM 6105 C CA . GLU A 1 763 ? -3.941 11.944 20.606 1.00 87.00 763 GLU A CA 1
ATOM 6106 C C . GLU A 1 763 ? -4.469 10.586 21.073 1.00 87.00 763 GLU A C 1
ATOM 6108 O O . GLU A 1 763 ? -5.654 10.265 20.935 1.00 87.00 763 GLU A O 1
ATOM 6113 N N . LEU A 1 764 ? -3.569 9.789 21.644 1.00 82.19 764 LEU A N 1
ATOM 6114 C CA . LEU A 1 764 ? -3.914 8.560 22.350 1.00 82.19 764 LEU A CA 1
ATOM 6115 C C . LEU A 1 764 ? -4.346 8.932 23.769 1.00 82.19 764 LEU A C 1
ATOM 6117 O O . LEU A 1 764 ? -3.744 9.813 24.383 1.00 82.19 764 LEU A O 1
ATOM 6121 N N . SER A 1 765 ? -5.396 8.296 24.285 1.00 67.94 765 SER A N 1
ATOM 6122 C CA . SER A 1 765 ? -5.855 8.519 25.659 1.00 67.94 765 SER A CA 1
ATOM 6123 C C . SER A 1 765 ? -4.695 8.282 26.627 1.00 67.94 765 SER A C 1
ATOM 6125 O O . SER A 1 765 ? -4.180 7.172 26.725 1.00 67.94 765 SER A O 1
ATOM 6127 N N . SER A 1 766 ? -4.256 9.339 27.313 1.00 42.72 766 SER A N 1
ATOM 6128 C CA . SER A 1 766 ? -3.276 9.226 28.389 1.00 42.72 766 SER A CA 1
ATOM 6129 C C . SER A 1 766 ? -3.827 8.294 29.464 1.00 42.72 766 SER A C 1
ATOM 6131 O O . SER A 1 766 ? -5.015 8.372 29.768 1.00 42.72 766 SER A O 1
ATOM 6133 N N . GLN A 1 767 ? -2.971 7.425 30.009 1.00 33.00 767 GLN A N 1
ATOM 6134 C CA . GLN A 1 767 ? -3.279 6.599 31.177 1.00 33.00 767 GLN A CA 1
ATOM 6135 C C . GLN A 1 767 ? -3.956 7.463 32.256 1.00 33.00 767 GLN A C 1
ATOM 6137 O O . GLN A 1 767 ? -3.317 8.366 32.797 1.00 33.00 767 GLN A O 1
ATOM 6142 N N . GLU A 1 768 ? -5.240 7.207 32.513 1.00 26.25 768 GLU A N 1
ATOM 6143 C CA . GLU A 1 768 ? -5.868 7.477 33.811 1.00 26.25 768 GLU A CA 1
ATOM 6144 C C . GLU A 1 768 ? -5.641 6.280 34.730 1.00 26.25 768 GLU A C 1
ATOM 6146 O O . GLU A 1 768 ? -5.733 5.130 34.225 1.00 26.25 768 GLU A O 1
#

InterPro domains:
  IPR001810 F-box domain [PF00646] (10-42)

pLDDT: mean 78.18, std 15.03, range [26.25, 96.88]

Foldseek 3Di:
DDPPPPLNVDDLVVVLVVCLVDALVVLVVQLVPDVVSVCSCVVDLVNLLRNLCRVVVHDDDPPPDPDDDPSNVVSVVSVVVVVCVVVVVDDPDDDDDDDDPPWDFPDWDADPQKIKTFGAPDDDDPDPDQWTQWMWIGGHPDPDTDDIDGPVATANDWDDDPVVRDIDGHRDPLPLQVVLVVQLVPDVVSVVCCVPDLVNLLVNLQVLQLKDFDDPLPPDDQDSNVVSQVSVLLVVLVVLVFWAFKDFEFQDDFVWDFPDWDDFQQKIKTFTDDDDDPDPPDPWTFWIFIDGHPDNDTDDIDGLVATADDWEDDVVQQWIWGWDWDLPWLFKTKIAIAGVVHSHQRPLAPARMAMEGEDPVRCVVQVNGNFGKDWDWYDDDQKIKIKIDGVVDPQQKIWIWIDRRSDLFTQAIAIASGRLKDWAFFAPFKIWIWDWHDDDPPLWIWTKIFIFTGDDDDPPGDQPVSNYHHRVPDDHGHGQEIETDFIFDNQKDWDSPFFDKFFPPGFQTFQADDSTTMGRRGFFKMKGKTKMWGHPVSDDDDPDDDGTDIKIKIKMFGCVQVSVVVPDDDDPDPDYYYDYCVRGPAAGMAMAIDDPQDQDPPAGAHRQWDWDWDADPVNFWIWIKIKGLSLVVLVVVVVVVVVPDDDDDDPVVVVCLVCRQARNNRPPPVVVCVVLVVDPADERDGNDRFDSDKDKDKQAQVRWHWHDPGGPDIDIHRRIIMMIIGSHIYGDASDWYDGNQWIWGHHDPPPPTDTGIIIIGRDRDDDD

Organism: NCBI:txid456999

Secondary structure (DSSP, 8-state):
-----GGGTS-HHHHHHHHTTS-HHHHHHHHTT-HHHHHHHHH-HHHHHHHHHHHTT----TT--SSS--HHHHHHHHHHHHHHHHTT---S------S-TT----EEEEETTEEEEEE--S---SS----EEEEEEEETT-S-PPP-EEEEEEESEEEEETTTTEEEEE--GGGHHHHHHHHHTT-HHHHHHHHH-HHHHHHHHHHHTTEEEPTT--SSS--HHHHHHHHHHHHHHHHTT-BPSPEEE--S-TTS---EEEEETTEEEEEE--SPPSSTT---EEEEEEEETT-S--PPPEEEEEEESEEEEEGGGTEEEEEE--SS-TTEEEEEEEETTT-SBPTT-SSSEEEEE--HHHHHHTT-TTPPPEEEEEEETTEEEEEEE-TTS----EEEEEEETTTTEEEEEEEESSS-EEEEESSSSEEEEEEEEPP-TT---EEEEEEEEPPP--TT-PPPGGGEEEGGGSPBPPPSEEEEPPPBPTTEEEEEEEEEEE-BSPTT-EEEESSSEEEE-S-SEEEEEEEEEE-GGGS---TT---PPPEEEEEEEEGGGTHHHHSSPPPSS--PEEE-HHHHHHHHEEEEEE-TTS-------BTTEEEEEEE-TTSSEEEEEEEE--HHHHHHHHHHHHTT-----SSHHHHHHHHHHTT-TTT--HHHHHHHTTS-PPPP-TTPPPP--EEEEEE-TTS-EEE-SSBSS-EEE---EEEEEEEEEEEP-SEEEEETTEEEEEPP--TT--PPEEEEEB------

Radius of gyration: 31.72 Å; chains: 1; bounding box: 69×69×107 Å